Protein AF-0000000085293736 (afdb_homodimer)

Foldseek 3Di:
DPPPQQPQNVQCVVVVQDDLPDDLLSNLVVQCVFFPQSQPWDQFLQGIFRAQEFALLVFATAGNSLVVCCVPPLVVLDDFCLDPPDDSNVVLVVLLVSLQVLVCVQQAHDPQKAKAFAAAFLLRQVLQLLLLLPFDDDLVCQVVCLVPPDDPQAAEEEEEEQQDFQSQPVRCVSTNHHYDYFYADPQRATDPVSVLVVLVVCLVVNHAYEYEYEQARSAQQFGHPQQVVQLSCVVSPYAYEYEDARPVQAARHHQPPPDSSHHAKYKYRQRSFHNQNPATIMIMGRCVSRPCQQHQHSDDAPQFWDDDDDPDRVPTHGDRDNRRNNQHDRHPSSRSSSSSNSSVSCVSSDNVLQVVLQVVLQVVLCVQQVPQPQKAWWHRSPHDGGQKTWIWGWEQDPVNDTDFTAAAQLLQVCCCNLHSYHWDKAANSNQSSVCVRLVPDDVLVVLLVVLVVVQQPLQGGITIMGGDGSSHDPLSSVLSSLSSSLCSYQVQLCVVQWDADRRNSHIDGDPDPVVSCVSVVVVVVPPPDVPVDDPNVSSVVSSVSSVVVSVVGDRHDDFDDDDPVHDPVSRRHTD/DPPCPQPQVVQCVVVVQDDLPDDLLSNLVVQCVFFPQSQPWDQFLLGIFRAQEFALLVFATAGNSLVVCCVPPLVVLDDFCPDPPDDSNVVLVVLLVSLQVLVCVQQAHDPQKAKAFAAAFLLRQVLQLLLLLPFDDDLVCQVVCLVPPDDPQAAEEEEEEQQDFQSQPVRCVSTNHHYDYFYADPQRATDPVSVLVVLVVCLVVNHAYEYEYEQARSAQQFGHPQQVVQLSCVVSPYAREYEDARPVQAARHHQPPPDSSHHAKYKYRQRSFHNQNPATIMIMGRCVSRPCQQHQHSDDAPQFWDDDDDPDRVPTHGDRDNRRNNQHDRHPSSRSSSSSNSSVSSVSSDNVLQQVLQVVLQVVLCVQQVPQPQKAWWGRSPHDGGQKTWIFGWEQAPVRDTDFTAAAQLLQVCCCNLHSYHWDKAANSNQSSVCVRLVPDDVLVVLLVVLVVVQQPLQGGITIMGGDGSSDDPLSSVLSSLSSSLCSYQVQLCVVQWDADRRNSHIDGDPDPVVSCVSVVVVVVPPPDPPVDDPNVSSVVSSVSSVVVSVVGDRHDDFDDDPPVHDPVSRRHTD

Solvent-accessible surface area (backbone atoms only — not comparable to full-atom values): 58559 Å² total; per-residue (Å²): 130,84,76,76,70,49,86,66,58,61,53,52,49,70,68,76,41,70,59,87,85,49,56,67,67,60,45,36,53,52,52,48,71,28,35,47,33,62,83,34,68,40,86,34,97,79,42,79,24,56,44,39,85,20,40,44,70,74,24,28,47,42,33,46,65,61,55,47,46,43,60,71,64,47,44,40,40,54,47,52,55,94,34,67,30,17,63,36,16,35,51,34,36,49,51,44,49,52,24,51,52,50,46,37,50,66,36,41,53,53,91,63,35,39,63,42,77,20,51,33,23,33,42,34,13,52,51,47,51,34,32,36,46,54,38,41,45,25,50,91,46,41,66,50,41,56,69,63,63,44,53,75,53,72,34,36,40,34,38,30,46,46,54,33,37,33,30,69,45,44,33,46,63,54,30,62,37,48,70,46,78,30,51,62,38,97,70,69,40,73,24,62,67,57,43,50,53,52,44,59,62,45,49,76,61,66,32,53,38,34,34,48,33,44,41,22,23,77,56,41,12,40,54,47,64,58,46,62,52,15,31,56,29,42,73,55,68,20,41,25,28,36,37,25,46,56,40,50,68,51,50,84,53,64,28,44,68,90,45,61,54,17,39,39,28,41,27,28,22,37,24,33,17,64,34,5,55,70,21,37,3,30,25,41,30,35,50,85,55,49,62,40,72,92,43,62,47,76,47,43,20,28,68,14,54,77,41,54,54,79,87,44,77,84,66,47,34,63,46,79,54,66,48,50,15,63,41,40,33,61,66,61,52,66,24,44,45,37,36,29,53,19,52,46,50,44,62,67,62,30,46,68,55,34,44,53,42,19,48,55,46,35,50,55,49,48,63,54,44,60,69,35,90,32,37,48,60,52,64,62,86,83,55,72,49,51,29,32,43,22,33,41,36,28,41,83,39,96,76,77,43,87,44,55,26,49,34,12,31,51,53,13,31,47,37,20,38,58,55,19,31,30,31,38,33,37,49,80,47,19,42,40,36,46,32,64,70,69,67,55,48,71,72,55,48,50,51,39,49,52,39,38,74,74,45,29,45,40,45,57,66,50,24,27,35,40,31,44,58,57,64,58,51,70,66,58,52,50,50,54,51,50,50,51,54,47,42,35,72,43,44,66,35,52,50,83,50,44,44,75,39,46,58,72,40,44,67,41,77,58,85,48,74,67,57,52,49,61,58,48,56,57,46,65,74,56,63,60,72,85,59,87,61,56,71,67,53,49,54,54,48,36,52,50,52,48,50,56,52,50,70,73,36,54,80,78,59,79,69,61,86,71,61,89,88,54,62,71,87,60,46,61,45,48,89,130,80,89,57,80,43,87,66,60,62,51,52,51,70,68,77,40,71,59,86,86,48,57,69,66,59,45,36,54,50,51,47,72,30,35,46,34,63,83,36,66,41,85,34,97,78,41,77,23,56,44,39,85,20,41,44,69,73,25,28,47,42,32,47,67,60,56,48,45,43,58,70,65,46,46,40,41,55,45,53,55,93,34,67,30,15,60,35,16,35,50,33,35,49,51,44,50,51,24,49,52,50,46,37,50,65,37,40,53,53,93,64,37,38,63,42,79,22,48,34,22,34,42,33,13,52,52,48,50,35,33,34,47,55,38,41,46,25,51,90,46,42,66,50,41,56,72,63,64,45,54,75,56,71,34,35,37,36,36,30,47,46,54,34,39,32,31,69,45,44,33,46,64,54,28,63,38,48,69,45,78,31,52,64,39,97,69,68,42,75,23,61,65,57,45,49,52,53,42,58,61,45,48,76,62,66,32,52,37,34,33,46,32,45,40,22,24,77,56,41,12,39,55,47,64,56,45,61,51,14,32,56,31,43,74,55,66,20,41,24,29,35,37,25,46,55,39,49,69,50,49,83,52,65,28,44,68,91,44,62,53,18,38,38,28,40,25,26,22,39,23,32,18,63,35,6,56,70,20,39,3,31,26,41,31,35,50,85,54,50,62,40,74,94,44,61,45,76,48,42,21,27,68,16,54,77,42,53,54,79,87,44,79,85,67,47,36,65,46,80,54,65,50,50,16,61,40,40,32,60,65,64,53,65,25,43,45,36,36,28,52,18,51,46,50,45,61,66,62,30,47,68,55,35,43,53,40,19,47,53,46,35,49,55,49,47,65,5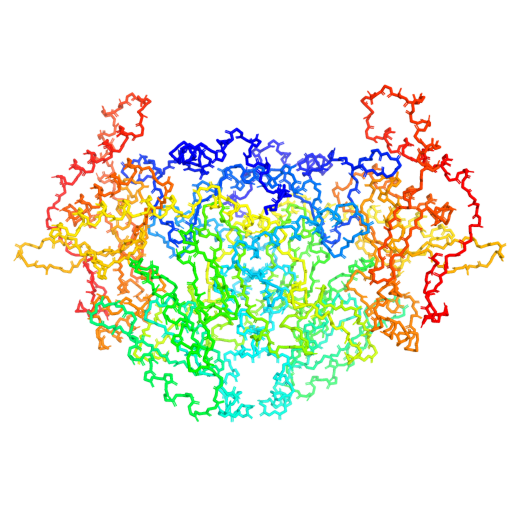4,44,61,68,35,90,31,37,46,60,51,65,63,87,86,56,71,50,49,31,31,43,22,33,42,36,28,40,83,41,96,76,76,42,87,44,55,26,48,34,14,33,52,52,13,30,47,37,20,36,58,54,19,30,30,31,39,33,37,49,80,46,21,43,40,36,47,31,64,70,70,66,54,49,70,71,56,48,49,51,38,50,52,40,37,74,74,45,28,44,39,45,58,67,49,25,26,34,40,30,44,58,56,62,58,51,70,66,58,52,51,50,53,51,49,51,52,53,47,43,36,73,45,43,66,34,51,50,82,48,43,44,72,40,47,59,73,41,44,67,43,76,57,87,47,74,66,58,53,49,61,57,48,56,56,47,66,74,56,63,62,74,85,63,87,59,57,73,67,51,49,52,53,49,36,54,50,51,48,51,57,54,49,70,74,36,53,80,79,59,79,71,59,86,71,62,88,88,54,61,71,88,62,47,62,44,48,88

InterPro domains:
  IPR000192 Aminotransferase class V domain [PF00266] (53-478)
  IPR015421 Pyridoxal phosphate-dependent transferase, major domain [G3DSA:3.40.640.10] (66-312)
  IPR015422 Pyridoxal phosphate-dependent transferase, small domain [G3DSA:3.90.1150.10] (327-491)
  IPR015424 Pyridoxal phosphate-dependent transferase [SSF53383] (44-486)

Sequence (1150 aa):
MVEHGMMLGDFILDRRAPGNDSNVETKLRWLRSQVIGESAEVETPFGTRKLTYADHTASGRCLRYIEDYIIQTVLPFYANTHTSDNYVGHRTTQILHESTEFVKKCLGGTQHDALLFCGSGTTAAIKRLQEVMGIAVPSILKERVLNSCLTTEERWVVFVGPYEHHSNLLSWRQSLAEVIEIGLDNEGMIDMDDLKMHLEFYQGSGRPLLASFSACSNVTGICSDTRSLARLAHEFGAFACFDFAASGPYVEIDMRSGCVDGYDAIMLSPHKFLGGPGSPGVLLMNKALYKLKHAPPSTCGGGTVNYVNFFNEKDTLYVNDIEEREDAGTPQIIQRVKTALAFQVKEYIKCEAINKKELNNIERALERLVKHPNIWVLGNTKIERHSILSFLVYTNSYSNTRDKPLHGAFVAKLLSDLFGIQARGGCACAGPYGHFLLGIDEPQSLAIRSAIKMGYNGAKAGWTRVSFPYYMSSEECDFILAAIEYIAVYGQRFLPLYHMNWNTGSWTFKTSTSLEETFLKDKDSSKQKIVDFNVIDKYAYYLEVAKHIGNILPEFPSQSDLPKDIDPIYVFSQIMVEHGMMLGDFILDRRAPGNDSNVETKLRWLRSQVIGESAEVETPFGTRKLTYADHTASGRCLRYIEDYIIQTVLPFYANTHTSDNYVGHRTTQILHESTEFVKKCLGGTQHDALLFCGSGTTAAIKRLQEVMGIAVPSILKERVLNSCLTTEERWVVFVGPYEHHSNLLSWRQSLAEVIEIGLDNEGMIDMDDLKMHLEFYQGSGRPLLASFSACSNVTGICSDTRSLARLAHEFGAFACFDFAASGPYVEIDMRSGCVDGYDAIMLSPHKFLGGPGSPGVLLMNKALYKLKHAPPSTCGGGTVNYVNFFNEKDTLYVNDIEEREDAGTPQIIQRVKTALAFQVKEYIKCEAINKKELNNIERALERLVKHPNIWVLGNTKIERHSILSFLVYTNSYSNTRDKPLHGAFVAKLLSDLFGIQARGGCACAGPYGHFLLGIDEPQSLAIRSAIKMGYNGAKAGWTRVSFPYYMSSEECDFILAAIEYIAVYGQRFLPLYHMNWNTGSWTFKTSTSLEETFLKDKDSSKQKIVDFNVIDKYAYYLEVAKHIGNILPEFPSQSDLPKDIDPIYVFSQI

pLDDT: mean 90.68, std 13.62, range [17.48, 98.88]

Secondary structure (DSSP, 8-state):
---S--TTHHHHHHTTPPPTTS-HHHHHHHHHHHBTTTT-EEEETTEEEE-EE--TTT----BHHHHHHIIIIIGGG---SS--SSHHHHHHHHHHHHHHHHHHHHTT--TTEEEEEESSHHHHHHHHHHHHHT----GGGHHHHHHHT--GGGS-EEEE-TT--HHHHHHHHTSSSEEEE--B-TTSSB-HHHHHHHHHHHHTTT--EEEEEESB-TTT-BBP-HHHHHHHHHHTT-EEEEE-TTTTTTS-----TTSTT--SEEEE-GGGSTT-TTPPEEEEEEGGG---SSSPPSS-STTSEEE--SS-GGG-EE---HHHHTS-SS--HHHHHHHHHHHHHHHHH-HHHHHHHHHHHHHHHHHHHTTSTTEEE-S-TTS-B-SEEEEEEEEE-TTSSEEEEBPHHHHHHHHHHHH-EE-EEE-TT-HHHHHHHHT--HHHHHHHHHHHHTT-GGG---EEEEE--TTS-HHHHHHHHHHHHHHHHHGGGGGGGEEE-TTT--EEE---HHHHHHHHHHHHHT--------HHHHHHHHHHHHHHHHHHS-SSPPPPPPPTTS-GGG--SB-/------TTHHHHHHTTPPPTTS-HHHHHHHHHHHBTTTT-EEEETTEEEE-EE--TTT----BHHHHHHIIIIIGGG---SS--SSHHHHHHHHHHHHHHHHHHHHTT--TTEEEEEESSHHHHHHHHHHHHHT----GGGHHHHHHHT--GGGS-EEEE-TT--HHHHHHHHTSSSEEEE--B-TTSSB-HHHHHHHHHHHHTTT--EEEEEESB-TTT-BBP-HHHHHHHHHHTT-EEEEE-TTTTTTS-----TTSTT--SEEEE-GGGSTT-TTPPEEEEEEGGG---TTSPPSS-STTSEEE--SS-GGG-EE---HHHHTS-SS--HHHHHHHHHHHHHHHHH-HHHHHHHHHHHHHHHHHHHTTSTTEEE-S-SSS-B-SEEEEEEEEE-TTSSEEEEBPHHHHHHHHHHHH-EE-EEE-TT-HHHHHHHHT--HHHHHHHHHHHHTT-GGG---EEEEE--TTS-HHHHHHHHHHHHHHHHHGGGGGGGEEE-TTT--EEE---HHHHHHHHHHHHHT--------HHHHHHHHHHHHHHHHHHS-SSPPPPPPPTTS-GGG--SB-

Radius of gyration: 30.89 Å; Cα contacts (8 Å, |Δi|>4): 2358; chains: 2; bounding box: 75×106×63 Å

Nearest PDB structures (foldseek):
  1js6-assembly1_B  TM=6.878E-01  e=8.070E-14  Sus scrofa
  3k40-assembly1_B  TM=6.864E-01  e=3.819E-13  Drosophila melanogaster
  7yjm-assembly1_A  TM=6.541E-01  e=1.193E-11  Arabidopsis thaliana
  7yjk-assembly1_E  TM=6.683E-01  e=7.452E-11  Arabidopsis thaliana
  3p6k-assembly1_B  TM=6.604E-01  e=8.109E-10  Streptococcus suis 89/1591

Structure (mmCIF, N/CA/C/O backbone):
data_AF-0000000085293736-model_v1
#
loop_
_entity.id
_entity.type
_entity.pdbx_description
1 polymer 'Aminotransferase class V domain-containing protein'
#
loop_
_atom_site.group_PDB
_atom_site.id
_atom_site.type_symbol
_atom_site.label_atom_id
_atom_site.label_alt_id
_atom_site.label_comp_id
_atom_site.label_asym_id
_atom_site.label_entity_id
_atom_site.label_seq_id
_atom_site.pdbx_PDB_ins_code
_atom_site.Cartn_x
_atom_site.Cartn_y
_atom_site.Cartn_z
_atom_site.occupancy
_atom_site.B_iso_or_equiv
_atom_site.auth_seq_id
_atom_site.auth_comp_id
_atom_site.auth_asym_id
_atom_site.auth_atom_id
_atom_site.pdbx_PDB_model_num
ATOM 1 N N . MET A 1 1 ? 13.867 -8.953 30.297 1 18.62 1 MET A N 1
ATOM 2 C CA . MET A 1 1 ? 14.781 -8.258 29.391 1 18.62 1 MET A CA 1
ATOM 3 C C . MET A 1 1 ? 15.117 -9.117 28.188 1 18.62 1 MET A C 1
ATOM 5 O O . MET A 1 1 ? 15.805 -10.133 28.312 1 18.62 1 MET A O 1
ATOM 9 N N . VAL A 1 2 ? 14.219 -9.469 27.188 1 26.39 2 VAL A N 1
ATOM 10 C CA . VAL A 1 2 ? 14.312 -10.422 26.094 1 26.39 2 VAL A CA 1
ATOM 11 C C . VAL A 1 2 ? 15.656 -10.25 25.375 1 26.39 2 VAL A C 1
ATOM 13 O O . VAL A 1 2 ? 15.938 -9.195 24.812 1 26.39 2 VAL A O 1
ATOM 16 N N . GLU A 1 3 ? 16.719 -10.758 25.703 1 28.22 3 GLU A N 1
ATOM 17 C CA . GLU A 1 3 ? 18.094 -10.914 25.25 1 28.22 3 GLU A CA 1
ATOM 18 C C . GLU A 1 3 ? 18.156 -11.219 23.766 1 28.22 3 GLU A C 1
ATOM 20 O O . GLU A 1 3 ? 19.219 -11.5 23.219 1 28.22 3 GLU A O 1
ATOM 25 N N . HIS A 1 4 ? 17.234 -12.102 23.203 1 32.75 4 HIS A N 1
ATOM 26 C CA . HIS A 1 4 ? 17.094 -12.312 21.766 1 32.75 4 HIS A CA 1
ATOM 27 C C . HIS A 1 4 ? 17.203 -11 21 1 32.75 4 HIS A C 1
ATOM 29 O O . HIS A 1 4 ? 16.328 -10.133 21.109 1 32.75 4 HIS A O 1
ATOM 35 N N . GLY A 1 5 ? 18.344 -10.406 20.781 1 36.84 5 GLY A N 1
ATOM 36 C CA . GLY A 1 5 ? 18.734 -9.281 19.938 1 36.84 5 GLY A CA 1
ATOM 37 C C . GLY A 1 5 ? 17.875 -9.133 18.703 1 36.84 5 GLY A C 1
ATOM 38 O O . GLY A 1 5 ? 17.734 -10.086 17.922 1 36.84 5 GLY A O 1
ATOM 39 N N . MET A 1 6 ? 16.891 -8.484 18.75 1 44.41 6 MET A N 1
ATOM 40 C CA . MET A 1 6 ? 15.992 -8.133 17.656 1 44.41 6 MET A CA 1
ATOM 41 C C . MET A 1 6 ? 16.766 -7.91 16.375 1 44.41 6 MET A C 1
ATOM 43 O O . MET A 1 6 ? 17.891 -7.395 16.391 1 44.41 6 MET A O 1
ATOM 47 N N . MET A 1 7 ? 16.516 -8.797 15.414 1 47.44 7 MET A N 1
ATOM 48 C CA . MET A 1 7 ? 17.062 -8.68 14.062 1 47.44 7 MET A CA 1
ATOM 49 C C . MET A 1 7 ? 17.547 -7.254 13.789 1 47.44 7 MET A C 1
ATOM 51 O O . MET A 1 7 ? 18.594 -7.059 13.188 1 47.44 7 MET A O 1
ATOM 55 N N . LEU A 1 8 ? 16.734 -6.23 14.312 1 55.78 8 LEU A N 1
ATOM 56 C CA . LEU A 1 8 ? 16.984 -4.863 13.867 1 55.78 8 LEU A CA 1
ATOM 57 C C . LEU A 1 8 ? 18.047 -4.195 14.75 1 55.78 8 LEU A C 1
ATOM 59 O O . LEU A 1 8 ? 18.672 -3.223 14.336 1 55.78 8 LEU A O 1
ATOM 63 N N . GLY A 1 9 ? 18.219 -4.637 16.031 1 53.06 9 GLY A N 1
ATOM 64 C CA . GLY A 1 9 ? 19.062 -3.91 16.969 1 53.06 9 GLY A CA 1
ATOM 65 C C . GLY A 1 9 ? 20.531 -3.922 16.594 1 53.06 9 GLY A C 1
ATOM 66 O O . GLY A 1 9 ? 21.188 -2.879 16.609 1 53.06 9 GLY A O 1
ATOM 67 N N . ASP A 1 10 ? 21 -5.098 16.172 1 59.09 10 ASP A N 1
ATOM 68 C CA . ASP A 1 10 ? 22.438 -5.23 15.922 1 59.09 10 ASP A CA 1
ATOM 69 C C . ASP A 1 10 ? 22.844 -4.414 14.703 1 59.09 10 ASP A C 1
ATOM 71 O O . ASP A 1 10 ? 24 -3.963 14.609 1 59.09 10 ASP A O 1
ATOM 75 N N . PHE A 1 11 ? 21.906 -4.102 14 1 59.66 11 PHE A N 1
ATOM 76 C CA . PHE A 1 11 ? 22.297 -3.477 12.742 1 59.66 11 PHE A CA 1
ATOM 77 C C . PHE A 1 11 ? 22.625 -2.002 12.945 1 59.66 11 PHE A C 1
ATOM 79 O O . PHE A 1 11 ? 23.531 -1.463 12.312 1 59.66 11 PHE A O 1
ATOM 86 N N . ILE A 1 12 ? 21.906 -1.405 13.836 1 61.31 12 ILE A N 1
ATOM 87 C CA . ILE A 1 12 ? 22.203 0.001 14.078 1 61.31 12 ILE A CA 1
ATOM 88 C C . ILE A 1 12 ? 23.641 0.146 14.555 1 61.31 12 ILE A C 1
ATOM 90 O O . ILE A 1 12 ? 24.375 1.031 14.102 1 61.31 12 ILE A O 1
ATOM 94 N N . LEU A 1 13 ? 24.016 -0.82 15.227 1 58.31 13 LEU A N 1
ATOM 95 C CA . LEU A 1 13 ? 25.312 -0.716 15.883 1 58.31 13 LEU A CA 1
ATOM 96 C C . LEU A 1 13 ? 26.438 -0.996 14.898 1 58.31 13 LEU A C 1
ATOM 98 O O . LEU A 1 13 ? 27.531 -0.44 15.031 1 58.31 13 LEU A O 1
ATOM 102 N N . ASP A 1 14 ? 26.125 -1.613 13.922 1 64.25 14 ASP A N 1
ATOM 103 C CA . ASP A 1 14 ? 27.156 -2 12.961 1 64.25 14 ASP A CA 1
ATOM 104 C C . ASP A 1 14 ? 27.516 -0.83 12.047 1 64.25 14 ASP A C 1
ATOM 106 O O . ASP A 1 14 ? 28.578 -0.84 11.414 1 64.25 14 ASP A O 1
ATOM 110 N N . ARG A 1 15 ? 26.781 0.166 12.086 1 68.69 15 ARG A N 1
ATOM 111 C CA . ARG A 1 15 ? 27.047 1.295 11.195 1 68.69 15 ARG A CA 1
ATOM 112 C C . ARG A 1 15 ? 27.688 2.453 11.969 1 68.69 15 ARG A C 1
ATOM 114 O O . ARG A 1 15 ? 27.422 3.619 11.664 1 68.69 15 ARG A O 1
ATOM 121 N N . ARG A 1 16 ? 28.453 2.148 12.953 1 76.62 16 ARG A N 1
ATOM 122 C CA . ARG A 1 16 ? 29.188 3.119 13.758 1 76.62 16 ARG A CA 1
ATOM 123 C C . ARG A 1 16 ? 28.234 4.055 14.492 1 76.62 16 ARG A C 1
ATOM 125 O O . ARG A 1 16 ? 28.531 5.246 14.648 1 76.62 16 ARG A O 1
ATOM 132 N N . ALA A 1 17 ? 26.984 3.523 14.664 1 87.44 17 ALA A N 1
ATOM 133 C CA . ALA A 1 17 ? 26.047 4.281 15.484 1 87.44 17 ALA A CA 1
ATOM 134 C C . ALA A 1 17 ? 26.516 4.32 16.938 1 87.44 17 ALA A C 1
ATOM 136 O O . ALA A 1 17 ? 27.047 3.338 17.453 1 87.44 17 ALA A O 1
ATOM 137 N N . PRO A 1 18 ? 26.266 5.523 17.562 1 90.5 18 PRO A N 1
ATOM 138 C CA . PRO A 1 18 ? 26.562 5.547 19 1 90.5 18 PRO A CA 1
ATOM 139 C C . PRO A 1 18 ? 25.797 4.484 19.781 1 90.5 18 PRO A C 1
ATOM 141 O O . PRO A 1 18 ? 24.641 4.195 19.453 1 90.5 18 PRO A O 1
ATOM 144 N N . GLY A 1 19 ? 26.469 3.926 20.797 1 86 19 GLY A N 1
ATOM 145 C CA . GLY A 1 19 ? 25.844 2.896 21.609 1 86 19 GLY A CA 1
ATOM 146 C C . GLY A 1 19 ? 24.641 3.402 22.375 1 86 19 GLY A C 1
ATOM 147 O O . GLY A 1 19 ? 24.406 4.609 22.469 1 86 19 GLY A O 1
ATOM 148 N N . ASN A 1 20 ? 23.906 2.564 22.953 1 83.56 20 ASN A N 1
ATOM 149 C CA . ASN A 1 20 ? 22.672 2.893 23.672 1 83.56 20 ASN A CA 1
ATOM 150 C C . ASN A 1 20 ? 22.953 3.773 24.891 1 83.56 20 ASN A C 1
ATOM 152 O O . ASN A 1 20 ? 22.094 4.551 25.297 1 83.56 20 ASN A O 1
ATOM 156 N N . ASP A 1 21 ? 24.156 3.74 25.406 1 85.38 21 ASP A N 1
ATOM 157 C CA . ASP A 1 21 ? 24.5 4.469 26.625 1 85.38 21 ASP A CA 1
ATOM 158 C C . ASP A 1 21 ? 25.094 5.832 26.297 1 85.38 21 ASP A C 1
ATOM 160 O O . ASP A 1 21 ? 25.375 6.625 27.203 1 85.38 21 ASP A O 1
ATOM 164 N N . SER A 1 22 ? 25.141 6.074 25 1 89.12 22 SER A N 1
ATOM 165 C CA . SER A 1 22 ? 25.688 7.359 24.594 1 89.12 22 SER A CA 1
ATOM 166 C C . SER A 1 22 ? 24.734 8.5 24.922 1 89.12 22 SER A C 1
ATOM 168 O O . SER A 1 22 ? 23.531 8.281 25.109 1 89.12 22 SER A O 1
ATOM 170 N N . ASN A 1 23 ? 25.344 9.672 25.031 1 93.88 23 ASN A N 1
ATOM 171 C CA . ASN A 1 23 ? 24.531 10.859 25.266 1 93.88 23 ASN A CA 1
ATOM 172 C C . ASN A 1 23 ? 23.562 11.102 24.109 1 93.88 23 ASN A C 1
ATOM 174 O O . ASN A 1 23 ? 23.875 10.789 22.969 1 93.88 23 ASN A O 1
ATOM 178 N N . VAL A 1 24 ? 22.391 11.703 24.438 1 94.94 24 VAL A N 1
ATOM 179 C CA . VAL A 1 24 ? 21.312 11.906 23.484 1 94.94 24 VAL A CA 1
ATOM 180 C C . VAL A 1 24 ? 21.781 12.781 22.328 1 94.94 24 VAL A C 1
ATOM 182 O O . VAL A 1 24 ? 21.469 12.508 21.172 1 94.94 24 VAL A O 1
ATOM 185 N N . GLU A 1 25 ? 22.547 13.781 22.609 1 95.25 25 GLU A N 1
ATOM 186 C CA . GLU A 1 25 ? 23 14.695 21.578 1 95.25 25 GLU A CA 1
ATOM 187 C C . GLU A 1 25 ? 23.906 13.992 20.562 1 95.25 25 GLU A C 1
ATOM 189 O O . GLU A 1 25 ? 23.859 14.289 19.375 1 95.25 25 GLU A O 1
ATOM 194 N N . THR A 1 26 ? 24.719 13.133 21.078 1 95.44 26 THR A N 1
ATOM 195 C CA . THR A 1 26 ? 25.578 12.359 20.203 1 95.44 26 THR A CA 1
ATOM 196 C C . THR A 1 26 ? 24.75 11.469 19.281 1 95.44 26 THR A C 1
ATOM 198 O O . THR A 1 26 ? 25.062 11.359 18.078 1 95.44 26 THR A O 1
ATOM 201 N N . LYS A 1 27 ? 23.75 10.852 19.828 1 94.56 27 LYS A N 1
ATOM 202 C CA . LYS A 1 27 ? 22.859 10.016 19.031 1 94.56 27 LYS A CA 1
ATOM 203 C C . LYS A 1 27 ? 22.141 10.836 17.969 1 94.56 27 LYS A C 1
ATOM 205 O O . LYS A 1 27 ? 22.047 10.406 16.812 1 94.56 27 LYS A O 1
ATOM 210 N N . LEU A 1 28 ? 21.719 12.008 18.328 1 96.56 28 LEU A N 1
ATOM 211 C CA . LEU A 1 28 ? 20.969 12.867 17.422 1 96.56 28 LEU A CA 1
ATOM 212 C C . LEU A 1 28 ? 21.875 13.398 16.312 1 96.56 28 LEU A C 1
ATOM 214 O O . LEU A 1 28 ? 21.453 13.531 15.164 1 96.56 28 LEU A O 1
ATOM 218 N N . ARG A 1 29 ? 23.094 13.758 16.609 1 94.88 29 ARG A N 1
ATOM 219 C CA . ARG A 1 29 ? 24.047 14.195 15.609 1 94.88 29 ARG A CA 1
ATOM 220 C C . ARG A 1 29 ? 24.281 13.109 14.57 1 94.88 29 ARG A C 1
ATOM 222 O O . ARG A 1 29 ? 24.359 13.391 13.367 1 94.88 29 ARG A O 1
ATOM 229 N N . TRP A 1 30 ? 24.406 11.922 15.086 1 94.56 30 TRP A N 1
ATOM 230 C CA . TRP A 1 30 ? 24.578 10.805 14.164 1 94.56 30 TRP A CA 1
ATOM 231 C C . TRP A 1 30 ? 23.344 10.625 13.289 1 94.56 30 TRP A C 1
ATOM 233 O O . TRP A 1 30 ? 23.469 10.438 12.07 1 94.56 30 TRP A O 1
ATOM 243 N N . LEU A 1 31 ? 22.188 10.672 13.859 1 94.81 31 LEU A N 1
ATOM 244 C CA . LEU A 1 31 ? 20.953 10.516 13.102 1 94.81 31 LEU A CA 1
ATOM 245 C C . LEU A 1 31 ? 20.844 11.578 12.008 1 94.81 31 LEU A C 1
ATOM 247 O O . LEU A 1 31 ? 20.453 11.273 10.875 1 94.81 31 LEU A O 1
ATOM 251 N N . ARG A 1 32 ? 21.203 12.797 12.32 1 95.62 32 ARG A N 1
ATOM 252 C CA . ARG A 1 32 ? 21.188 13.875 11.336 1 95.62 32 ARG A CA 1
ATOM 253 C C . ARG A 1 32 ? 22.125 13.57 10.172 1 95.62 32 ARG A C 1
ATOM 255 O O . ARG A 1 32 ? 21.781 13.836 9.016 1 95.62 32 ARG A O 1
ATOM 262 N N . SER A 1 33 ? 23.25 13.016 10.547 1 94.75 33 SER A N 1
ATOM 263 C CA . SER A 1 33 ? 24.219 12.695 9.508 1 94.75 33 SER A CA 1
ATOM 264 C C . SER A 1 33 ? 23.688 11.602 8.578 1 94.75 33 SER A C 1
ATOM 266 O O . SER A 1 33 ? 24.172 11.445 7.457 1 94.75 33 SER A O 1
ATOM 268 N N . GLN A 1 34 ? 22.703 10.828 9.062 1 95.06 34 GLN A N 1
ATOM 269 C CA . GLN A 1 34 ? 22.156 9.719 8.289 1 95.06 34 GLN A CA 1
ATOM 270 C C . GLN A 1 34 ? 20.984 10.164 7.434 1 95.06 34 GLN A C 1
ATOM 272 O O . GLN A 1 34 ? 20.531 9.43 6.555 1 95.06 34 GLN A O 1
ATOM 277 N N . VAL A 1 35 ? 20.469 11.406 7.629 1 97.19 35 VAL A N 1
ATOM 278 C CA . VAL A 1 35 ? 19.312 11.875 6.883 1 97.19 35 VAL A CA 1
ATOM 279 C C . VAL A 1 35 ? 19.672 12.047 5.41 1 97.19 35 VAL A C 1
ATOM 281 O O . VAL A 1 35 ? 20.625 12.758 5.078 1 97.19 35 VAL A O 1
ATOM 284 N N . ILE A 1 36 ? 18.938 11.406 4.535 1 97.62 36 ILE A N 1
ATOM 285 C CA . ILE A 1 36 ? 19.172 11.523 3.098 1 97.62 36 ILE A CA 1
ATOM 286 C C . ILE A 1 36 ? 18.672 12.891 2.611 1 97.62 36 ILE A C 1
ATOM 288 O O . ILE A 1 36 ? 17.5 13.227 2.793 1 97.62 36 ILE A O 1
ATOM 292 N N . GLY A 1 37 ? 19.531 13.68 1.98 1 94.31 37 GLY A N 1
ATOM 293 C CA . GLY A 1 37 ? 19.203 15.008 1.497 1 94.31 37 GLY A CA 1
ATOM 294 C C . GLY A 1 37 ? 19.578 16.109 2.473 1 94.31 37 GLY A C 1
ATOM 295 O O . GLY A 1 37 ? 19.141 17.266 2.314 1 94.31 37 GLY A O 1
ATOM 296 N N . GLU A 1 38 ? 20.344 15.797 3.488 1 90.94 38 GLU A N 1
ATOM 297 C CA . GLU A 1 38 ? 20.719 16.781 4.5 1 90.94 38 GLU A CA 1
ATOM 298 C C . GLU A 1 38 ? 21.516 17.922 3.889 1 90.94 38 GLU A C 1
ATOM 300 O O . GLU A 1 38 ? 21.391 19.078 4.309 1 90.94 38 GLU A O 1
ATOM 305 N N . SER A 1 39 ? 22.266 17.641 2.861 1 90.5 39 SER A N 1
ATOM 306 C CA . SER A 1 39 ? 23.109 18.656 2.236 1 90.5 39 SER A CA 1
ATOM 307 C C . SER A 1 39 ? 22.562 19.062 0.867 1 90.5 39 SER A C 1
ATOM 309 O O . SER A 1 39 ? 23.281 19.656 0.064 1 90.5 39 SER A O 1
ATOM 311 N N . ALA A 1 40 ? 21.359 18.672 0.616 1 94.56 40 ALA A N 1
ATOM 312 C CA . ALA A 1 40 ? 20.781 18.984 -0.688 1 94.56 40 ALA A CA 1
ATOM 313 C C . ALA A 1 40 ? 20.562 20.484 -0.846 1 94.56 40 ALA A C 1
ATOM 315 O O . ALA A 1 40 ? 20.344 21.203 0.14 1 94.56 40 ALA A O 1
ATOM 316 N N . GLU A 1 41 ? 20.672 20.953 -2.043 1 95.19 41 GLU A N 1
ATOM 317 C CA . GLU A 1 41 ? 20.469 22.359 -2.383 1 95.19 41 GLU A CA 1
ATOM 318 C C . GLU A 1 41 ? 19.344 22.516 -3.402 1 95.19 41 GLU A C 1
ATOM 320 O O . GLU A 1 41 ? 19.062 21.594 -4.18 1 95.19 41 GLU A O 1
ATOM 325 N N . VAL A 1 42 ? 18.688 23.641 -3.307 1 93.75 42 VAL A N 1
ATOM 326 C CA . VAL A 1 42 ? 17.609 23.938 -4.242 1 93.75 42 VAL A CA 1
ATOM 327 C C . VAL A 1 42 ? 17.906 25.234 -4.996 1 93.75 42 VAL A C 1
ATOM 329 O O . VAL A 1 42 ? 18.453 26.188 -4.422 1 93.75 42 VAL A O 1
ATOM 332 N N . GLU A 1 43 ? 17.609 25.203 -6.27 1 91.25 43 GLU A N 1
ATOM 333 C CA . GLU A 1 43 ? 17.703 26.422 -7.074 1 91.25 43 GLU A CA 1
ATOM 334 C C . GLU A 1 43 ? 16.422 27.234 -6.992 1 91.25 43 GLU A C 1
ATOM 336 O O . GLU A 1 43 ? 15.328 26.719 -7.215 1 91.25 43 GLU A O 1
ATOM 341 N N . THR A 1 44 ? 16.578 28.516 -6.586 1 93.12 44 THR A N 1
ATOM 342 C CA . THR A 1 44 ? 15.445 29.406 -6.445 1 93.12 44 THR A CA 1
ATOM 343 C C . THR A 1 44 ? 15.656 30.672 -7.281 1 93.12 44 THR A C 1
ATOM 345 O O . THR A 1 44 ? 16.75 30.906 -7.801 1 93.12 44 THR A O 1
ATOM 348 N N . PRO A 1 45 ? 14.609 31.453 -7.457 1 91 45 PRO A N 1
ATOM 349 C CA . PRO A 1 45 ? 14.766 32.719 -8.18 1 91 45 PRO A CA 1
ATOM 350 C C . PRO A 1 45 ? 15.758 33.656 -7.5 1 91 45 PRO A C 1
ATOM 352 O O . PRO A 1 45 ? 16.25 34.594 -8.133 1 91 45 PRO A O 1
ATOM 355 N N . PHE A 1 46 ? 16.141 33.406 -6.227 1 93 46 PHE A N 1
ATOM 356 C CA . PHE A 1 46 ? 17 34.312 -5.484 1 93 46 PHE A CA 1
ATOM 357 C C . PHE A 1 46 ? 18.375 33.688 -5.266 1 93 46 PHE A C 1
ATOM 359 O O . PHE A 1 46 ? 19.172 34.188 -4.461 1 93 46 PHE A O 1
ATOM 366 N N . GLY A 1 47 ? 18.609 32.5 -5.949 1 91.44 47 GLY A N 1
ATOM 367 C CA . GLY A 1 47 ? 19.891 31.828 -5.844 1 91.44 47 GLY A CA 1
ATOM 368 C C . GLY A 1 47 ? 19.781 30.438 -5.242 1 91.44 47 GLY A C 1
ATOM 369 O O . GLY A 1 47 ? 18.688 29.984 -4.906 1 91.44 47 GLY A O 1
ATOM 370 N N . THR A 1 48 ? 20.938 29.797 -5.121 1 93.75 48 THR A N 1
ATOM 371 C CA . THR A 1 48 ? 20.969 28.469 -4.555 1 93.75 48 THR A CA 1
ATOM 372 C C . THR A 1 48 ? 20.812 28.516 -3.037 1 93.75 48 THR A C 1
ATOM 374 O O . THR A 1 48 ? 21.422 29.344 -2.365 1 93.75 48 THR A O 1
ATOM 377 N N . ARG A 1 49 ? 19.969 27.719 -2.514 1 95.81 49 ARG A N 1
ATOM 378 C CA . ARG A 1 49 ? 19.734 27.625 -1.076 1 95.81 49 ARG A CA 1
ATOM 379 C C . ARG A 1 49 ? 19.906 26.188 -0.588 1 95.81 49 ARG A C 1
ATOM 381 O O . ARG A 1 49 ? 19.594 25.234 -1.314 1 95.81 49 ARG A O 1
ATOM 388 N N . LYS A 1 50 ? 20.391 26.094 0.585 1 96.31 50 LYS A N 1
ATOM 389 C CA . LYS A 1 50 ? 20.375 24.781 1.232 1 96.31 50 LYS A CA 1
ATOM 390 C C . LYS A 1 50 ? 18.953 24.344 1.57 1 96.31 50 LYS A C 1
ATOM 392 O O . LYS A 1 50 ? 18.156 25.141 2.076 1 96.31 50 LYS A O 1
ATOM 397 N N . LEU A 1 51 ? 18.656 23.078 1.236 1 96.5 51 LEU A N 1
ATOM 398 C CA . LEU A 1 51 ? 17.328 22.562 1.578 1 96.5 51 LEU A CA 1
ATOM 399 C C . LEU A 1 51 ? 17.188 22.406 3.088 1 96.5 51 LEU A C 1
ATOM 401 O O . LEU A 1 51 ? 17.953 21.672 3.717 1 96.5 51 LEU A O 1
ATOM 405 N N . THR A 1 52 ? 16.328 23.125 3.691 1 97.06 52 THR A N 1
ATOM 406 C CA . THR A 1 52 ? 15.977 23.031 5.102 1 97.06 52 THR A CA 1
ATOM 407 C C . THR A 1 52 ? 14.539 22.547 5.266 1 97.06 52 THR A C 1
ATOM 409 O O . THR A 1 52 ? 13.594 23.328 5.082 1 97.06 52 THR A O 1
ATOM 412 N N . TYR A 1 53 ? 14.43 21.297 5.625 1 96.38 53 TYR A N 1
ATOM 413 C CA . TYR A 1 53 ? 13.117 20.641 5.664 1 96.38 53 TYR A CA 1
ATOM 414 C C . TYR A 1 53 ? 12.367 21.016 6.934 1 96.38 53 TYR A C 1
ATOM 416 O O . TYR A 1 53 ? 12.875 20.844 8.039 1 96.38 53 TYR A O 1
ATOM 424 N N . ALA A 1 54 ? 11.125 21.547 6.789 1 96.69 54 ALA A N 1
ATOM 425 C CA . ALA A 1 54 ? 10.336 21.984 7.945 1 96.69 54 ALA A CA 1
ATOM 426 C C . ALA A 1 54 ? 8.906 21.469 7.852 1 96.69 54 ALA A C 1
ATOM 428 O O . ALA A 1 54 ? 7.996 22.031 8.469 1 96.69 54 ALA A O 1
ATOM 429 N N . ASP A 1 55 ? 8.648 20.469 7.051 1 95.56 55 ASP A N 1
ATOM 430 C CA . ASP A 1 55 ? 7.32 19.891 6.871 1 95.56 55 ASP A CA 1
ATOM 431 C C . ASP A 1 55 ? 7.277 18.438 7.363 1 95.56 55 ASP A C 1
ATOM 433 O O . ASP A 1 55 ? 6.73 17.562 6.688 1 95.56 55 ASP A O 1
ATOM 437 N N . HIS A 1 56 ? 7.793 18.188 8.531 1 95.88 56 HIS A N 1
ATOM 438 C CA . HIS A 1 56 ? 7.918 16.844 9.102 1 95.88 56 HIS A CA 1
ATOM 439 C C . HIS A 1 56 ? 6.559 16.297 9.531 1 95.88 56 HIS A C 1
ATOM 441 O O . HIS A 1 56 ? 6.395 15.086 9.703 1 95.88 56 HIS A O 1
ATOM 447 N N . THR A 1 57 ? 5.555 17.172 9.711 1 95.31 57 THR A N 1
ATOM 448 C CA . THR A 1 57 ? 4.203 16.734 10.062 1 95.31 57 THR A CA 1
ATOM 449 C C . THR A 1 57 ? 3.547 16.016 8.891 1 95.31 57 THR A C 1
ATOM 451 O O . THR A 1 57 ? 2.717 15.125 9.094 1 95.31 57 THR A O 1
ATOM 454 N N . ALA A 1 58 ? 3.93 16.422 7.68 1 94.44 58 ALA A N 1
ATOM 455 C CA . ALA A 1 58 ? 3.377 15.789 6.484 1 94.44 58 ALA A CA 1
ATOM 456 C C . ALA A 1 58 ? 4.066 14.461 6.199 1 94.44 58 ALA A C 1
ATOM 458 O O . ALA A 1 58 ? 3.418 13.484 5.812 1 94.44 58 ALA A O 1
ATOM 459 N N . SER A 1 59 ? 5.367 14.438 6.348 1 95.62 59 SER A N 1
ATOM 460 C CA . SER A 1 59 ? 6.129 13.211 6.148 1 95.62 59 SER A CA 1
ATOM 461 C C . SER A 1 59 ? 7.523 13.32 6.75 1 95.62 59 SER A C 1
ATOM 463 O O . SER A 1 59 ? 8.086 14.414 6.828 1 95.62 59 SER A O 1
ATOM 465 N N . GLY A 1 60 ? 8.078 12.188 7.145 1 96.31 60 GLY A N 1
ATOM 466 C CA . GLY A 1 60 ? 9.453 12.148 7.609 1 96.31 60 GLY A CA 1
ATOM 467 C C . GLY A 1 60 ? 10.461 12.102 6.48 1 96.31 60 GLY A C 1
ATOM 468 O O . GLY A 1 60 ? 10.109 12.32 5.32 1 96.31 60 GLY A O 1
ATOM 469 N N . ARG A 1 61 ? 11.727 11.969 6.895 1 97.19 61 ARG A N 1
ATOM 470 C CA . ARG A 1 61 ? 12.836 11.82 5.961 1 97.19 61 ARG A CA 1
ATOM 471 C C . ARG A 1 61 ? 13.438 10.422 6.039 1 97.19 61 ARG A C 1
ATOM 473 O O . ARG A 1 61 ? 13.266 9.719 7.043 1 97.19 61 ARG A O 1
ATOM 480 N N . CYS A 1 62 ? 14.062 10.031 4.973 1 97.81 62 CYS A N 1
ATOM 481 C CA . CYS A 1 62 ? 14.68 8.703 4.957 1 97.81 62 CYS A CA 1
ATOM 482 C C . CYS A 1 62 ? 16.078 8.742 5.566 1 97.81 62 CYS A C 1
ATOM 484 O O . CYS A 1 62 ? 16.734 9.789 5.551 1 97.81 62 CYS A O 1
ATOM 486 N N . LEU A 1 63 ? 16.516 7.609 6.094 1 97.12 63 LEU A N 1
ATOM 487 C CA . LEU A 1 63 ? 17.844 7.465 6.676 1 97.12 63 LEU A CA 1
ATOM 488 C C . LEU A 1 63 ? 18.703 6.523 5.84 1 97.12 63 LEU A C 1
ATOM 490 O O . LEU A 1 63 ? 18.234 5.461 5.418 1 97.12 63 LEU A O 1
ATOM 494 N N . ARG A 1 64 ? 19.938 6.883 5.648 1 95.44 64 ARG A N 1
ATOM 495 C CA . ARG A 1 64 ? 20.859 6.109 4.824 1 95.44 64 ARG A CA 1
ATOM 496 C C . ARG A 1 64 ? 21.062 4.711 5.395 1 95.44 64 ARG A C 1
ATOM 498 O O . ARG A 1 64 ? 21.047 3.727 4.652 1 95.44 64 ARG A O 1
ATOM 505 N N . TYR A 1 65 ? 21.266 4.574 6.656 1 93.25 65 TYR A N 1
ATOM 506 C CA . TYR A 1 65 ? 21.578 3.27 7.227 1 93.25 65 TYR A CA 1
ATOM 507 C C . TYR A 1 65 ? 20.406 2.312 7.07 1 93.25 65 TYR A C 1
ATOM 509 O O . TYR A 1 65 ? 20.594 1.106 6.906 1 93.25 65 TYR A O 1
ATOM 517 N N . ILE A 1 66 ? 19.156 2.83 7.152 1 95.44 66 ILE A N 1
ATOM 518 C CA . ILE A 1 66 ? 17.984 1.99 6.973 1 95.44 66 ILE A CA 1
ATOM 519 C C . ILE A 1 66 ? 17.938 1.476 5.535 1 95.44 66 ILE A C 1
ATOM 521 O O . ILE A 1 66 ? 17.734 0.281 5.301 1 95.44 66 ILE A O 1
ATOM 525 N N . GLU A 1 67 ? 18.125 2.414 4.543 1 96.31 67 GLU A N 1
ATOM 526 C CA . GLU A 1 67 ? 18.141 2.002 3.145 1 96.31 67 GLU A CA 1
ATOM 527 C C . GLU A 1 67 ? 19.25 0.982 2.881 1 96.31 67 GLU A C 1
ATOM 529 O O . GLU A 1 67 ? 19.047 0.003 2.162 1 96.31 67 GLU A O 1
ATOM 534 N N . ASP A 1 68 ? 20.375 1.188 3.477 1 93.94 68 ASP A N 1
ATOM 535 C CA . ASP A 1 68 ? 21.5 0.272 3.314 1 93.94 68 ASP A CA 1
ATOM 536 C C . ASP A 1 68 ? 21.172 -1.104 3.889 1 93.94 68 ASP A C 1
ATOM 538 O O . ASP A 1 68 ? 21.516 -2.129 3.291 1 93.94 68 ASP A O 1
ATOM 542 N N . TYR A 1 69 ? 20.609 -1.16 5.039 1 93.44 69 TYR A N 1
ATOM 543 C CA . TYR A 1 69 ? 20.234 -2.426 5.66 1 93.44 69 TYR A CA 1
ATOM 544 C C . TYR A 1 69 ? 19.297 -3.221 4.754 1 93.44 69 TYR A C 1
ATOM 546 O O . TYR A 1 69 ? 19.484 -4.422 4.555 1 93.44 69 TYR A O 1
ATOM 554 N N . ILE A 1 70 ? 18.312 -2.557 4.258 1 95.69 70 ILE A N 1
ATOM 555 C CA . ILE A 1 70 ? 17.328 -3.221 3.406 1 95.69 70 ILE A CA 1
ATOM 556 C C . ILE A 1 70 ? 18.016 -3.768 2.156 1 95.69 70 ILE A C 1
ATOM 558 O O . ILE A 1 70 ? 17.828 -4.934 1.801 1 95.69 70 ILE A O 1
ATOM 562 N N . ILE A 1 71 ? 18.891 -2.984 1.535 1 95.31 71 ILE A N 1
ATOM 563 C CA . ILE A 1 71 ? 19.516 -3.348 0.27 1 95.31 71 ILE A CA 1
ATOM 564 C C . ILE A 1 71 ? 20.531 -4.469 0.501 1 95.31 71 ILE A C 1
ATOM 566 O O . ILE A 1 71 ? 20.641 -5.395 -0.306 1 95.31 71 ILE A O 1
ATOM 570 N N . GLN A 1 72 ? 21.203 -4.457 1.64 1 92.88 72 GLN A N 1
ATOM 571 C CA . GLN A 1 72 ? 22.344 -5.359 1.841 1 92.88 72 GLN A CA 1
ATOM 572 C C . GLN A 1 72 ? 21.906 -6.633 2.559 1 92.88 72 GLN A C 1
ATOM 574 O O . GLN A 1 72 ? 22.516 -7.691 2.383 1 92.88 72 GLN A O 1
ATOM 579 N N . THR A 1 73 ? 20.797 -6.547 3.338 1 91.81 73 THR A N 1
ATOM 580 C CA . THR A 1 73 ? 20.484 -7.664 4.219 1 91.81 73 THR A CA 1
ATOM 581 C C . THR A 1 73 ? 19.156 -8.305 3.822 1 91.81 73 THR A C 1
ATOM 583 O O . THR A 1 73 ? 19 -9.523 3.914 1 91.81 73 THR A O 1
ATOM 586 N N . VAL A 1 74 ? 18.234 -7.543 3.359 1 94.62 74 VAL A N 1
ATOM 587 C CA . VAL A 1 74 ? 16.891 -8.055 3.113 1 94.62 74 VAL A CA 1
ATOM 588 C C . VAL A 1 74 ? 16.766 -8.484 1.651 1 94.62 74 VAL A C 1
ATOM 590 O O . VAL A 1 74 ? 16.391 -9.625 1.36 1 94.62 74 VAL A O 1
ATOM 593 N N . LEU A 1 75 ? 17.172 -7.617 0.721 1 97.06 75 LEU A N 1
ATOM 594 C CA . LEU A 1 75 ? 16.844 -7.762 -0.693 1 97.06 75 LEU A CA 1
ATOM 595 C C . LEU A 1 75 ? 17.594 -8.93 -1.311 1 97.06 75 LEU A C 1
ATOM 597 O O . LEU A 1 75 ? 17.078 -9.617 -2.195 1 97.06 75 LEU A O 1
ATOM 601 N N . PRO A 1 76 ? 18.812 -9.281 -0.895 1 96.25 76 PRO A N 1
ATOM 602 C CA . PRO A 1 76 ? 19.531 -10.398 -1.517 1 96.25 76 PRO A CA 1
ATOM 603 C C . PRO A 1 76 ? 18.797 -11.734 -1.335 1 96.25 76 PRO A C 1
ATOM 605 O O . PRO A 1 76 ? 18.938 -12.625 -2.172 1 96.25 76 PRO A O 1
ATOM 608 N N . PHE A 1 77 ? 18 -11.836 -0.314 1 94.81 77 PHE A N 1
ATOM 609 C CA . PHE A 1 77 ? 17.328 -13.086 -0.002 1 94.81 77 PHE A CA 1
ATOM 610 C C . PHE A 1 77 ? 15.812 -12.922 -0.086 1 94.81 77 PHE A C 1
ATOM 612 O O . PHE A 1 77 ? 15.062 -13.711 0.489 1 94.81 77 PHE A O 1
ATOM 619 N N . TYR A 1 78 ? 15.422 -11.945 -0.764 1 94.12 78 TYR A N 1
ATOM 620 C CA . TYR A 1 78 ? 14.008 -11.594 -0.85 1 94.12 78 TYR A CA 1
ATOM 621 C C . TYR A 1 78 ? 13.242 -12.633 -1.666 1 94.12 78 TYR A C 1
ATOM 623 O O . TYR A 1 78 ? 13.703 -13.055 -2.73 1 94.12 78 TYR A O 1
ATOM 631 N N . ALA A 1 79 ? 12.148 -13.07 -1.164 1 90.94 79 ALA A N 1
ATOM 632 C CA . ALA A 1 79 ? 11.164 -13.898 -1.854 1 90.94 79 ALA A CA 1
ATOM 633 C C . ALA A 1 79 ? 9.766 -13.703 -1.264 1 90.94 79 ALA A C 1
ATOM 635 O O . ALA A 1 79 ? 9.617 -13.102 -0.197 1 90.94 79 ALA A O 1
ATOM 636 N N . ASN A 1 80 ? 8.789 -14.156 -1.995 1 85.06 80 ASN A N 1
ATOM 637 C CA . ASN A 1 80 ? 7.422 -14.125 -1.479 1 85.06 80 ASN A CA 1
ATOM 638 C C . ASN A 1 80 ? 7.25 -15.062 -0.291 1 85.06 80 ASN A C 1
ATOM 640 O O . ASN A 1 80 ? 7.84 -16.141 -0.261 1 85.06 80 ASN A O 1
ATOM 644 N N . THR A 1 81 ? 6.477 -14.703 0.717 1 78.19 81 THR A N 1
ATOM 645 C CA . THR A 1 81 ? 6.395 -15.391 2.004 1 78.19 81 THR A CA 1
ATOM 646 C C . THR A 1 81 ? 5.398 -16.547 1.938 1 78.19 81 THR A C 1
ATOM 648 O O . THR A 1 81 ? 5.273 -17.312 2.893 1 78.19 81 THR A O 1
ATOM 651 N N . HIS A 1 82 ? 4.684 -16.75 1.01 1 69.94 82 HIS A N 1
ATOM 652 C CA . HIS A 1 82 ? 3.664 -17.781 0.983 1 69.94 82 HIS A CA 1
ATOM 653 C C . HIS A 1 82 ? 4.285 -19.156 0.728 1 69.94 82 HIS A C 1
ATOM 655 O O . HIS A 1 82 ? 3.643 -20.031 0.146 1 69.94 82 HIS A O 1
ATOM 661 N N . THR A 1 83 ? 5.641 -19.266 1.04 1 71.38 83 THR A N 1
ATOM 662 C CA . THR A 1 83 ? 6.312 -20.547 0.966 1 71.38 83 THR A CA 1
ATOM 663 C C . THR A 1 83 ? 7.438 -20.641 1.995 1 71.38 83 THR A C 1
ATOM 665 O O . THR A 1 83 ? 8.086 -19.625 2.303 1 71.38 83 THR A O 1
ATOM 668 N N . SER A 1 84 ? 7.477 -21.75 2.662 1 71.75 84 SER A N 1
ATOM 669 C CA . SER A 1 84 ? 8.609 -22.016 3.541 1 71.75 84 SER A CA 1
ATOM 670 C C . SER A 1 84 ? 9.438 -23.203 3.047 1 71.75 84 SER A C 1
ATOM 672 O O . SER A 1 84 ? 10.242 -23.766 3.793 1 71.75 84 SER A O 1
ATOM 674 N N . ASP A 1 85 ? 9.25 -23.438 1.769 1 78.5 85 ASP A N 1
ATOM 675 C CA . ASP A 1 85 ? 9.82 -24.672 1.224 1 78.5 85 ASP A CA 1
ATOM 676 C C . ASP A 1 85 ? 11.258 -24.453 0.744 1 78.5 85 ASP A C 1
ATOM 678 O O . ASP A 1 85 ? 11.977 -25.406 0.451 1 78.5 85 ASP A O 1
ATOM 682 N N . ASN A 1 86 ? 11.648 -23.172 0.629 1 82.75 86 ASN A N 1
ATOM 683 C CA . ASN A 1 86 ? 13.008 -22.828 0.246 1 82.75 86 ASN A CA 1
ATOM 684 C C . ASN A 1 86 ? 13.617 -21.812 1.222 1 82.75 86 ASN A C 1
ATOM 686 O O . ASN A 1 86 ? 12.953 -21.359 2.15 1 82.75 86 ASN A O 1
ATOM 690 N N . TYR A 1 87 ? 14.883 -21.609 1.039 1 85.62 87 TYR A N 1
ATOM 691 C CA . TYR A 1 87 ? 15.609 -20.797 2 1 85.62 87 TYR A CA 1
ATOM 692 C C . TYR A 1 87 ? 15.109 -19.359 1.98 1 85.62 87 TYR A C 1
ATOM 694 O O . TYR A 1 87 ? 14.82 -18.781 3.033 1 85.62 87 TYR A O 1
ATOM 702 N N . VAL A 1 88 ? 15.008 -18.781 0.821 1 86.81 88 VAL A N 1
ATOM 703 C CA . VAL A 1 88 ? 14.688 -17.359 0.74 1 86.81 88 VAL A CA 1
ATOM 704 C C . VAL A 1 88 ? 13.242 -17.125 1.197 1 86.81 88 VAL A C 1
ATOM 706 O O . VAL A 1 88 ? 12.945 -16.109 1.83 1 86.81 88 VAL A O 1
ATOM 709 N N . GLY A 1 89 ? 12.352 -18.062 0.817 1 86.44 89 GLY A N 1
ATOM 710 C CA . GLY A 1 89 ? 11 -17.969 1.346 1 86.44 89 GLY A CA 1
ATOM 711 C C . GLY A 1 89 ? 10.945 -18.016 2.861 1 86.44 89 GLY A C 1
ATOM 712 O O . GLY A 1 89 ? 10.242 -17.219 3.49 1 86.44 89 GLY A O 1
ATOM 713 N N . HIS A 1 90 ? 11.695 -18.891 3.381 1 87.75 90 HIS A N 1
ATOM 714 C CA . HIS A 1 90 ? 11.766 -19.031 4.832 1 87.75 90 HIS A CA 1
ATOM 715 C C . HIS A 1 90 ? 12.375 -17.797 5.48 1 87.75 90 HIS A C 1
ATOM 717 O O . HIS A 1 90 ? 11.812 -17.25 6.438 1 87.75 90 HIS A O 1
ATOM 723 N N . ARG A 1 91 ? 13.477 -17.375 4.977 1 88.75 91 ARG A N 1
ATOM 724 C CA . ARG A 1 91 ? 14.18 -16.234 5.523 1 88.75 91 ARG A CA 1
ATOM 725 C C . ARG A 1 91 ? 13.312 -14.977 5.461 1 88.75 91 ARG A C 1
ATOM 727 O O . ARG A 1 91 ? 13.234 -14.219 6.434 1 88.75 91 ARG A O 1
ATOM 734 N N . THR A 1 92 ? 12.742 -14.719 4.336 1 91.38 92 THR A N 1
ATOM 735 C CA . THR A 1 92 ? 11.875 -13.562 4.16 1 91.38 92 THR A CA 1
ATOM 736 C C . THR A 1 92 ? 10.68 -13.633 5.113 1 91.38 92 THR A C 1
ATOM 738 O O . THR A 1 92 ? 10.289 -12.625 5.695 1 91.38 92 THR A O 1
ATOM 741 N N . THR A 1 93 ? 10.117 -14.812 5.273 1 90.31 93 THR A N 1
ATOM 742 C CA . THR A 1 93 ? 9 -15 6.195 1 90.31 93 THR A CA 1
ATOM 743 C C . THR A 1 93 ? 9.43 -14.695 7.629 1 90.31 93 THR A C 1
ATOM 745 O O . THR A 1 93 ? 8.695 -14.055 8.383 1 90.31 93 THR A O 1
ATOM 748 N N . GLN A 1 94 ? 10.586 -15.148 7.988 1 90.5 94 GLN A N 1
ATOM 749 C CA . GLN A 1 94 ? 11.109 -14.906 9.328 1 90.5 94 GLN A CA 1
ATOM 750 C C . GLN A 1 94 ? 11.289 -13.414 9.594 1 90.5 94 GLN A C 1
ATOM 752 O O . GLN A 1 94 ? 10.906 -12.906 10.648 1 90.5 94 GLN A O 1
ATOM 757 N N . ILE A 1 95 ? 11.867 -12.75 8.664 1 91.12 95 ILE A N 1
ATOM 758 C CA . ILE A 1 95 ? 12.102 -11.312 8.812 1 91.12 95 ILE A CA 1
ATOM 759 C C . ILE A 1 95 ? 10.773 -10.578 8.922 1 91.12 95 ILE A C 1
ATOM 761 O O . ILE A 1 95 ? 10.648 -9.625 9.695 1 91.12 95 ILE A O 1
ATOM 765 N N . LEU A 1 96 ? 9.836 -10.992 8.133 1 92.5 96 LEU A N 1
ATOM 766 C CA . LEU A 1 96 ? 8.508 -10.391 8.18 1 92.5 96 LEU A CA 1
ATOM 767 C C . LEU A 1 96 ? 7.871 -10.578 9.555 1 92.5 96 LEU A C 1
ATOM 769 O O . LEU A 1 96 ? 7.301 -9.641 10.109 1 92.5 96 LEU A O 1
ATOM 773 N N . HIS A 1 97 ? 7.957 -11.758 10.07 1 92.69 97 HIS A N 1
ATOM 774 C CA . HIS A 1 97 ? 7.387 -12.062 11.375 1 92.69 97 HIS A CA 1
ATOM 775 C C . HIS A 1 97 ? 8.078 -11.266 12.477 1 92.69 97 HIS A C 1
ATOM 777 O O . HIS A 1 97 ? 7.418 -10.703 13.352 1 92.69 97 HIS A O 1
ATOM 783 N N . GLU A 1 98 ? 9.375 -11.227 12.43 1 92.94 98 GLU A N 1
ATOM 784 C CA . GLU A 1 98 ? 10.141 -10.484 13.43 1 92.94 98 GLU A CA 1
ATOM 785 C C . GLU A 1 98 ? 9.797 -8.992 13.391 1 92.94 98 GLU A C 1
ATOM 787 O O . GLU A 1 98 ? 9.633 -8.367 14.438 1 92.94 98 GLU A O 1
ATOM 792 N N . SER A 1 99 ? 9.734 -8.461 12.203 1 94.81 99 SER A N 1
ATOM 793 C CA . SER A 1 99 ? 9.383 -7.059 12.039 1 94.81 99 SER A CA 1
ATOM 794 C C . SER A 1 99 ? 7.984 -6.77 12.586 1 94.81 99 SER A C 1
ATOM 796 O O . SER A 1 99 ? 7.773 -5.773 13.273 1 94.81 99 SER A O 1
ATOM 798 N N . THR A 1 100 ? 7.047 -7.637 12.273 1 95.75 100 THR A N 1
ATOM 799 C CA . THR A 1 100 ? 5.664 -7.484 12.711 1 95.75 100 THR A CA 1
ATOM 800 C C . THR A 1 100 ? 5.57 -7.543 14.234 1 95.75 100 THR A C 1
ATOM 802 O O . THR A 1 100 ? 4.926 -6.695 14.852 1 95.75 100 THR A O 1
ATOM 805 N N . GLU A 1 101 ? 6.219 -8.5 14.82 1 96 101 GLU A N 1
ATOM 806 C CA . GLU A 1 101 ? 6.188 -8.672 16.266 1 96 101 GLU A CA 1
ATOM 807 C C . GLU A 1 101 ? 6.832 -7.484 16.984 1 96 101 GLU A C 1
ATOM 809 O O . GLU A 1 101 ? 6.359 -7.051 18.031 1 96 101 GLU A O 1
ATOM 814 N N . PHE A 1 102 ? 7.883 -7.004 16.438 1 95.94 102 PHE A N 1
ATOM 815 C CA . PHE A 1 102 ? 8.562 -5.859 17.016 1 95.94 102 PHE A CA 1
ATOM 816 C C . PHE A 1 102 ? 7.656 -4.641 17.047 1 95.94 102 PHE A C 1
ATOM 818 O O . PHE A 1 102 ? 7.531 -3.973 18.078 1 95.94 102 PHE A O 1
ATOM 825 N N . VAL A 1 103 ? 7.027 -4.344 15.93 1 97.5 103 VAL A N 1
ATOM 826 C CA . VAL A 1 103 ? 6.125 -3.201 15.852 1 97.5 103 VAL A CA 1
ATOM 827 C C . VAL A 1 103 ? 4.977 -3.381 16.844 1 97.5 103 VAL A C 1
ATOM 829 O O . VAL A 1 103 ? 4.609 -2.443 17.547 1 97.5 103 VAL A O 1
ATOM 832 N N . LYS A 1 104 ? 4.406 -4.562 16.859 1 97.88 104 LYS A N 1
ATOM 833 C CA . LYS A 1 104 ? 3.311 -4.863 17.766 1 97.88 104 LYS A CA 1
ATOM 834 C C . LYS A 1 104 ? 3.717 -4.613 19.219 1 97.88 104 LYS A C 1
ATOM 836 O O . LYS A 1 104 ? 2.969 -4.004 19.984 1 97.88 104 LYS A O 1
ATOM 841 N N . LYS A 1 105 ? 4.895 -5.02 19.562 1 96.69 105 LYS A N 1
ATOM 842 C CA . LYS A 1 105 ? 5.414 -4.84 20.906 1 96.69 105 LYS A CA 1
ATOM 843 C C . LYS A 1 105 ? 5.621 -3.359 21.219 1 96.69 105 LYS A C 1
ATOM 845 O O . LYS A 1 105 ? 5.285 -2.9 22.312 1 96.69 105 LYS A O 1
ATOM 850 N N . CYS A 1 106 ? 6.172 -2.637 20.297 1 96.88 106 CYS A N 1
ATOM 851 C CA . CYS A 1 106 ? 6.426 -1.212 20.484 1 96.88 106 CYS A CA 1
ATOM 852 C C . CYS A 1 106 ? 5.129 -0.462 20.766 1 96.8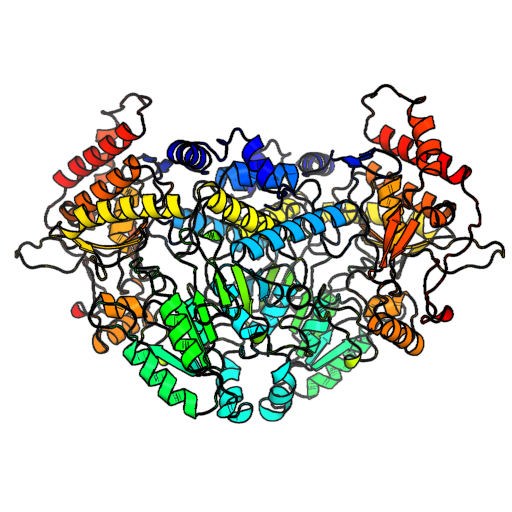8 106 CYS A C 1
ATOM 854 O O . CYS A 1 106 ? 5.145 0.582 21.422 1 96.88 106 CYS A O 1
ATOM 856 N N . LEU A 1 107 ? 3.98 -1.021 20.359 1 98.31 107 LEU A N 1
ATOM 857 C CA . LEU A 1 107 ? 2.697 -0.341 20.5 1 98.31 107 LEU A CA 1
ATOM 858 C C . LEU A 1 107 ? 1.924 -0.875 21.688 1 98.31 107 LEU A C 1
ATOM 860 O O . LEU A 1 107 ? 0.795 -0.449 21.953 1 98.31 107 LEU A O 1
ATOM 864 N N . GLY A 1 108 ? 2.484 -1.841 22.391 1 98 108 GLY A N 1
ATOM 865 C CA . GLY A 1 108 ? 1.845 -2.418 23.562 1 98 108 GLY A CA 1
ATOM 866 C C . GLY A 1 108 ? 0.823 -3.486 23.219 1 98 108 GLY A C 1
ATOM 867 O O . GLY A 1 108 ? -0.044 -3.809 24.031 1 98 108 GLY A O 1
ATOM 868 N N . GLY A 1 109 ? 0.906 -4.035 21.984 1 98 109 GLY A N 1
ATOM 869 C CA . GLY A 1 109 ? -0.036 -5.055 21.547 1 98 109 GLY A CA 1
ATOM 870 C C . GLY A 1 109 ? 0.168 -6.387 22.25 1 98 109 GLY A C 1
ATOM 871 O O . GLY A 1 109 ? 1.301 -6.773 22.547 1 98 109 GLY A O 1
ATOM 872 N N . THR A 1 110 ? -0.882 -7.082 22.5 1 96.75 110 THR A N 1
ATOM 873 C CA . THR A 1 110 ? -0.882 -8.398 23.125 1 96.75 110 THR A CA 1
ATOM 874 C C . THR A 1 110 ? -1.548 -9.43 22.219 1 96.75 110 THR A C 1
ATOM 876 O O . THR A 1 110 ? -1.823 -9.148 21.047 1 96.75 110 THR A O 1
ATOM 879 N N . GLN A 1 111 ? -1.781 -10.625 22.766 1 95 111 GLN A N 1
ATOM 880 C CA . GLN A 1 111 ? -2.436 -11.688 22.016 1 95 111 GLN A CA 1
ATOM 881 C C . GLN A 1 111 ? -3.898 -11.352 21.734 1 95 111 GLN A C 1
ATOM 883 O O . GLN A 1 111 ? -4.52 -11.938 20.859 1 95 111 GLN A O 1
ATOM 888 N N . HIS A 1 112 ? -4.414 -10.375 22.453 1 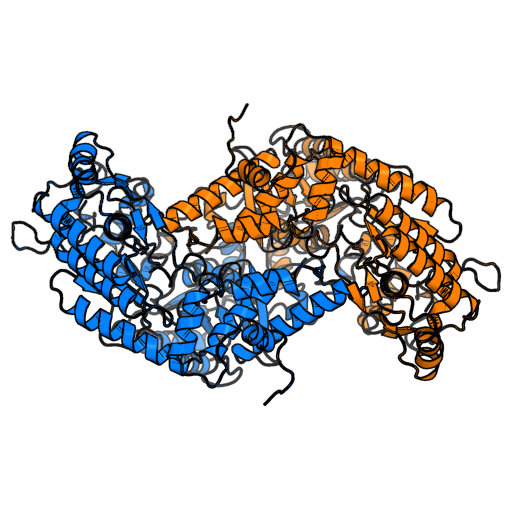96.56 112 HIS A N 1
ATOM 889 C CA . HIS A 1 112 ? -5.809 -9.984 22.281 1 96.56 112 HIS A CA 1
ATOM 890 C C . HIS A 1 112 ? -5.969 -8.945 21.188 1 96.56 112 HIS A C 1
ATOM 892 O O . HIS A 1 112 ? -7.09 -8.562 20.844 1 96.56 112 HIS A O 1
ATOM 898 N N . ASP A 1 113 ? -4.84 -8.57 20.656 1 98.5 113 ASP A N 1
ATOM 899 C CA . ASP A 1 113 ? -4.844 -7.539 19.625 1 98.5 113 ASP A CA 1
ATOM 900 C C . ASP A 1 113 ? -4.363 -8.102 18.281 1 98.5 113 ASP A C 1
ATOM 902 O O . ASP A 1 113 ? -3.596 -9.062 18.25 1 98.5 113 ASP A O 1
ATOM 906 N N . ALA A 1 114 ? -4.852 -7.559 17.203 1 98.5 114 ALA A N 1
ATOM 907 C CA . ALA A 1 114 ? -4.402 -7.895 15.859 1 98.5 114 ALA A CA 1
ATOM 908 C C . ALA A 1 114 ? -3.734 -6.699 15.188 1 98.5 114 ALA A C 1
ATOM 910 O O . ALA A 1 114 ? -4.266 -5.586 15.219 1 98.5 114 ALA A O 1
ATOM 911 N N . LEU A 1 115 ? -2.568 -6.926 14.688 1 98.56 115 LEU A N 1
ATOM 912 C CA . LEU A 1 115 ? -1.831 -5.902 13.953 1 98.56 115 LEU A CA 1
ATOM 913 C C . LEU A 1 115 ? -2.002 -6.086 12.445 1 98.56 115 LEU A C 1
ATOM 915 O O . LEU A 1 115 ? -1.697 -7.152 11.906 1 98.56 115 LEU A O 1
ATOM 919 N N . LEU A 1 116 ? -2.533 -5.074 11.773 1 98.12 116 LEU A N 1
ATOM 920 C CA . LEU A 1 116 ? -2.727 -5.109 10.328 1 98.12 116 LEU A CA 1
ATOM 921 C C . LEU A 1 116 ? -1.916 -4.016 9.641 1 98.12 116 LEU A C 1
ATOM 923 O O . LEU A 1 116 ? -1.911 -2.867 10.094 1 98.12 116 LEU A O 1
ATOM 927 N N . PHE A 1 117 ? -1.171 -4.363 8.672 1 96.75 117 PHE A N 1
ATOM 928 C CA . PHE A 1 117 ? -0.519 -3.398 7.797 1 96.75 117 PHE A CA 1
ATOM 929 C C . PHE A 1 117 ? -1.408 -3.061 6.605 1 96.75 117 PHE A C 1
ATOM 931 O O . PHE A 1 117 ? -1.968 -3.957 5.969 1 96.75 117 PHE A O 1
ATOM 938 N N . CYS A 1 118 ? -1.58 -1.678 6.383 1 93.12 118 CYS A N 1
ATOM 939 C CA . CYS A 1 118 ? -2.654 -1.213 5.516 1 93.12 118 CYS A CA 1
ATOM 940 C C . CYS A 1 118 ? -2.119 -0.275 4.441 1 93.12 118 CYS A C 1
ATOM 942 O O . CYS A 1 118 ? -1.806 0.884 4.723 1 93.12 118 CYS A O 1
ATOM 944 N N . GLY A 1 119 ? -2.035 -0.6 3.283 1 88.69 119 GLY A N 1
ATOM 945 C CA . GLY A 1 119 ? -1.74 0.288 2.17 1 88.69 119 GLY A CA 1
ATOM 946 C C . GLY A 1 119 ? -0.862 1.462 2.561 1 88.69 119 GLY A C 1
ATOM 947 O O . GLY A 1 119 ? 0.212 1.276 3.137 1 88.69 119 GLY A O 1
ATOM 948 N N . SER A 1 120 ? -1.562 2.693 2.391 1 87.44 120 SER A N 1
ATOM 949 C CA . SER A 1 120 ? -0.733 3.877 2.594 1 87.44 120 SER A CA 1
ATOM 950 C C . SER A 1 120 ? -1.271 4.742 3.73 1 87.44 120 SER A C 1
ATOM 952 O O . SER A 1 120 ? -2.34 5.344 3.605 1 87.44 120 SER A O 1
ATOM 954 N N . GLY A 1 121 ? -0.589 4.789 4.84 1 92.69 121 GLY A N 1
ATOM 955 C CA . GLY A 1 121 ? -0.786 5.746 5.922 1 92.69 121 GLY A CA 1
ATOM 956 C C . GLY A 1 121 ? -2.004 5.441 6.773 1 92.69 121 GLY A C 1
ATOM 957 O O . GLY A 1 121 ? -2.576 4.352 6.68 1 92.69 121 GLY A O 1
ATOM 958 N N . THR A 1 122 ? -2.361 6.387 7.582 1 96.38 122 THR A N 1
ATOM 959 C CA . THR A 1 122 ? -3.471 6.266 8.523 1 96.38 122 THR A CA 1
ATOM 960 C C . THR A 1 122 ? -4.805 6.215 7.777 1 96.38 122 THR A C 1
ATOM 962 O O . THR A 1 122 ? -5.742 5.547 8.219 1 96.38 122 THR A O 1
ATOM 965 N N . THR A 1 123 ? -4.898 6.875 6.633 1 96.75 123 THR A N 1
ATOM 966 C CA . THR A 1 123 ? -6.117 6.832 5.832 1 96.75 123 THR A CA 1
ATOM 967 C C . THR A 1 123 ? -6.5 5.391 5.508 1 96.75 123 THR A C 1
ATOM 969 O O . THR A 1 123 ? -7.652 4.988 5.703 1 96.75 123 THR A O 1
ATOM 972 N N . ALA A 1 124 ? -5.531 4.648 5.047 1 96.62 124 ALA A N 1
ATOM 973 C CA . ALA A 1 124 ? -5.777 3.244 4.727 1 96.62 124 ALA A CA 1
ATOM 974 C C . ALA A 1 124 ? -6.109 2.445 5.984 1 96.62 124 ALA A C 1
ATOM 976 O O . ALA A 1 124 ? -6.922 1.518 5.938 1 96.62 124 ALA A O 1
ATOM 977 N N . ALA A 1 125 ? -5.488 2.762 7.078 1 97.94 125 ALA A N 1
ATOM 978 C CA . ALA A 1 125 ? -5.707 2.049 8.336 1 97.94 125 ALA A CA 1
ATOM 979 C C . ALA A 1 125 ? -7.133 2.25 8.836 1 97.94 125 ALA A C 1
ATOM 981 O O . ALA A 1 125 ? -7.777 1.304 9.297 1 97.94 125 ALA A O 1
ATOM 982 N N . ILE A 1 126 ? -7.641 3.49 8.773 1 98.25 126 ILE A N 1
ATOM 983 C CA . ILE A 1 126 ? -8.992 3.785 9.227 1 98.25 126 ILE A CA 1
ATOM 984 C C . ILE A 1 126 ? -10 3.068 8.336 1 98.25 126 ILE A C 1
ATOM 986 O O . ILE A 1 126 ? -10.977 2.492 8.828 1 98.25 126 ILE A O 1
ATOM 990 N N . LYS A 1 127 ? -9.766 3.109 7.027 1 97.44 127 LYS A N 1
ATOM 991 C CA . LYS A 1 127 ? -10.617 2.375 6.102 1 97.44 127 LYS A CA 1
ATOM 992 C C . LYS A 1 127 ? -10.641 0.886 6.438 1 97.44 127 LYS A C 1
ATOM 994 O O . LYS A 1 127 ? -11.703 0.258 6.43 1 97.44 127 LYS A O 1
ATOM 999 N N . ARG A 1 128 ? -9.477 0.339 6.695 1 97.75 128 ARG A N 1
ATOM 1000 C CA . ARG A 1 128 ? -9.383 -1.077 7.035 1 97.75 128 ARG A CA 1
ATOM 1001 C C . ARG A 1 128 ? -10.156 -1.384 8.312 1 97.75 128 ARG A C 1
ATOM 1003 O O . ARG A 1 128 ? -10.812 -2.424 8.414 1 97.75 128 ARG A O 1
ATOM 1010 N N . LEU A 1 129 ? -10.047 -0.526 9.289 1 98.69 129 LEU A N 1
ATOM 1011 C CA . LEU A 1 129 ? -10.812 -0.699 10.508 1 98.69 129 LEU A CA 1
ATOM 1012 C C . LEU A 1 129 ? -12.305 -0.802 10.203 1 98.69 129 LEU A C 1
ATOM 1014 O O . LEU A 1 129 ? -12.992 -1.689 10.719 1 98.69 129 LEU A O 1
ATOM 1018 N N . GLN A 1 130 ? -12.789 0.077 9.383 1 98.62 130 GLN A N 1
ATOM 1019 C CA . GLN A 1 130 ? -14.195 0.07 9.008 1 98.62 130 GLN A CA 1
ATOM 1020 C C . GLN A 1 130 ? -14.562 -1.211 8.266 1 98.62 130 GLN A C 1
ATOM 1022 O O . GLN A 1 130 ? -15.641 -1.773 8.477 1 98.62 130 GLN A O 1
ATOM 1027 N N . GLU A 1 131 ? -13.688 -1.675 7.422 1 98.19 131 GLU A N 1
ATOM 1028 C CA . GLU A 1 131 ? -13.922 -2.902 6.668 1 98.19 131 GLU A CA 1
ATOM 1029 C C . GLU A 1 131 ? -14.039 -4.109 7.598 1 98.19 131 GLU A C 1
ATOM 1031 O O . GLU A 1 131 ? -14.938 -4.934 7.434 1 98.19 131 GLU A O 1
ATOM 1036 N N . VAL A 1 132 ? -13.148 -4.191 8.555 1 98.44 132 VAL A N 1
ATOM 1037 C CA . VAL A 1 132 ? -13.125 -5.375 9.406 1 98.44 132 VAL A CA 1
ATOM 1038 C C . VAL A 1 132 ? -14.234 -5.289 10.453 1 98.44 132 VAL A C 1
ATOM 1040 O O . VAL A 1 132 ? -14.664 -6.309 11 1 98.44 132 VAL A O 1
ATOM 1043 N N . MET A 1 133 ? -14.711 -4.062 10.742 1 98.5 133 MET A N 1
ATOM 1044 C CA . MET A 1 133 ? -15.883 -3.881 11.602 1 98.5 133 MET A CA 1
ATOM 1045 C C . MET A 1 133 ? -17.156 -4.23 10.844 1 98.5 133 MET A C 1
ATOM 1047 O O . MET A 1 133 ? -18.219 -4.387 11.453 1 98.5 133 MET A O 1
ATOM 1051 N N . GLY A 1 134 ? -17.094 -4.273 9.555 1 97.94 134 GLY A N 1
ATOM 1052 C CA . GLY A 1 134 ? -18.219 -4.648 8.727 1 97.94 134 GLY A CA 1
ATOM 1053 C C . GLY A 1 134 ? -19.141 -3.482 8.406 1 97.94 134 GLY A C 1
ATOM 1054 O O . GLY A 1 134 ? -20.328 -3.666 8.188 1 97.94 134 GLY A O 1
ATOM 1055 N N . ILE A 1 135 ? -18.578 -2.232 8.32 1 98.31 135 ILE A N 1
ATOM 1056 C CA . ILE A 1 135 ? -19.469 -1.095 8.148 1 98.31 135 ILE A CA 1
ATOM 1057 C C . ILE A 1 135 ? -19.016 -0.258 6.953 1 98.31 135 ILE A C 1
ATOM 1059 O O . ILE A 1 135 ? -19.469 0.874 6.77 1 98.31 135 ILE A O 1
ATOM 1063 N N . ALA A 1 136 ? -18.031 -0.746 6.141 1 97.75 136 ALA A N 1
ATOM 1064 C CA . ALA A 1 136 ? -17.594 -0.086 4.91 1 97.75 136 ALA A CA 1
ATOM 1065 C C . ALA A 1 136 ? -18.438 -0.529 3.723 1 97.75 136 ALA A C 1
ATOM 1067 O O . ALA A 1 136 ? -18.484 -1.716 3.391 1 97.75 136 ALA A O 1
ATOM 1068 N N . VAL A 1 137 ? -19.172 0.357 3.055 1 97.25 137 VAL A N 1
ATOM 1069 C CA . VAL A 1 137 ? -20 0.065 1.895 1 97.25 137 VAL A CA 1
ATOM 1070 C C . VAL A 1 137 ? -19.766 1.113 0.81 1 97.25 137 VAL A C 1
ATOM 1072 O O . VAL A 1 137 ? -19.344 2.236 1.104 1 97.25 137 VAL A O 1
ATOM 1075 N N . PRO A 1 138 ? -19.922 0.724 -0.451 1 96.69 138 PRO A N 1
ATOM 1076 C CA . PRO A 1 138 ? -19.828 1.745 -1.496 1 96.69 138 PRO A CA 1
ATOM 1077 C C . PRO A 1 138 ? -20.781 2.912 -1.272 1 96.69 138 PRO A C 1
ATOM 1079 O O . PRO A 1 138 ? -21.922 2.709 -0.839 1 96.69 138 PRO A O 1
ATOM 1082 N N . SER A 1 139 ? -20.266 4.047 -1.652 1 97.31 139 SER A N 1
ATOM 1083 C CA . SER A 1 139 ? -21.016 5.266 -1.404 1 97.31 139 SER A CA 1
ATOM 1084 C C . SER A 1 139 ? -22.375 5.219 -2.088 1 97.31 139 SER A C 1
ATOM 1086 O O . SER A 1 139 ? -23.375 5.727 -1.553 1 97.31 139 SER A O 1
ATOM 1088 N N . ILE A 1 140 ? -22.547 4.531 -3.207 1 96.56 140 ILE A N 1
ATOM 1089 C CA . ILE A 1 140 ? -23.766 4.531 -3.996 1 96.56 140 ILE A CA 1
ATOM 1090 C C . ILE A 1 140 ? -24.781 3.566 -3.379 1 96.56 140 ILE A C 1
ATOM 1092 O O . ILE A 1 140 ? -25.953 3.57 -3.75 1 96.56 140 ILE A O 1
ATOM 1096 N N . LEU A 1 141 ? -24.344 2.766 -2.439 1 96.62 141 LEU A N 1
ATOM 1097 C CA . LEU A 1 141 ? -25.234 1.796 -1.806 1 96.62 141 LEU A CA 1
ATOM 1098 C C . LEU A 1 141 ? -25.531 2.199 -0.367 1 96.62 141 LEU A C 1
ATOM 1100 O O . LEU A 1 141 ? -26.406 1.606 0.276 1 96.62 141 LEU A O 1
ATOM 1104 N N . LYS A 1 142 ? -24.859 3.197 0.183 1 97 142 LYS A N 1
ATOM 1105 C CA . LYS A 1 142 ? -24.875 3.537 1.602 1 97 142 LYS A CA 1
ATOM 1106 C C . LYS A 1 142 ? -26.297 3.777 2.09 1 97 142 LYS A C 1
ATOM 1108 O O . LYS A 1 142 ? -26.75 3.131 3.037 1 97 142 LYS A O 1
ATOM 1113 N N . GLU A 1 143 ? -27.047 4.633 1.419 1 96.19 143 GLU A N 1
ATOM 1114 C CA . GLU A 1 143 ? -28.391 4.996 1.859 1 96.19 143 GLU A CA 1
ATOM 1115 C C . GLU A 1 143 ? -29.328 3.797 1.813 1 96.19 143 GLU A C 1
ATOM 1117 O O . GLU A 1 143 ? -30.156 3.609 2.715 1 96.19 143 GLU A O 1
ATOM 1122 N N . ARG A 1 144 ? -29.203 3.006 0.755 1 96 144 ARG A N 1
ATOM 1123 C CA . ARG A 1 144 ? -30.047 1.828 0.625 1 96 144 ARG A CA 1
ATOM 1124 C C . ARG A 1 144 ? -29.766 0.826 1.741 1 96 144 ARG A C 1
ATOM 1126 O O . ARG A 1 144 ? -30.703 0.229 2.291 1 96 144 ARG A O 1
ATOM 1133 N N . VAL A 1 145 ? -28.516 0.653 2.055 1 97.06 145 VAL A N 1
ATOM 1134 C CA . VAL A 1 145 ? -28.141 -0.293 3.104 1 97.06 145 VAL A CA 1
ATOM 1135 C C . VAL A 1 145 ? -28.641 0.212 4.453 1 97.06 145 VAL A C 1
ATOM 1137 O O . VAL A 1 145 ? -29.188 -0.558 5.246 1 97.06 145 VAL A O 1
ATOM 1140 N N . LEU A 1 146 ? -28.516 1.5 4.73 1 96.56 146 LEU A N 1
ATOM 1141 C CA . LEU A 1 146 ? -28.953 2.094 5.992 1 96.56 146 LEU A CA 1
ATOM 1142 C C . LEU A 1 146 ? -30.453 1.962 6.168 1 96.56 146 LEU A C 1
ATOM 1144 O O . LEU A 1 146 ? -30.938 1.725 7.281 1 96.56 146 LEU A O 1
ATOM 1148 N N . ASN A 1 147 ? -31.156 1.999 5.09 1 95.12 147 ASN A N 1
ATOM 1149 C CA . ASN A 1 147 ? -32.625 2.066 5.164 1 95.12 147 ASN A CA 1
ATOM 1150 C C . ASN A 1 147 ? -33.25 0.677 5.094 1 95.12 147 ASN A C 1
ATOM 1152 O O . ASN A 1 147 ? -34.344 0.459 5.621 1 95.12 147 ASN A O 1
ATOM 1156 N N . SER A 1 148 ? -32.531 -0.263 4.492 1 93.44 148 SER A N 1
ATOM 1157 C CA . SER A 1 148 ? -33.219 -1.521 4.191 1 93.44 148 SER A CA 1
ATOM 1158 C C . SER A 1 148 ? -32.5 -2.701 4.844 1 93.44 148 SER A C 1
ATOM 1160 O O . SER A 1 148 ? -33.094 -3.766 5.031 1 93.44 148 SER A O 1
ATOM 1162 N N . CYS A 1 149 ? -31.25 -2.518 5.184 1 93.19 149 CYS A N 1
ATOM 1163 C CA . CYS A 1 149 ? -30.484 -3.688 5.609 1 93.19 149 CYS A CA 1
ATOM 1164 C C . CYS A 1 149 ? -30.109 -3.588 7.086 1 93.19 149 CYS A C 1
ATOM 1166 O O . CYS A 1 149 ? -29.781 -4.594 7.715 1 93.19 149 CYS A O 1
ATOM 1168 N N . LEU A 1 150 ? -30.156 -2.41 7.617 1 94 150 LEU A N 1
ATOM 1169 C CA . LEU A 1 150 ? -29.703 -2.229 8.992 1 94 150 LEU A CA 1
ATOM 1170 C C . LEU A 1 150 ? -30.828 -1.7 9.867 1 94 150 LEU A C 1
ATOM 1172 O O . LEU A 1 150 ? -31.547 -0.779 9.477 1 94 150 LEU A O 1
ATOM 1176 N N . THR A 1 151 ? -30.984 -2.318 11.031 1 93.81 151 THR A N 1
ATOM 1177 C CA . THR A 1 151 ? -31.844 -1.729 12.047 1 93.81 151 THR A CA 1
ATOM 1178 C C . THR A 1 151 ? -31.125 -0.611 12.789 1 93.81 151 THR A C 1
ATOM 1180 O O . THR A 1 151 ? -29.891 -0.532 12.758 1 93.81 151 THR A O 1
ATOM 1183 N N . THR A 1 152 ? -31.797 0.2 13.406 1 92.69 152 THR A N 1
ATOM 1184 C CA . THR A 1 152 ? -31.219 1.298 14.172 1 92.69 152 THR A CA 1
ATOM 1185 C C . THR A 1 152 ? -30.281 0.767 15.258 1 92.69 152 THR A C 1
ATOM 1187 O O . THR A 1 152 ? -29.234 1.358 15.531 1 92.69 152 THR A O 1
ATOM 1190 N N . GLU A 1 153 ? -30.672 -0.343 15.812 1 94.19 153 GLU A N 1
ATOM 1191 C CA . GLU A 1 153 ? -29.922 -0.914 16.938 1 94.19 153 GLU A CA 1
ATOM 1192 C C . GLU A 1 153 ? -28.578 -1.483 16.469 1 94.19 153 GLU A C 1
ATOM 1194 O O . GLU A 1 153 ? -27.641 -1.593 17.25 1 94.19 153 GLU A O 1
ATOM 1199 N N . GLU A 1 154 ? -28.484 -1.779 15.195 1 95.44 154 GLU A N 1
ATOM 1200 C CA . GLU A 1 154 ? -27.281 -2.369 14.641 1 95.44 154 GLU A CA 1
ATOM 1201 C C . GLU A 1 154 ? -26.297 -1.292 14.188 1 95.44 154 GLU A C 1
ATOM 1203 O O . GLU A 1 154 ? -25.109 -1.566 13.992 1 95.44 154 GLU A O 1
ATOM 1208 N N . ARG A 1 155 ? -26.828 -0.084 14.031 1 97.69 155 ARG A N 1
ATOM 1209 C CA . ARG A 1 155 ? -26.016 0.99 13.469 1 97.69 155 ARG A CA 1
ATOM 1210 C C . ARG A 1 155 ? -25.062 1.56 14.508 1 97.69 155 ARG A C 1
ATOM 1212 O O . ARG A 1 155 ? -25.484 1.95 15.594 1 97.69 155 ARG A O 1
ATOM 1219 N N . TRP A 1 156 ? -23.812 1.588 14.211 1 98.56 156 TRP A N 1
ATOM 1220 C CA . TRP A 1 156 ? -22.797 2.154 15.086 1 98.56 156 TRP A CA 1
ATOM 1221 C C . TRP A 1 156 ? -22.984 3.66 15.242 1 98.56 156 TRP A C 1
ATOM 1223 O O . TRP A 1 156 ? -23.469 4.324 14.328 1 98.56 156 TRP A O 1
ATOM 1233 N N . VAL A 1 157 ? -22.703 4.164 16.406 1 98.75 157 VAL A N 1
ATOM 1234 C CA . VAL A 1 157 ? -22.516 5.594 16.641 1 98.75 157 VAL A CA 1
ATOM 1235 C C . VAL A 1 157 ? -21.031 5.895 16.844 1 98.75 157 VAL A C 1
ATOM 1237 O O . VAL A 1 157 ? -20.391 5.309 17.719 1 98.75 157 VAL A O 1
ATOM 1240 N N . VAL A 1 158 ? -20.484 6.734 16 1 98.81 158 VAL A N 1
ATOM 1241 C CA . VAL A 1 158 ? -19.062 7.062 16.078 1 98.81 158 VAL A CA 1
ATOM 1242 C C . VAL A 1 158 ? -18.891 8.531 16.469 1 98.81 158 VAL A C 1
ATOM 1244 O O . VAL A 1 158 ? -19.438 9.422 15.812 1 98.81 158 VAL A O 1
ATOM 1247 N N . PHE A 1 159 ? -18.156 8.773 17.562 1 98.88 159 PHE A N 1
ATOM 1248 C CA . PHE A 1 159 ? -17.828 10.125 18.016 1 98.88 159 PHE A CA 1
ATOM 1249 C C . PHE A 1 159 ? -16.469 10.562 17.484 1 98.88 159 PHE A C 1
ATOM 1251 O O . PHE A 1 159 ? -15.484 9.836 17.609 1 98.88 159 PHE A O 1
ATOM 1258 N N . VAL A 1 160 ? -16.422 11.688 16.828 1 98.31 160 VAL A N 1
ATOM 1259 C CA . VAL A 1 160 ? -15.164 12.258 16.344 1 98.31 160 VAL A CA 1
ATOM 1260 C C . VAL A 1 160 ? -14.953 13.641 16.953 1 98.31 160 VAL A C 1
ATOM 1262 O O . VAL A 1 160 ? -15.906 14.273 17.422 1 98.31 160 VAL A O 1
ATOM 1265 N N . GLY A 1 161 ? -13.727 14.07 17.016 1 96.62 161 GLY A N 1
ATOM 1266 C CA . GLY A 1 161 ? -13.406 15.344 17.641 1 96.62 161 GLY A CA 1
ATOM 1267 C C . GLY A 1 161 ? -13.203 16.469 16.656 1 96.62 161 GLY A C 1
ATOM 1268 O O . GLY A 1 161 ? -13.414 16.281 15.445 1 96.62 161 GLY A O 1
ATOM 1269 N N . PRO A 1 162 ? -12.859 17.609 17.172 1 95 162 PRO A N 1
ATOM 1270 C CA . PRO A 1 162 ? -12.719 18.797 16.328 1 95 162 PRO A CA 1
ATOM 1271 C C . PRO A 1 162 ? -11.367 18.875 15.625 1 95 162 PRO A C 1
ATOM 1273 O O . PRO A 1 162 ? -11.203 19.641 14.672 1 95 162 PRO A O 1
ATOM 1276 N N . TYR A 1 163 ? -10.398 18.047 15.992 1 94.81 163 TYR A N 1
ATOM 1277 C CA . TYR A 1 163 ? -9.031 18.141 15.477 1 94.81 163 TYR A CA 1
ATOM 1278 C C . TYR A 1 163 ? -8.859 17.234 14.258 1 94.81 163 TYR A C 1
ATOM 1280 O O . TYR A 1 163 ? -7.77 17.156 13.688 1 94.81 163 TYR A O 1
ATOM 1288 N N . GLU A 1 164 ? -9.859 16.547 13.844 1 96.25 164 GLU A N 1
ATOM 1289 C CA . GLU A 1 164 ? -9.688 15.438 12.898 1 96.25 164 GLU A CA 1
ATOM 1290 C C . GLU A 1 164 ? -9.219 15.945 11.539 1 96.25 164 GLU A C 1
ATOM 1292 O O . GLU A 1 164 ? -9.75 16.922 11.016 1 96.25 164 GLU A O 1
ATOM 1297 N N . HIS A 1 165 ? -8.148 15.367 11.094 1 93.44 165 HIS A N 1
ATOM 1298 C CA . HIS A 1 165 ? -7.898 15.539 9.664 1 93.44 165 HIS A CA 1
ATOM 1299 C C . HIS A 1 165 ? -8.953 14.812 8.836 1 93.44 165 HIS A C 1
ATOM 1301 O O . HIS A 1 165 ? -9.758 14.047 9.367 1 93.44 165 HIS A O 1
ATOM 1307 N N . HIS A 1 166 ? -8.977 15.031 7.59 1 95.06 166 HIS A N 1
ATOM 1308 C CA . HIS A 1 166 ? -10.055 14.625 6.691 1 95.06 166 HIS A CA 1
ATOM 1309 C C . HIS A 1 166 ? -10.242 13.109 6.707 1 95.06 166 HIS A C 1
ATOM 1311 O O . HIS A 1 166 ? -11.375 12.625 6.625 1 95.06 166 HIS A O 1
ATOM 1317 N N . SER A 1 167 ? -9.211 12.352 6.82 1 95.69 167 SER A N 1
ATOM 1318 C CA . SER A 1 167 ? -9.305 10.898 6.75 1 95.69 167 SER A CA 1
ATOM 1319 C C . SER A 1 167 ? -10.109 10.336 7.918 1 95.69 167 SER A C 1
ATOM 1321 O O . SER A 1 167 ? -10.852 9.367 7.758 1 95.69 167 SER A O 1
ATOM 1323 N N . ASN A 1 168 ? -9.938 10.891 9.117 1 97.25 168 ASN A N 1
ATOM 1324 C CA . ASN A 1 168 ? -10.641 10.398 10.297 1 97.25 168 ASN A CA 1
ATOM 1325 C C . ASN A 1 168 ? -12.062 10.945 10.367 1 97.25 168 ASN A C 1
ATOM 1327 O O . ASN A 1 168 ? -12.891 10.445 11.133 1 97.25 168 ASN A O 1
ATOM 1331 N N . LEU A 1 169 ? -12.43 11.93 9.594 1 97.44 169 LEU A N 1
ATOM 1332 C CA . LEU A 1 169 ? -13.766 12.508 9.586 1 97.44 169 LEU A CA 1
ATOM 1333 C C . LEU A 1 169 ? -14.578 11.977 8.406 1 97.44 169 LEU A C 1
ATOM 1335 O O . LEU A 1 169 ? -15.625 11.352 8.602 1 97.44 169 LEU A O 1
ATOM 1339 N N . LEU A 1 170 ? -14.07 12.141 7.227 1 97.56 170 LEU A N 1
ATOM 1340 C CA . LEU A 1 170 ? -14.836 11.883 6.008 1 97.56 170 LEU A CA 1
ATOM 1341 C C . LEU A 1 170 ? -15.07 10.391 5.82 1 97.56 170 LEU A C 1
ATOM 1343 O O . LEU A 1 170 ? -16.109 9.977 5.316 1 97.56 170 LEU A O 1
ATOM 1347 N N . SER A 1 171 ? -14.07 9.57 6.129 1 96.94 171 SER A N 1
ATOM 1348 C CA . SER A 1 171 ? -14.242 8.133 5.98 1 96.94 171 SER A CA 1
ATOM 1349 C C . SER A 1 171 ? -15.359 7.613 6.879 1 96.94 171 SER A C 1
ATOM 1351 O O . SER A 1 171 ? -16.125 6.738 6.48 1 96.94 171 SER A O 1
ATOM 1353 N N . TRP A 1 172 ? -15.484 8.117 8.094 1 98.06 172 TRP A N 1
ATOM 1354 C CA . TRP A 1 172 ? -16.562 7.715 8.992 1 98.06 172 TRP A CA 1
ATOM 1355 C C . TRP A 1 172 ? -17.906 8.219 8.477 1 98.06 172 TRP A C 1
ATOM 1357 O O . TRP A 1 172 ? -18.906 7.492 8.516 1 98.06 172 TRP A O 1
ATOM 1367 N N . ARG A 1 173 ? -17.875 9.492 7.98 1 97.38 173 ARG A N 1
ATOM 1368 C CA . ARG A 1 173 ? -19.109 10.062 7.449 1 97.38 173 ARG A CA 1
ATOM 1369 C C . ARG A 1 173 ? -19.672 9.211 6.312 1 97.38 173 ARG A C 1
ATOM 1371 O O . ARG A 1 173 ? -20.875 9.172 6.102 1 97.38 173 ARG A O 1
ATOM 1378 N N . GLN A 1 174 ? -18.781 8.523 5.617 1 97.12 174 GLN A N 1
ATOM 1379 C CA . GLN A 1 174 ? -19.203 7.758 4.453 1 97.12 174 GLN A CA 1
ATOM 1380 C C . GLN A 1 174 ? -19.312 6.27 4.777 1 97.12 174 GLN A C 1
ATOM 1382 O O . GLN A 1 174 ? -19.531 5.445 3.885 1 97.12 174 GLN A O 1
ATOM 1387 N N . SER A 1 175 ? -19.141 5.891 5.996 1 97.88 175 SER A N 1
ATOM 1388 C CA . SER A 1 175 ? -19.422 4.539 6.477 1 97.88 175 SER A CA 1
ATOM 1389 C C . SER A 1 175 ? -20.891 4.383 6.863 1 97.88 175 SER A C 1
ATOM 1391 O O . SER A 1 175 ? -21.688 5.305 6.676 1 97.88 175 SER A O 1
ATOM 1393 N N . LEU A 1 176 ? -21.281 3.234 7.434 1 98.25 176 LEU A N 1
ATOM 1394 C CA . LEU A 1 176 ? -22.656 2.975 7.844 1 98.25 176 LEU A CA 1
ATOM 1395 C C . LEU A 1 176 ? -22.906 3.518 9.25 1 98.25 176 LEU A C 1
ATOM 1397 O O . LEU A 1 176 ? -24.016 3.389 9.773 1 98.25 176 LEU A O 1
ATOM 1401 N N . ALA A 1 177 ? -21.922 4.137 9.867 1 98.44 177 ALA A N 1
ATOM 1402 C CA . ALA A 1 177 ? -22.078 4.672 11.219 1 98.44 177 ALA A CA 1
ATOM 1403 C C . ALA A 1 177 ? -22.734 6.043 11.195 1 98.44 177 ALA A C 1
ATOM 1405 O O . ALA A 1 177 ? -22.688 6.754 10.188 1 98.44 177 ALA A O 1
ATOM 1406 N N . GLU A 1 178 ? -23.469 6.309 12.227 1 97.94 178 GLU A N 1
ATOM 1407 C CA . GLU A 1 178 ? -23.859 7.684 12.508 1 97.94 178 GLU A CA 1
ATOM 1408 C C . GLU A 1 178 ? -22.734 8.453 13.195 1 97.94 178 GLU A C 1
ATOM 1410 O O . GLU A 1 178 ? -22.203 8 14.211 1 97.94 178 GLU A O 1
ATOM 1415 N N . VAL A 1 179 ? -22.391 9.57 12.656 1 98.12 179 VAL A N 1
ATOM 1416 C CA . VAL A 1 179 ? -21.219 10.297 13.141 1 98.12 179 VAL A CA 1
ATOM 1417 C C . VAL A 1 179 ? -21.656 11.492 13.977 1 98.12 179 VAL A C 1
ATOM 1419 O O . VAL A 1 179 ? -22.469 12.305 13.531 1 98.12 179 VAL A O 1
ATOM 1422 N N . ILE A 1 180 ? -21.156 11.578 15.188 1 98.06 180 ILE A N 1
ATOM 1423 C CA . ILE A 1 180 ? -21.406 12.688 16.094 1 98.06 180 ILE A CA 1
ATOM 1424 C C . ILE A 1 180 ? -20.109 13.477 16.297 1 98.06 180 ILE A C 1
ATOM 1426 O O . ILE A 1 180 ? -19.109 12.93 16.781 1 98.06 180 ILE A O 1
ATOM 1430 N N . GLU A 1 181 ? -20.094 14.719 15.945 1 97.06 181 GLU A N 1
ATOM 1431 C CA . GLU A 1 181 ? -18.922 15.562 16.078 1 97.06 181 GLU A CA 1
ATOM 1432 C C . GLU A 1 181 ? -18.922 16.297 17.422 1 97.06 181 GLU A C 1
ATOM 1434 O O . GLU A 1 181 ? -19.891 16.953 17.781 1 97.06 181 GLU A O 1
ATOM 1439 N N . ILE A 1 182 ? -17.859 16.109 18.109 1 98.06 182 ILE A N 1
ATOM 1440 C CA . ILE A 1 182 ? -17.672 16.75 19.422 1 98.06 182 ILE A CA 1
ATOM 1441 C C . ILE A 1 182 ? -16.953 18.078 19.234 1 98.06 182 ILE A C 1
ATOM 1443 O O . ILE A 1 182 ? -15.961 18.172 18.516 1 98.06 182 ILE A O 1
ATOM 1447 N N . GLY A 1 183 ? -17.375 19.094 19.875 1 95.38 183 GLY A N 1
ATOM 1448 C CA . GLY A 1 183 ? -16.859 20.438 19.688 1 95.38 183 GLY A CA 1
ATOM 1449 C C . GLY A 1 183 ? -15.656 20.734 20.562 1 95.38 183 GLY A C 1
ATOM 1450 O O . GLY A 1 183 ? -15.039 19.828 21.109 1 95.38 183 GLY A O 1
ATOM 1451 N N . LEU A 1 184 ? -15.328 22 20.578 1 96.25 184 LEU A N 1
ATOM 1452 C CA . LEU A 1 184 ? -14.227 22.531 21.375 1 96.25 184 LEU A CA 1
ATOM 1453 C C . LEU A 1 184 ? -14.742 23.172 22.656 1 96.25 184 LEU A C 1
ATOM 1455 O O . LEU A 1 184 ? -15.867 23.672 22.703 1 96.25 184 LEU A O 1
ATOM 1459 N N . ASP A 1 185 ? -13.945 23.062 23.703 1 95.56 185 ASP A N 1
ATOM 1460 C CA . ASP A 1 185 ? -14.25 23.859 24.891 1 95.56 185 ASP A CA 1
ATOM 1461 C C . ASP A 1 185 ? -13.672 25.266 24.766 1 95.56 185 ASP A C 1
ATOM 1463 O O . ASP A 1 185 ? -13.188 25.656 23.703 1 95.56 185 ASP A O 1
ATOM 1467 N N . ASN A 1 186 ? -13.727 26.047 25.828 1 92.88 186 ASN A N 1
ATOM 1468 C CA . ASN A 1 186 ? -13.328 27.453 25.797 1 92.88 186 ASN A CA 1
ATOM 1469 C C . ASN A 1 186 ? -11.812 27.594 25.656 1 92.88 186 ASN A C 1
ATOM 1471 O O . ASN A 1 186 ? -11.32 28.656 25.281 1 92.88 186 ASN A O 1
ATOM 1475 N N . GLU A 1 187 ? -11.133 26.516 25.906 1 91.94 187 GLU A N 1
ATOM 1476 C CA . GLU A 1 187 ? -9.672 26.562 25.828 1 91.94 187 GLU A CA 1
ATOM 1477 C C . GLU A 1 187 ? -9.172 25.969 24.5 1 91.94 187 GLU A C 1
ATOM 1479 O O . GLU A 1 187 ? -7.969 25.859 24.281 1 91.94 187 GLU A O 1
ATOM 1484 N N . GLY A 1 188 ? -10.055 25.609 23.688 1 92 188 GLY A N 1
ATOM 1485 C CA . GLY A 1 188 ? -9.672 25.062 22.391 1 92 188 GLY A CA 1
ATOM 1486 C C . GLY A 1 188 ? -9.336 23.594 22.453 1 92 188 GLY A C 1
ATOM 1487 O O . GLY A 1 188 ? -8.742 23.047 21.516 1 92 188 GLY A O 1
ATOM 1488 N N . MET A 1 189 ? -9.711 22.969 23.516 1 95.19 189 MET A N 1
ATOM 1489 C CA . MET A 1 189 ? -9.531 21.531 23.656 1 95.19 189 MET A CA 1
ATOM 1490 C C . MET A 1 189 ? -10.828 20.781 23.359 1 95.19 189 MET A C 1
ATOM 1492 O O . MET A 1 189 ? -11.891 21.406 23.266 1 95.19 189 MET A O 1
ATOM 1496 N N . ILE A 1 190 ? -10.75 19.516 23.203 1 97.06 190 ILE A N 1
ATOM 1497 C CA . ILE A 1 190 ? -11.953 18.703 23.016 1 97.06 190 ILE A CA 1
ATOM 1498 C C . ILE A 1 190 ? -12.906 18.906 24.188 1 97.06 190 ILE A C 1
ATOM 1500 O O . ILE A 1 190 ? -12.484 18.859 25.359 1 97.06 190 ILE A O 1
ATOM 1504 N N . ASP A 1 191 ? -14.148 19.141 23.953 1 98 191 ASP A N 1
ATOM 1505 C CA . ASP A 1 191 ? -15.156 19.359 24.984 1 98 191 ASP A CA 1
ATOM 1506 C C . ASP A 1 191 ? -15.586 18.047 25.641 1 98 191 ASP A C 1
ATOM 1508 O O . ASP A 1 191 ? -16.516 17.391 25.156 1 98 191 ASP A O 1
ATOM 1512 N N . MET A 1 192 ? -15.031 17.797 26.766 1 98.19 192 MET A N 1
ATOM 1513 C CA . MET A 1 192 ? -15.289 16.547 27.469 1 98.19 192 MET A CA 1
ATOM 1514 C C . MET A 1 192 ? -16.734 16.469 27.953 1 98.19 192 MET A C 1
ATOM 1516 O O . MET A 1 192 ? -17.328 15.391 28 1 98.19 192 MET A O 1
ATOM 1520 N N . ASP A 1 193 ? -17.281 17.609 28.312 1 98.06 193 ASP A N 1
ATOM 1521 C CA . ASP A 1 193 ? -18.672 17.641 28.75 1 98.06 193 ASP A CA 1
ATOM 1522 C C . ASP A 1 193 ? -19.625 17.328 27.594 1 98.06 193 ASP A C 1
ATOM 1524 O O . ASP A 1 193 ? -20.609 16.625 27.766 1 98.06 193 ASP A O 1
ATOM 1528 N N . ASP A 1 194 ? -19.266 17.922 26.5 1 98.25 194 ASP A N 1
ATOM 1529 C CA . ASP A 1 194 ? -20.047 17.641 25.312 1 98.25 194 ASP A CA 1
ATOM 1530 C C . ASP A 1 194 ? -20.016 16.141 24.969 1 98.25 194 ASP A C 1
ATOM 1532 O O . ASP A 1 194 ? -21.047 15.539 24.672 1 98.25 194 ASP A O 1
ATOM 1536 N N . LEU A 1 195 ? -18.828 15.555 25.016 1 98.69 195 LEU A N 1
ATOM 1537 C CA . LEU A 1 195 ? -18.656 14.133 24.75 1 98.69 195 LEU A CA 1
ATOM 1538 C C . LEU A 1 195 ? -19.469 13.305 25.75 1 98.69 195 LEU A C 1
ATOM 1540 O O . LEU A 1 195 ? -20.172 12.367 25.359 1 98.69 195 LEU A O 1
ATOM 1544 N N . LYS A 1 196 ? -19.344 13.633 26.984 1 98.56 196 LYS A N 1
ATOM 1545 C CA . LYS A 1 196 ? -20.062 12.906 28.031 1 98.56 196 LYS A CA 1
ATOM 1546 C C . LYS A 1 196 ? -21.578 12.938 27.781 1 98.56 196 LYS A C 1
ATOM 1548 O O . LYS A 1 196 ? -22.25 11.914 27.922 1 98.56 196 LYS A O 1
ATOM 1553 N N . MET A 1 197 ? -22.078 14.078 27.484 1 98.19 197 MET A N 1
ATOM 1554 C CA . MET A 1 197 ? -23.5 14.242 27.219 1 98.19 197 MET A CA 1
ATOM 1555 C C . MET A 1 197 ? -23.969 13.336 26.078 1 98.19 197 MET A C 1
ATOM 1557 O O . MET A 1 197 ? -25 12.672 26.188 1 98.19 197 MET A O 1
ATOM 1561 N N . HIS A 1 198 ? -23.234 13.344 24.984 1 98.31 198 HIS A N 1
ATOM 1562 C CA . HIS A 1 198 ? -23.594 12.508 23.844 1 98.31 198 HIS A CA 1
ATOM 1563 C C . HIS A 1 198 ? -23.469 11.031 24.188 1 98.31 198 HIS A C 1
ATOM 1565 O O . HIS A 1 198 ? -24.312 10.227 23.766 1 98.31 198 HIS A O 1
ATOM 1571 N N . LEU A 1 199 ? -22.406 10.672 24.906 1 98.56 199 LEU A N 1
ATOM 1572 C CA . LEU A 1 199 ? -22.219 9.281 25.297 1 98.56 199 LEU A CA 1
ATOM 1573 C C . LEU A 1 199 ? -23.391 8.812 26.156 1 98.56 199 LEU A C 1
ATOM 1575 O O . LEU A 1 199 ? -23.906 7.703 25.953 1 98.56 199 LEU A O 1
ATOM 1579 N N . GLU A 1 200 ? -23.781 9.641 27.094 1 97.31 200 GLU A N 1
ATOM 1580 C CA . GLU A 1 200 ? -24.922 9.32 27.953 1 97.31 200 GLU A CA 1
ATOM 1581 C C . GLU A 1 200 ? -26.188 9.125 27.141 1 97.31 200 GLU A C 1
ATOM 1583 O O . GLU A 1 200 ? -26.953 8.188 27.375 1 97.31 200 GLU A O 1
ATOM 1588 N N . PHE A 1 201 ? -26.375 10 26.25 1 97.12 201 PHE A N 1
ATOM 1589 C CA . PHE A 1 201 ? -27.578 9.953 25.406 1 97.12 201 PHE A CA 1
ATOM 1590 C C . PHE A 1 201 ? -27.625 8.656 24.609 1 97.12 201 PHE A C 1
ATOM 1592 O O . PHE A 1 201 ? -28.656 7.977 24.594 1 97.12 201 PHE A O 1
ATOM 1599 N N . TYR A 1 202 ? -26.562 8.203 24.031 1 97.5 202 TYR A N 1
ATOM 1600 C CA . TYR A 1 202 ? -26.562 7.074 23.109 1 97.5 202 TYR A CA 1
ATOM 1601 C C . TYR A 1 202 ? -26.391 5.758 23.844 1 97.5 202 TYR A C 1
ATOM 1603 O O . TYR A 1 202 ? -26.688 4.688 23.312 1 97.5 202 TYR A O 1
ATOM 1611 N N . GLN A 1 203 ? -25.812 5.801 25.031 1 94.94 203 GLN A N 1
ATOM 1612 C CA . GLN A 1 203 ? -25.703 4.574 25.812 1 94.94 203 GLN A CA 1
ATOM 1613 C C . GLN A 1 203 ? -27.062 3.896 25.969 1 94.94 203 GLN A C 1
ATOM 1615 O O . GLN A 1 203 ? -27.141 2.666 25.953 1 94.94 203 GLN A O 1
ATOM 1620 N N . GLY A 1 204 ? -28.094 4.648 26.141 1 91.88 204 GLY A N 1
ATOM 1621 C CA . GLY A 1 204 ? -29.438 4.145 26.344 1 91.88 204 GLY A CA 1
ATOM 1622 C C . GLY A 1 204 ? -30.047 3.535 25.094 1 91.88 204 GLY A C 1
ATOM 1623 O O . GLY A 1 204 ? -31.031 2.791 25.156 1 91.88 204 GLY A O 1
ATOM 1624 N N . SER A 1 205 ? -29.484 3.768 24 1 93.56 205 SER A N 1
ATOM 1625 C CA . SER A 1 205 ? -30.047 3.311 22.734 1 93.56 205 SER A CA 1
ATOM 1626 C C . SER A 1 205 ? -29.703 1.847 22.484 1 93.56 205 SER A C 1
ATOM 1628 O O . SER A 1 205 ? -30.312 1.202 21.625 1 93.56 205 SER A O 1
ATOM 1630 N N . GLY A 1 206 ? -28.703 1.302 23.188 1 93.38 206 GLY A N 1
ATOM 1631 C CA . GLY A 1 206 ? -28.281 -0.071 22.969 1 93.38 206 GLY A CA 1
ATOM 1632 C C . GLY A 1 206 ? -27.422 -0.239 21.719 1 93.38 206 GLY A C 1
ATOM 1633 O O . GLY A 1 206 ? -27.031 -1.357 21.375 1 93.38 206 GLY A O 1
ATOM 1634 N N . ARG A 1 207 ? -27.078 0.835 21.047 1 97.31 207 ARG A N 1
ATOM 1635 C CA . ARG A 1 207 ? -26.266 0.814 19.844 1 97.31 207 ARG A CA 1
ATOM 1636 C C . ARG A 1 207 ? -24.781 0.675 20.172 1 97.31 207 ARG A C 1
ATOM 1638 O O . ARG A 1 207 ? -24.359 1.056 21.266 1 97.31 207 ARG A O 1
ATOM 1645 N N . PRO A 1 208 ? -24.031 -0.024 19.312 1 98.06 208 PRO A N 1
ATOM 1646 C CA . PRO A 1 208 ? -22.578 -0.019 19.562 1 98.06 208 PRO A CA 1
ATOM 1647 C C . PRO A 1 208 ? -21.969 1.371 19.406 1 98.06 208 PRO A C 1
ATOM 1649 O O . PRO A 1 208 ? -22.344 2.125 18.5 1 98.06 208 PRO A O 1
ATOM 1652 N N . LEU A 1 209 ? -21.109 1.746 20.359 1 98.75 209 LEU A N 1
ATOM 1653 C CA . LEU A 1 209 ? -20.516 3.076 20.422 1 98.75 209 LEU A CA 1
ATOM 1654 C C . LEU A 1 209 ? -19 3.006 20.219 1 98.75 209 LEU A C 1
ATOM 1656 O O . LEU A 1 209 ? -18.359 2.084 20.719 1 98.75 209 LEU A O 1
ATOM 1660 N N . LEU A 1 210 ? -18.453 3.904 19.469 1 98.81 210 LEU A N 1
ATOM 1661 C CA . LEU A 1 210 ? -17.016 4.004 19.219 1 98.81 210 LEU A CA 1
ATOM 1662 C C . LEU A 1 210 ? -16.578 5.461 19.141 1 98.81 210 LEU A C 1
ATOM 1664 O O . LEU A 1 210 ? -17.266 6.289 18.547 1 98.81 210 LEU A O 1
ATOM 1668 N N . ALA A 1 211 ? -15.547 5.82 19.844 1 98.75 211 ALA A N 1
ATOM 1669 C CA . ALA A 1 211 ? -14.914 7.133 19.734 1 98.75 211 ALA A CA 1
ATOM 1670 C C . ALA A 1 211 ? -13.633 7.059 18.906 1 98.75 211 ALA A C 1
ATOM 1672 O O . ALA A 1 211 ? -12.773 6.215 19.172 1 98.75 211 ALA A O 1
ATOM 1673 N N . SER A 1 212 ? -13.508 7.832 17.906 1 98.75 212 SER A N 1
ATOM 1674 C CA . SER A 1 212 ? -12.312 7.922 17.078 1 98.75 212 SER A CA 1
ATOM 1675 C C . SER A 1 212 ? -11.75 9.344 17.062 1 98.75 212 SER A C 1
ATOM 1677 O O . SER A 1 212 ? -12.242 10.203 16.344 1 98.75 212 SER A O 1
ATOM 1679 N N . PHE A 1 213 ? -10.664 9.594 17.797 1 98.5 213 PHE A N 1
ATOM 1680 C CA . PHE A 1 213 ? -10.109 10.93 17.984 1 98.5 213 PHE A CA 1
ATOM 1681 C C . PHE A 1 213 ? -8.656 10.984 17.516 1 98.5 213 PHE A C 1
ATOM 1683 O O . PHE A 1 213 ? -7.945 9.984 17.562 1 98.5 213 PHE A O 1
ATOM 1690 N N . SER A 1 214 ? -8.258 12.141 16.984 1 97.75 214 SER A N 1
ATOM 1691 C CA . SER A 1 214 ? -6.836 12.383 16.766 1 97.75 214 SER A CA 1
ATOM 1692 C C . SER A 1 214 ? -6.094 12.555 18.094 1 97.75 214 SER A C 1
ATOM 1694 O O . SER A 1 214 ? -6.566 13.258 18.984 1 97.75 214 SER A O 1
ATOM 1696 N N . ALA A 1 215 ? -4.945 11.906 18.203 1 97.94 215 ALA A N 1
ATOM 1697 C CA . ALA A 1 215 ? -4.145 12.039 19.406 1 97.94 215 ALA A CA 1
ATOM 1698 C C . ALA A 1 215 ? -3.521 13.43 19.516 1 97.94 215 ALA A C 1
ATOM 1700 O O . ALA A 1 215 ? -3.182 13.883 20.609 1 97.94 215 ALA A O 1
ATOM 1701 N N . CYS A 1 216 ? -3.379 14.016 18.406 1 96.38 216 CYS A N 1
ATOM 1702 C CA . CYS A 1 216 ? -2.846 15.375 18.328 1 96.38 216 CYS A CA 1
ATOM 1703 C C . CYS A 1 216 ? -3.299 16.047 17.031 1 96.38 216 CYS A C 1
ATOM 1705 O O . CYS A 1 216 ? -3.525 15.391 16.031 1 96.38 216 CYS A O 1
ATOM 1707 N N . SER A 1 217 ? -3.523 17.375 17.172 1 96.88 217 SER A N 1
ATOM 1708 C CA . SER A 1 217 ? -3.854 18.125 15.961 1 96.88 217 SER A CA 1
ATOM 1709 C C . SER A 1 217 ? -2.65 18.25 15.031 1 96.88 217 SER A C 1
ATOM 1711 O O . SER A 1 217 ? -1.554 18.594 15.477 1 96.88 217 SER A O 1
ATOM 1713 N N . ASN A 1 218 ? -2.863 17.938 13.742 1 96.19 218 ASN A N 1
ATOM 1714 C CA . ASN A 1 218 ? -1.795 18.109 12.766 1 96.19 218 ASN A CA 1
ATOM 1715 C C . ASN A 1 218 ? -1.617 19.578 12.391 1 96.19 218 ASN A C 1
ATOM 1717 O O . ASN A 1 218 ? -0.676 19.938 11.68 1 96.19 218 ASN A O 1
ATOM 1721 N N . VAL A 1 219 ? -2.475 20.469 12.883 1 97.06 219 VAL A N 1
ATOM 1722 C CA . VAL A 1 219 ? -2.445 21.891 12.555 1 97.06 219 VAL A CA 1
ATOM 1723 C C . VAL A 1 219 ? -1.734 22.656 13.664 1 97.06 219 VAL A C 1
ATOM 1725 O O . VAL A 1 219 ? -0.839 23.469 13.398 1 97.06 219 VAL A O 1
ATOM 1728 N N . THR A 1 220 ? -2.127 22.344 14.914 1 97 220 THR A N 1
ATOM 1729 C CA . THR A 1 220 ? -1.665 23.172 16.031 1 97 220 THR A CA 1
ATOM 1730 C C . THR A 1 220 ? -0.68 22.391 16.906 1 97 220 THR A C 1
ATOM 1732 O O . THR A 1 220 ? 0.017 22.984 17.734 1 97 220 THR A O 1
ATOM 1735 N N . GLY A 1 221 ? -0.683 21.094 16.734 1 96.69 221 GLY A N 1
ATOM 1736 C CA . GLY A 1 221 ? 0.158 20.281 17.594 1 96.69 221 GLY A CA 1
ATOM 1737 C C . GLY A 1 221 ? -0.446 20.047 18.953 1 96.69 221 GLY A C 1
ATOM 1738 O O . GLY A 1 221 ? 0.116 19.312 19.766 1 96.69 221 GLY A O 1
ATOM 1739 N N . ILE A 1 222 ? -1.623 20.594 19.219 1 96.44 222 ILE A N 1
ATOM 1740 C CA . ILE A 1 222 ? -2.273 20.453 20.516 1 96.44 222 ILE A CA 1
ATOM 1741 C C . ILE A 1 222 ? -2.588 18.969 20.766 1 96.44 222 ILE A C 1
ATOM 1743 O O . ILE A 1 222 ? -3.137 18.297 19.891 1 96.44 222 ILE A O 1
ATOM 1747 N N . CYS A 1 223 ? -2.195 18.5 21.891 1 95.94 223 CYS A N 1
ATOM 1748 C CA . CYS A 1 223 ? -2.359 17.078 22.234 1 95.94 223 CYS A CA 1
ATOM 1749 C C . CYS A 1 223 ? -3.715 16.844 22.891 1 95.94 223 CYS A C 1
ATOM 1751 O O . CYS A 1 223 ? -4.172 17.641 23.719 1 95.94 223 CYS A O 1
ATOM 1753 N N . SER A 1 224 ? -4.355 15.781 22.453 1 96.62 224 SER A N 1
ATOM 1754 C CA . SER A 1 224 ? -5.539 15.297 23.156 1 96.62 224 SER A CA 1
ATOM 1755 C C . SER A 1 224 ? -5.152 14.469 24.375 1 96.62 224 SER A C 1
ATOM 1757 O O . SER A 1 224 ? -4.109 13.812 24.391 1 96.62 224 SER A O 1
ATOM 1759 N N . ASP A 1 225 ? -5.93 14.617 25.469 1 96.75 225 ASP A N 1
ATOM 1760 C CA . ASP A 1 225 ? -5.758 13.695 26.594 1 96.75 225 ASP A CA 1
ATOM 1761 C C . ASP A 1 225 ? -6.371 12.336 26.281 1 96.75 225 ASP A C 1
ATOM 1763 O O . ASP A 1 225 ? -7.465 12.016 26.766 1 96.75 225 ASP A O 1
ATOM 1767 N N . THR A 1 226 ? -5.602 11.492 25.594 1 98 226 THR A N 1
ATOM 1768 C CA . THR A 1 226 ? -6.125 10.25 25.047 1 98 226 THR A CA 1
ATOM 1769 C C . THR A 1 226 ? -6.574 9.305 26.156 1 98 226 THR A C 1
ATOM 1771 O O . THR A 1 226 ? -7.566 8.594 26.016 1 98 226 THR A O 1
ATOM 1774 N N . ARG A 1 227 ? -5.891 9.32 27.297 1 98.31 227 ARG A N 1
ATOM 1775 C CA . ARG A 1 227 ? -6.238 8.422 28.406 1 98.31 227 ARG A CA 1
ATOM 1776 C C . ARG A 1 227 ? -7.559 8.828 29.047 1 98.31 227 ARG A C 1
ATOM 1778 O O . ARG A 1 227 ? -8.398 7.98 29.344 1 98.31 227 ARG A O 1
ATOM 1785 N N . SER A 1 228 ? -7.727 10.141 29.25 1 98.25 228 SER A N 1
ATOM 1786 C CA . SER A 1 228 ? -8.992 10.617 29.781 1 98.25 228 SER A CA 1
ATOM 1787 C C . SER A 1 228 ? -10.141 10.359 28.828 1 98.25 228 SER A C 1
ATOM 1789 O O . SER A 1 228 ? -11.242 9.992 29.234 1 98.25 228 SER A O 1
ATOM 1791 N N . LEU A 1 229 ? -9.883 10.578 27.562 1 98.56 229 LEU A N 1
ATOM 1792 C CA . LEU A 1 229 ? -10.891 10.297 26.531 1 98.56 229 LEU A CA 1
ATOM 1793 C C . LEU A 1 229 ? -11.266 8.82 26.547 1 98.56 229 LEU A C 1
ATOM 1795 O O . LEU A 1 229 ? -12.453 8.477 26.453 1 98.56 229 LEU A O 1
ATOM 1799 N N . ALA A 1 230 ? -10.242 7.961 26.594 1 98.75 230 ALA A N 1
ATOM 1800 C CA . ALA A 1 230 ? -10.484 6.52 26.625 1 98.75 230 ALA A CA 1
ATOM 1801 C C . ALA A 1 230 ? -11.305 6.117 27.844 1 98.75 230 ALA A C 1
ATOM 1803 O O . ALA A 1 230 ? -12.25 5.336 27.734 1 98.75 230 ALA A O 1
ATOM 1804 N N . ARG A 1 231 ? -10.945 6.641 29.047 1 98.62 231 ARG A N 1
ATOM 1805 C CA . ARG A 1 231 ? -11.672 6.348 30.281 1 98.62 231 ARG A CA 1
ATOM 1806 C C . ARG A 1 231 ? -13.141 6.738 30.156 1 98.62 231 ARG A C 1
ATOM 1808 O O . ARG A 1 231 ? -14.023 5.961 30.516 1 98.62 231 ARG A O 1
ATOM 1815 N N . LEU A 1 232 ? -13.305 7.953 29.656 1 98.62 232 LEU A N 1
ATOM 1816 C CA . LEU A 1 232 ? -14.672 8.445 29.5 1 98.62 232 LEU A CA 1
ATOM 1817 C C . LEU A 1 232 ? -15.461 7.578 28.531 1 98.62 232 LEU A C 1
ATOM 1819 O O . LEU A 1 232 ? -16.609 7.23 28.797 1 98.62 232 LEU A O 1
ATOM 1823 N N . ALA A 1 233 ? -14.914 7.23 27.359 1 98.62 233 ALA A N 1
ATOM 1824 C CA . ALA A 1 233 ? -15.578 6.363 26.391 1 98.62 233 ALA A CA 1
ATOM 1825 C C . ALA A 1 233 ? -15.945 5.02 27.016 1 98.62 233 ALA A C 1
ATOM 1827 O O . ALA A 1 233 ? -17.078 4.562 26.891 1 98.62 233 ALA A O 1
ATOM 1828 N N . HIS A 1 234 ? -14.977 4.398 27.703 1 98.5 234 HIS A N 1
ATOM 1829 C CA . HIS A 1 234 ? -15.172 3.074 28.281 1 98.5 234 HIS A CA 1
ATOM 1830 C C . HIS A 1 234 ? -16.219 3.107 29.391 1 98.5 234 HIS A C 1
ATOM 1832 O O . HIS A 1 234 ? -16.969 2.141 29.578 1 98.5 234 HIS A O 1
ATOM 1838 N N . GLU A 1 235 ? -16.25 4.207 30.109 1 98.06 235 GLU A N 1
ATOM 1839 C CA . GLU A 1 235 ? -17.25 4.367 31.156 1 98.06 235 GLU A CA 1
ATOM 1840 C C . GLU A 1 235 ? -18.656 4.184 30.609 1 98.06 235 GLU A C 1
ATOM 1842 O O . GLU A 1 235 ? -19.547 3.693 31.312 1 98.06 235 GLU A O 1
ATOM 1847 N N . PHE A 1 236 ? -18.875 4.492 29.438 1 98 236 PHE A N 1
ATOM 1848 C CA . PHE A 1 236 ? -20.203 4.422 28.828 1 98 236 PHE A CA 1
ATOM 1849 C C . PHE A 1 236 ? -20.297 3.275 27.828 1 98 236 PHE A C 1
ATOM 1851 O O . PHE A 1 236 ? -21.203 3.229 27.016 1 98 236 PHE A O 1
ATOM 1858 N N . GLY A 1 237 ? -19.312 2.387 27.812 1 97.31 237 GLY A N 1
ATOM 1859 C CA . GLY A 1 237 ? -19.344 1.184 27 1 97.31 237 GLY A CA 1
ATOM 1860 C C . GLY A 1 237 ? -18.922 1.421 25.562 1 97.31 237 GLY A C 1
ATOM 1861 O O . GLY A 1 237 ? -19.141 0.58 24.688 1 97.31 237 GLY A O 1
ATOM 1862 N N . ALA A 1 238 ? -18.328 2.568 25.25 1 98.56 238 ALA A N 1
ATOM 1863 C CA . ALA A 1 238 ? -17.859 2.875 23.906 1 98.56 238 ALA A CA 1
ATOM 1864 C C . ALA A 1 238 ? -16.422 2.402 23.719 1 98.56 238 ALA A C 1
ATOM 1866 O O . ALA A 1 238 ? -15.625 2.402 24.656 1 98.56 238 ALA A O 1
ATOM 1867 N N . PHE A 1 239 ? -16.078 1.906 22.5 1 98.69 239 PHE A N 1
ATOM 1868 C CA . PHE A 1 239 ? -14.688 1.661 22.156 1 98.69 239 PHE A CA 1
ATOM 1869 C C . PHE A 1 239 ? -13.93 2.975 21.984 1 98.69 239 PHE A C 1
ATOM 1871 O O . PHE A 1 239 ? -14.516 3.99 21.609 1 98.69 239 PHE A O 1
ATOM 1878 N N . ALA A 1 240 ? -12.641 2.963 22.297 1 98.81 240 ALA A N 1
ATOM 1879 C CA . ALA A 1 240 ? -11.797 4.145 22.172 1 98.81 240 ALA A CA 1
ATOM 1880 C C . ALA A 1 240 ? -10.68 3.91 21.156 1 98.81 240 ALA A C 1
ATOM 1882 O O . ALA A 1 240 ? -9.773 3.105 21.391 1 98.81 240 ALA A O 1
ATOM 1883 N N . CYS A 1 241 ? -10.734 4.598 20.031 1 98.69 241 CYS A N 1
ATOM 1884 C CA . CYS A 1 241 ? -9.75 4.512 18.953 1 98.69 241 CYS A CA 1
ATOM 1885 C C . CYS A 1 241 ? -9.031 5.84 18.766 1 98.69 241 CYS A C 1
ATOM 1887 O O . CYS A 1 241 ? -9.641 6.902 18.891 1 98.69 241 CYS A O 1
ATOM 1889 N N . PHE A 1 242 ? -7.742 5.773 18.438 1 98.69 242 PHE A N 1
ATOM 1890 C CA . PHE A 1 242 ? -6.988 7.016 18.328 1 98.69 242 PHE A CA 1
ATOM 1891 C C . PHE A 1 242 ? -6.129 7.008 17.062 1 98.69 242 PHE A C 1
ATOM 1893 O O . PHE A 1 242 ? -5.496 6 16.75 1 98.69 242 PHE A O 1
ATOM 1900 N N . ASP A 1 243 ? -6.18 8.094 16.375 1 98.06 243 ASP A N 1
ATOM 1901 C CA . ASP A 1 243 ? -5.316 8.383 15.242 1 98.06 243 ASP A CA 1
ATOM 1902 C C . ASP A 1 243 ? -4.02 9.055 15.695 1 98.06 243 ASP A C 1
ATOM 1904 O O . ASP A 1 243 ? -4.023 10.219 16.094 1 98.06 243 ASP A O 1
ATOM 1908 N N . PHE A 1 244 ? -2.953 8.336 15.539 1 98.19 244 PHE A N 1
ATOM 1909 C CA . PHE A 1 244 ? -1.651 8.836 15.969 1 98.19 244 PHE A CA 1
ATOM 1910 C C . PHE A 1 244 ? -0.835 9.32 14.773 1 98.19 244 PHE A C 1
ATOM 1912 O O . PHE A 1 244 ? 0.392 9.406 14.852 1 98.19 244 PHE A O 1
ATOM 1919 N N . ALA A 1 245 ? -1.454 9.672 13.695 1 96.88 245 ALA A N 1
ATOM 1920 C CA . ALA A 1 245 ? -0.742 10.086 12.484 1 96.88 245 ALA A CA 1
ATOM 1921 C C . ALA A 1 245 ? 0.232 11.219 12.789 1 96.88 245 ALA A C 1
ATOM 1923 O O . ALA A 1 245 ? 1.398 11.164 12.391 1 96.88 245 ALA A O 1
ATOM 1924 N N . ALA A 1 246 ? -0.18 12.25 13.484 1 96.56 246 ALA A N 1
ATOM 1925 C CA . ALA A 1 246 ? 0.653 13.43 13.711 1 96.56 246 ALA A CA 1
ATOM 1926 C C . ALA A 1 246 ? 1.629 13.211 14.859 1 96.56 246 ALA A C 1
ATOM 1928 O O . ALA A 1 246 ? 2.773 13.664 14.812 1 96.56 246 ALA A O 1
ATOM 1929 N N . SER A 1 247 ? 1.263 12.477 15.898 1 96.81 247 SER A N 1
ATOM 1930 C CA . SER A 1 247 ? 2.061 12.422 17.125 1 96.81 247 SER A CA 1
ATOM 1931 C C . SER A 1 247 ? 2.852 11.117 17.203 1 96.81 247 SER A C 1
ATOM 1933 O O . SER A 1 247 ? 3.781 11.008 18.016 1 96.81 247 SER A O 1
ATOM 1935 N N . GLY A 1 248 ? 2.562 10.141 16.406 1 97.31 248 GLY A N 1
ATOM 1936 C CA . GLY A 1 248 ? 3.156 8.82 16.484 1 97.31 248 GLY A CA 1
ATOM 1937 C C . GLY A 1 248 ? 4.668 8.852 16.609 1 97.31 248 GLY A C 1
ATOM 1938 O O . GLY A 1 248 ? 5.234 8.148 17.453 1 97.31 248 GLY A O 1
ATOM 1939 N N . PRO A 1 249 ? 5.359 9.633 15.852 1 97.5 249 PRO A N 1
ATOM 1940 C CA . PRO A 1 249 ? 6.82 9.672 15.898 1 97.5 249 PRO A CA 1
ATOM 1941 C C . PRO A 1 249 ? 7.352 10.172 17.25 1 97.5 249 PRO A C 1
ATOM 1943 O O . PRO A 1 249 ? 8.523 9.953 17.562 1 97.5 249 PRO A O 1
ATOM 1946 N N . TYR A 1 250 ? 6.48 10.789 18.125 1 97.25 250 TYR A N 1
ATOM 1947 C CA . TYR A 1 250 ? 7.055 11.625 19.172 1 97.25 250 TYR A CA 1
ATOM 1948 C C . TYR A 1 250 ? 6.609 11.148 20.562 1 97.25 250 TYR A C 1
ATOM 1950 O O . TYR A 1 250 ? 7.211 11.516 21.562 1 97.25 250 TYR A O 1
ATOM 1958 N N . VAL A 1 251 ? 5.578 10.359 20.547 1 96.56 251 VAL A N 1
ATOM 1959 C CA . VAL A 1 251 ? 5.004 10.047 21.859 1 96.56 251 VAL A CA 1
ATOM 1960 C C . VAL A 1 251 ? 5.043 8.539 22.094 1 96.56 251 VAL A C 1
ATOM 1962 O O . VAL A 1 251 ? 5.125 7.758 21.141 1 96.56 251 VAL A O 1
ATOM 1965 N N . GLU A 1 252 ? 5.082 8.242 23.328 1 95.5 252 GLU A N 1
ATOM 1966 C CA . GLU A 1 252 ? 4.902 6.836 23.672 1 95.5 252 GLU A CA 1
ATOM 1967 C C . GLU A 1 252 ? 3.479 6.375 23.391 1 95.5 252 GLU A C 1
ATOM 1969 O O . GLU A 1 252 ? 2.516 7.07 23.719 1 95.5 252 GLU A O 1
ATOM 1974 N N . ILE A 1 253 ? 3.322 5.336 22.719 1 97.62 253 ILE A N 1
ATOM 1975 C CA . ILE A 1 253 ? 2.027 4.734 22.406 1 97.62 253 ILE A CA 1
ATOM 1976 C C . ILE A 1 253 ? 1.925 3.367 23.094 1 97.62 253 ILE A C 1
ATOM 1978 O O . ILE A 1 253 ? 2.762 2.49 22.859 1 97.62 253 ILE A O 1
ATOM 1982 N N . ASP A 1 254 ? 1.018 3.205 23.906 1 98.06 254 ASP A N 1
ATOM 1983 C CA . ASP A 1 254 ? 0.768 1.969 24.641 1 98.06 254 ASP A CA 1
ATOM 1984 C C . ASP A 1 254 ? -0.713 1.599 24.609 1 98.06 254 ASP A C 1
ATOM 1986 O O . ASP A 1 254 ? -1.541 2.268 25.219 1 98.06 254 ASP A O 1
ATOM 1990 N N . MET A 1 255 ? -0.982 0.53 23.938 1 98.31 255 MET A N 1
ATOM 1991 C CA . MET A 1 255 ? -2.367 0.136 23.703 1 98.31 255 MET A CA 1
ATOM 1992 C C . MET A 1 255 ? -3.09 -0.138 25.016 1 98.31 255 MET A C 1
ATOM 1994 O O . MET A 1 255 ? -4.246 0.253 25.188 1 98.31 255 MET A O 1
ATOM 1998 N N . ARG A 1 256 ? -2.459 -0.912 26 1 97.5 256 ARG A N 1
ATOM 1999 C CA . ARG A 1 256 ? -3.027 -1.288 27.281 1 97.5 256 ARG A CA 1
ATOM 2000 C C . ARG A 1 256 ? -4.41 -1.908 27.109 1 97.5 256 ARG A C 1
ATOM 2002 O O . ARG A 1 256 ? -5.371 -1.479 27.75 1 97.5 256 ARG A O 1
ATOM 2009 N N . SER A 1 257 ? -4.449 -2.873 26.25 1 94.12 257 SER A N 1
ATOM 2010 C CA . SER A 1 257 ? -5.723 -3.504 25.922 1 94.12 257 SER A CA 1
ATOM 2011 C C . SER A 1 257 ? -6.418 -4.031 27.172 1 94.12 257 SER A C 1
ATOM 2013 O O . SER A 1 257 ? -5.793 -4.695 28 1 94.12 257 SER A O 1
ATOM 2015 N N . GLY A 1 258 ? -7.711 -3.75 27.344 1 93.31 258 GLY A N 1
ATOM 2016 C CA . GLY A 1 258 ? -8.484 -4.262 28.469 1 93.31 258 GLY A CA 1
ATOM 2017 C C . GLY A 1 258 ? -8.516 -3.324 29.656 1 93.31 258 GLY A C 1
ATOM 2018 O O . GLY A 1 258 ? -9.352 -3.469 30.547 1 93.31 258 GLY A O 1
ATOM 2019 N N . CYS A 1 259 ? -7.625 -2.352 29.672 1 96.38 259 CYS A N 1
ATOM 2020 C CA . CYS A 1 259 ? -7.594 -1.38 30.766 1 96.38 259 CYS A CA 1
ATOM 2021 C C . CYS A 1 259 ? -8.594 -0.255 30.516 1 96.38 259 CYS A C 1
ATOM 2023 O O . CYS A 1 259 ? -8.938 0.04 29.375 1 96.38 259 CYS A O 1
ATOM 2025 N N . VAL A 1 260 ? -8.977 0.404 31.578 1 97.5 260 VAL A N 1
ATOM 2026 C CA . VAL A 1 260 ? -9.977 1.466 31.516 1 97.5 260 VAL A CA 1
ATOM 2027 C C . VAL A 1 260 ? -9.438 2.637 30.703 1 97.5 260 VAL A C 1
ATOM 2029 O O . VAL A 1 260 ? -10.188 3.307 29.984 1 97.5 260 VAL A O 1
ATOM 2032 N N . ASP A 1 261 ? -8.18 2.834 30.797 1 97.94 261 ASP A N 1
ATOM 2033 C CA . ASP A 1 261 ? -7.57 3.936 30.062 1 97.94 261 ASP A CA 1
ATOM 2034 C C . ASP A 1 261 ? -6.859 3.43 28.812 1 97.94 261 ASP A C 1
ATOM 2036 O O . ASP A 1 261 ? -6.012 4.125 28.25 1 97.94 261 ASP A O 1
ATOM 2040 N N . GLY A 1 262 ? -7.078 2.156 28.453 1 98.12 262 GLY A N 1
ATOM 2041 C CA . GLY A 1 262 ? -6.465 1.577 27.266 1 98.12 262 GLY A CA 1
ATOM 2042 C C . GLY A 1 262 ? -7.16 1.979 25.984 1 98.12 262 GLY A C 1
ATOM 2043 O O . GLY A 1 262 ? -8.195 2.648 26.016 1 98.12 262 GLY A O 1
ATOM 2044 N N . TYR A 1 263 ? -6.535 1.724 24.922 1 98.75 263 TYR A N 1
ATOM 2045 C CA . TYR A 1 263 ? -7.102 1.966 23.594 1 98.75 263 TYR A CA 1
ATOM 2046 C C . TYR A 1 263 ? -7.707 0.691 23.016 1 98.75 263 TYR A C 1
ATOM 2048 O O . TYR A 1 263 ? -7.352 -0.415 23.438 1 98.75 263 TYR A O 1
ATOM 2056 N N . ASP A 1 264 ? -8.648 0.812 22.125 1 98.81 264 ASP A N 1
ATOM 2057 C CA . ASP A 1 264 ? -9.234 -0.336 21.438 1 98.81 264 ASP A CA 1
ATOM 2058 C C . ASP A 1 264 ? -8.719 -0.436 20 1 98.81 264 ASP A C 1
ATOM 2060 O O . ASP A 1 264 ? -8.797 -1.5 19.375 1 98.81 264 ASP A O 1
ATOM 2064 N N . ALA A 1 265 ? -8.227 0.621 19.453 1 98.75 265 ALA A N 1
ATOM 2065 C CA . ALA A 1 265 ? -7.535 0.615 18.172 1 98.75 265 ALA A CA 1
ATOM 2066 C C . ALA A 1 265 ? -6.57 1.793 18.062 1 98.75 265 ALA A C 1
ATOM 2068 O O . ALA A 1 265 ? -6.84 2.873 18.594 1 98.75 265 ALA A O 1
ATOM 2069 N N . ILE A 1 266 ? -5.477 1.562 17.453 1 98.69 266 ILE A N 1
ATOM 2070 C CA . ILE A 1 266 ? -4.453 2.557 17.156 1 98.69 266 ILE A CA 1
ATOM 2071 C C . ILE A 1 266 ? -4.199 2.602 15.648 1 98.69 266 ILE A C 1
ATOM 2073 O O . ILE A 1 266 ? -3.951 1.568 15.023 1 98.69 266 ILE A O 1
ATOM 2077 N N . MET A 1 267 ? -4.324 3.717 15.055 1 98.44 267 MET A N 1
ATOM 2078 C CA . MET A 1 267 ? -3.973 3.918 13.648 1 98.44 267 MET A CA 1
ATOM 2079 C C . MET A 1 267 ? -2.738 4.809 13.523 1 98.44 267 MET A C 1
ATOM 2081 O O . MET A 1 267 ? -2.637 5.836 14.195 1 98.44 267 MET A O 1
ATOM 2085 N N . LEU A 1 268 ? -1.783 4.387 12.633 1 97.06 268 LEU A N 1
ATOM 2086 C CA . LEU A 1 268 ? -0.5 5.07 12.508 1 97.06 268 LEU A CA 1
ATOM 2087 C C . LEU A 1 268 ? -0.141 5.281 11.039 1 97.06 268 LEU A C 1
ATOM 2089 O O . LEU A 1 268 ? -0.596 4.535 10.172 1 97.06 268 LEU A O 1
ATOM 2093 N N . SER A 1 269 ? 0.666 6.32 10.836 1 97.06 269 SER A N 1
ATOM 2094 C CA . SER A 1 269 ? 1.336 6.586 9.562 1 97.06 269 SER A CA 1
ATOM 2095 C C . SER A 1 269 ? 2.852 6.57 9.727 1 97.06 269 SER A C 1
ATOM 2097 O O . SER A 1 269 ? 3.484 7.625 9.812 1 97.06 269 SER A O 1
ATOM 2099 N N . PRO A 1 270 ? 3.469 5.438 9.602 1 97.81 270 PRO A N 1
ATOM 2100 C CA . PRO A 1 270 ? 4.914 5.352 9.836 1 97.81 270 PRO A CA 1
ATOM 2101 C C . PRO A 1 270 ? 5.719 6.188 8.844 1 97.81 270 PRO A C 1
ATOM 2103 O O . PRO A 1 270 ? 6.875 6.531 9.117 1 97.81 270 PRO A O 1
ATOM 2106 N N . HIS A 1 271 ? 5.148 6.547 7.699 1 97.56 271 HIS A N 1
ATOM 2107 C CA . HIS A 1 271 ? 5.898 7.383 6.766 1 97.56 271 HIS A CA 1
ATOM 2108 C C . HIS A 1 271 ? 6.207 8.742 7.379 1 97.56 271 HIS A C 1
ATOM 2110 O O . HIS A 1 271 ? 7.055 9.484 6.863 1 97.56 271 HIS A O 1
ATOM 2116 N N . LYS A 1 272 ? 5.547 9.125 8.492 1 97.69 272 LYS A N 1
ATOM 2117 C CA . LYS A 1 272 ? 5.801 10.383 9.18 1 97.69 272 LYS A CA 1
ATOM 2118 C C . LYS A 1 272 ? 6.918 10.234 10.203 1 97.69 272 LYS A C 1
ATOM 2120 O O . LYS A 1 272 ? 7.375 11.227 10.781 1 97.69 272 LYS A O 1
ATOM 2125 N N . PHE A 1 273 ? 7.387 9.016 10.484 1 98.12 273 PHE A N 1
ATOM 2126 C CA . PHE A 1 273 ? 8.531 8.75 11.352 1 98.12 273 PHE A CA 1
ATOM 2127 C C . PHE A 1 273 ? 9.836 9.047 10.625 1 98.12 273 PHE A C 1
ATOM 2129 O O . PHE A 1 273 ? 9.906 8.977 9.391 1 98.12 273 PHE A O 1
ATOM 2136 N N . LEU A 1 274 ? 10.891 9.398 11.43 1 97.56 274 LEU A N 1
ATOM 2137 C CA . LEU A 1 274 ? 12.227 9.477 10.836 1 97.56 274 LEU A CA 1
ATOM 2138 C C . LEU A 1 274 ? 12.672 8.109 10.328 1 97.56 274 LEU A C 1
ATOM 2140 O O . LEU A 1 274 ? 12.695 7.141 11.086 1 97.56 274 LEU A O 1
ATOM 2144 N N . GLY A 1 275 ? 12.914 8.031 9.039 1 97.06 275 GLY A N 1
ATOM 2145 C CA . GLY A 1 275 ? 13.273 6.77 8.414 1 97.06 275 GLY A CA 1
ATOM 2146 C C . GLY A 1 275 ? 12.086 6.02 7.855 1 97.06 275 GLY A C 1
ATOM 2147 O O . GLY A 1 275 ? 12.234 4.922 7.312 1 97.06 275 GLY A O 1
ATOM 2148 N N . GLY A 1 276 ? 10.938 6.625 7.832 1 97.5 276 GLY A N 1
ATOM 2149 C CA . GLY A 1 276 ? 9.727 5.844 7.641 1 97.5 276 GLY A CA 1
ATOM 2150 C C . GLY A 1 276 ? 9.133 5.992 6.25 1 97.5 276 GLY A C 1
ATOM 2151 O O . GLY A 1 276 ? 8.242 5.23 5.863 1 97.5 276 GLY A O 1
ATOM 2152 N N . PRO A 1 277 ? 9.477 7.059 5.414 1 97.5 277 PRO A N 1
ATOM 2153 C CA . PRO A 1 277 ? 8.875 7.168 4.086 1 97.5 277 PRO A CA 1
ATOM 2154 C C . PRO A 1 277 ? 8.953 5.867 3.291 1 97.5 277 PRO A C 1
ATOM 2156 O O . PRO A 1 277 ? 9.984 5.195 3.299 1 97.5 277 PRO A O 1
ATOM 2159 N N . GLY A 1 278 ? 7.809 5.52 2.664 1 95.25 278 GLY A N 1
ATOM 2160 C CA . GLY A 1 278 ? 7.719 4.258 1.941 1 95.25 278 GLY A CA 1
ATOM 2161 C C . GLY A 1 278 ? 7.082 3.148 2.754 1 95.25 278 GLY A C 1
ATOM 2162 O O . GLY A 1 278 ? 6.848 2.053 2.24 1 95.25 278 GLY A O 1
ATOM 2163 N N . SER A 1 279 ? 6.773 3.352 3.979 1 96.81 279 SER A N 1
ATOM 2164 C CA . SER A 1 279 ? 6.156 2.365 4.863 1 96.81 279 SER A CA 1
ATOM 2165 C C . SER A 1 279 ? 4.641 2.344 4.695 1 96.81 279 SER A C 1
ATOM 2167 O O . SER A 1 279 ? 4.059 3.287 4.156 1 96.81 279 SER A O 1
ATOM 2169 N N . PRO A 1 280 ? 4.016 1.286 5.105 1 96.56 280 PRO A N 1
ATOM 2170 C CA . PRO A 1 280 ? 2.553 1.213 5.051 1 96.56 280 PRO A CA 1
ATOM 2171 C C . PRO A 1 280 ? 1.884 1.834 6.273 1 96.56 280 PRO A C 1
ATOM 2173 O O . PRO A 1 280 ? 2.564 2.201 7.234 1 96.56 280 PRO A O 1
ATOM 2176 N N . GLY A 1 281 ? 0.503 2.016 6.129 1 97.12 281 GLY A N 1
ATOM 2177 C CA . GLY A 1 281 ? -0.264 2.322 7.324 1 97.12 281 GLY A CA 1
ATOM 2178 C C . GLY A 1 281 ? -0.329 1.166 8.305 1 97.12 281 GLY A C 1
ATOM 2179 O O . GLY A 1 281 ? -0.086 0.016 7.934 1 97.12 281 GLY A O 1
ATOM 2180 N N . VAL A 1 282 ? -0.579 1.463 9.562 1 98.44 282 VAL A N 1
ATOM 2181 C CA . VAL A 1 282 ? -0.611 0.441 10.602 1 98.44 282 VAL A CA 1
ATOM 2182 C C . VAL A 1 282 ? -1.901 0.565 11.414 1 98.44 282 VAL A C 1
ATOM 2184 O O . VAL A 1 282 ? -2.273 1.663 11.828 1 98.44 282 VAL A O 1
ATOM 2187 N N . LEU A 1 283 ? -2.621 -0.521 11.562 1 98.75 283 LEU A N 1
ATOM 2188 C CA . LEU A 1 283 ? -3.785 -0.647 12.43 1 98.75 283 LEU A CA 1
ATOM 2189 C C . LEU A 1 283 ? -3.551 -1.709 13.5 1 98.75 283 LEU A C 1
ATOM 2191 O O . LEU A 1 283 ? -3.352 -2.885 13.18 1 98.75 283 LEU A O 1
ATOM 2195 N N . LEU A 1 284 ? -3.369 -1.315 14.695 1 98.81 284 LEU A N 1
ATOM 2196 C CA . LEU A 1 284 ? -3.447 -2.232 15.828 1 98.81 284 LEU A CA 1
ATOM 2197 C C . LEU A 1 284 ? -4.82 -2.166 16.484 1 98.81 284 LEU A C 1
ATOM 2199 O O . LEU A 1 284 ? -5.23 -1.107 16.969 1 98.81 284 LEU A O 1
ATOM 2203 N N . MET A 1 285 ? -5.562 -3.25 16.531 1 98.75 285 MET A N 1
ATOM 2204 C CA . MET A 1 285 ? -6.938 -3.195 17.031 1 98.75 285 MET A CA 1
ATOM 2205 C C . MET A 1 285 ? -7.207 -4.336 18 1 98.75 285 MET A C 1
ATOM 2207 O O . MET A 1 285 ? -6.668 -5.434 17.859 1 98.75 285 MET A O 1
ATOM 2211 N N . ASN A 1 286 ? -8.008 -4.031 19.016 1 98.56 286 ASN A N 1
ATOM 2212 C CA . ASN A 1 286 ? -8.594 -5.086 19.844 1 98.56 286 ASN A CA 1
ATOM 2213 C C . ASN A 1 286 ? -9.43 -6.047 19 1 98.56 286 ASN A C 1
ATOM 2215 O O . ASN A 1 286 ? -10.25 -5.617 18.188 1 98.56 286 ASN A O 1
ATOM 2219 N N . LYS A 1 287 ? -9.203 -7.344 19.234 1 98 287 LYS A N 1
ATOM 2220 C CA . LYS A 1 287 ? -9.875 -8.359 18.438 1 98 287 LYS A CA 1
ATOM 2221 C C . LYS A 1 287 ? -11.391 -8.266 18.594 1 98 287 LYS A C 1
ATOM 2223 O O . LYS A 1 287 ? -12.141 -8.773 17.766 1 98 287 LYS A O 1
ATOM 2228 N N . ALA A 1 288 ? -11.891 -7.602 19.594 1 97.75 288 ALA A N 1
ATOM 2229 C CA . ALA A 1 288 ? -13.32 -7.395 19.812 1 97.75 288 ALA A CA 1
ATOM 2230 C C . ALA A 1 288 ? -13.922 -6.539 18.703 1 97.75 288 ALA A C 1
ATOM 2232 O O . ALA A 1 288 ? -15.125 -6.602 18.438 1 97.75 288 ALA A O 1
ATOM 2233 N N . LEU A 1 289 ? -13.102 -5.758 18.062 1 98.31 289 LEU A N 1
ATOM 2234 C CA . LEU A 1 289 ? -13.562 -4.887 16.984 1 98.31 289 LEU A CA 1
ATOM 2235 C C . LEU A 1 289 ? -13.672 -5.656 15.672 1 98.31 289 LEU A C 1
ATOM 2237 O O . LEU A 1 289 ? -14.266 -5.164 14.711 1 98.31 289 LEU A O 1
ATOM 2241 N N . TYR A 1 290 ? -13.047 -6.816 15.562 1 98.38 290 TYR A N 1
ATOM 2242 C CA . TYR A 1 290 ? -13.125 -7.648 14.367 1 98.38 290 TYR A CA 1
ATOM 2243 C C . TYR A 1 290 ? -14.469 -8.367 14.297 1 98.38 290 TYR A C 1
ATOM 2245 O O . TYR A 1 290 ? -14.664 -9.406 14.93 1 98.38 290 TYR A O 1
ATOM 2253 N N . LYS A 1 291 ? -15.305 -7.945 13.391 1 98 291 LYS A N 1
ATOM 2254 C CA . LYS A 1 291 ? -16.672 -8.453 13.383 1 98 291 LYS A CA 1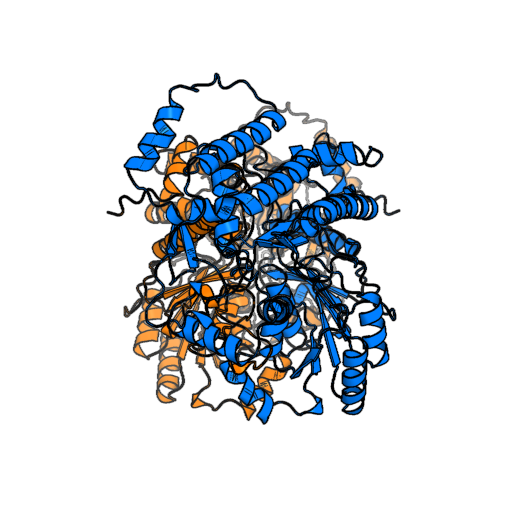
ATOM 2255 C C . LYS A 1 291 ? -16.859 -9.492 12.281 1 98 291 LYS A C 1
ATOM 2257 O O . LYS A 1 291 ? -17.922 -10.102 12.172 1 98 291 LYS A O 1
ATOM 2262 N N . LEU A 1 292 ? -15.734 -9.719 11.477 1 97.44 292 LEU A N 1
ATOM 2263 C CA . LEU A 1 292 ? -15.844 -10.68 10.391 1 97.44 292 LEU A CA 1
ATOM 2264 C C . LEU A 1 292 ? -15.523 -12.086 10.875 1 97.44 292 LEU A C 1
ATOM 2266 O O . LEU A 1 292 ? -15.133 -12.945 10.078 1 97.44 292 LEU A O 1
ATOM 2270 N N . LYS A 1 293 ? -15.445 -12.461 11.969 1 90.56 293 LYS A N 1
ATOM 2271 C CA . LYS A 1 293 ? -15.141 -13.695 12.703 1 90.56 293 LYS A CA 1
ATOM 2272 C C . LYS A 1 293 ? -15.109 -14.891 11.758 1 90.56 293 LYS A C 1
ATOM 2274 O O . LYS A 1 293 ? -14.164 -15.055 10.984 1 90.56 293 LYS A O 1
ATOM 2279 N N . HIS A 1 294 ? -16.25 -15.523 11.555 1 89.88 294 HIS A N 1
ATOM 2280 C CA . HIS A 1 294 ? -16.312 -16.766 10.781 1 89.88 294 HIS A CA 1
ATOM 2281 C C . HIS A 1 294 ? -16.688 -16.484 9.328 1 89.88 294 HIS A C 1
ATOM 2283 O O . HIS A 1 294 ? -16.688 -17.391 8.5 1 89.88 294 HIS A O 1
ATOM 2289 N N . ALA A 1 295 ? -16.922 -15.266 9.062 1 97 295 ALA A N 1
ATOM 2290 C CA . ALA A 1 295 ? -17.219 -14.859 7.688 1 97 295 ALA A CA 1
ATOM 2291 C C . ALA A 1 295 ? -15.922 -14.648 6.898 1 97 295 ALA A C 1
ATOM 2293 O O . ALA A 1 295 ? -14.836 -14.57 7.48 1 97 295 ALA A O 1
ATOM 2294 N N . PRO A 1 296 ? -16.016 -14.719 5.586 1 97.94 296 PRO A N 1
ATOM 2295 C CA . PRO A 1 296 ? -14.828 -14.398 4.785 1 97.94 296 PRO A CA 1
ATOM 2296 C C . PRO A 1 296 ? -14.188 -13.07 5.176 1 97.94 296 PRO A C 1
ATOM 2298 O O . PRO A 1 296 ? -14.883 -12.164 5.637 1 97.94 296 PRO A O 1
ATOM 2301 N N . PRO A 1 297 ? -12.883 -12.953 5.059 1 98 297 PRO A N 1
ATOM 2302 C CA . PRO A 1 297 ? -12.188 -11.727 5.445 1 98 297 PRO A CA 1
ATOM 2303 C C . PRO A 1 297 ? -12.531 -10.547 4.539 1 98 297 PRO A C 1
ATOM 2305 O O . PRO A 1 297 ? -13.305 -10.695 3.59 1 98 297 PRO A O 1
ATOM 2308 N N . SER A 1 298 ? -12.031 -9.289 4.895 1 97.38 298 SER A N 1
ATOM 2309 C CA . SER A 1 298 ? -12.375 -8.047 4.199 1 97.38 298 SER A CA 1
ATOM 2310 C C . SER A 1 298 ? -11.93 -8.094 2.738 1 97.38 298 SER A C 1
ATOM 2312 O O . SER A 1 298 ? -12.539 -7.453 1.88 1 97.38 298 SER A O 1
ATOM 2314 N N . THR A 1 299 ? -10.852 -8.75 2.477 1 96 299 THR A N 1
ATOM 2315 C CA . THR A 1 299 ? -10.367 -9.023 1.128 1 96 299 THR A CA 1
ATOM 2316 C C . THR A 1 299 ? -10.016 -10.508 0.967 1 96 299 THR A C 1
ATOM 2318 O O . THR A 1 299 ? -9.172 -11.031 1.694 1 96 299 THR A O 1
ATOM 2321 N N . CYS A 1 300 ? -10.648 -11.109 0.035 1 96.19 300 CYS A N 1
ATOM 2322 C CA . CYS A 1 300 ? -10.438 -12.531 -0.193 1 96.19 300 CYS A CA 1
ATOM 2323 C C . CYS A 1 300 ? -9.453 -12.758 -1.338 1 96.19 300 CYS A C 1
ATOM 2325 O O . CYS A 1 300 ? -9.555 -12.117 -2.385 1 96.19 300 CYS A O 1
ATOM 2327 N N . GLY A 1 301 ? -8.492 -13.555 -1.162 1 93.81 301 GLY A N 1
ATOM 2328 C CA . GLY A 1 301 ? -7.504 -13.867 -2.18 1 93.81 301 GLY A CA 1
ATOM 2329 C C . GLY A 1 301 ? -6.43 -14.82 -1.693 1 93.81 301 GLY A C 1
ATOM 2330 O O . GLY A 1 301 ? -6.652 -15.586 -0.754 1 93.81 301 GLY A O 1
ATOM 2331 N N . GLY A 1 302 ? -5.328 -14.828 -2.387 1 90.44 302 GLY A N 1
ATOM 2332 C CA . GLY A 1 302 ? -4.195 -15.633 -1.968 1 90.44 302 GLY A CA 1
ATOM 2333 C C . GLY A 1 302 ? -3.715 -15.312 -0.565 1 90.44 302 GLY A C 1
ATOM 2334 O O . GLY A 1 302 ? -3.678 -14.148 -0.169 1 90.44 302 GLY A O 1
ATOM 2335 N N . GLY A 1 303 ? -3.361 -16.328 0.195 1 89.38 303 GLY A N 1
ATOM 2336 C CA . GLY A 1 303 ? -2.818 -16.156 1.532 1 89.38 303 GLY A CA 1
ATOM 2337 C C . GLY A 1 303 ? -3.885 -16.125 2.611 1 89.38 303 GLY A C 1
ATOM 2338 O O . GLY A 1 303 ? -3.572 -16.219 3.801 1 89.38 303 GLY A O 1
ATOM 2339 N N . THR A 1 304 ? -5.172 -16.078 2.154 1 94.44 304 THR A N 1
ATOM 2340 C CA . THR A 1 304 ? -6.227 -15.93 3.15 1 94.44 304 THR A CA 1
ATOM 2341 C C . THR A 1 304 ? -7 -17.234 3.328 1 94.44 304 THR A C 1
ATOM 2343 O O . THR A 1 304 ? -7.906 -17.312 4.16 1 94.44 304 THR A O 1
ATOM 2346 N N . VAL A 1 305 ? -6.652 -18.297 2.555 1 95.12 305 VAL A N 1
ATOM 2347 C CA . VAL A 1 305 ? -7.457 -19.516 2.518 1 95.12 305 VAL A CA 1
ATOM 2348 C C . VAL A 1 305 ? -6.578 -20.719 2.824 1 95.12 305 VAL A C 1
ATOM 2350 O O . VAL A 1 305 ? -5.391 -20.734 2.498 1 95.12 305 VAL A O 1
ATOM 2353 N N . ASN A 1 306 ? -7.238 -21.672 3.385 1 93.38 306 ASN A N 1
ATOM 2354 C CA . ASN A 1 306 ? -6.598 -22.969 3.588 1 93.38 306 ASN A CA 1
ATOM 2355 C C . ASN A 1 306 ? -6.996 -23.969 2.502 1 93.38 306 ASN A C 1
ATOM 2357 O O . ASN A 1 306 ? -6.266 -24.922 2.232 1 93.38 306 ASN A O 1
ATOM 2361 N N . TYR A 1 307 ? -8.164 -23.703 1.94 1 94.88 307 TYR A N 1
ATOM 2362 C CA . TYR A 1 307 ? -8.672 -24.672 0.975 1 94.88 307 TYR A CA 1
ATOM 2363 C C . TYR A 1 307 ? -9.688 -24.016 0.04 1 94.88 307 TYR A C 1
ATOM 2365 O O . TYR A 1 307 ? -10.547 -23.25 0.481 1 94.88 307 TYR A O 1
ATOM 2373 N N . VAL A 1 308 ? -9.586 -24.25 -1.227 1 95.75 308 VAL A N 1
ATOM 2374 C CA . VAL A 1 308 ? -10.516 -23.797 -2.252 1 95.75 308 VAL A CA 1
ATOM 2375 C C . VAL A 1 308 ? -10.703 -24.875 -3.309 1 95.75 308 VAL A C 1
ATOM 2377 O O . VAL A 1 308 ? -9.734 -25.547 -3.697 1 95.75 308 VAL A O 1
ATOM 2380 N N . ASN A 1 309 ? -11.883 -25.203 -3.73 1 93.94 309 ASN A N 1
ATOM 2381 C CA . ASN A 1 309 ? -12.164 -26.047 -4.891 1 93.94 309 ASN A CA 1
ATOM 2382 C C . ASN A 1 309 ? -13.188 -25.406 -5.816 1 93.94 309 ASN A C 1
ATOM 2384 O O . ASN A 1 309 ? -13.625 -24.281 -5.578 1 93.94 309 ASN A O 1
ATOM 2388 N N . PHE A 1 310 ? -13.469 -26.016 -6.98 1 92.12 310 PHE A N 1
ATOM 2389 C CA . PHE A 1 310 ? -14.398 -25.406 -7.93 1 92.12 310 PHE A CA 1
ATOM 2390 C C . PHE A 1 310 ? -15.758 -26.094 -7.852 1 92.12 310 PHE A C 1
ATOM 2392 O O . PHE A 1 310 ? -16.703 -25.703 -8.555 1 92.12 310 PHE A O 1
ATOM 2399 N N . PHE A 1 311 ? -15.961 -27.109 -6.961 1 93.75 311 PHE A N 1
ATOM 2400 C CA . PHE A 1 311 ? -17.203 -27.859 -6.902 1 93.75 311 PHE A CA 1
ATOM 2401 C C . PHE A 1 311 ? -18.281 -27.062 -6.184 1 93.75 311 PHE A C 1
ATOM 2403 O O . PHE A 1 311 ? -19.438 -27.062 -6.613 1 93.75 311 PHE A O 1
ATOM 2410 N N . ASN A 1 312 ? -17.875 -26.484 -5.055 1 95 312 ASN A N 1
ATOM 2411 C CA . ASN A 1 312 ? -18.797 -25.703 -4.227 1 95 312 ASN A CA 1
ATOM 2412 C C . ASN A 1 312 ? -18.078 -24.578 -3.5 1 95 312 ASN A C 1
ATOM 2414 O O . ASN A 1 312 ? -17.156 -24.812 -2.73 1 95 312 ASN A O 1
ATOM 2418 N N . GLU A 1 313 ? -18.578 -23.406 -3.713 1 92.88 313 GLU A N 1
ATOM 2419 C CA . GLU A 1 313 ? -17.953 -22.234 -3.088 1 92.88 313 GLU A CA 1
ATOM 2420 C C . GLU A 1 313 ? -18.016 -22.328 -1.566 1 92.88 313 GLU A C 1
ATOM 2422 O O . GLU A 1 313 ? -17.125 -21.828 -0.873 1 92.88 313 GLU A O 1
ATOM 2427 N N . LYS A 1 314 ? -18.953 -23.016 -1.024 1 93.44 314 LYS A N 1
ATOM 2428 C CA . LYS A 1 314 ? -19.141 -23.125 0.418 1 93.44 314 LYS A CA 1
ATOM 2429 C C . LYS A 1 314 ? -18.078 -24.016 1.051 1 93.44 314 LYS A C 1
ATOM 2431 O O . LYS A 1 314 ? -17.922 -24.031 2.273 1 93.44 314 LYS A O 1
ATOM 2436 N N . ASP A 1 315 ? -17.344 -24.703 0.206 1 95.94 315 ASP A N 1
ATOM 2437 C CA . ASP A 1 315 ? -16.297 -25.578 0.708 1 95.94 315 ASP A CA 1
ATOM 2438 C C . ASP A 1 315 ? -15.031 -24.797 1.066 1 95.94 315 ASP A C 1
ATOM 2440 O O . ASP A 1 315 ? -14.117 -25.344 1.688 1 95.94 315 ASP A O 1
ATOM 2444 N N . THR A 1 316 ? -15.008 -23.516 0.716 1 96.56 316 THR A N 1
ATOM 2445 C CA . THR A 1 316 ? -13.82 -22.703 0.963 1 96.56 316 THR A CA 1
ATOM 2446 C C . THR A 1 316 ? -13.539 -22.594 2.459 1 96.56 316 THR A C 1
ATOM 2448 O O . THR A 1 316 ? -14.453 -22.344 3.25 1 96.56 316 THR A O 1
ATOM 2451 N N . LEU A 1 317 ? -12.336 -22.906 2.834 1 96.56 317 LEU A N 1
ATOM 2452 C CA . LEU A 1 317 ? -11.883 -22.719 4.207 1 96.56 317 LEU A CA 1
ATOM 2453 C C . LEU A 1 317 ? -10.922 -21.531 4.305 1 96.56 317 LEU A C 1
ATOM 2455 O O . LEU A 1 317 ? -9.836 -21.562 3.717 1 96.56 317 LEU A O 1
ATOM 2459 N N . TYR A 1 318 ? -11.344 -20.5 5.023 1 96.12 318 TYR A N 1
ATOM 2460 C CA . TYR A 1 318 ? -10.477 -19.359 5.258 1 96.12 318 TYR A CA 1
ATOM 2461 C C . TYR A 1 318 ? -9.625 -19.562 6.508 1 96.12 318 TYR A C 1
ATOM 2463 O O . TYR A 1 318 ? -10.008 -20.297 7.414 1 96.12 318 TYR A O 1
ATOM 2471 N N . VAL A 1 319 ? -8.477 -18.891 6.504 1 94.81 319 VAL A N 1
ATOM 2472 C CA . VAL A 1 319 ? -7.59 -18.906 7.66 1 94.81 319 VAL A CA 1
ATOM 2473 C C . VAL A 1 319 ? -8.305 -18.297 8.867 1 94.81 319 VAL A C 1
ATOM 2475 O O . VAL A 1 319 ? -9.039 -17.312 8.734 1 94.81 319 VAL A O 1
ATOM 2478 N N . ASN A 1 320 ? -8.031 -18.828 10.07 1 94 320 ASN A N 1
ATOM 2479 C CA . ASN A 1 320 ? -8.695 -18.359 11.273 1 94 320 ASN A CA 1
ATOM 2480 C C . ASN A 1 320 ? -7.965 -17.172 11.891 1 94 320 ASN A C 1
ATOM 2482 O O . ASN A 1 320 ? -8.594 -16.25 12.422 1 94 320 ASN A O 1
ATOM 2486 N N . ASP A 1 321 ? -6.664 -17.234 11.82 1 95.19 321 ASP A N 1
ATOM 2487 C CA . ASP A 1 321 ? -5.879 -16.156 12.43 1 95.19 321 ASP A CA 1
ATOM 2488 C C . ASP A 1 321 ? -6.191 -14.82 11.773 1 95.19 321 ASP A C 1
ATOM 2490 O O . ASP A 1 321 ? -6.043 -14.656 10.562 1 95.19 321 ASP A O 1
ATOM 2494 N N . ILE A 1 322 ? -6.57 -13.812 12.562 1 97.69 322 ILE A N 1
ATOM 2495 C CA . ILE A 1 322 ? -7.082 -12.539 12.07 1 97.69 322 ILE A CA 1
ATOM 2496 C C . ILE A 1 322 ? -5.996 -11.828 11.266 1 97.69 322 ILE A C 1
ATOM 2498 O O . ILE A 1 322 ? -6.262 -11.281 10.195 1 97.69 322 ILE A O 1
ATOM 2502 N N . GLU A 1 323 ? -4.77 -11.797 11.789 1 97 323 GLU A N 1
ATOM 2503 C CA . GLU A 1 323 ? -3.686 -11.102 11.102 1 97 323 GLU A CA 1
ATOM 2504 C C . GLU A 1 323 ? -3.371 -11.742 9.758 1 97 323 GLU A C 1
ATOM 2506 O O . GLU A 1 323 ? -3.174 -11.047 8.758 1 97 323 GLU A O 1
ATOM 2511 N N . GLU A 1 324 ? -3.387 -13.031 9.656 1 94.56 324 GLU A N 1
ATOM 2512 C CA . GLU A 1 324 ? -3.064 -13.75 8.43 1 94.56 324 GLU A CA 1
ATOM 2513 C C . GLU A 1 324 ? -4.191 -13.633 7.406 1 94.56 324 GLU A C 1
ATOM 2515 O O . GLU A 1 324 ? -3.938 -13.359 6.23 1 94.56 324 GLU A O 1
ATOM 2520 N N . ARG A 1 325 ? -5.469 -13.852 7.816 1 96.62 325 ARG A N 1
ATOM 2521 C CA . ARG A 1 325 ? -6.59 -13.859 6.879 1 96.62 325 ARG A CA 1
ATOM 2522 C C . ARG A 1 325 ? -6.836 -12.469 6.305 1 96.62 325 ARG A C 1
ATOM 2524 O O . ARG A 1 325 ? -7.48 -12.328 5.266 1 96.62 325 ARG A O 1
ATOM 2531 N N . GLU A 1 326 ? -6.316 -11.367 7.031 1 97 326 GLU A N 1
ATOM 2532 C CA . GLU A 1 326 ? -6.504 -10 6.559 1 97 326 GLU A CA 1
ATOM 2533 C C . GLU A 1 326 ? -5.27 -9.5 5.809 1 97 326 GLU A C 1
ATOM 2535 O O . GLU A 1 326 ? -5.18 -8.32 5.473 1 97 326 GLU A O 1
ATOM 2540 N N . ASP A 1 327 ? -4.32 -10.359 5.566 1 94.5 327 ASP A N 1
ATOM 2541 C CA . ASP A 1 327 ? -3.115 -10.031 4.805 1 94.5 327 ASP A CA 1
ATOM 2542 C C . ASP A 1 327 ? -3.152 -10.672 3.42 1 94.5 327 ASP A C 1
ATOM 2544 O O . ASP A 1 327 ? -2.236 -11.406 3.041 1 94.5 327 ASP A O 1
ATOM 2548 N N . ALA A 1 328 ? -4.113 -10.289 2.639 1 93.94 328 ALA A N 1
ATOM 2549 C CA . ALA A 1 328 ? -4.379 -10.906 1.342 1 93.94 328 ALA A CA 1
ATOM 2550 C C . ALA A 1 328 ? -3.287 -10.555 0.335 1 93.94 328 ALA A C 1
ATOM 2552 O O . ALA A 1 328 ? -2.814 -9.414 0.293 1 93.94 328 ALA A O 1
ATOM 2553 N N . GLY A 1 329 ? -2.863 -11.57 -0.544 1 91.38 329 GLY A N 1
ATOM 2554 C CA . GLY A 1 329 ? -1.857 -11.352 -1.572 1 91.38 329 GLY A CA 1
ATOM 2555 C C . GLY A 1 329 ? -0.443 -11.32 -1.026 1 91.38 329 GLY A C 1
ATOM 2556 O O . GLY A 1 329 ? -0.171 -11.875 0.043 1 91.38 329 GLY A O 1
ATOM 2557 N N . THR A 1 330 ? 0.448 -10.805 -1.838 1 90.5 330 THR A N 1
ATOM 2558 C CA . THR A 1 330 ? 1.818 -10.617 -1.371 1 90.5 330 THR A CA 1
ATOM 2559 C C . THR A 1 330 ? 1.896 -9.469 -0.368 1 90.5 330 THR A C 1
ATOM 2561 O O . THR A 1 330 ? 1.553 -8.328 -0.69 1 90.5 330 THR A O 1
ATOM 2564 N N . PRO A 1 331 ? 2.299 -9.812 0.812 1 91.06 331 PRO A N 1
ATOM 2565 C CA . PRO A 1 331 ? 2.381 -8.75 1.823 1 91.06 331 PRO A CA 1
ATOM 2566 C C . PRO A 1 331 ? 3.387 -7.664 1.458 1 91.06 331 PRO A C 1
ATOM 2568 O O . PRO A 1 331 ? 4.211 -7.855 0.559 1 91.06 331 PRO A O 1
ATOM 2571 N N . GLN A 1 332 ? 3.24 -6.559 2.145 1 93.44 332 GLN A N 1
ATOM 2572 C CA . GLN A 1 332 ? 4.188 -5.461 1.993 1 93.44 332 GLN A CA 1
ATOM 2573 C C . GLN A 1 332 ? 5.465 -5.723 2.783 1 93.44 332 GLN A C 1
ATOM 2575 O O . GLN A 1 332 ? 5.785 -4.988 3.719 1 93.44 332 GLN A O 1
ATOM 2580 N N . ILE A 1 333 ? 6.273 -6.609 2.33 1 94.75 333 ILE A N 1
ATOM 2581 C CA . ILE A 1 333 ? 7.379 -7.191 3.086 1 94.75 333 ILE A CA 1
ATOM 2582 C C . ILE A 1 333 ? 8.445 -6.129 3.346 1 94.75 333 ILE A C 1
ATOM 2584 O O . ILE A 1 333 ? 8.758 -5.828 4.5 1 94.75 333 ILE A O 1
ATOM 2588 N N . ILE A 1 334 ? 8.953 -5.527 2.252 1 96.25 334 ILE A N 1
ATOM 2589 C CA . ILE A 1 334 ? 10.016 -4.531 2.371 1 96.25 334 ILE A CA 1
ATOM 2590 C C . ILE A 1 334 ? 9.523 -3.346 3.195 1 96.25 334 ILE A C 1
ATOM 2592 O O . ILE A 1 334 ? 10.242 -2.83 4.051 1 96.25 334 ILE A O 1
ATOM 2596 N N . GLN A 1 335 ? 8.305 -2.971 3 1 96.69 335 GLN A N 1
ATOM 2597 C CA . GLN A 1 335 ? 7.691 -1.834 3.68 1 96.69 335 GLN A CA 1
ATOM 2598 C C . GLN A 1 335 ? 7.512 -2.115 5.168 1 96.69 335 GLN A C 1
ATOM 2600 O O . GLN A 1 335 ? 7.652 -1.214 5.996 1 96.69 335 GLN A O 1
ATOM 2605 N N . ARG A 1 336 ? 7.152 -3.348 5.5 1 95.94 336 ARG A N 1
ATOM 2606 C CA . ARG A 1 336 ? 7.004 -3.736 6.898 1 95.94 336 ARG A CA 1
ATOM 2607 C C . ARG A 1 336 ? 8.344 -3.695 7.625 1 95.94 336 ARG A C 1
ATOM 2609 O O . ARG A 1 336 ? 8.422 -3.281 8.781 1 95.94 336 ARG A O 1
ATOM 2616 N N . VAL A 1 337 ? 9.375 -4.164 6.941 1 96.06 337 VAL A N 1
ATOM 2617 C CA . VAL A 1 337 ? 10.719 -4.094 7.512 1 96.06 337 VAL A CA 1
ATOM 2618 C C . VAL A 1 337 ? 11.102 -2.639 7.766 1 96.06 337 VAL A C 1
ATOM 2620 O O . VAL A 1 337 ? 11.633 -2.305 8.828 1 96.06 337 VAL A O 1
ATOM 2623 N N . LYS A 1 338 ? 10.789 -1.802 6.816 1 96.5 338 LYS A N 1
ATOM 2624 C CA . LYS A 1 338 ? 11.062 -0.376 6.961 1 96.5 338 LYS A CA 1
ATOM 2625 C C . LYS A 1 338 ? 10.32 0.209 8.156 1 96.5 338 LYS A C 1
ATOM 2627 O O . LYS A 1 338 ? 10.859 1.044 8.891 1 96.5 338 LYS A O 1
ATOM 2632 N N . THR A 1 339 ? 9.078 -0.17 8.336 1 97.62 339 THR A N 1
ATOM 2633 C CA . THR A 1 339 ? 8.297 0.275 9.484 1 97.62 339 THR A CA 1
ATOM 2634 C C . THR A 1 339 ? 8.992 -0.092 10.789 1 97.62 339 THR A C 1
ATOM 2636 O O . THR A 1 339 ? 9.141 0.75 11.672 1 97.62 339 THR A O 1
ATOM 2639 N N . ALA A 1 340 ? 9.406 -1.335 10.859 1 96.88 340 ALA A N 1
ATOM 2640 C CA . ALA A 1 340 ? 10.078 -1.808 12.07 1 96.88 340 ALA A CA 1
ATOM 2641 C C . ALA A 1 340 ? 11.352 -1.013 12.336 1 96.88 340 ALA A C 1
ATOM 2643 O O . ALA A 1 340 ? 11.641 -0.65 13.484 1 96.88 340 ALA A O 1
ATOM 2644 N N . LEU A 1 341 ? 12.102 -0.724 11.305 1 95.75 341 LEU A N 1
ATOM 2645 C CA . LEU A 1 341 ? 13.352 0.013 11.453 1 95.75 341 LEU A CA 1
ATOM 2646 C C . LEU A 1 341 ? 13.086 1.451 11.883 1 95.75 341 LEU A C 1
ATOM 2648 O O . LEU A 1 341 ? 13.859 2.021 12.664 1 95.75 341 LEU A O 1
ATOM 2652 N N . ALA A 1 342 ? 12.031 2.064 11.383 1 96.69 342 ALA A N 1
ATOM 2653 C CA . ALA A 1 342 ? 11.656 3.406 11.82 1 96.69 342 ALA A CA 1
ATOM 2654 C C . ALA A 1 342 ? 11.305 3.424 13.305 1 96.69 342 ALA A C 1
ATOM 2656 O O . ALA A 1 342 ? 11.68 4.348 14.023 1 96.69 342 ALA A O 1
ATOM 2657 N N . PHE A 1 343 ? 10.539 2.42 13.75 1 96.81 343 PHE A N 1
ATOM 2658 C CA . PHE A 1 343 ? 10.219 2.293 15.172 1 96.81 343 PHE A CA 1
ATOM 2659 C C . PHE A 1 343 ? 11.484 2.109 16 1 96.81 343 PHE A C 1
ATOM 2661 O O . PHE A 1 343 ? 11.578 2.605 17.125 1 96.81 343 PHE A O 1
ATOM 2668 N N . GLN A 1 344 ? 12.406 1.402 15.461 1 94.44 344 GLN A N 1
ATOM 2669 C CA . GLN A 1 344 ? 13.664 1.169 16.172 1 94.44 344 GLN A CA 1
ATOM 2670 C C . GLN A 1 344 ? 14.406 2.48 16.422 1 94.44 344 GLN A C 1
ATOM 2672 O O . GLN A 1 344 ? 15.062 2.639 17.453 1 94.44 344 GLN A O 1
ATOM 2677 N N . VAL A 1 345 ? 14.367 3.404 15.477 1 95 345 VAL A N 1
ATOM 2678 C CA . VAL A 1 345 ? 14.977 4.719 15.656 1 95 345 VAL A CA 1
ATOM 2679 C C . VAL A 1 345 ? 14.375 5.402 16.875 1 95 345 VAL A C 1
ATOM 2681 O O . VAL A 1 345 ? 15.102 5.957 17.703 1 95 345 VAL A O 1
ATOM 2684 N N . LYS A 1 346 ? 13.102 5.355 16.938 1 95.06 346 LYS A N 1
ATOM 2685 C CA . LYS A 1 346 ? 12.398 5.965 18.062 1 95.06 346 LYS A CA 1
ATOM 2686 C C . LYS A 1 346 ? 12.805 5.312 19.375 1 95.06 346 LYS A C 1
ATOM 2688 O O . LYS A 1 346 ? 13.055 6.004 20.359 1 95.06 346 LYS A O 1
ATOM 2693 N N . GLU A 1 347 ? 12.898 3.99 19.375 1 92.88 347 GLU A N 1
ATOM 2694 C CA . GLU A 1 347 ? 13.305 3.262 20.578 1 92.88 347 GLU A CA 1
ATOM 2695 C C . GLU A 1 347 ? 14.75 3.582 20.953 1 92.88 347 GLU A C 1
ATOM 2697 O O . GLU A 1 347 ? 15.102 3.602 22.125 1 92.88 347 GLU A O 1
ATOM 2702 N N . TYR A 1 348 ? 15.562 3.777 19.969 1 91.88 348 TYR A N 1
ATOM 2703 C CA . TYR A 1 348 ? 16.984 4.086 20.141 1 91.88 348 TYR A CA 1
ATOM 2704 C C . TYR A 1 348 ? 17.156 5.422 20.859 1 91.88 348 TYR A C 1
ATOM 2706 O O . TYR A 1 348 ? 17.984 5.543 21.766 1 91.88 348 TYR A O 1
ATOM 2714 N N . ILE A 1 349 ? 16.344 6.414 20.562 1 94.5 349 ILE A N 1
ATOM 2715 C CA . ILE A 1 349 ? 16.469 7.742 21.141 1 94.5 349 ILE A CA 1
ATOM 2716 C C . ILE A 1 349 ? 15.672 7.797 22.453 1 94.5 349 ILE A C 1
ATOM 2718 O O . ILE A 1 349 ? 16.016 8.555 23.359 1 94.5 349 ILE A O 1
ATOM 2722 N N . LYS A 1 350 ? 14.602 7.023 22.547 1 94.31 350 LYS A N 1
ATOM 2723 C CA . LYS A 1 350 ? 13.719 6.934 23.703 1 94.31 350 LYS A CA 1
ATOM 2724 C C . LYS A 1 350 ? 12.758 8.109 23.75 1 94.31 350 LYS A C 1
ATOM 2726 O O . LYS A 1 350 ? 13.141 9.25 23.484 1 94.31 350 LYS A O 1
ATOM 2731 N N . CYS A 1 351 ? 11.562 7.902 24.172 1 95.5 351 CYS A N 1
ATOM 2732 C CA . CYS A 1 351 ? 10.469 8.867 24.141 1 95.5 351 CYS A CA 1
ATOM 2733 C C . CYS A 1 351 ? 10.734 10.031 25.078 1 95.5 351 CYS A C 1
ATOM 2735 O O . CYS A 1 351 ? 10.359 11.164 24.797 1 95.5 351 CYS A O 1
ATOM 2737 N N . GLU A 1 352 ? 11.375 9.734 26.156 1 95.62 352 GLU A N 1
ATOM 2738 C CA . GLU A 1 352 ? 11.656 10.797 27.125 1 95.62 352 GLU A CA 1
ATOM 2739 C C . GLU A 1 352 ? 12.555 11.867 26.516 1 95.62 352 GLU A C 1
ATOM 2741 O O . GLU A 1 352 ? 12.297 13.062 26.672 1 95.62 352 GLU A O 1
ATOM 2746 N N . ALA A 1 353 ? 13.602 11.383 25.906 1 96.38 353 ALA A N 1
ATOM 2747 C CA . ALA A 1 353 ? 14.523 12.305 25.234 1 96.38 353 ALA A CA 1
ATOM 2748 C C . ALA A 1 353 ? 13.828 13.055 24.109 1 96.38 353 ALA A C 1
ATOM 2750 O O . ALA A 1 353 ? 14.062 14.25 23.906 1 96.38 353 ALA A O 1
ATOM 2751 N N . ILE A 1 354 ? 13.008 12.391 23.375 1 97.75 354 ILE A N 1
ATOM 2752 C CA . ILE A 1 354 ? 12.258 12.992 22.281 1 97.75 354 ILE A CA 1
ATOM 2753 C C . ILE A 1 354 ? 11.352 14.094 22.828 1 97.75 354 ILE A C 1
ATOM 2755 O O . ILE A 1 354 ? 11.344 15.211 22.297 1 97.75 354 ILE A O 1
ATOM 2759 N N . ASN A 1 355 ? 10.648 13.805 23.859 1 95.75 355 ASN A N 1
ATOM 2760 C CA . ASN A 1 355 ? 9.742 14.766 24.469 1 95.75 355 ASN A CA 1
ATOM 2761 C C . ASN A 1 355 ? 10.484 16.016 24.938 1 95.75 355 ASN A C 1
ATOM 2763 O O . ASN A 1 355 ? 10.008 17.141 24.719 1 95.75 355 ASN A O 1
ATOM 2767 N N . LYS A 1 356 ? 11.594 15.805 25.562 1 96 356 LYS A N 1
ATOM 2768 C CA . LYS A 1 356 ? 12.383 16.922 26.062 1 96 356 LYS A CA 1
ATOM 2769 C C . LYS A 1 356 ? 12.836 17.828 24.922 1 96 356 LYS A C 1
ATOM 2771 O O . LYS A 1 356 ? 12.734 19.062 25.016 1 96 356 LYS A O 1
ATOM 2776 N N . LYS A 1 357 ? 13.328 17.25 23.891 1 96.44 357 LYS A N 1
ATOM 2777 C CA . LYS A 1 357 ? 13.797 18.016 22.734 1 96.44 357 LYS A CA 1
ATOM 2778 C C . LYS A 1 357 ? 12.641 18.75 22.062 1 96.44 357 LYS A C 1
ATOM 2780 O O . LYS A 1 357 ? 12.781 19.922 21.672 1 96.44 357 LYS A O 1
ATOM 2785 N N . GLU A 1 358 ? 11.547 18.078 21.922 1 95.62 358 GLU A N 1
ATOM 2786 C CA . GLU A 1 358 ? 10.367 18.672 21.297 1 95.62 358 GLU A CA 1
ATOM 2787 C C . GLU A 1 358 ? 9.859 19.859 22.109 1 95.62 358 GLU A C 1
ATOM 2789 O O . GLU A 1 358 ? 9.516 20.906 21.547 1 95.62 358 GLU A O 1
ATOM 2794 N N . LEU A 1 359 ? 9.836 19.688 23.375 1 94.81 359 LEU A N 1
ATOM 2795 C CA . LEU A 1 359 ? 9.375 20.75 24.266 1 94.81 359 LEU A CA 1
ATOM 2796 C C . LEU A 1 359 ? 10.289 21.969 24.156 1 94.81 359 LEU A C 1
ATOM 2798 O O . LEU A 1 359 ? 9.812 23.109 24.109 1 94.81 359 LEU A O 1
ATOM 2802 N N . ASN A 1 360 ? 11.539 21.734 24.141 1 96.12 360 ASN A N 1
ATOM 2803 C CA . ASN A 1 360 ? 12.492 22.828 24 1 96.12 360 ASN A CA 1
ATOM 2804 C C . ASN A 1 360 ? 12.289 23.594 22.688 1 96.12 360 ASN A C 1
ATOM 2806 O O . ASN A 1 360 ? 12.297 24.828 22.672 1 96.12 360 ASN A O 1
ATOM 2810 N N . ASN A 1 361 ? 12.133 22.859 21.625 1 97.19 361 ASN A N 1
ATOM 2811 C CA . ASN A 1 361 ? 11.969 23.469 20.312 1 97.19 361 ASN A CA 1
ATOM 2812 C C . ASN A 1 361 ? 10.68 24.281 20.234 1 97.19 361 ASN A C 1
ATOM 2814 O O . ASN A 1 361 ? 10.68 25.406 19.734 1 97.19 361 ASN A O 1
ATOM 2818 N N . ILE A 1 362 ? 9.594 23.734 20.766 1 96.94 362 ILE A N 1
ATOM 2819 C CA . ILE A 1 362 ? 8.305 24.406 20.625 1 96.94 362 ILE A CA 1
ATOM 2820 C C . ILE A 1 362 ? 8.25 25.625 21.547 1 96.94 362 ILE A C 1
ATOM 2822 O O . ILE A 1 362 ? 7.672 26.656 21.203 1 96.94 362 ILE A O 1
ATOM 2826 N N . GLU A 1 363 ? 8.828 25.531 22.688 1 96.19 363 GLU A N 1
ATOM 2827 C CA . GLU A 1 363 ? 8.875 26.672 23.609 1 96.19 363 GLU A CA 1
ATOM 2828 C C . GLU A 1 363 ? 9.664 27.828 23.016 1 96.19 363 GLU A C 1
ATOM 2830 O O . GLU A 1 363 ? 9.25 28.984 23.109 1 96.19 363 GLU A O 1
ATOM 2835 N N . ARG A 1 364 ? 10.734 27.5 22.438 1 95.69 364 ARG A N 1
ATOM 2836 C CA . ARG A 1 364 ? 11.547 28.516 21.766 1 95.69 364 ARG A CA 1
ATOM 2837 C C . ARG A 1 364 ? 10.766 29.188 20.656 1 95.69 364 ARG A C 1
ATOM 2839 O O . ARG A 1 364 ? 10.805 30.422 20.516 1 95.69 364 ARG A O 1
ATOM 2846 N N . ALA A 1 365 ? 10.094 28.422 19.906 1 97.75 365 ALA A N 1
ATOM 2847 C CA . ALA A 1 365 ? 9.312 28.953 18.797 1 97.75 365 ALA A CA 1
ATOM 2848 C C . ALA A 1 365 ? 8.18 29.844 19.281 1 97.75 365 ALA A C 1
ATOM 2850 O O . ALA A 1 365 ? 7.977 30.938 18.766 1 97.75 365 ALA A O 1
ATOM 2851 N N . LEU A 1 366 ? 7.434 29.375 20.297 1 97.56 366 LEU A N 1
ATOM 2852 C CA . LEU A 1 366 ? 6.289 30.125 20.812 1 97.56 366 LEU A CA 1
ATOM 2853 C C . LEU A 1 366 ? 6.738 31.422 21.469 1 97.56 366 LEU A C 1
ATOM 2855 O O . LEU A 1 366 ? 6.082 32.438 21.344 1 97.56 366 LEU A O 1
ATOM 2859 N N . GLU A 1 367 ? 7.828 31.344 22.141 1 96.56 367 GLU A N 1
ATOM 2860 C CA . GLU A 1 367 ? 8.359 32.531 22.812 1 96.56 367 GLU A CA 1
ATOM 2861 C C . GLU A 1 367 ? 8.641 33.656 21.812 1 96.56 367 GLU A C 1
ATOM 2863 O O . GLU A 1 367 ? 8.406 34.812 22.094 1 96.56 367 GLU A O 1
ATOM 2868 N N . ARG A 1 368 ? 9.094 33.281 20.719 1 96.88 368 ARG A N 1
ATOM 2869 C CA . ARG A 1 368 ? 9.484 34.281 19.719 1 96.88 368 ARG A CA 1
ATOM 2870 C C . ARG A 1 368 ? 8.289 34.688 18.859 1 96.88 368 ARG A C 1
ATOM 2872 O O . ARG A 1 368 ? 8.031 35.875 18.672 1 96.88 368 ARG A O 1
ATOM 2879 N N . LEU A 1 369 ? 7.516 33.75 18.391 1 97.81 369 LEU A N 1
ATOM 2880 C CA . LEU A 1 369 ? 6.5 34 17.391 1 97.81 369 LEU A CA 1
ATOM 2881 C C . LEU A 1 369 ? 5.25 34.625 18.016 1 97.81 369 LEU A C 1
ATOM 2883 O O . LEU A 1 369 ? 4.586 35.469 17.406 1 97.81 369 LEU A O 1
ATOM 2887 N N . VAL A 1 370 ? 4.891 34.219 19.219 1 97.25 370 VAL A N 1
ATOM 2888 C CA . VAL A 1 370 ? 3.672 34.719 19.859 1 97.25 370 VAL A CA 1
ATOM 2889 C C . VAL A 1 370 ? 3.826 36.188 20.219 1 97.25 370 VAL A C 1
ATOM 2891 O O . VAL A 1 370 ? 2.857 36.938 20.172 1 97.25 370 VAL A O 1
ATOM 2894 N N . LYS A 1 371 ? 5.023 36.656 20.438 1 95.62 371 LYS A N 1
ATOM 2895 C CA . LYS A 1 371 ? 5.293 38.031 20.844 1 95.62 371 LYS A CA 1
ATOM 2896 C C . LYS A 1 371 ? 5.367 38.938 19.641 1 95.62 371 LYS A C 1
ATOM 2898 O O . LYS A 1 371 ? 5.297 40.156 19.781 1 95.62 371 LYS A O 1
ATOM 2903 N N . HIS A 1 372 ? 5.535 38.406 18.594 1 95.31 372 HIS A N 1
ATOM 2904 C CA . HIS A 1 372 ? 5.668 39.25 17.391 1 95.31 372 HIS A CA 1
ATOM 2905 C C . HIS A 1 372 ? 4.324 39.844 16.984 1 95.31 372 HIS A C 1
ATOM 2907 O O . HIS A 1 372 ? 3.346 39.094 16.797 1 95.31 372 HIS A O 1
ATOM 2913 N N . PRO A 1 373 ? 4.184 41.062 16.75 1 93.25 373 PRO A N 1
ATOM 2914 C CA . PRO A 1 373 ? 2.893 41.719 16.531 1 93.25 373 PRO A CA 1
ATOM 2915 C C . PRO A 1 373 ? 2.242 41.312 15.203 1 93.25 373 PRO A C 1
ATOM 2917 O O . PRO A 1 373 ? 1.02 41.375 15.07 1 93.25 373 PRO A O 1
ATOM 2920 N N . ASN A 1 374 ? 3.014 40.844 14.25 1 94.81 374 ASN A N 1
ATOM 2921 C CA . ASN A 1 374 ? 2.484 40.531 12.922 1 94.81 374 ASN A CA 1
ATOM 2922 C C . ASN A 1 374 ? 2.203 39.031 12.758 1 94.81 374 ASN A C 1
ATOM 2924 O O . ASN A 1 374 ? 1.815 38.594 11.672 1 94.81 374 ASN A O 1
ATOM 2928 N N . ILE A 1 375 ? 2.473 38.281 13.75 1 97 375 ILE A N 1
ATOM 2929 C CA . ILE A 1 375 ? 2.297 36.844 13.625 1 97 375 ILE A CA 1
ATOM 2930 C C . ILE A 1 375 ? 1.186 36.375 14.562 1 97 375 ILE A C 1
ATOM 2932 O O . ILE A 1 375 ? 1.166 36.719 15.742 1 97 375 ILE A O 1
ATOM 2936 N N . TRP A 1 376 ? 0.253 35.656 13.992 1 96.94 376 TRP A N 1
ATOM 2937 C CA . TRP A 1 376 ? -0.777 35 14.789 1 96.94 376 TRP A CA 1
ATOM 2938 C C . TRP A 1 376 ? -0.6 33.469 14.773 1 96.94 376 TRP A C 1
ATOM 2940 O O . TRP A 1 376 ? -0.903 32.812 13.773 1 96.94 376 TRP A O 1
ATOM 2950 N N . VAL A 1 377 ? -0.083 32.906 15.859 1 97.94 377 VAL A N 1
ATOM 2951 C CA . VAL A 1 377 ? 0.027 31.469 15.984 1 97.94 377 VAL A CA 1
ATOM 2952 C C . VAL A 1 377 ? -1.346 30.875 16.281 1 97.94 377 VAL A C 1
ATOM 2954 O O . VAL A 1 377 ? -2.021 31.281 17.219 1 97.94 377 VAL A O 1
ATOM 2957 N N . LEU A 1 378 ? -1.782 29.938 15.484 1 97.19 378 LEU A N 1
ATOM 2958 C CA . LEU A 1 378 ? -3.129 29.375 15.57 1 97.19 378 LEU A CA 1
ATOM 2959 C C . LEU A 1 378 ? -3.252 28.438 16.75 1 97.19 378 LEU A C 1
ATOM 2961 O O . LEU A 1 378 ? -2.32 27.688 17.047 1 97.19 378 LEU A O 1
ATOM 2965 N N . GLY A 1 379 ? -4.465 28.453 17.422 1 95.94 379 GLY A N 1
ATOM 2966 C CA . GLY A 1 379 ? -4.758 27.578 18.547 1 95.94 379 GLY A CA 1
ATOM 2967 C C . GLY A 1 379 ? -4.277 28.156 19.875 1 95.94 379 GLY A C 1
ATOM 2968 O O . GLY A 1 379 ? -3.627 29.203 19.906 1 95.94 379 GLY A O 1
ATOM 2969 N N . ASN A 1 380 ? -4.594 27.453 20.969 1 95.44 380 ASN A N 1
ATOM 2970 C CA . ASN A 1 380 ? -4.152 27.828 22.312 1 95.44 380 ASN A CA 1
ATOM 2971 C C . ASN A 1 380 ? -2.645 27.672 22.469 1 95.44 380 ASN A C 1
ATOM 2973 O O . ASN A 1 380 ? -2.119 26.562 22.344 1 95.44 380 ASN A O 1
ATOM 2977 N N . THR A 1 381 ? -1.925 28.734 22.75 1 95.81 381 THR A N 1
ATOM 2978 C CA . THR A 1 381 ? -0.467 28.703 22.797 1 95.81 381 THR A CA 1
ATOM 2979 C C . THR A 1 381 ? 0.02 28.453 24.219 1 95.81 381 THR A C 1
ATOM 2981 O O . THR A 1 381 ? 1.223 28.5 24.484 1 95.81 381 THR A O 1
ATOM 2984 N N . LYS A 1 382 ? -0.923 28.156 25.141 1 93.94 382 LYS A N 1
ATOM 2985 C CA . LYS A 1 382 ? -0.556 28 26.531 1 93.94 382 LYS A CA 1
ATOM 2986 C C . LYS A 1 382 ? -0.651 26.547 26.969 1 93.94 382 LYS A C 1
ATOM 2988 O O . LYS A 1 382 ? -0.274 26.203 28.094 1 93.94 382 LYS A O 1
ATOM 2993 N N . ILE A 1 383 ? -1.117 25.766 26.078 1 92.06 383 ILE A N 1
ATOM 2994 C CA . ILE A 1 383 ? -1.306 24.359 26.453 1 92.06 383 ILE A CA 1
ATOM 2995 C C . ILE A 1 383 ? -0.243 23.5 25.781 1 92.06 383 ILE A C 1
ATOM 2997 O O . ILE A 1 383 ? 0.438 23.953 24.859 1 92.06 383 ILE A O 1
ATOM 3001 N N . GLU A 1 384 ? -0.16 22.297 26.297 1 88.44 384 GLU A N 1
ATOM 3002 C CA . GLU A 1 384 ? 0.827 21.344 25.797 1 88.44 384 GLU A CA 1
ATOM 3003 C C . GLU A 1 384 ? 0.573 21.016 24.312 1 88.44 384 GLU A C 1
ATOM 3005 O O . GLU A 1 384 ? -0.574 20.844 23.906 1 88.44 384 GLU A O 1
ATOM 3010 N N . ARG A 1 385 ? 1.641 21.031 23.547 1 94.5 385 ARG A N 1
ATOM 3011 C CA . ARG A 1 385 ? 1.548 20.719 22.125 1 94.5 385 ARG A CA 1
ATOM 3012 C C . ARG A 1 385 ? 2.85 20.125 21.609 1 94.5 385 ARG A C 1
ATOM 3014 O O . ARG A 1 385 ? 3.908 20.297 22.219 1 94.5 385 ARG A O 1
ATOM 3021 N N . HIS A 1 386 ? 2.732 19.312 20.594 1 95.5 386 HIS A N 1
ATOM 3022 C CA . HIS A 1 386 ? 3.924 18.891 19.859 1 95.5 386 HIS A CA 1
ATOM 3023 C C . HIS A 1 386 ? 4.523 20.047 19.078 1 95.5 386 HIS A C 1
ATOM 3025 O O . HIS A 1 386 ? 3.928 21.125 18.984 1 95.5 386 HIS A O 1
ATOM 3031 N N . SER A 1 387 ? 5.75 19.844 18.578 1 96.44 387 SER A N 1
ATOM 3032 C CA . SER A 1 387 ? 6.473 20.922 17.891 1 96.44 387 SER A CA 1
ATOM 3033 C C . SER A 1 387 ? 5.941 21.125 16.484 1 96.44 387 SER A C 1
ATOM 3035 O O . SER A 1 387 ? 6.707 21.125 15.516 1 96.44 387 SER A O 1
ATOM 3037 N N . ILE A 1 388 ? 4.664 21.344 16.375 1 96.94 388 ILE A N 1
ATOM 3038 C CA . ILE A 1 388 ? 3.924 21.703 15.164 1 96.94 388 ILE A CA 1
ATOM 3039 C C . ILE A 1 388 ? 3.301 23.094 15.328 1 96.94 388 ILE A C 1
ATOM 3041 O O . ILE A 1 388 ? 2.635 23.359 16.328 1 96.94 388 ILE A O 1
ATOM 3045 N N . LEU A 1 389 ? 3.604 23.938 14.359 1 95.94 389 LEU A N 1
ATOM 3046 C CA . LEU A 1 389 ? 3.119 25.312 14.477 1 95.94 389 LEU A CA 1
ATOM 3047 C C . LEU A 1 389 ? 2.496 25.781 13.164 1 95.94 389 LEU A C 1
ATOM 3049 O O . LEU A 1 389 ? 3.098 25.641 12.102 1 95.94 389 LEU A O 1
ATOM 3053 N N . SER A 1 390 ? 1.278 26.25 13.297 1 97.75 390 SER A N 1
ATOM 3054 C CA . SER A 1 390 ? 0.611 26.953 12.203 1 97.75 390 SER A CA 1
ATOM 3055 C C . SER A 1 390 ? 0.393 28.422 12.531 1 97.75 390 SER A C 1
ATOM 3057 O O . SER A 1 390 ? 0.102 28.766 13.68 1 97.75 390 SER A O 1
ATOM 3059 N N . PHE A 1 391 ? 0.6 29.266 11.508 1 98.06 391 PHE A N 1
ATOM 3060 C CA . PHE A 1 391 ? 0.521 30.688 11.82 1 98.06 391 PHE A CA 1
ATOM 3061 C C . PHE A 1 391 ? 0.07 31.484 10.609 1 98.06 391 PHE A C 1
ATOM 3063 O O . PHE A 1 391 ? 0.125 30.984 9.477 1 98.06 391 PHE A O 1
ATOM 3070 N N . LEU A 1 392 ? -0.474 32.625 10.867 1 97.06 392 LEU A N 1
ATOM 3071 C CA . LEU A 1 392 ? -0.789 33.625 9.867 1 97.06 392 LEU A CA 1
ATOM 3072 C C . LEU A 1 392 ? 0.141 34.844 10.008 1 97.06 392 LEU A C 1
ATOM 3074 O O . LEU A 1 392 ? 0.582 35.156 11.117 1 97.06 392 LEU A O 1
ATOM 3078 N N . VAL A 1 393 ? 0.5 35.406 8.906 1 96.12 393 VAL A N 1
ATOM 3079 C CA . VAL A 1 393 ? 1.33 36.594 8.891 1 96.12 393 VAL A CA 1
ATOM 3080 C C . VAL A 1 393 ? 0.493 37.812 8.445 1 96.12 393 VAL A C 1
ATOM 3082 O O . VAL A 1 393 ? 0.014 37.844 7.312 1 96.12 393 VAL A O 1
ATOM 3085 N N . TYR A 1 394 ? 0.389 38.688 9.352 1 92.81 394 TYR A N 1
ATOM 3086 C CA . TYR A 1 394 ? -0.334 39.938 9.047 1 92.81 394 TYR A CA 1
ATOM 3087 C C . TYR A 1 394 ? 0.628 41.031 8.648 1 92.81 394 TYR A C 1
ATOM 3089 O O . TYR A 1 394 ? 1.777 41.062 9.094 1 92.81 394 TYR A O 1
ATOM 3097 N N . THR A 1 395 ? 0.207 41.75 7.711 1 79.06 395 THR A N 1
ATOM 3098 C CA . THR A 1 395 ? 1.063 42.844 7.262 1 79.06 395 THR A CA 1
ATOM 3099 C C . THR A 1 395 ? 0.449 44.188 7.613 1 79.06 395 THR A C 1
ATOM 3101 O O . THR A 1 395 ? -0.749 44.281 7.891 1 79.06 395 THR A O 1
ATOM 3104 N N . ASN A 1 396 ? 1.364 45.094 7.812 1 68.12 396 ASN A N 1
ATOM 3105 C CA . ASN A 1 396 ? 0.922 46.469 8.133 1 68.12 396 ASN A CA 1
ATOM 3106 C C . ASN A 1 396 ? 0.468 47.219 6.887 1 68.12 396 ASN A C 1
ATOM 3108 O O . ASN A 1 396 ? 1.013 47 5.801 1 68.12 396 ASN A O 1
ATOM 3112 N N . SER A 1 397 ? -0.793 47.562 6.926 1 60.47 397 SER A N 1
ATOM 3113 C CA . SER A 1 397 ? -1.251 48.438 5.855 1 60.47 397 SER A CA 1
ATOM 3114 C C . SER A 1 397 ? -0.894 49.906 6.152 1 60.47 397 SER A C 1
ATOM 3116 O O . SER A 1 397 ? -0.455 50.219 7.258 1 60.47 397 SER A O 1
ATOM 3118 N N . TYR A 1 398 ? -0.956 50.688 5.121 1 52.22 398 TYR A N 1
ATOM 3119 C CA . TYR A 1 398 ? -0.776 52.125 5.27 1 52.22 398 TYR A CA 1
ATOM 3120 C C . TYR A 1 398 ? -1.592 52.656 6.441 1 52.22 398 TYR A C 1
ATOM 3122 O O . TYR A 1 398 ? -1.166 53.594 7.129 1 52.22 398 TYR A O 1
ATOM 3130 N N . SER A 1 399 ? -2.783 52.125 6.609 1 50.88 399 SER A N 1
ATOM 3131 C CA . SER A 1 399 ? -3.725 52.719 7.543 1 50.88 399 SER A CA 1
ATOM 3132 C C . SER A 1 399 ? -3.576 52.125 8.938 1 50.88 399 SER A C 1
ATOM 3134 O O . SER A 1 399 ? -4.406 52.375 9.82 1 50.88 399 SER A O 1
ATOM 3136 N N . ASN A 1 400 ? -2.506 51.719 9.328 1 53.06 400 ASN A N 1
ATOM 3137 C CA . ASN A 1 400 ? -2.256 51.188 10.672 1 53.06 400 ASN A CA 1
ATOM 3138 C C . ASN A 1 400 ? -3.326 50.188 11.102 1 53.06 400 ASN A C 1
ATOM 3140 O O . ASN A 1 400 ? -3.629 50.094 12.289 1 53.06 400 ASN A O 1
ATOM 3144 N N . THR A 1 401 ? -4.234 49.812 10.25 1 57.28 401 THR A N 1
ATOM 3145 C CA . THR A 1 401 ? -5.23 48.781 10.57 1 57.28 401 THR A CA 1
ATOM 3146 C C . THR A 1 401 ? -4.766 47.406 10.102 1 57.28 401 THR A C 1
ATOM 3148 O O . THR A 1 401 ? -4.035 47.312 9.117 1 57.28 401 THR A O 1
ATOM 3151 N N . ARG A 1 402 ? -5.07 46.469 10.969 1 65.56 402 ARG A N 1
ATOM 3152 C CA . ARG A 1 402 ? -4.715 45.094 10.625 1 65.56 402 ARG A CA 1
ATOM 3153 C C . ARG A 1 402 ? -5.449 44.625 9.375 1 65.56 402 ARG A C 1
ATOM 3155 O O . ARG A 1 402 ? -6.684 44.656 9.328 1 65.56 402 ARG A O 1
ATOM 3162 N N . ASP A 1 403 ? -4.629 44.469 8.391 1 78.88 403 ASP A N 1
ATOM 3163 C CA . ASP A 1 403 ? -5.168 44 7.113 1 78.88 403 ASP A CA 1
ATOM 3164 C C . ASP A 1 403 ? -5.234 42.469 7.07 1 78.88 403 ASP A C 1
ATOM 3166 O O . ASP A 1 403 ? -4.918 41.812 8.055 1 78.88 403 ASP A O 1
ATOM 3170 N N . LYS A 1 404 ? -5.844 42 6.094 1 87.44 404 LYS A N 1
ATOM 3171 C CA . LYS A 1 404 ? -5.906 40.562 5.836 1 87.44 404 LYS A CA 1
ATOM 3172 C C . LYS A 1 404 ? -4.512 39.938 5.84 1 87.44 404 LYS A C 1
ATOM 3174 O O . LYS A 1 404 ? -3.529 40.594 5.492 1 87.44 404 LYS A O 1
ATOM 3179 N N . PRO A 1 405 ? -4.379 38.812 6.34 1 93.5 405 PRO A N 1
ATOM 3180 C CA . PRO A 1 405 ? -3.07 38.156 6.359 1 93.5 405 PRO A CA 1
ATOM 3181 C C . PRO A 1 405 ? -2.568 37.781 4.965 1 93.5 405 PRO A C 1
ATOM 3183 O O . PRO A 1 405 ? -3.361 37.688 4.023 1 93.5 405 PRO A O 1
ATOM 3186 N N . LEU A 1 406 ? -1.243 37.656 4.859 1 93.62 406 LEU A N 1
ATOM 3187 C CA . LEU A 1 406 ? -0.676 37.094 3.646 1 93.62 406 LEU A CA 1
ATOM 3188 C C . LEU A 1 406 ? -1.198 35.656 3.424 1 93.62 406 LEU A C 1
ATOM 3190 O O . LEU A 1 406 ? -1.479 34.938 4.383 1 93.62 406 LEU A O 1
ATOM 3194 N N . HIS A 1 407 ? -1.397 35.312 2.16 1 93.5 407 HIS A N 1
ATOM 3195 C CA . HIS A 1 407 ? -1.79 33.938 1.813 1 93.5 407 HIS A CA 1
ATOM 3196 C C . HIS A 1 407 ? -0.782 32.938 2.34 1 93.5 407 HIS A C 1
ATOM 3198 O O . HIS A 1 407 ? 0.427 33.094 2.184 1 93.5 407 HIS A O 1
ATOM 3204 N N . GLY A 1 408 ? -1.292 31.891 3.043 1 94.44 408 GLY A N 1
ATOM 3205 C CA . GLY A 1 408 ? -0.419 30.875 3.627 1 94.44 408 GLY A CA 1
ATOM 3206 C C . GLY A 1 408 ? 0.524 30.25 2.619 1 94.44 408 GLY A C 1
ATOM 3207 O O . GLY A 1 408 ? 1.698 30.016 2.918 1 94.44 408 GLY A O 1
ATOM 3208 N N . ALA A 1 409 ? 0.024 29.922 1.457 1 94.19 409 ALA A N 1
ATOM 3209 C CA . ALA A 1 409 ? 0.835 29.328 0.399 1 94.19 409 ALA A CA 1
ATOM 3210 C C . ALA A 1 409 ? 1.912 30.297 -0.077 1 94.19 409 ALA A C 1
ATOM 3212 O O . ALA A 1 409 ? 3.012 29.891 -0.45 1 94.19 409 ALA A O 1
ATOM 3213 N N . PHE A 1 410 ? 1.613 31.594 -0.116 1 95 410 PHE A N 1
ATOM 3214 C CA . PHE A 1 410 ? 2.592 32.594 -0.5 1 95 410 PHE A CA 1
ATOM 3215 C C . PHE A 1 410 ? 3.736 32.656 0.505 1 95 410 PHE A C 1
ATOM 3217 O O . PHE A 1 410 ? 4.906 32.719 0.12 1 95 410 PHE A O 1
ATOM 3224 N N . VAL A 1 411 ? 3.363 32.625 1.762 1 96.56 411 VAL A N 1
ATOM 3225 C CA . VAL A 1 411 ? 4.371 32.625 2.816 1 96.56 411 VAL A CA 1
ATOM 3226 C C . VAL A 1 411 ? 5.281 31.422 2.686 1 96.56 411 VAL A C 1
ATOM 3228 O O . VAL A 1 411 ? 6.504 31.531 2.779 1 96.56 411 VAL A O 1
ATOM 3231 N N . ALA A 1 412 ? 4.688 30.25 2.498 1 96.5 412 ALA A N 1
ATOM 3232 C CA . ALA A 1 412 ? 5.469 29.031 2.314 1 96.5 412 ALA A CA 1
ATOM 3233 C C . ALA A 1 412 ? 6.391 29.141 1.103 1 96.5 412 ALA A C 1
ATOM 3235 O O . ALA A 1 412 ? 7.539 28.703 1.143 1 96.5 412 ALA A O 1
ATOM 3236 N N . LYS A 1 413 ? 5.891 29.703 0.05 1 96 413 LYS A N 1
ATOM 3237 C CA . LYS A 1 413 ? 6.676 29.922 -1.163 1 96 413 LYS A CA 1
ATOM 3238 C C . LYS A 1 413 ? 7.863 30.828 -0.896 1 96 413 LYS A C 1
ATOM 3240 O O . LYS A 1 413 ? 8.977 30.578 -1.356 1 96 413 LYS A O 1
ATOM 3245 N N . LEU A 1 414 ? 7.672 31.891 -0.173 1 96.44 414 LEU A N 1
ATOM 3246 C CA . LEU A 1 414 ? 8.75 32.812 0.154 1 96.44 414 LEU A CA 1
ATOM 3247 C C . LEU A 1 414 ? 9.805 32.156 1.022 1 96.44 414 LEU A C 1
ATOM 3249 O O . LEU A 1 414 ? 11 32.375 0.836 1 96.44 414 LEU A O 1
ATOM 3253 N N . LEU A 1 415 ? 9.312 31.375 1.976 1 98 415 LEU A N 1
ATOM 3254 C CA . LEU A 1 415 ? 10.242 30.641 2.812 1 98 415 LEU A CA 1
ATOM 3255 C C . LEU A 1 415 ? 11.133 29.734 1.962 1 98 415 LEU A C 1
ATOM 3257 O O . LEU A 1 415 ? 12.344 29.641 2.211 1 98 415 LEU A O 1
ATOM 3261 N N . SER A 1 416 ? 10.547 29.141 1.023 1 96.88 416 SER A N 1
ATOM 3262 C CA . SER A 1 416 ? 11.281 28.234 0.142 1 96.88 416 SER A CA 1
ATOM 3263 C C . SER A 1 416 ? 12.242 29.016 -0.754 1 96.88 416 SER A C 1
ATOM 3265 O O . SER A 1 416 ? 13.43 28.672 -0.843 1 96.88 416 SER A O 1
ATOM 3267 N N . ASP A 1 417 ? 11.773 30.031 -1.413 1 95.69 417 ASP A N 1
ATOM 3268 C CA . ASP A 1 417 ? 12.539 30.734 -2.445 1 95.69 417 ASP A CA 1
ATOM 3269 C C . ASP A 1 417 ? 13.648 31.578 -1.829 1 95.69 417 ASP A C 1
ATOM 3271 O O . ASP A 1 417 ? 14.758 31.641 -2.361 1 95.69 417 ASP A O 1
ATOM 3275 N N . LEU A 1 418 ? 13.375 32.25 -0.726 1 96.62 418 LEU A N 1
ATOM 3276 C CA . LEU A 1 418 ? 14.352 33.188 -0.138 1 96.62 418 LEU A CA 1
ATOM 3277 C C . LEU A 1 418 ? 15.359 32.406 0.719 1 96.62 418 LEU A C 1
ATOM 3279 O O . LEU A 1 418 ? 16.531 32.781 0.795 1 96.62 418 LEU A O 1
ATOM 3283 N N . PHE A 1 419 ? 14.875 31.312 1.341 1 97.69 419 PHE A N 1
ATOM 3284 C CA . PHE A 1 419 ? 15.688 30.781 2.428 1 97.69 419 PHE A CA 1
ATOM 3285 C C . PHE A 1 419 ? 15.93 29.297 2.242 1 97.69 419 PHE A C 1
ATOM 3287 O O . PHE A 1 419 ? 16.75 28.688 2.947 1 97.69 419 PHE A O 1
ATOM 3294 N N . GLY A 1 420 ? 15.234 28.609 1.316 1 96.94 420 GLY A N 1
ATOM 3295 C CA . GLY A 1 420 ? 15.352 27.172 1.133 1 96.94 420 GLY A CA 1
ATOM 3296 C C . GLY A 1 420 ? 14.57 26.359 2.158 1 96.94 420 GLY A C 1
ATOM 3297 O O . GLY A 1 420 ? 14.734 25.141 2.258 1 96.94 420 GLY A O 1
ATOM 3298 N N . ILE A 1 421 ? 13.719 27.031 2.963 1 97.94 421 ILE A N 1
ATOM 3299 C CA . ILE A 1 421 ? 12.93 26.375 4.004 1 97.94 421 ILE A CA 1
ATOM 3300 C C . ILE A 1 421 ? 11.672 25.781 3.395 1 97.94 421 ILE A C 1
ATOM 3302 O O . ILE A 1 421 ? 10.875 26.484 2.762 1 97.94 421 ILE A O 1
ATOM 3306 N N . GLN A 1 422 ? 11.523 24.484 3.568 1 96.94 422 GLN A N 1
ATOM 3307 C CA . GLN A 1 422 ? 10.398 23.766 2.984 1 96.94 422 GLN A CA 1
ATOM 3308 C C . GLN A 1 422 ? 9.25 23.625 3.984 1 96.94 422 GLN A C 1
ATOM 3310 O O . GLN A 1 422 ? 9.188 22.641 4.73 1 96.94 422 GLN A O 1
ATOM 3315 N N . ALA A 1 423 ? 8.359 24.562 4.004 1 96.56 423 ALA A N 1
ATOM 3316 C CA . ALA A 1 423 ? 7.168 24.578 4.852 1 96.56 423 ALA A CA 1
ATOM 3317 C C . ALA A 1 423 ? 5.918 24.234 4.055 1 96.56 423 ALA A C 1
ATOM 3319 O O . ALA A 1 423 ? 5.996 23.938 2.859 1 96.56 423 ALA A O 1
ATOM 3320 N N . ARG A 1 424 ? 4.82 24.188 4.746 1 94.56 424 ARG A N 1
ATOM 3321 C CA . ARG A 1 424 ? 3.57 23.828 4.086 1 94.56 424 ARG A CA 1
ATOM 3322 C C . ARG A 1 424 ? 2.545 24.953 4.211 1 94.56 424 ARG A C 1
ATOM 3324 O O . ARG A 1 424 ? 2.373 25.531 5.293 1 94.56 424 ARG A O 1
ATOM 3331 N N . GLY A 1 425 ? 1.959 25.281 3.088 1 92.62 425 GLY A N 1
ATOM 3332 C CA . GLY A 1 425 ? 0.849 26.219 3.074 1 92.62 425 GLY A CA 1
ATOM 3333 C C . GLY A 1 425 ? -0.489 25.562 2.801 1 92.62 425 GLY A C 1
ATOM 3334 O O . GLY A 1 425 ? -0.542 24.469 2.232 1 92.62 425 GLY A O 1
ATOM 3335 N N . GLY A 1 426 ? -1.592 26.141 3.205 1 88.62 426 GLY A N 1
ATOM 3336 C CA . GLY A 1 426 ? -2.924 25.641 2.924 1 88.62 426 GLY A CA 1
ATOM 3337 C C . GLY A 1 426 ? -3.648 25.141 4.16 1 88.62 426 GLY A C 1
ATOM 3338 O O . GLY A 1 426 ? -3.295 25.516 5.281 1 88.62 426 GLY A O 1
ATOM 3339 N N . CYS A 1 427 ? -4.688 24.344 3.908 1 82.88 427 CYS A N 1
ATOM 3340 C CA . CYS A 1 427 ? -5.555 23.969 5.023 1 82.88 427 CYS A CA 1
ATOM 3341 C C . CYS A 1 427 ? -5.062 22.688 5.699 1 82.88 427 CYS A C 1
ATOM 3343 O O . CYS A 1 427 ? -5.633 22.25 6.699 1 82.88 427 CYS A O 1
ATOM 3345 N N . ALA A 1 428 ? -4.039 22.016 5.223 1 79.56 428 ALA A N 1
ATOM 3346 C CA . ALA A 1 428 ? -3.404 20.859 5.848 1 79.56 428 ALA A CA 1
ATOM 3347 C C . ALA A 1 428 ? -4.422 19.75 6.117 1 79.56 428 ALA A C 1
ATOM 3349 O O . ALA A 1 428 ? -4.465 19.203 7.219 1 79.56 428 ALA A O 1
ATOM 3350 N N . CYS A 1 429 ? -5.352 19.516 5.285 1 86.56 429 CYS A N 1
ATOM 3351 C CA . CYS A 1 429 ? -6.34 18.453 5.348 1 86.56 429 CYS A CA 1
ATOM 3352 C C . CYS A 1 429 ? -7.191 18.562 6.609 1 86.56 429 CYS A C 1
ATOM 3354 O O . CYS A 1 429 ? -7.578 17.562 7.195 1 86.56 429 CYS A O 1
ATOM 3356 N N . ALA A 1 430 ? -7.359 19.688 7.129 1 92.19 430 ALA A N 1
ATOM 3357 C CA . ALA A 1 430 ? -8.156 19.906 8.336 1 92.19 430 ALA A CA 1
ATOM 3358 C C . ALA A 1 430 ? -9.109 21.078 8.156 1 92.19 430 ALA A C 1
ATOM 3360 O O . ALA A 1 430 ? -9.18 21.969 9.016 1 92.19 430 ALA A O 1
ATOM 3361 N N . GLY A 1 431 ? -9.898 21.047 7.18 1 92.12 431 GLY A N 1
ATOM 3362 C CA . GLY A 1 431 ? -10.805 22.125 6.844 1 92.12 431 GLY A CA 1
ATOM 3363 C C . GLY A 1 431 ? -11.734 22.5 7.984 1 92.12 431 GLY A C 1
ATOM 3364 O O . GLY A 1 431 ? -11.805 23.672 8.375 1 92.12 431 GLY A O 1
ATOM 3365 N N . PRO A 1 432 ? -12.43 21.562 8.562 1 94.56 432 PRO A N 1
ATOM 3366 C CA . PRO A 1 432 ? -13.367 21.875 9.648 1 94.56 432 PRO A CA 1
ATOM 3367 C C . PRO A 1 432 ? -12.68 22.531 10.844 1 94.56 432 PRO A C 1
ATOM 3369 O O . PRO A 1 432 ? -13.172 23.531 11.359 1 94.56 432 PRO A O 1
ATOM 3372 N N . TYR A 1 433 ? -11.555 22.016 11.297 1 96 433 TYR A N 1
ATOM 3373 C CA . TYR A 1 433 ? -10.82 22.641 12.391 1 96 433 TYR A CA 1
ATOM 3374 C C . TYR A 1 433 ? -10.359 24.047 12.008 1 96 433 TYR A C 1
ATOM 3376 O O . TYR A 1 433 ? -10.359 24.953 12.844 1 96 433 TYR A O 1
ATOM 3384 N N . GLY A 1 434 ? -9.922 24.172 10.742 1 95.06 434 GLY A N 1
ATOM 3385 C CA . GLY A 1 434 ? -9.539 25.484 10.234 1 95.06 434 GLY A CA 1
ATOM 3386 C C . GLY A 1 434 ? -10.641 26.516 10.367 1 95.06 434 GLY A C 1
ATOM 3387 O O . GLY A 1 434 ? -10.367 27.688 10.656 1 95.06 434 GLY A O 1
ATOM 3388 N N . HIS A 1 435 ? -11.906 26.109 10.109 1 94.5 435 HIS A N 1
ATOM 3389 C CA . HIS A 1 435 ? -13.047 27 10.273 1 94.5 435 HIS A CA 1
ATOM 3390 C C . HIS A 1 435 ? -13.109 27.547 11.703 1 94.5 435 HIS A C 1
ATOM 3392 O O . HIS A 1 435 ? -13.336 28.734 11.906 1 94.5 435 HIS A O 1
ATOM 3398 N N . PHE A 1 436 ? -12.852 26.688 12.672 1 94.12 436 PHE A N 1
ATOM 3399 C CA . PHE A 1 436 ? -12.844 27.094 14.07 1 94.12 436 PHE A CA 1
ATOM 3400 C C . PHE A 1 436 ? -11.695 28.047 14.352 1 94.12 436 PHE A C 1
ATOM 3402 O O . PHE A 1 436 ? -11.898 29.109 14.961 1 94.12 436 PHE A O 1
ATOM 3409 N N . LEU A 1 437 ? -10.547 27.688 13.891 1 94.88 437 LEU A N 1
ATOM 3410 C CA . LEU A 1 437 ? -9.336 28.438 14.203 1 94.88 437 LEU A CA 1
ATOM 3411 C C . LEU A 1 437 ? -9.391 29.828 13.594 1 94.88 437 LEU A C 1
ATOM 3413 O O . LEU A 1 437 ? -8.922 30.797 14.211 1 94.88 437 LEU A O 1
ATOM 3417 N N . LEU A 1 438 ? -9.984 29.938 12.398 1 94.06 438 LEU A N 1
ATOM 3418 C CA . LEU A 1 438 ? -9.969 31.188 11.656 1 94.06 438 LEU A CA 1
ATOM 3419 C C . LEU A 1 438 ? -11.25 31.984 11.891 1 94.06 438 LEU A C 1
ATOM 3421 O O . LEU A 1 438 ? -11.391 33.094 11.383 1 94.06 438 LEU A O 1
ATOM 3425 N N . GLY A 1 439 ? -12.195 31.422 12.625 1 92.44 439 GLY A N 1
ATOM 3426 C CA . GLY A 1 439 ? -13.445 32.094 12.914 1 92.44 439 GLY A CA 1
ATOM 3427 C C . GLY A 1 439 ? -14.336 32.25 11.695 1 92.44 439 GLY A C 1
ATOM 3428 O O . GLY A 1 439 ? -14.992 33.281 11.516 1 92.44 439 GLY A O 1
ATOM 3429 N N . ILE A 1 440 ? -14.297 31.281 10.852 1 93.38 440 ILE A N 1
ATOM 3430 C CA . ILE A 1 440 ? -15.125 31.297 9.648 1 93.38 440 ILE A CA 1
ATOM 3431 C C . ILE A 1 440 ? -16.547 30.859 9.992 1 93.38 440 ILE A C 1
ATOM 3433 O O . ILE A 1 440 ? -16.75 29.734 10.453 1 93.38 440 ILE A O 1
ATOM 3437 N N . ASP A 1 441 ? -17.531 31.734 9.758 1 94.31 441 ASP A N 1
ATOM 3438 C CA . ASP A 1 441 ? -18.922 31.391 10.031 1 94.31 441 ASP A CA 1
ATOM 3439 C C . ASP A 1 441 ? -19.578 30.75 8.805 1 94.31 441 ASP A C 1
ATOM 3441 O O . ASP A 1 441 ? -18.922 30.547 7.781 1 94.31 441 ASP A O 1
ATOM 3445 N N . GLU A 1 442 ? -20.812 30.344 8.961 1 95.69 442 GLU A N 1
ATOM 3446 C CA . GLU A 1 442 ? -21.484 29.531 7.941 1 95.69 442 GLU A CA 1
ATOM 3447 C C . GLU A 1 442 ? -21.625 30.312 6.633 1 95.69 442 GLU A C 1
ATOM 3449 O O . GLU A 1 442 ? -21.312 29.797 5.559 1 95.69 442 GLU A O 1
ATOM 3454 N N . PRO A 1 443 ? -22.031 31.625 6.645 1 94.06 443 PRO A N 1
ATOM 3455 C CA . PRO A 1 443 ? -22.141 32.375 5.391 1 94.06 443 PRO A CA 1
ATOM 3456 C C . PRO A 1 443 ? -20.797 32.5 4.672 1 94.06 443 PRO A C 1
ATOM 3458 O O . PRO A 1 443 ? -20.719 32.344 3.451 1 94.06 443 PRO A O 1
ATOM 3461 N N . GLN A 1 444 ? -19.828 32.75 5.453 1 92.88 444 GLN A N 1
ATOM 3462 C CA . GLN A 1 444 ? -18.484 32.844 4.867 1 92.88 444 GLN A CA 1
ATOM 3463 C C . GLN A 1 444 ? -18.047 31.5 4.297 1 92.88 444 GLN A C 1
ATOM 3465 O O . GLN A 1 444 ? -17.438 31.438 3.232 1 92.88 444 GLN A O 1
ATOM 3470 N N . SER A 1 445 ? -18.297 30.453 5.09 1 94.75 445 SER A N 1
ATOM 3471 C CA . SER A 1 445 ? -17.969 29.094 4.66 1 94.75 445 SER A CA 1
ATOM 3472 C C . SER A 1 445 ? -18.625 28.766 3.32 1 94.75 445 SER A C 1
ATOM 3474 O O . SER A 1 445 ? -17.969 28.219 2.428 1 94.75 445 SER A O 1
ATOM 3476 N N . LEU A 1 446 ? -19.859 29.109 3.129 1 95.44 446 LEU A N 1
ATOM 3477 C CA . LEU A 1 446 ? -20.609 28.812 1.911 1 95.44 446 LEU A CA 1
ATOM 3478 C C . LEU A 1 446 ? -20.094 29.656 0.744 1 95.44 446 LEU A C 1
ATOM 3480 O O . LEU A 1 446 ? -20.109 29.188 -0.402 1 95.44 446 LEU A O 1
ATOM 3484 N N . ALA A 1 447 ? -19.688 30.844 1.063 1 93.75 447 ALA A N 1
ATOM 3485 C CA . ALA A 1 447 ? -19.109 31.672 0.02 1 93.75 447 ALA A CA 1
ATOM 3486 C C . ALA A 1 447 ? -17.812 31.062 -0.526 1 93.75 447 ALA A C 1
ATOM 3488 O O . ALA A 1 447 ? -17.594 31.047 -1.738 1 93.75 447 ALA A O 1
ATOM 3489 N N . ILE A 1 448 ? -17 30.594 0.385 1 93.25 448 ILE A N 1
ATOM 3490 C CA . ILE A 1 448 ? -15.773 29.922 -0.016 1 93.25 448 ILE A CA 1
ATOM 3491 C C . ILE A 1 448 ? -16.109 28.688 -0.861 1 93.25 448 ILE A C 1
ATOM 3493 O O . ILE A 1 448 ? -15.508 28.469 -1.911 1 93.25 448 ILE A O 1
ATOM 3497 N N . ARG A 1 449 ? -17.078 27.891 -0.398 1 95.38 449 ARG A N 1
ATOM 3498 C CA . ARG A 1 449 ? -17.516 26.703 -1.119 1 95.38 449 ARG A CA 1
ATOM 3499 C C . ARG A 1 449 ? -17.938 27.062 -2.543 1 95.38 449 ARG A C 1
ATOM 3501 O O . ARG A 1 449 ? -17.594 26.344 -3.488 1 95.38 449 ARG A O 1
ATOM 3508 N N . SER A 1 450 ? -18.734 28.125 -2.67 1 95.06 450 SER A N 1
ATOM 3509 C CA . SER A 1 450 ? -19.219 28.547 -3.973 1 95.06 450 SER A CA 1
ATOM 3510 C C . SER A 1 450 ? -18.078 28.922 -4.906 1 95.06 450 SER A C 1
ATOM 3512 O O . SER A 1 450 ? -18.109 28.625 -6.098 1 95.06 450 SER A O 1
ATOM 3514 N N . ALA A 1 451 ? -17.109 29.594 -4.375 1 93.62 451 ALA A N 1
ATOM 3515 C CA . ALA A 1 451 ? -15.945 29.969 -5.168 1 93.62 451 ALA A CA 1
ATOM 3516 C C . ALA A 1 451 ? -15.203 28.719 -5.66 1 93.62 451 ALA A C 1
ATOM 3518 O O . ALA A 1 451 ? -14.805 28.656 -6.824 1 93.62 451 ALA A O 1
ATOM 3519 N N . ILE A 1 452 ? -15.047 27.797 -4.789 1 93.19 452 ILE A N 1
ATOM 3520 C CA . ILE A 1 452 ? -14.344 26.562 -5.121 1 93.19 452 ILE A CA 1
ATOM 3521 C C . ILE A 1 452 ? -15.125 25.781 -6.184 1 93.19 452 ILE A C 1
ATOM 3523 O O . ILE A 1 452 ? -14.539 25.234 -7.113 1 93.19 452 ILE A O 1
ATOM 3527 N N . LYS A 1 453 ? -16.422 25.75 -6.035 1 93.81 453 LYS A N 1
ATOM 3528 C CA . LYS A 1 453 ? -17.281 25.094 -7.012 1 93.81 453 LYS A CA 1
ATOM 3529 C C . LYS A 1 453 ? -17.109 25.703 -8.398 1 93.81 453 LYS A C 1
ATOM 3531 O O . LYS A 1 453 ? -17.203 25 -9.406 1 93.81 453 LYS A O 1
ATOM 3536 N N . MET A 1 454 ? -16.812 27 -8.406 1 93.5 454 MET A N 1
ATOM 3537 C CA . MET A 1 454 ? -16.625 27.703 -9.672 1 93.5 454 MET A CA 1
ATOM 3538 C C . MET A 1 454 ? -15.211 27.484 -10.219 1 93.5 454 MET A C 1
ATOM 3540 O O . MET A 1 454 ? -14.898 27.922 -11.32 1 93.5 454 MET A O 1
ATOM 3544 N N . GLY A 1 455 ? -14.359 26.844 -9.43 1 90.88 455 GLY A N 1
ATOM 3545 C CA . GLY A 1 455 ? -13.031 26.5 -9.914 1 90.88 455 GLY A CA 1
ATOM 3546 C C . GLY A 1 455 ? -11.93 27.328 -9.273 1 90.88 455 GLY A C 1
ATOM 3547 O O . GLY A 1 455 ? -10.766 27.219 -9.664 1 90.88 455 GLY A O 1
ATOM 3548 N N . TYR A 1 456 ? -12.305 28.156 -8.328 1 92.31 456 TYR A N 1
ATOM 3549 C CA . TYR A 1 456 ? -11.32 29.016 -7.691 1 92.31 456 TYR A CA 1
ATOM 3550 C C . TYR A 1 456 ? -10.82 28.422 -6.387 1 92.31 456 TYR A C 1
ATOM 3552 O O . TYR A 1 456 ? -11.102 28.938 -5.305 1 92.31 456 TYR A O 1
ATOM 3560 N N . ASN A 1 457 ? -9.906 27.484 -6.48 1 89.25 457 ASN A N 1
ATOM 3561 C CA . ASN A 1 457 ? -9.344 26.812 -5.309 1 89.25 457 ASN A CA 1
ATOM 3562 C C . ASN A 1 457 ? -8.453 27.766 -4.504 1 89.25 457 ASN A C 1
ATOM 3564 O O . ASN A 1 457 ? -8.188 27.516 -3.328 1 89.25 457 ASN A O 1
ATOM 3568 N N . GLY A 1 458 ? -8.023 28.828 -5.199 1 87.25 458 GLY A N 1
ATOM 3569 C CA . GLY A 1 458 ? -7.207 29.828 -4.516 1 87.25 458 GLY A CA 1
ATOM 3570 C C . GLY A 1 458 ? -7.965 30.578 -3.438 1 87.25 458 GLY A C 1
ATOM 3571 O O . GLY A 1 458 ? -7.359 31.25 -2.598 1 87.25 458 GLY A O 1
ATOM 3572 N N . ALA A 1 459 ? -9.281 30.438 -3.422 1 88.44 459 ALA A N 1
ATOM 3573 C CA . ALA A 1 459 ? -10.117 31.109 -2.439 1 88.44 459 ALA A CA 1
ATOM 3574 C C . ALA A 1 459 ? -10.086 30.406 -1.093 1 88.44 459 ALA A C 1
ATOM 3576 O O . ALA A 1 459 ? -10.5 30.953 -0.075 1 88.44 459 ALA A O 1
ATOM 3577 N N . LYS A 1 460 ? -9.547 29.234 -1.064 1 89.31 460 LYS A N 1
ATOM 3578 C CA . LYS A 1 460 ? -9.477 28.484 0.18 1 89.31 460 LYS A CA 1
ATOM 3579 C C . LYS A 1 460 ? -8.641 29.219 1.225 1 89.31 460 LYS A C 1
ATOM 3581 O O . LYS A 1 460 ? -7.582 29.766 0.907 1 89.31 460 LYS A O 1
ATOM 3586 N N . ALA A 1 461 ? -9.195 29.25 2.395 1 88.69 461 ALA A N 1
ATOM 3587 C CA . ALA A 1 461 ? -8.391 29.781 3.5 1 88.69 461 ALA A CA 1
ATOM 3588 C C . ALA A 1 461 ? -7.289 28.797 3.889 1 88.69 461 ALA A C 1
ATOM 3590 O O . ALA A 1 461 ? -7.418 27.594 3.676 1 88.69 461 ALA A O 1
ATOM 3591 N N . GLY A 1 462 ? -6.242 29.406 4.406 1 91.31 462 GLY A N 1
ATOM 3592 C CA . GLY A 1 462 ? -5.137 28.547 4.82 1 91.31 462 GLY A CA 1
ATOM 3593 C C . GLY A 1 462 ? -4.098 29.281 5.652 1 91.31 462 GLY A C 1
ATOM 3594 O O . GLY A 1 462 ? -4.266 30.469 5.957 1 91.31 462 GLY A O 1
ATOM 3595 N N . TRP A 1 463 ? -3.182 28.594 6.129 1 96.19 463 TRP A N 1
ATOM 3596 C CA . TRP A 1 463 ? -2.098 29.062 6.98 1 96.19 463 TRP A CA 1
ATOM 3597 C C . TRP A 1 463 ? -0.761 28.469 6.539 1 96.19 463 TRP A C 1
ATOM 3599 O O . TRP A 1 463 ? -0.688 27.781 5.527 1 96.19 463 TRP A O 1
ATOM 3609 N N . THR A 1 464 ? 0.281 28.875 7.117 1 97.12 464 THR A N 1
ATOM 3610 C CA . THR A 1 464 ? 1.588 28.234 6.957 1 97.12 464 THR A CA 1
ATOM 3611 C C . THR A 1 464 ? 1.926 27.375 8.172 1 97.12 464 THR A C 1
ATOM 3613 O O . THR A 1 464 ? 1.676 27.781 9.312 1 97.12 464 THR A O 1
ATOM 3616 N N . ARG A 1 465 ? 2.359 26.172 7.914 1 97.25 465 ARG A N 1
ATOM 3617 C CA . ARG A 1 465 ? 2.709 25.25 8.992 1 97.25 465 ARG A CA 1
ATOM 3618 C C . ARG A 1 465 ? 4.176 24.844 8.914 1 97.25 465 ARG A C 1
ATOM 3620 O O . ARG A 1 465 ? 4.699 24.594 7.824 1 97.25 465 ARG A O 1
ATOM 3627 N N . VAL A 1 466 ? 4.859 24.875 10.023 1 97.69 466 VAL A N 1
ATOM 3628 C CA . VAL A 1 466 ? 6.219 24.359 10.172 1 97.69 466 VAL A CA 1
ATOM 3629 C C . VAL A 1 466 ? 6.277 23.391 11.352 1 97.69 466 VAL A C 1
ATOM 3631 O O . VAL A 1 466 ? 5.414 23.406 12.234 1 97.69 466 VAL A O 1
ATOM 3634 N N . SER A 1 467 ? 7.133 22.531 11.336 1 97 467 SER A N 1
ATOM 3635 C CA . SER A 1 467 ? 7.348 21.594 12.445 1 97 467 SER A CA 1
ATOM 3636 C C . SER A 1 467 ? 8.828 21.5 12.805 1 97 467 SER A C 1
ATOM 3638 O O . SER A 1 467 ? 9.688 21.594 11.93 1 97 467 SER A O 1
ATOM 3640 N N . PHE A 1 468 ? 9.164 21.375 14.078 1 97.69 468 PHE A N 1
ATOM 3641 C CA . PHE A 1 468 ? 10.508 21.312 14.641 1 97.69 468 PHE A CA 1
ATOM 3642 C C . PHE A 1 468 ? 10.719 19.984 15.359 1 97.69 468 PHE A C 1
ATOM 3644 O O . PHE A 1 468 ? 10.711 19.938 16.594 1 97.69 468 PHE A O 1
ATOM 3651 N N . PRO A 1 469 ? 11.039 18.922 14.594 1 97.25 469 PRO A N 1
ATOM 3652 C CA . PRO A 1 469 ? 11.172 17.594 15.211 1 97.25 469 PRO A CA 1
ATOM 3653 C C . PRO A 1 469 ? 12.383 17.5 16.125 1 97.25 469 PRO A C 1
ATOM 3655 O O . PRO A 1 469 ? 13.258 18.359 16.109 1 97.25 469 PRO A O 1
ATOM 3658 N N . TYR A 1 470 ? 12.5 16.438 16.891 1 97.5 470 TYR A N 1
ATOM 3659 C CA . TYR A 1 470 ? 13.508 16.234 17.922 1 97.5 470 TYR A CA 1
ATOM 3660 C C . TYR A 1 470 ? 14.898 16.125 17.312 1 97.5 470 TYR A C 1
ATOM 3662 O O . TYR A 1 470 ? 15.898 16.391 17.984 1 97.5 470 TYR A O 1
ATOM 3670 N N . TYR A 1 471 ? 14.992 15.766 16.094 1 96.44 471 TYR A N 1
ATOM 3671 C CA . TYR A 1 471 ? 16.297 15.547 15.484 1 96.44 471 TYR A CA 1
ATOM 3672 C C . TYR A 1 471 ? 16.781 16.781 14.742 1 96.44 471 TYR A C 1
ATOM 3674 O O . TYR A 1 471 ? 17.844 16.781 14.141 1 96.44 471 TYR A O 1
ATOM 3682 N N . MET A 1 472 ? 15.992 17.875 14.727 1 96 472 MET A N 1
ATOM 3683 C CA . MET A 1 472 ? 16.406 19.141 14.125 1 96 472 MET A CA 1
ATOM 3684 C C . MET A 1 472 ? 17.438 19.844 15 1 96 472 MET A C 1
ATOM 3686 O O . MET A 1 472 ? 17.312 19.859 16.234 1 96 472 MET A O 1
ATOM 3690 N N . SER A 1 473 ? 18.438 20.406 14.391 1 94.56 473 SER A N 1
ATOM 3691 C CA . SER A 1 473 ? 19.438 21.141 15.156 1 94.56 473 SER A CA 1
ATOM 3692 C C . SER A 1 473 ? 18.891 22.469 15.641 1 94.56 473 SER A C 1
ATOM 3694 O O . SER A 1 473 ? 17.953 23.016 15.062 1 94.56 473 SER A O 1
ATOM 3696 N N . SER A 1 474 ? 19.531 22.984 16.672 1 94.38 474 SER A N 1
ATOM 3697 C CA . SER A 1 474 ? 19.141 24.281 17.203 1 94.38 474 SER A CA 1
ATOM 3698 C C . SER A 1 474 ? 19.375 25.391 16.172 1 94.38 474 SER A C 1
ATOM 3700 O O . SER A 1 474 ? 18.609 26.344 16.109 1 94.38 474 SER A O 1
ATOM 3702 N N . GLU A 1 475 ? 20.422 25.234 15.414 1 94.62 475 GLU A N 1
ATOM 3703 C CA . GLU A 1 475 ? 20.75 26.219 14.375 1 94.62 475 GLU A CA 1
ATOM 3704 C C . GLU A 1 475 ? 19.656 26.281 13.312 1 94.62 475 GLU A C 1
ATOM 3706 O O . GLU A 1 475 ? 19.25 27.359 12.891 1 94.62 475 GLU A O 1
ATOM 3711 N N . GLU A 1 476 ? 19.203 25.125 12.945 1 95.44 476 GLU A N 1
ATOM 3712 C CA . GLU A 1 476 ? 18.141 25.062 11.961 1 95.44 476 GLU A CA 1
ATOM 3713 C C . GLU A 1 476 ? 16.844 25.672 12.508 1 95.44 476 GLU A C 1
ATOM 3715 O O . GLU A 1 476 ? 16.156 26.406 11.805 1 95.44 476 GLU A O 1
ATOM 3720 N N . CYS A 1 477 ? 16.562 25.359 13.711 1 96.94 477 CYS A N 1
ATOM 3721 C CA . CYS A 1 477 ? 15.375 25.906 14.359 1 96.94 477 CYS A CA 1
ATOM 3722 C C . CYS A 1 477 ? 15.422 27.438 14.398 1 96.94 477 CYS A C 1
ATOM 3724 O O . CYS A 1 477 ? 14.469 28.094 14 1 96.94 477 CYS A O 1
ATOM 3726 N N . ASP A 1 478 ? 16.578 27.984 14.773 1 97.06 478 ASP A N 1
ATOM 3727 C CA . ASP A 1 478 ? 16.75 29.422 14.883 1 97.06 478 ASP A CA 1
ATOM 3728 C C . ASP A 1 478 ? 16.656 30.094 13.516 1 97.06 478 ASP A C 1
ATOM 3730 O O . ASP A 1 478 ? 16.094 31.188 13.383 1 97.06 478 ASP A O 1
ATOM 3734 N N . PHE A 1 479 ? 17.234 29.484 12.562 1 97.81 479 PHE A N 1
ATOM 3735 C CA . PHE A 1 479 ? 17.219 30.016 11.203 1 97.81 479 PHE A CA 1
ATOM 3736 C C . PHE A 1 479 ? 15.789 30.109 10.688 1 97.81 479 PHE A C 1
ATOM 3738 O O . PHE A 1 479 ? 15.398 31.141 10.117 1 97.81 479 PHE A O 1
ATOM 3745 N N . ILE A 1 480 ? 14.953 29 10.922 1 98.5 480 ILE A N 1
ATOM 3746 C CA . ILE A 1 480 ? 13.57 28.969 10.484 1 98.5 480 ILE A CA 1
ATOM 3747 C C . ILE A 1 480 ? 12.781 30.078 11.18 1 98.5 480 ILE A C 1
ATOM 3749 O O . ILE A 1 480 ? 12.016 30.797 10.539 1 98.5 480 ILE A O 1
ATOM 3753 N N . LEU A 1 481 ? 13.031 30.25 12.445 1 98.44 481 LEU A N 1
ATOM 3754 C CA . LEU A 1 481 ? 12.32 31.281 13.211 1 98.44 481 LEU A CA 1
ATOM 3755 C C . LEU A 1 481 ? 12.695 32.656 12.727 1 98.44 481 LEU A C 1
ATOM 3757 O O . LEU A 1 481 ? 11.828 33.531 12.578 1 98.44 481 LEU A O 1
ATOM 3761 N N . ALA A 1 482 ? 13.969 32.875 12.445 1 98.19 482 ALA A N 1
ATOM 3762 C CA . ALA A 1 482 ? 14.422 34.156 11.938 1 98.19 482 ALA A CA 1
ATOM 3763 C C . ALA A 1 482 ? 13.797 34.469 10.578 1 98.19 482 ALA A C 1
ATOM 3765 O O . ALA A 1 482 ? 13.438 35.625 10.297 1 98.19 482 ALA A O 1
ATOM 3766 N N . ALA A 1 483 ? 13.75 33.469 9.781 1 98.38 483 ALA A N 1
ATOM 3767 C CA . ALA A 1 483 ? 13.164 33.625 8.461 1 98.38 483 ALA A CA 1
ATOM 3768 C C . ALA A 1 483 ? 11.688 34 8.562 1 98.38 483 ALA A C 1
ATOM 3770 O O . ALA A 1 483 ? 11.195 34.844 7.805 1 98.38 483 ALA A O 1
ATOM 3771 N N . ILE A 1 484 ? 10.914 33.375 9.461 1 98.31 484 ILE A N 1
ATOM 3772 C CA .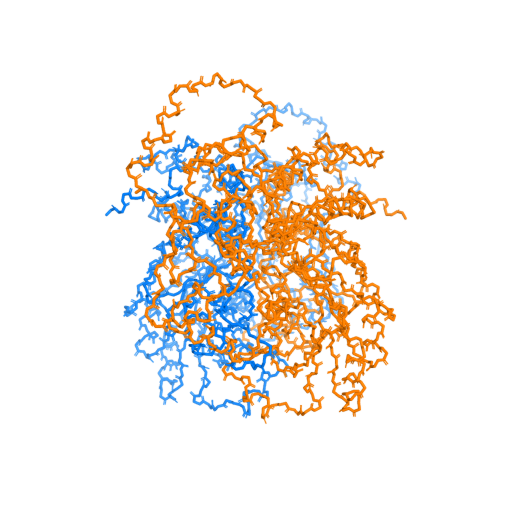 ILE A 1 484 ? 9.508 33.656 9.672 1 98.31 484 ILE A CA 1
ATOM 3773 C C . ILE A 1 484 ? 9.344 35.094 10.141 1 98.31 484 ILE A C 1
ATOM 3775 O O . ILE A 1 484 ? 8.477 35.812 9.648 1 98.31 484 ILE A O 1
ATOM 3779 N N . GLU A 1 485 ? 10.195 35.531 11.039 1 97.44 485 GLU A N 1
ATOM 3780 C CA . GLU A 1 485 ? 10.156 36.906 11.531 1 97.44 485 GLU A CA 1
ATOM 3781 C C . GLU A 1 485 ? 10.445 37.906 10.414 1 97.44 485 GLU A C 1
ATOM 3783 O O . GLU A 1 485 ? 9.828 38.969 10.344 1 97.44 485 GLU A O 1
ATOM 3788 N N . TYR A 1 486 ? 11.398 37.562 9.594 1 96.69 486 TYR A N 1
ATOM 3789 C CA . TYR A 1 486 ? 11.695 38.438 8.453 1 96.69 486 TYR A CA 1
ATOM 3790 C C . TYR A 1 486 ? 10.469 38.594 7.562 1 96.69 486 TYR A C 1
ATOM 3792 O O . TYR A 1 486 ? 10.141 39.719 7.16 1 96.69 486 TYR A O 1
ATOM 3800 N N . ILE A 1 487 ? 9.812 37.469 7.246 1 96.81 487 ILE A N 1
ATOM 3801 C CA . ILE A 1 487 ? 8.656 37.531 6.355 1 96.81 487 ILE A CA 1
ATOM 3802 C C . ILE A 1 487 ? 7.523 38.312 7.02 1 96.81 487 ILE A C 1
ATOM 3804 O O . ILE A 1 487 ? 6.77 39 6.344 1 96.81 487 ILE A O 1
ATOM 3808 N N . ALA A 1 488 ? 7.418 38.188 8.336 1 95.56 488 ALA A N 1
ATOM 3809 C CA . ALA A 1 488 ? 6.395 38.938 9.062 1 95.56 488 ALA A CA 1
ATOM 3810 C C . ALA A 1 488 ? 6.578 40.438 8.891 1 95.56 488 ALA A C 1
ATOM 3812 O O . ALA A 1 488 ? 5.605 41.219 8.914 1 95.56 488 ALA A O 1
ATOM 3813 N N . VAL A 1 489 ? 7.781 40.844 8.633 1 93.81 489 VAL A N 1
ATOM 3814 C CA . VAL A 1 489 ? 8.078 42.281 8.539 1 93.81 489 VAL A CA 1
ATOM 3815 C C . VAL A 1 489 ? 8.094 42.719 7.074 1 93.81 489 VAL A C 1
ATOM 3817 O O . VAL A 1 489 ? 7.562 43.75 6.723 1 93.81 489 VAL A O 1
ATOM 3820 N N . TYR A 1 490 ? 8.664 41.844 6.215 1 93.5 490 TYR A N 1
ATOM 3821 C CA . TYR A 1 490 ? 8.992 42.312 4.867 1 93.5 490 TYR A CA 1
ATOM 3822 C C . TYR A 1 490 ? 8.156 41.562 3.826 1 93.5 490 TYR A C 1
ATOM 3824 O O . TYR A 1 490 ? 8.156 41.938 2.65 1 93.5 490 TYR A O 1
ATOM 3832 N N . GLY A 1 491 ? 7.43 40.531 4.188 1 93.81 491 GLY A N 1
ATOM 3833 C CA . GLY A 1 491 ? 6.828 39.594 3.248 1 93.81 491 GLY A CA 1
ATOM 3834 C C . GLY A 1 491 ? 5.941 40.281 2.217 1 93.81 491 GLY A C 1
ATOM 3835 O O . GLY A 1 491 ? 5.98 39.938 1.035 1 93.81 491 GLY A O 1
ATOM 3836 N N . GLN A 1 492 ? 5.148 41.219 2.594 1 92.25 492 GLN A N 1
ATOM 3837 C CA . GLN A 1 492 ? 4.191 41.906 1.718 1 92.25 492 GLN A CA 1
ATOM 3838 C C . GLN A 1 492 ? 4.898 42.594 0.551 1 92.25 492 GLN A C 1
ATOM 3840 O O . GLN A 1 492 ? 4.34 42.688 -0.541 1 92.25 492 GLN A O 1
ATOM 3845 N N . ARG A 1 493 ? 6.133 42.969 0.774 1 92.19 493 ARG A N 1
ATOM 3846 C CA . ARG A 1 493 ? 6.891 43.719 -0.235 1 92.19 493 ARG A CA 1
ATOM 3847 C C . ARG A 1 493 ? 7.195 42.812 -1.438 1 92.19 493 ARG A C 1
ATOM 3849 O O . ARG A 1 493 ? 7.492 43.312 -2.525 1 92.19 493 ARG A O 1
ATOM 3856 N N . PHE A 1 494 ? 7.102 41.531 -1.271 1 93.19 494 PHE A N 1
ATOM 3857 C CA . PHE A 1 494 ? 7.484 40.594 -2.32 1 93.19 494 PHE A CA 1
ATOM 3858 C C . PHE A 1 494 ? 6.273 40.188 -3.158 1 93.19 494 PHE A C 1
ATOM 3860 O O . PHE A 1 494 ? 6.414 39.5 -4.176 1 93.19 494 PHE A O 1
ATOM 3867 N N . LEU A 1 495 ? 5.051 40.594 -2.846 1 92.44 495 LEU A N 1
ATOM 3868 C CA . LEU A 1 495 ? 3.809 40.188 -3.496 1 92.44 495 LEU A CA 1
ATOM 3869 C C . LEU A 1 495 ? 3.852 40.469 -4.988 1 92.44 495 LEU A C 1
ATOM 3871 O O . LEU A 1 495 ? 3.477 39.625 -5.809 1 92.44 495 LEU A O 1
ATOM 3875 N N . PRO A 1 496 ? 4.383 41.625 -5.391 1 91.06 496 PRO A N 1
ATOM 3876 C CA . PRO A 1 496 ? 4.359 41.969 -6.812 1 91.06 496 PRO A CA 1
ATOM 3877 C C . PRO A 1 496 ? 5.258 41.062 -7.652 1 91.06 496 PRO A C 1
ATOM 3879 O O . PRO A 1 496 ? 5.125 41.031 -8.875 1 91.06 496 PRO A O 1
ATOM 3882 N N . LEU A 1 497 ? 6.145 40.344 -6.98 1 92.25 497 LEU A N 1
ATOM 3883 C CA . LEU A 1 497 ? 7.082 39.5 -7.703 1 92.25 497 LEU A CA 1
ATOM 3884 C C . LEU A 1 497 ? 6.445 38.156 -8.047 1 92.25 497 LEU A C 1
ATOM 3886 O O . LEU A 1 497 ? 7.031 37.344 -8.781 1 92.25 497 LEU A O 1
ATOM 3890 N N . TYR A 1 498 ? 5.262 37.906 -7.562 1 93 498 TYR A N 1
ATOM 3891 C CA . TYR A 1 498 ? 4.645 36.594 -7.738 1 93 498 TYR A CA 1
ATOM 3892 C C . TYR A 1 498 ? 3.27 36.719 -8.383 1 93 498 TYR A C 1
ATOM 3894 O O . TYR A 1 498 ? 2.656 37.812 -8.352 1 93 498 TYR A O 1
ATOM 3902 N N . HIS A 1 499 ? 2.902 35.625 -9.055 1 91.88 499 HIS A N 1
ATOM 3903 C CA . HIS A 1 499 ? 1.566 35.469 -9.617 1 91.88 499 HIS A CA 1
ATOM 3904 C C . HIS A 1 499 ? 0.817 34.312 -8.93 1 91.88 499 HIS A C 1
ATOM 3906 O O . HIS A 1 499 ? 1.379 33.25 -8.711 1 91.88 499 HIS A O 1
ATOM 3912 N N . MET A 1 500 ? -0.406 34.594 -8.555 1 91.38 500 MET A N 1
ATOM 3913 C CA . MET A 1 500 ? -1.24 33.562 -7.961 1 91.38 500 MET A CA 1
ATOM 3914 C C . MET A 1 500 ? -2.176 32.938 -9.008 1 91.38 500 MET A C 1
ATOM 3916 O O . MET A 1 500 ? -2.908 33.688 -9.68 1 91.38 500 MET A O 1
ATOM 3920 N N . ASN A 1 501 ? -2.121 31.672 -9.164 1 91.5 501 ASN A N 1
ATOM 3921 C CA . ASN A 1 501 ? -3.094 30.938 -9.984 1 91.5 501 ASN A CA 1
ATOM 3922 C C . ASN A 1 501 ? -4.371 30.641 -9.203 1 91.5 501 ASN A C 1
ATOM 3924 O O . ASN A 1 501 ? -4.379 29.781 -8.32 1 91.5 501 ASN A O 1
ATOM 3928 N N . TRP A 1 502 ? -5.473 31.25 -9.555 1 91 502 TRP A N 1
ATOM 3929 C CA . TRP A 1 502 ? -6.715 31.156 -8.797 1 91 502 TRP A CA 1
ATOM 3930 C C . TRP A 1 502 ? -7.309 29.75 -8.914 1 91 502 TRP A C 1
ATOM 3932 O O . TRP A 1 502 ? -8.078 29.328 -8.047 1 91 502 TRP A O 1
ATOM 3942 N N . ASN A 1 503 ? -7.012 29.094 -9.977 1 89.38 503 ASN A N 1
ATOM 3943 C CA . ASN A 1 503 ? -7.535 27.734 -10.156 1 89.38 503 ASN A CA 1
ATOM 3944 C C . ASN A 1 503 ? -6.895 26.75 -9.188 1 89.38 503 ASN A C 1
ATOM 3946 O O . ASN A 1 503 ? -7.582 25.891 -8.625 1 89.38 503 ASN A O 1
ATOM 3950 N N . THR A 1 504 ? -5.625 26.922 -8.945 1 87.75 504 THR A N 1
ATOM 3951 C CA . THR A 1 504 ? -4.914 25.938 -8.133 1 87.75 504 THR A CA 1
ATOM 3952 C C . THR A 1 504 ? -4.57 26.5 -6.762 1 87.75 504 THR A C 1
ATOM 3954 O O . THR A 1 504 ? -4.32 25.75 -5.816 1 87.75 504 THR A O 1
ATOM 3957 N N . GLY A 1 505 ? -4.484 27.812 -6.684 1 88.38 505 GLY A N 1
ATOM 3958 C CA . GLY A 1 505 ? -4.039 28.453 -5.461 1 88.38 505 GLY A CA 1
ATOM 3959 C C . GLY A 1 505 ? -2.529 28.516 -5.332 1 88.38 505 GLY A C 1
ATOM 3960 O O . GLY A 1 505 ? -2.006 28.953 -4.305 1 88.38 505 GLY A O 1
ATOM 3961 N N . SER A 1 506 ? -1.779 28.141 -6.336 1 89.75 506 SER A N 1
ATOM 3962 C CA . SER A 1 506 ? -0.322 28.094 -6.289 1 89.75 506 SER A CA 1
ATOM 3963 C C . SER A 1 506 ? 0.284 29.453 -6.648 1 89.75 506 SER A C 1
ATOM 3965 O O . SER A 1 506 ? -0.312 30.219 -7.402 1 89.75 506 SER A O 1
ATOM 3967 N N . TRP A 1 507 ? 1.436 29.734 -6.105 1 92.38 507 TRP A N 1
ATOM 3968 C CA . TRP A 1 507 ? 2.18 30.969 -6.352 1 92.38 507 TRP A CA 1
ATOM 3969 C C . TRP A 1 507 ? 3.438 30.703 -7.168 1 92.38 507 TRP A C 1
ATOM 3971 O O . TRP A 1 507 ? 4.18 29.75 -6.879 1 92.38 507 TRP A O 1
ATOM 3981 N N . THR A 1 508 ? 3.637 31.469 -8.188 1 92.25 508 THR A N 1
ATOM 3982 C CA . THR A 1 508 ? 4.805 31.297 -9.047 1 92.25 508 THR A CA 1
ATOM 3983 C C . THR A 1 508 ? 5.535 32.625 -9.227 1 92.25 508 THR A C 1
ATOM 3985 O O . THR A 1 508 ? 4.898 33.688 -9.344 1 92.25 508 THR A O 1
ATOM 3988 N N . PHE A 1 509 ? 6.855 32.594 -9.188 1 93 509 PHE A N 1
ATOM 3989 C CA . PHE A 1 509 ? 7.68 33.781 -9.414 1 93 509 PHE A CA 1
ATOM 3990 C C . PHE A 1 509 ? 7.496 34.312 -10.836 1 93 509 PHE A C 1
ATOM 3992 O O . PHE A 1 509 ? 7.52 33.531 -11.797 1 93 509 PHE A O 1
ATOM 3999 N N . LYS A 1 510 ? 7.211 35.688 -10.945 1 89.38 510 LYS A N 1
ATOM 4000 C CA . LYS A 1 510 ? 7.039 36.312 -12.258 1 89.38 510 LYS A CA 1
ATOM 4001 C C . LYS A 1 510 ? 8.383 36.469 -12.969 1 89.38 510 LYS A C 1
ATOM 4003 O O . LYS A 1 510 ? 9.352 36.938 -12.367 1 89.38 510 LYS A O 1
ATOM 4008 N N . THR A 1 511 ? 8.742 35.656 -14.031 1 73 511 THR A N 1
ATOM 4009 C CA . THR A 1 511 ? 10.008 35.781 -14.75 1 73 511 THR A CA 1
ATOM 4010 C C . THR A 1 511 ? 10.125 37.125 -15.438 1 73 511 THR A C 1
ATOM 4012 O O . THR A 1 511 ? 9.273 37.5 -16.25 1 73 511 THR A O 1
ATOM 4015 N N . SER A 1 512 ? 10.062 38.25 -14.844 1 57.78 512 SER A N 1
ATOM 4016 C CA . SER A 1 512 ? 10.297 39.438 -15.648 1 57.78 512 SER A CA 1
ATOM 4017 C C . SER A 1 512 ? 11.789 39.688 -15.836 1 57.78 512 SER A C 1
ATOM 4019 O O . SER A 1 512 ? 12.586 39.438 -14.93 1 57.78 512 SER A O 1
ATOM 4021 N N . THR A 1 513 ? 12.242 39.875 -17.125 1 49.94 513 THR A N 1
ATOM 4022 C CA . THR A 1 513 ? 13.586 40.156 -17.594 1 49.94 513 THR A CA 1
ATOM 4023 C C . THR A 1 513 ? 14.258 41.188 -16.688 1 49.94 513 THR A C 1
ATOM 4025 O O . THR A 1 513 ? 15.461 41.094 -16.406 1 49.94 513 THR A O 1
ATOM 4028 N N . SER A 1 514 ? 13.555 42.219 -16.281 1 48.53 514 SER A N 1
ATOM 4029 C CA . SER A 1 514 ? 14.195 43.375 -15.648 1 48.53 514 SER A CA 1
ATOM 4030 C C . SER A 1 514 ? 14.656 43.031 -14.234 1 48.53 514 SER A C 1
ATOM 4032 O O . SER A 1 514 ? 15.719 43.469 -13.797 1 48.53 514 SER A O 1
ATOM 4034 N N . LEU A 1 515 ? 14.008 42.281 -13.484 1 51.75 515 LEU A N 1
ATOM 4035 C CA . LEU A 1 515 ? 14.383 41.938 -12.117 1 51.75 515 LEU A CA 1
ATOM 4036 C C . LEU A 1 515 ? 15.5 40.906 -12.094 1 51.75 515 LEU A C 1
ATOM 4038 O O . LEU A 1 515 ? 16.328 40.906 -11.18 1 51.75 515 LEU A O 1
ATOM 4042 N N . GLU A 1 516 ? 15.43 39.969 -13.023 1 51.09 516 GLU A N 1
ATOM 4043 C CA . GLU A 1 516 ? 16.547 39 -13.148 1 51.09 516 GLU A CA 1
ATOM 4044 C C . GLU A 1 516 ? 17.859 39.75 -13.375 1 51.09 516 GLU A C 1
ATOM 4046 O O . GLU A 1 516 ? 18.891 39.344 -12.82 1 51.09 516 GLU A O 1
ATOM 4051 N N . GLU A 1 517 ? 17.75 40.781 -14.195 1 48.97 517 GLU A N 1
ATOM 4052 C CA . GLU A 1 517 ? 18.938 41.562 -14.492 1 48.97 517 GLU A CA 1
ATOM 4053 C C . GLU A 1 517 ? 19.406 42.344 -13.258 1 48.97 517 GLU A C 1
ATOM 4055 O O . GLU A 1 517 ? 20.609 42.531 -13.07 1 48.97 517 GLU A O 1
ATOM 4060 N N . THR A 1 518 ? 18.531 42.844 -12.539 1 48.09 518 THR A N 1
ATOM 4061 C CA . THR A 1 518 ? 18.906 43.625 -11.383 1 48.09 518 THR A CA 1
ATOM 4062 C C . THR A 1 518 ? 19.516 42.75 -10.289 1 48.09 518 THR A C 1
ATOM 4064 O O . THR A 1 518 ? 20.5 43.125 -9.648 1 48.09 518 THR A O 1
ATOM 4067 N N . PHE A 1 519 ? 18.891 41.531 -10.102 1 52.34 519 PHE A N 1
ATOM 4068 C CA . PHE A 1 519 ? 19.391 40.688 -9.031 1 52.34 519 PHE A CA 1
ATOM 4069 C C . PHE A 1 519 ? 20.609 39.875 -9.5 1 52.34 519 PHE A C 1
ATOM 4071 O O . PHE A 1 519 ? 21.5 39.562 -8.711 1 52.34 519 PHE A O 1
ATOM 4078 N N . LEU A 1 520 ? 20.672 39.469 -10.812 1 46.22 520 LEU A N 1
ATOM 4079 C CA . LEU A 1 520 ? 21.812 38.75 -11.367 1 46.22 520 LEU A CA 1
ATOM 4080 C C . LEU A 1 520 ? 23.031 39.656 -11.484 1 46.22 520 LEU A C 1
ATOM 4082 O O . LEU A 1 520 ? 24.156 39.156 -11.586 1 46.22 520 LEU A O 1
ATOM 4086 N N . LYS A 1 521 ? 22.734 40.906 -11.812 1 43.41 521 LYS A N 1
ATOM 4087 C CA . LYS A 1 521 ? 23.938 41.719 -11.906 1 43.41 521 LYS A CA 1
ATOM 4088 C C . LYS A 1 521 ? 24.672 41.781 -10.57 1 43.41 521 LYS A C 1
ATOM 4090 O O . LYS A 1 521 ? 25.859 42.094 -10.523 1 43.41 521 LYS A O 1
ATOM 4095 N N . ASP A 1 522 ? 23.984 41.781 -9.609 1 38.5 522 ASP A N 1
ATOM 4096 C CA . ASP A 1 522 ? 24.719 41.719 -8.352 1 38.5 522 ASP A CA 1
ATOM 4097 C C . ASP A 1 522 ? 25.297 40.312 -8.133 1 38.5 522 ASP A C 1
ATOM 4099 O O . ASP A 1 522 ? 25.875 40.031 -7.086 1 38.5 522 ASP A O 1
ATOM 4103 N N . LYS A 1 523 ? 24.891 39.344 -8.844 1 44.5 523 LYS A N 1
ATOM 4104 C CA . LYS A 1 523 ? 25.484 38 -8.812 1 44.5 523 LYS A CA 1
ATOM 4105 C C . LYS A 1 523 ? 26.969 38.031 -9.195 1 44.5 523 LYS A C 1
ATOM 4107 O O . LYS A 1 523 ? 27.734 37.156 -8.828 1 44.5 523 LYS A O 1
ATOM 4112 N N . ASP A 1 524 ? 27.359 38.844 -10.25 1 41.22 524 ASP A N 1
ATOM 4113 C CA . ASP A 1 524 ? 28.734 38.875 -10.719 1 41.22 524 ASP A CA 1
ATOM 4114 C C . ASP A 1 524 ? 29.672 39.375 -9.617 1 41.22 524 ASP A C 1
ATOM 4116 O O . ASP A 1 524 ? 30.875 39.125 -9.656 1 41.22 524 ASP A O 1
ATOM 4120 N N . SER A 1 525 ? 29.312 40.5 -9.047 1 37.06 525 SER A N 1
ATOM 4121 C CA . SER A 1 525 ? 30.297 41.062 -8.141 1 37.06 525 SER A CA 1
ATOM 4122 C C . SER A 1 525 ? 30.547 40.156 -6.949 1 37.06 525 SER A C 1
ATOM 4124 O O . SER A 1 525 ? 31.5 40.344 -6.195 1 37.06 525 SER A O 1
ATOM 4126 N N . SER A 1 526 ? 29.562 39.625 -6.43 1 31.09 526 SER A N 1
ATOM 4127 C CA . SER A 1 526 ? 29.875 38.75 -5.301 1 31.09 526 SER A CA 1
ATOM 4128 C C . SER A 1 526 ? 30.219 37.344 -5.77 1 31.09 526 SER A C 1
ATOM 4130 O O . SER A 1 526 ? 29.422 36.438 -5.645 1 31.09 526 SER A O 1
ATOM 4132 N N . LYS A 1 527 ? 30.75 37.125 -6.902 1 38.88 527 LYS A N 1
ATOM 4133 C CA . LYS A 1 527 ? 31.5 35.875 -6.969 1 38.88 527 LYS A CA 1
ATOM 4134 C C . LYS A 1 527 ? 32.219 35.594 -5.652 1 38.88 527 LYS A C 1
ATOM 4136 O O . LYS A 1 527 ? 33.344 36.094 -5.43 1 38.88 527 LYS A O 1
ATOM 4141 N N . GLN A 1 528 ? 31.562 35.75 -4.602 1 30.34 528 GLN A N 1
ATOM 4142 C CA . GLN A 1 528 ? 32.219 35.188 -3.432 1 30.34 528 GLN A CA 1
ATOM 4143 C C . GLN A 1 528 ? 32.812 33.812 -3.75 1 30.34 528 GLN A C 1
ATOM 4145 O O . GLN A 1 528 ? 32.156 33 -4.391 1 30.34 528 GLN A O 1
ATOM 4150 N N . LYS A 1 529 ? 34 33.688 -3.723 1 36.31 529 LYS A N 1
ATOM 4151 C CA . LYS A 1 529 ? 34.75 32.469 -3.432 1 36.31 529 LYS A CA 1
ATOM 4152 C C . LYS A 1 529 ? 33.875 31.469 -2.629 1 36.31 529 LYS A C 1
ATOM 4154 O O . LYS A 1 529 ? 33.344 31.828 -1.581 1 36.31 529 LYS A O 1
ATOM 4159 N N . ILE A 1 530 ? 33.219 30.422 -3.193 1 38.12 530 ILE A N 1
ATOM 4160 C CA . ILE A 1 530 ? 32.719 29.203 -2.555 1 38.12 530 ILE A CA 1
ATOM 4161 C C . ILE A 1 530 ? 33.5 28.953 -1.257 1 38.12 530 ILE A C 1
ATOM 4163 O O . ILE A 1 530 ? 34.562 28.344 -1.271 1 38.12 530 ILE A O 1
ATOM 4167 N N . VAL A 1 531 ? 33.688 29.922 -0.51 1 36.59 531 VAL A N 1
ATOM 4168 C CA . VAL A 1 531 ? 34.25 29.578 0.794 1 36.59 531 VAL A CA 1
ATOM 4169 C C . VAL A 1 531 ? 33.375 28.531 1.471 1 36.59 531 VAL A C 1
ATOM 4171 O O . VAL A 1 531 ? 32.156 28.578 1.399 1 36.59 531 VAL A O 1
ATOM 4174 N N . ASP A 1 532 ? 33.906 27.344 1.626 1 47.31 532 ASP A N 1
ATOM 4175 C CA . ASP A 1 532 ? 33.406 26.234 2.438 1 47.31 532 ASP A CA 1
ATOM 4176 C C . ASP A 1 532 ? 32.656 26.75 3.676 1 47.31 532 ASP A C 1
ATOM 4178 O O . ASP A 1 532 ? 33.281 27.016 4.703 1 47.31 532 ASP A O 1
ATOM 4182 N N . PHE A 1 533 ? 31.672 27.594 3.547 1 54.31 533 PHE A N 1
ATOM 4183 C CA . PHE A 1 533 ? 30.953 28.078 4.723 1 54.31 533 PHE A CA 1
ATOM 4184 C C . PHE A 1 533 ? 30.328 26.922 5.492 1 54.31 533 PHE A C 1
ATOM 4186 O O . PHE A 1 533 ? 29.891 25.938 4.895 1 54.31 533 PHE A O 1
ATOM 4193 N N . ASN A 1 534 ? 30.625 27 6.762 1 70 534 ASN A N 1
ATOM 4194 C CA . ASN A 1 534 ? 29.828 26.141 7.648 1 70 534 ASN A CA 1
ATOM 4195 C C . ASN A 1 534 ? 28.344 26.469 7.574 1 70 534 ASN A C 1
ATOM 4197 O O . ASN A 1 534 ? 27.969 27.531 7.082 1 70 534 ASN A O 1
ATOM 4201 N N . VAL A 1 535 ? 27.484 25.734 7.711 1 76.94 535 VAL A N 1
ATOM 4202 C CA . VAL A 1 535 ? 26.031 25.844 7.582 1 76.94 535 VAL A CA 1
ATOM 4203 C C . VAL A 1 535 ? 25.531 27.125 8.234 1 76.94 535 VAL A C 1
ATOM 4205 O O . VAL A 1 535 ? 24.641 27.797 7.715 1 76.94 535 VAL A O 1
ATOM 4208 N N . ILE A 1 536 ? 26.141 27.672 9.258 1 79.81 536 ILE A N 1
ATOM 4209 C CA . ILE A 1 536 ? 25.719 28.859 9.984 1 79.81 536 ILE A CA 1
ATOM 4210 C C . ILE A 1 536 ? 26 30.109 9.141 1 79.81 536 ILE A C 1
ATOM 4212 O O . ILE A 1 536 ? 25.203 31.031 9.109 1 79.81 536 ILE A O 1
ATOM 4216 N N . ASP A 1 537 ? 27 29.953 8.492 1 83.69 537 ASP A N 1
ATOM 4217 C CA . ASP A 1 537 ? 27.375 31.062 7.621 1 83.69 537 ASP A CA 1
ATOM 4218 C C . ASP A 1 537 ? 26.422 31.172 6.438 1 83.69 537 ASP A C 1
ATOM 4220 O O . ASP A 1 537 ? 26.078 32.281 6.023 1 83.69 537 ASP A O 1
ATOM 4224 N N . LYS A 1 538 ? 25.969 30.062 6.012 1 89.38 538 LYS A N 1
ATOM 4225 C CA . LYS A 1 538 ? 25.016 30.078 4.906 1 89.38 538 LYS A CA 1
ATOM 4226 C C . LYS A 1 538 ? 23.688 30.703 5.328 1 89.38 538 LYS A C 1
ATOM 4228 O O . LYS A 1 538 ? 23.125 31.516 4.602 1 89.38 538 LYS A O 1
ATOM 4233 N N . TYR A 1 539 ? 23.234 30.391 6.469 1 94.56 539 TYR A N 1
ATOM 4234 C CA . TYR A 1 539 ? 21.969 30.891 6.973 1 94.56 539 TYR A CA 1
ATOM 4235 C C . TYR A 1 539 ? 22.016 32.406 7.16 1 94.56 539 TYR A C 1
ATOM 4237 O O . TYR A 1 539 ? 21.078 33.125 6.785 1 94.56 539 TYR A O 1
ATOM 4245 N N . ALA A 1 540 ? 23.125 32.844 7.715 1 94.06 540 ALA A N 1
ATOM 4246 C CA . ALA A 1 540 ? 23.297 34.281 7.891 1 94.06 540 ALA A CA 1
ATOM 4247 C C . ALA A 1 540 ? 23.312 35 6.543 1 94.06 540 ALA A C 1
ATOM 4249 O O . ALA A 1 540 ? 22.75 36.062 6.406 1 94.06 540 ALA A O 1
ATOM 4250 N N . TYR A 1 541 ? 23.984 34.344 5.641 1 94.12 541 TYR A N 1
ATOM 4251 C CA . TYR A 1 541 ? 24.062 34.906 4.293 1 94.12 541 TYR A CA 1
ATOM 4252 C C . TYR A 1 541 ? 22.672 35 3.67 1 94.12 541 TYR A C 1
ATOM 4254 O O . TYR A 1 541 ? 22.328 36.031 3.062 1 94.12 541 TYR A O 1
ATOM 4262 N N . TYR A 1 542 ? 21.859 34 3.771 1 95.94 542 TYR A N 1
ATOM 4263 C CA . TYR A 1 542 ? 20.516 34 3.217 1 95.94 542 TYR A CA 1
ATOM 4264 C C . TYR A 1 542 ? 19.688 35.156 3.809 1 95.94 542 TYR A C 1
ATOM 4266 O O . TYR A 1 542 ? 18.938 35.812 3.09 1 95.94 542 TYR A O 1
ATOM 4274 N N . LEU A 1 543 ? 19.812 35.406 5.094 1 96.06 543 LEU A N 1
ATOM 4275 C CA . LEU A 1 543 ? 19.062 36.438 5.77 1 96.06 543 LEU A CA 1
ATOM 4276 C C . LEU A 1 543 ? 19.516 37.844 5.297 1 96.06 543 LEU A C 1
ATOM 4278 O O . LEU A 1 543 ? 18.703 38.719 5.109 1 96.06 543 LEU A O 1
ATOM 4282 N N . GLU A 1 544 ? 20.797 37.938 5.082 1 94.38 544 GLU A N 1
ATOM 4283 C CA . GLU A 1 544 ? 21.328 39.219 4.605 1 94.38 544 GLU A CA 1
ATOM 4284 C C . GLU A 1 544 ? 20.844 39.531 3.191 1 94.38 544 GLU A C 1
ATOM 4286 O O . GLU A 1 544 ? 20.484 40.656 2.889 1 94.38 544 GLU A O 1
ATOM 4291 N N . VAL A 1 545 ? 20.891 38.5 2.389 1 93.62 545 VAL A N 1
ATOM 4292 C CA . VAL A 1 545 ? 20.406 38.656 1.018 1 93.62 545 VAL A CA 1
ATOM 4293 C C . VAL A 1 545 ? 18.938 39.062 1.022 1 93.62 545 VAL A C 1
ATOM 4295 O O . VAL A 1 545 ? 18.531 39.969 0.292 1 93.62 545 VAL A O 1
ATOM 4298 N N . ALA A 1 546 ? 18.156 38.438 1.831 1 95.5 546 ALA A N 1
ATOM 4299 C CA . ALA A 1 546 ? 16.719 38.75 1.922 1 95.5 546 ALA A CA 1
ATOM 4300 C C . ALA A 1 546 ? 16.484 40.188 2.369 1 95.5 546 ALA A C 1
ATOM 4302 O O . ALA A 1 546 ? 15.617 40.875 1.835 1 95.5 546 ALA A O 1
ATOM 4303 N N . LYS A 1 547 ? 17.25 40.594 3.32 1 94.38 547 LYS A N 1
ATOM 4304 C CA . LYS A 1 547 ? 17.125 41.969 3.82 1 94.38 547 LYS A CA 1
ATOM 4305 C C . LYS A 1 547 ? 17.469 43 2.732 1 94.38 547 LYS A C 1
ATOM 4307 O O . LYS A 1 547 ? 16.781 44 2.592 1 94.38 547 LYS A O 1
ATOM 4312 N N . HIS A 1 548 ? 18.5 42.688 2.041 1 93.12 548 HIS A N 1
ATOM 4313 C CA . HIS A 1 548 ? 18.906 43.562 0.953 1 93.12 548 HIS A CA 1
ATOM 4314 C C . HIS A 1 548 ? 17.797 43.688 -0.093 1 93.12 548 HIS A C 1
ATOM 4316 O O . HIS A 1 548 ? 17.469 44.812 -0.521 1 93.12 548 HIS A O 1
ATOM 4322 N N . ILE A 1 549 ? 17.219 42.625 -0.453 1 92.56 549 ILE A N 1
ATOM 4323 C CA . ILE A 1 549 ? 16.156 42.594 -1.461 1 92.56 549 ILE A CA 1
ATOM 4324 C C . ILE A 1 549 ? 14.922 43.312 -0.923 1 92.56 549 ILE A C 1
ATOM 4326 O O . ILE A 1 549 ? 14.32 44.156 -1.615 1 92.56 549 ILE A O 1
ATOM 4330 N N . GLY A 1 550 ? 14.539 43.031 0.303 1 92.44 550 GLY A N 1
ATOM 4331 C CA . GLY A 1 550 ? 13.375 43.656 0.921 1 92.44 550 GLY A CA 1
ATOM 4332 C C . GLY A 1 550 ? 13.477 45.156 0.999 1 92.44 550 GLY A C 1
ATOM 4333 O O . GLY A 1 550 ? 12.477 45.844 0.838 1 92.44 550 GLY A O 1
ATOM 4334 N N . ASN A 1 551 ? 14.664 45.625 1.144 1 91.56 551 ASN A N 1
ATOM 4335 C CA . ASN A 1 551 ? 14.875 47.062 1.308 1 91.56 551 ASN A CA 1
ATOM 4336 C C . ASN A 1 551 ? 14.711 47.812 -0.014 1 91.56 551 ASN A C 1
ATOM 4338 O O . ASN A 1 551 ? 14.406 49 -0.025 1 91.56 551 ASN A O 1
ATOM 4342 N N . ILE A 1 552 ? 14.836 47.094 -1.096 1 90.94 552 ILE A N 1
ATOM 4343 C CA . ILE A 1 552 ? 14.75 47.75 -2.391 1 90.94 552 ILE A CA 1
ATOM 4344 C C . ILE A 1 552 ? 13.312 47.688 -2.904 1 90.94 552 ILE A C 1
ATOM 4346 O O . ILE A 1 552 ? 12.938 48.438 -3.811 1 90.94 552 ILE A O 1
ATOM 4350 N N . LEU A 1 553 ? 12.508 46.812 -2.367 1 90.69 553 LEU A N 1
ATOM 4351 C CA . LEU A 1 553 ? 11.125 46.625 -2.811 1 90.69 553 LEU A CA 1
ATOM 4352 C C . LEU A 1 553 ? 10.211 47.656 -2.143 1 90.69 553 LEU A C 1
ATOM 4354 O O . LEU A 1 553 ? 10.5 48.125 -1.037 1 90.69 553 LEU A O 1
ATOM 4358 N N . PRO A 1 554 ? 9.125 48 -2.871 1 87.88 554 PRO A N 1
ATOM 4359 C CA . PRO A 1 554 ? 8.188 48.938 -2.266 1 87.88 554 PRO A CA 1
ATOM 4360 C C . PRO A 1 554 ? 7.559 48.406 -0.98 1 87.88 554 PRO A C 1
ATOM 4362 O O . PRO A 1 554 ? 7.18 47.25 -0.91 1 87.88 554 PRO A O 1
ATOM 4365 N N . GLU A 1 555 ? 7.352 49.25 -0.059 1 85.88 555 GLU A N 1
ATOM 4366 C CA . GLU A 1 555 ? 6.816 48.875 1.247 1 85.88 555 GLU A CA 1
ATOM 4367 C C . GLU A 1 555 ? 5.332 48.531 1.158 1 85.88 555 GLU A C 1
ATOM 4369 O O . GLU A 1 555 ? 4.844 47.656 1.891 1 85.88 555 GLU A O 1
ATOM 4374 N N . PHE A 1 556 ? 4.59 49.25 0.378 1 84.81 556 PHE A N 1
ATOM 4375 C CA . PHE A 1 556 ? 3.156 49.031 0.23 1 84.81 556 PHE A CA 1
ATOM 4376 C C . PHE A 1 556 ? 2.791 48.812 -1.233 1 84.81 556 PHE A C 1
ATOM 4378 O O . PHE A 1 556 ? 2.305 49.75 -1.901 1 84.81 556 PHE A O 1
ATOM 4385 N N . PRO A 1 557 ? 2.941 47.562 -1.558 1 82.5 557 PRO A N 1
ATOM 4386 C CA . PRO A 1 557 ? 2.648 47.312 -2.967 1 82.5 557 PRO A CA 1
ATOM 4387 C C . PRO A 1 557 ? 1.151 47.281 -3.266 1 82.5 557 PRO A C 1
ATOM 4389 O O . PRO A 1 557 ? 0.338 47.125 -2.348 1 82.5 557 PRO A O 1
ATOM 4392 N N . SER A 1 558 ? 0.859 47.5 -4.547 1 76.94 558 SER A N 1
ATOM 4393 C CA . SER A 1 558 ? -0.529 47.406 -4.984 1 76.94 558 SER A CA 1
ATOM 4394 C C . SER A 1 558 ? -1.043 45.969 -4.922 1 76.94 558 SER A C 1
ATOM 4396 O O . SER A 1 558 ? -0.274 45.031 -5.09 1 76.94 558 SER A O 1
ATOM 4398 N N . GLN A 1 559 ? -2.32 45.906 -4.668 1 74.5 559 GLN A N 1
ATOM 4399 C CA . GLN A 1 559 ? -2.949 44.594 -4.602 1 74.5 559 GLN A CA 1
ATOM 4400 C C . GLN A 1 559 ? -3.293 44.062 -5.992 1 74.5 559 GLN A C 1
ATOM 4402 O O . GLN A 1 559 ? -3.502 44.844 -6.922 1 74.5 559 GLN A O 1
ATOM 4407 N N . SER A 1 560 ? -3.154 42.75 -6.09 1 77.31 560 SER A N 1
ATOM 4408 C CA . SER A 1 560 ? -3.516 42.125 -7.352 1 77.31 560 SER A CA 1
ATOM 4409 C C . SER A 1 560 ? -5.027 42.125 -7.562 1 77.31 560 SER A C 1
ATOM 4411 O O . SER A 1 560 ? -5.793 42.219 -6.602 1 77.31 560 SER A O 1
ATOM 4413 N N . ASP A 1 561 ? -5.395 41.969 -8.812 1 79.44 561 ASP A N 1
ATOM 4414 C CA . ASP A 1 561 ? -6.809 41.969 -9.172 1 79.44 561 ASP A CA 1
ATOM 4415 C C . ASP A 1 561 ? -7.461 40.625 -8.797 1 79.44 561 ASP A C 1
ATOM 4417 O O . ASP A 1 561 ? -6.844 39.562 -8.93 1 79.44 561 ASP A O 1
ATOM 4421 N N . LEU A 1 562 ? -8.633 40.75 -8.266 1 84.81 562 LEU A N 1
ATOM 4422 C CA . LEU A 1 562 ? -9.461 39.594 -7.969 1 84.81 562 LEU A CA 1
ATOM 4423 C C . LEU A 1 562 ? -10.328 39.219 -9.172 1 84.81 562 LEU A C 1
ATOM 4425 O O . LEU A 1 562 ? -10.734 40.094 -9.938 1 84.81 562 LEU A O 1
ATOM 4429 N N . PRO A 1 563 ? -10.547 37.906 -9.312 1 86.19 563 PRO A N 1
ATOM 4430 C CA . PRO A 1 563 ? -11.539 37.562 -10.328 1 86.19 563 PRO A CA 1
ATOM 4431 C C . PRO A 1 563 ? -12.906 38.188 -10.086 1 86.19 563 PRO A C 1
ATOM 4433 O O . PRO A 1 563 ? -13.336 38.312 -8.93 1 86.19 563 PRO A O 1
ATOM 4436 N N . LYS A 1 564 ? -13.602 38.531 -11.18 1 83.94 564 LYS A N 1
ATOM 4437 C CA . LYS A 1 564 ? -14.867 39.25 -11.109 1 83.94 564 LYS A CA 1
ATOM 4438 C C . LYS A 1 564 ? -15.922 38.438 -10.367 1 83.94 564 LYS A C 1
ATOM 4440 O O . LYS A 1 564 ? -16.812 39 -9.727 1 83.94 564 LYS A O 1
ATOM 4445 N N . ASP A 1 565 ? -15.805 37.188 -10.375 1 86.62 565 ASP A N 1
ATOM 4446 C CA . ASP A 1 565 ? -16.828 36.312 -9.828 1 86.62 565 ASP A CA 1
ATOM 4447 C C . ASP A 1 565 ? -16.672 36.156 -8.32 1 86.62 565 ASP A C 1
ATOM 4449 O O . ASP A 1 565 ? -17.547 35.562 -7.66 1 86.62 565 ASP A O 1
ATOM 4453 N N . ILE A 1 566 ? -15.586 36.656 -7.777 1 85.25 566 ILE A N 1
ATOM 4454 C CA . ILE A 1 566 ? -15.344 36.438 -6.355 1 85.25 566 ILE A CA 1
ATOM 4455 C C . ILE A 1 566 ? -15.57 37.75 -5.59 1 85.25 566 ILE A C 1
ATOM 4457 O O . ILE A 1 566 ? -15.008 38.781 -5.934 1 85.25 566 ILE A O 1
ATOM 4461 N N . ASP A 1 567 ? -16.438 37.656 -4.602 1 82.38 567 ASP A N 1
ATOM 4462 C CA . ASP A 1 567 ? -16.625 38.781 -3.701 1 82.38 567 ASP A CA 1
ATOM 4463 C C . ASP A 1 567 ? -15.391 39 -2.82 1 82.38 567 ASP A C 1
ATOM 4465 O O . ASP A 1 567 ? -15.008 38.094 -2.062 1 82.38 567 ASP A O 1
ATOM 4469 N N . PRO A 1 568 ? -14.82 40.188 -2.902 1 80.75 568 PRO A N 1
ATOM 4470 C CA . PRO A 1 568 ? -13.602 40.469 -2.139 1 80.75 568 PRO A CA 1
ATOM 4471 C C . PRO A 1 568 ? -13.781 40.219 -0.64 1 80.75 568 PRO A C 1
ATOM 4473 O O . PRO A 1 568 ? -12.812 39.938 0.06 1 80.75 568 PRO A O 1
ATOM 4476 N N . ILE A 1 569 ? -14.977 40.312 -0.213 1 77.81 569 ILE A N 1
ATOM 4477 C CA . ILE A 1 569 ? -15.227 40.188 1.219 1 77.81 569 ILE A CA 1
ATOM 4478 C C . ILE A 1 569 ? -14.961 38.75 1.671 1 77.81 569 ILE A C 1
ATOM 4480 O O . ILE A 1 569 ? -14.648 38.5 2.84 1 77.81 569 ILE A O 1
ATOM 4484 N N . TYR A 1 570 ? -14.945 37.875 0.667 1 78.5 570 TYR A N 1
ATOM 4485 C CA . TYR A 1 570 ? -14.828 36.5 1.058 1 78.5 570 TYR A CA 1
ATOM 4486 C C . TYR A 1 570 ? -13.422 35.969 0.795 1 78.5 570 TYR A C 1
ATOM 4488 O O . TYR A 1 570 ? -13.141 34.781 1.014 1 78.5 570 TYR A O 1
ATOM 4496 N N . VAL A 1 571 ? -12.617 36.875 0.345 1 81.75 571 VAL A N 1
ATOM 4497 C CA . VAL A 1 571 ? -11.219 36.5 0.195 1 81.75 571 VAL A CA 1
ATOM 4498 C C . VAL A 1 571 ? -10.484 36.688 1.517 1 81.75 571 VAL A C 1
ATOM 4500 O O . VAL A 1 571 ? -10.422 37.812 2.037 1 81.75 571 VAL A O 1
ATOM 4503 N N . PHE A 1 572 ? -9.898 35.688 1.995 1 82.81 572 PHE A N 1
ATOM 4504 C CA . PHE A 1 572 ? -9.352 35.656 3.348 1 82.81 572 PHE A CA 1
ATOM 4505 C C . PHE A 1 572 ? -7.996 36.312 3.402 1 82.81 572 PHE A C 1
ATOM 4507 O O . PHE A 1 572 ? -7.625 36.906 4.426 1 82.81 572 PHE A O 1
ATOM 4514 N N . SER A 1 573 ? -7.301 36.281 2.297 1 85.5 573 SER A N 1
ATOM 4515 C CA . SER A 1 573 ? -5.898 36.688 2.355 1 85.5 573 SER A CA 1
ATOM 4516 C C . SER A 1 573 ? -5.609 37.812 1.371 1 85.5 573 SER A C 1
ATOM 4518 O O . SER A 1 573 ? -6.367 38.031 0.426 1 85.5 573 SER A O 1
ATOM 4520 N N . GLN A 1 574 ? -4.555 38.469 1.702 1 82.12 574 GLN A N 1
ATOM 4521 C CA . GLN A 1 574 ? -4.016 39.438 0.747 1 82.12 574 GLN A CA 1
ATOM 4522 C C . GLN A 1 574 ? -3.375 38.719 -0.445 1 82.12 574 GLN A C 1
ATOM 4524 O O . GLN A 1 574 ? -2.719 37.688 -0.282 1 82.12 574 GLN A O 1
ATOM 4529 N N . ILE A 1 575 ? -3.74 39.344 -1.588 1 80.5 575 ILE A N 1
ATOM 4530 C CA . ILE A 1 575 ? -3.197 38.75 -2.805 1 80.5 575 ILE A CA 1
ATOM 4531 C C . ILE A 1 575 ? -2.418 39.781 -3.59 1 80.5 575 ILE A C 1
ATOM 4533 O O . ILE A 1 575 ? -2.803 40.969 -3.621 1 80.5 575 ILE A O 1
ATOM 4537 N N . MET B 1 1 ? 6.938 10.688 -32.25 1 17.48 1 MET B N 1
ATOM 4538 C CA . MET B 1 1 ? 8.25 10.328 -31.719 1 17.48 1 MET B CA 1
ATOM 4539 C C . MET B 1 1 ? 8.555 11.117 -30.453 1 17.48 1 MET B C 1
ATOM 4541 O O . MET B 1 1 ? 8.711 12.344 -30.5 1 17.48 1 MET B O 1
ATOM 4545 N N . VAL B 1 2 ? 7.938 10.852 -29.266 1 26.92 2 VAL B N 1
ATOM 4546 C CA . VAL B 1 2 ? 8.016 11.523 -27.969 1 26.92 2 VAL B CA 1
ATOM 4547 C C . VAL B 1 2 ? 9.477 11.852 -27.641 1 26.92 2 VAL B C 1
ATOM 4549 O O . VAL B 1 2 ? 10.312 10.953 -27.547 1 26.92 2 VAL B O 1
ATOM 4552 N N . GLU B 1 3 ? 10.109 12.812 -28.141 1 28.7 3 GLU B N 1
ATOM 4553 C CA . GLU B 1 3 ? 11.312 13.477 -27.656 1 28.7 3 GLU B CA 1
ATOM 4554 C C . GLU B 1 3 ? 11.383 13.438 -26.125 1 28.7 3 GLU B C 1
ATOM 4556 O O . GLU B 1 3 ? 10.797 14.289 -25.453 1 28.7 3 GLU B O 1
ATOM 4561 N N . HIS B 1 4 ? 10.914 12.578 -25.516 1 32.84 4 HIS B N 1
ATOM 4562 C CA . HIS B 1 4 ? 10.57 11.797 -24.328 1 32.84 4 HIS B CA 1
ATOM 4563 C C . HIS B 1 4 ? 11.742 11.711 -23.359 1 32.84 4 HIS B C 1
ATOM 4565 O O . HIS B 1 4 ? 12.508 10.742 -23.391 1 32.84 4 HIS B O 1
ATOM 4571 N N . GLY B 1 5 ? 12.586 12.625 -23.266 1 37.59 5 GLY B N 1
ATOM 4572 C CA . GLY B 1 5 ? 13.5 12.477 -22.156 1 37.59 5 GLY B CA 1
ATOM 4573 C C . GLY B 1 5 ? 12.805 12.086 -20.859 1 37.59 5 GLY B C 1
ATOM 4574 O O . GLY B 1 5 ? 12.367 12.953 -20.094 1 37.59 5 GLY B O 1
ATOM 4575 N N . MET B 1 6 ? 12.102 11.133 -20.844 1 44.41 6 MET B N 1
ATOM 4576 C CA . MET B 1 6 ? 11.445 10.57 -19.672 1 44.41 6 MET B CA 1
ATOM 4577 C C . MET B 1 6 ? 12.406 10.523 -18.484 1 44.41 6 MET B C 1
ATOM 4579 O O . MET B 1 6 ? 13.609 10.32 -18.672 1 44.41 6 MET B O 1
ATOM 4583 N N . MET B 1 7 ? 12.008 11.242 -17.469 1 48.25 7 MET B N 1
ATOM 4584 C CA . MET B 1 7 ? 12.727 11.266 -16.203 1 48.25 7 MET B CA 1
ATOM 4585 C C . MET B 1 7 ? 13.602 10.016 -16.047 1 48.25 7 MET B C 1
ATOM 4587 O O . MET B 1 7 ? 14.75 10.109 -15.617 1 48.25 7 MET B O 1
ATOM 4591 N N . LEU B 1 8 ? 13.047 8.797 -16.531 1 55.53 8 LEU B N 1
ATOM 4592 C CA . LEU B 1 8 ? 13.656 7.535 -16.141 1 55.53 8 LEU B CA 1
ATOM 4593 C C . LEU B 1 8 ? 14.695 7.082 -17.156 1 55.53 8 LEU B C 1
ATOM 4595 O O . LEU B 1 8 ? 15.578 6.289 -16.828 1 55.53 8 LEU B O 1
ATOM 4599 N N . GLY B 1 9 ? 14.555 7.484 -18.453 1 53.47 9 GLY B N 1
ATOM 4600 C CA . GLY B 1 9 ? 15.422 6.941 -19.5 1 53.47 9 GLY B CA 1
ATOM 4601 C C . GLY B 1 9 ? 16.891 7.297 -19.297 1 53.47 9 GLY B C 1
ATOM 4602 O O . GLY B 1 9 ? 17.75 6.426 -19.359 1 53.47 9 GLY B O 1
ATOM 4603 N N . ASP B 1 10 ? 17.109 8.531 -18.953 1 60.25 10 ASP B N 1
ATOM 4604 C CA . ASP B 1 10 ? 18.484 9.008 -18.844 1 60.25 10 ASP B CA 1
ATOM 4605 C C . ASP B 1 10 ? 19.203 8.344 -17.688 1 60.25 10 ASP B C 1
ATOM 4607 O O . ASP B 1 10 ? 20.422 8.172 -17.719 1 60.25 10 ASP B O 1
ATOM 4611 N N . PHE B 1 11 ? 18.438 7.828 -16.891 1 61.56 11 PHE B N 1
ATOM 4612 C CA . PHE B 1 11 ? 19.094 7.34 -15.688 1 61.56 11 PHE B CA 1
ATOM 4613 C C . PHE B 1 11 ? 19.734 5.977 -15.938 1 61.56 11 PHE B C 1
ATOM 4615 O O . PHE B 1 11 ? 20.812 5.691 -15.43 1 61.56 11 PHE B O 1
ATOM 4622 N N . ILE B 1 12 ? 19.078 5.215 -16.719 1 62.38 12 ILE B N 1
ATOM 4623 C CA . ILE B 1 12 ? 19.656 3.908 -17 1 62.38 12 ILE B CA 1
ATOM 4624 C C . ILE B 1 12 ? 21.016 4.086 -17.688 1 62.38 12 ILE B C 1
ATOM 4626 O O . ILE B 1 12 ? 21.984 3.42 -17.328 1 62.38 12 ILE B O 1
ATOM 4630 N N . LEU B 1 13 ? 21.031 5.082 -18.438 1 61.5 13 LEU B N 1
ATOM 4631 C CA . LEU B 1 13 ? 22.219 5.262 -19.266 1 61.5 13 LEU B CA 1
ATOM 4632 C C . LEU B 1 13 ? 23.375 5.836 -18.453 1 61.5 13 LEU B C 1
ATOM 4634 O O . LEU B 1 13 ? 24.547 5.562 -18.734 1 61.5 13 LEU B O 1
ATOM 4638 N N . ASP B 1 14 ? 23.062 6.387 -17.438 1 66.25 14 ASP B N 1
ATOM 4639 C CA . ASP B 1 14 ? 24.078 7.031 -16.609 1 66.25 14 ASP B CA 1
ATOM 4640 C C . ASP B 1 14 ? 24.828 6.008 -15.766 1 66.25 14 ASP B C 1
ATOM 4642 O O . ASP B 1 14 ? 25.922 6.285 -15.281 1 66.25 14 ASP B O 1
ATOM 4646 N N . ARG B 1 15 ? 24.359 4.855 -15.711 1 69.12 15 ARG B N 1
ATOM 4647 C CA . ARG B 1 15 ? 24.984 3.848 -14.875 1 69.12 15 ARG B CA 1
ATOM 4648 C C . ARG B 1 15 ? 25.781 2.848 -15.719 1 69.12 15 ARG B C 1
ATOM 4650 O O . ARG B 1 15 ? 25.828 1.659 -15.391 1 69.12 15 ARG B O 1
ATOM 4657 N N . ARG B 1 16 ? 26.359 3.305 -16.781 1 77.38 16 ARG B N 1
ATOM 4658 C CA . ARG B 1 16 ? 27.188 2.506 -17.672 1 77.38 16 ARG B CA 1
ATOM 4659 C C . ARG B 1 16 ? 26.391 1.358 -18.297 1 77.38 16 ARG B C 1
ATOM 4661 O O . ARG B 1 16 ? 26.922 0.262 -18.484 1 77.38 16 ARG B O 1
ATOM 4668 N N . ALA B 1 17 ? 25.047 1.563 -18.297 1 87.94 17 ALA B N 1
ATOM 4669 C CA . ALA B 1 17 ? 24.203 0.597 -19 1 87.94 17 ALA B CA 1
ATOM 4670 C C . ALA B 1 17 ? 24.469 0.637 -20.5 1 87.94 17 ALA B C 1
ATOM 4672 O O . ALA B 1 17 ? 24.688 1.706 -21.078 1 87.94 17 ALA B O 1
ATOM 4673 N N . PRO B 1 18 ? 24.406 -0.586 -21.094 1 90.88 18 PRO B N 1
ATOM 4674 C CA . PRO B 1 18 ? 24.5 -0.571 -22.562 1 90.88 18 PRO B CA 1
ATOM 4675 C C . PRO B 1 18 ? 23.422 0.284 -23.219 1 90.88 18 PRO B C 1
ATOM 4677 O O . PRO B 1 18 ? 22.281 0.319 -22.734 1 90.88 18 PRO B O 1
ATOM 4680 N N . GLY B 1 19 ? 23.797 0.955 -24.312 1 86.56 19 GLY B N 1
ATOM 4681 C CA . GLY B 1 19 ? 22.859 1.806 -25.016 1 86.56 19 GLY B CA 1
ATOM 4682 C C . GLY B 1 19 ? 21.703 1.036 -25.625 1 86.56 19 GLY B C 1
ATOM 4683 O O . GLY B 1 19 ? 21.734 -0.194 -25.688 1 86.56 19 GLY B O 1
ATOM 4684 N N . ASN B 1 20 ? 20.734 1.686 -26.078 1 84.25 20 ASN B N 1
ATOM 4685 C CA . ASN B 1 20 ? 19.516 1.085 -26.625 1 84.25 20 ASN B CA 1
ATOM 4686 C C . ASN B 1 20 ? 19.812 0.263 -27.875 1 84.25 20 ASN B C 1
ATOM 4688 O O . ASN B 1 20 ? 19.094 -0.692 -28.188 1 84.25 20 ASN B O 1
ATOM 4692 N N . ASP B 1 21 ? 20.891 0.538 -28.562 1 86.06 21 ASP B N 1
ATOM 4693 C CA . ASP B 1 21 ? 21.219 -0.12 -29.828 1 86.06 21 ASP B CA 1
ATOM 4694 C C . ASP B 1 21 ? 22.141 -1.311 -29.594 1 86.06 21 ASP B C 1
ATOM 4696 O O . ASP B 1 21 ? 22.469 -2.037 -30.531 1 86.06 21 ASP B O 1
ATOM 4700 N N . SER B 1 22 ? 22.406 -1.507 -28.312 1 89.44 22 SER B N 1
ATOM 4701 C CA . SER B 1 22 ? 23.281 -2.633 -28 1 89.44 22 SER B CA 1
ATOM 4702 C C . SER B 1 22 ? 22.562 -3.963 -28.203 1 89.44 22 SER B C 1
ATOM 4704 O O . SER B 1 22 ? 21.328 -4.012 -28.234 1 89.44 22 SER B O 1
ATOM 4706 N N . ASN B 1 23 ? 23.406 -4.973 -28.422 1 94 23 ASN B N 1
ATOM 4707 C CA . ASN B 1 23 ? 22.844 -6.316 -28.547 1 94 23 ASN B CA 1
ATOM 4708 C C . ASN B 1 23 ? 22.109 -6.746 -27.281 1 94 23 ASN B C 1
ATOM 4710 O O . ASN B 1 23 ? 22.5 -6.352 -26.172 1 94 23 ASN B O 1
ATOM 4714 N N . VAL B 1 24 ? 21.078 -7.594 -27.453 1 95.06 24 VAL B N 1
ATOM 4715 C CA . VAL B 1 24 ? 20.203 -8.008 -26.375 1 95.06 24 VAL B CA 1
ATOM 4716 C C . VAL B 1 24 ? 21.016 -8.734 -25.297 1 95.06 24 VAL B C 1
ATOM 4718 O O . VAL B 1 24 ? 20.797 -8.516 -24.094 1 95.06 24 VAL B O 1
ATOM 4721 N N . GLU B 1 25 ? 21.922 -9.547 -25.703 1 95.25 25 GLU B N 1
ATOM 4722 C CA . GLU B 1 25 ? 22.703 -10.32 -24.734 1 95.25 25 GLU B CA 1
ATOM 4723 C C . GLU B 1 25 ? 23.547 -9.414 -23.844 1 95.25 25 GLU B C 1
ATOM 4725 O O . GLU B 1 25 ? 23.734 -9.703 -22.672 1 95.25 25 GLU B O 1
ATOM 4730 N N . THR B 1 26 ? 24.094 -8.422 -24.453 1 95.5 26 THR B N 1
ATOM 4731 C CA . THR B 1 26 ? 24.875 -7.457 -23.688 1 95.5 26 THR B CA 1
ATOM 4732 C C . THR B 1 26 ? 24 -6.754 -22.656 1 95.5 26 THR B C 1
ATOM 4734 O O . THR B 1 26 ? 24.422 -6.559 -21.516 1 95.5 26 THR B O 1
ATOM 4737 N N . LYS B 1 27 ? 22.812 -6.383 -23.062 1 94.69 27 LYS B N 1
ATOM 4738 C CA . LYS B 1 27 ? 21.875 -5.742 -22.141 1 94.69 27 LYS B CA 1
ATOM 4739 C C . LYS B 1 27 ? 21.5 -6.68 -21 1 94.69 27 LYS B C 1
ATOM 4741 O O . LYS B 1 27 ? 21.469 -6.266 -19.844 1 94.69 27 LYS B O 1
ATOM 4746 N N . LEU B 1 28 ? 21.297 -7.918 -21.328 1 96.62 28 LEU B N 1
ATOM 4747 C CA . LEU B 1 28 ? 20.891 -8.898 -20.328 1 96.62 28 LEU B CA 1
ATOM 4748 C C . LEU B 1 28 ? 22.031 -9.203 -19.359 1 96.62 28 LEU B C 1
ATOM 4750 O O . LEU B 1 28 ? 21.797 -9.406 -18.156 1 96.62 28 LEU B O 1
ATOM 4754 N N . ARG B 1 29 ? 23.234 -9.297 -19.828 1 94.94 29 ARG B N 1
ATOM 4755 C CA . ARG B 1 29 ? 24.391 -9.5 -18.969 1 94.94 29 ARG B CA 1
ATOM 4756 C C . ARG B 1 29 ? 24.516 -8.367 -17.953 1 94.94 29 ARG B C 1
ATOM 4758 O O . ARG B 1 29 ? 24.812 -8.609 -16.781 1 94.94 29 ARG B O 1
ATOM 4765 N N . TRP B 1 30 ? 24.312 -7.195 -18.453 1 94.69 30 TRP B N 1
ATOM 4766 C CA . TRP B 1 30 ? 24.359 -6.051 -17.562 1 94.69 30 TRP B CA 1
ATOM 4767 C C . TRP B 1 30 ? 23.234 -6.137 -16.516 1 94.69 30 TRP B C 1
ATOM 4769 O O . TRP B 1 30 ? 23.469 -5.91 -15.328 1 94.69 30 TRP B O 1
ATOM 4779 N N . LEU B 1 31 ? 22.047 -6.434 -16.938 1 94.94 31 LEU B N 1
ATOM 4780 C CA . LEU B 1 31 ? 20.922 -6.543 -16.016 1 94.94 31 LEU B CA 1
ATOM 4781 C C . LEU B 1 31 ? 21.203 -7.578 -14.93 1 94.94 31 LEU B C 1
ATOM 4783 O O . LEU B 1 31 ? 20.906 -7.348 -13.758 1 94.94 31 LEU B O 1
ATOM 4787 N N . ARG B 1 32 ? 21.75 -8.711 -15.312 1 95.69 32 ARG B N 1
ATOM 4788 C CA . ARG B 1 32 ? 22.109 -9.75 -14.352 1 95.69 32 ARG B CA 1
ATOM 4789 C C . ARG B 1 32 ? 23.094 -9.227 -13.312 1 95.69 32 ARG B C 1
ATOM 4791 O O . ARG B 1 32 ? 22.984 -9.539 -12.125 1 95.69 32 ARG B O 1
ATOM 4798 N N . SER B 1 33 ? 24.031 -8.453 -13.82 1 94.94 33 SER B N 1
ATOM 4799 C CA . SER B 1 33 ? 25.031 -7.906 -12.914 1 94.94 33 SER B CA 1
ATOM 4800 C C . SER B 1 33 ? 24.406 -6.945 -11.914 1 94.94 33 SER B C 1
ATOM 4802 O O . SER B 1 33 ? 24.984 -6.668 -10.859 1 94.94 33 SER B O 1
ATOM 4804 N N . GLN B 1 34 ? 23.219 -6.41 -12.242 1 95.19 34 GLN B N 1
ATOM 4805 C CA . GLN B 1 34 ? 22.547 -5.434 -11.391 1 95.19 34 GLN B CA 1
ATOM 4806 C C . GLN B 1 34 ? 21.625 -6.117 -10.391 1 95.19 34 GLN B C 1
ATOM 4808 O O . GLN B 1 34 ? 21.141 -5.484 -9.453 1 95.19 34 GLN B O 1
ATOM 4813 N N . VAL B 1 35 ? 21.375 -7.438 -10.547 1 97.19 35 VAL B N 1
ATOM 4814 C CA . VAL B 1 35 ? 20.438 -8.141 -9.664 1 97.19 35 VAL B CA 1
ATOM 4815 C C . VAL B 1 35 ? 21.031 -8.211 -8.258 1 97.19 35 VAL B C 1
ATOM 4817 O O . VAL B 1 35 ? 22.141 -8.695 -8.055 1 97.19 35 VAL B O 1
ATOM 4820 N N . ILE B 1 36 ? 20.281 -7.734 -7.277 1 97.62 36 ILE B N 1
ATOM 4821 C CA . ILE B 1 36 ? 20.719 -7.785 -5.883 1 97.62 36 ILE B CA 1
ATOM 4822 C C . ILE B 1 36 ? 20.594 -9.211 -5.359 1 97.62 36 ILE B C 1
ATOM 4824 O O . ILE B 1 36 ? 19.516 -9.805 -5.395 1 97.62 36 ILE B O 1
ATOM 4828 N N . GLY B 1 37 ? 21.688 -9.789 -4.852 1 94.25 37 GLY B N 1
ATOM 4829 C CA . GLY B 1 37 ? 21.703 -11.156 -4.352 1 94.25 37 GLY B CA 1
ATOM 4830 C C . GLY B 1 37 ? 22.188 -12.164 -5.383 1 94.25 37 GLY B C 1
ATOM 4831 O O . GLY B 1 37 ? 22.047 -13.375 -5.188 1 94.25 37 GLY B O 1
ATOM 4832 N N . GLU B 1 38 ? 22.719 -11.703 -6.48 1 91.06 38 GLU B N 1
ATOM 4833 C CA . GLU B 1 38 ? 23.172 -12.594 -7.547 1 91.06 38 GLU B CA 1
ATOM 4834 C C . GLU B 1 38 ? 24.281 -13.523 -7.059 1 91.06 38 GLU B C 1
ATOM 4836 O O . GLU B 1 38 ? 24.359 -14.68 -7.477 1 91.06 38 GLU B O 1
ATOM 4841 N N . SER B 1 39 ? 25.078 -13.07 -6.133 1 90.44 39 SER B N 1
ATOM 4842 C CA . SER B 1 39 ? 26.188 -13.867 -5.637 1 90.44 39 SER B CA 1
ATOM 4843 C C . SER B 1 39 ? 25.938 -14.352 -4.215 1 90.44 39 SER B C 1
ATOM 4845 O O . SER B 1 39 ? 26.875 -14.766 -3.518 1 90.44 39 SER B O 1
ATOM 4847 N N . ALA B 1 40 ? 24.719 -14.242 -3.803 1 94.56 40 ALA B N 1
ATOM 4848 C CA . ALA B 1 40 ? 24.406 -14.648 -2.438 1 94.56 40 ALA B CA 1
ATOM 4849 C C . ALA B 1 40 ? 24.531 -16.156 -2.27 1 94.56 40 ALA B C 1
ATOM 4851 O O . ALA B 1 40 ? 24.359 -16.922 -3.229 1 94.56 40 ALA B O 1
ATOM 4852 N N . GLU B 1 41 ? 24.906 -16.562 -1.11 1 95.19 41 GLU B N 1
ATOM 4853 C CA . GLU B 1 41 ? 25.047 -17.969 -0.764 1 95.19 41 GLU B CA 1
ATOM 4854 C C . GLU B 1 41 ? 24.141 -18.359 0.395 1 95.19 41 GLU B C 1
ATOM 4856 O O . GLU B 1 41 ? 23.781 -17.516 1.214 1 95.19 41 GLU B O 1
ATOM 4861 N N . VAL B 1 42 ? 23.734 -19.609 0.371 1 93.75 42 VAL B N 1
ATOM 4862 C CA . VAL B 1 42 ? 22.875 -20.125 1.435 1 93.75 42 VAL B CA 1
ATOM 4863 C C . VAL B 1 42 ? 23.547 -21.297 2.125 1 93.75 42 VAL B C 1
ATOM 4865 O O . VAL B 1 42 ? 24.188 -22.125 1.473 1 93.75 42 VAL B O 1
ATOM 4868 N N . GLU B 1 43 ? 23.406 -21.312 3.428 1 91.19 43 GLU B N 1
ATOM 4869 C CA . GLU B 1 43 ? 23.875 -22.469 4.199 1 91.19 43 GLU B CA 1
ATOM 4870 C C . GLU B 1 43 ? 22.812 -23.547 4.27 1 91.19 43 GLU B C 1
ATOM 4872 O O . GLU B 1 43 ? 21.656 -23.281 4.633 1 91.19 43 GLU B O 1
ATOM 4877 N N . THR B 1 44 ? 23.188 -24.766 3.84 1 93.19 44 THR B N 1
ATOM 4878 C CA . THR B 1 44 ? 22.266 -25.891 3.836 1 93.19 44 THR B CA 1
ATOM 4879 C C . THR B 1 44 ? 22.844 -27.062 4.621 1 93.19 44 THR B C 1
ATOM 4881 O O . THR B 1 44 ? 24.016 -27.047 4.992 1 93.19 44 THR B O 1
ATOM 4884 N N . PRO B 1 45 ? 22.016 -28.047 4.906 1 91 45 PRO B N 1
ATOM 4885 C CA . PRO B 1 45 ? 22.547 -29.234 5.586 1 91 45 PRO B CA 1
ATOM 4886 C C . PRO B 1 45 ? 23.625 -29.953 4.777 1 91 45 PRO B C 1
ATOM 4888 O O . PRO B 1 45 ? 24.375 -30.75 5.328 1 91 45 PRO B O 1
ATOM 4891 N N . PHE B 1 46 ? 23.766 -29.656 3.469 1 93 46 PHE B N 1
ATOM 4892 C CA . PHE B 1 46 ? 24.703 -30.359 2.607 1 93 46 PHE B CA 1
ATOM 4893 C C . PHE B 1 46 ? 25.875 -29.453 2.223 1 93 46 PHE B C 1
ATOM 4895 O O . PHE B 1 46 ? 26.641 -29.781 1.317 1 93 46 PHE B O 1
ATOM 4902 N N . GLY B 1 47 ? 25.922 -28.234 2.887 1 91.38 47 GLY B N 1
ATOM 4903 C CA . GLY B 1 47 ? 27 -27.297 2.627 1 91.38 47 GLY B CA 1
ATOM 4904 C C . GLY B 1 47 ? 26.516 -25.984 2.062 1 91.38 47 GLY B C 1
ATOM 4905 O O . GLY B 1 47 ? 25.312 -25.781 1.882 1 91.38 47 GLY B O 1
ATOM 4906 N N . THR B 1 48 ? 27.469 -25.109 1.793 1 93.69 48 THR B N 1
ATOM 4907 C CA . THR B 1 48 ? 27.156 -23.797 1.241 1 93.69 48 THR B CA 1
ATOM 4908 C C . THR B 1 48 ? 26.812 -23.906 -0.241 1 93.69 48 THR B C 1
ATOM 4910 O O . THR B 1 48 ? 27.5 -24.578 -0.998 1 93.69 48 THR B O 1
ATOM 4913 N N . ARG B 1 49 ? 25.75 -23.328 -0.642 1 95.81 49 ARG B N 1
ATOM 4914 C CA . ARG B 1 49 ? 25.312 -23.312 -2.033 1 95.81 49 ARG B CA 1
ATOM 4915 C C . ARG B 1 49 ? 25.109 -21.875 -2.521 1 95.81 49 ARG B C 1
ATOM 4917 O O . ARG B 1 49 ? 24.703 -21 -1.749 1 95.81 49 ARG B O 1
ATOM 4924 N N . LYS B 1 50 ? 25.391 -21.688 -3.744 1 96.31 50 LYS B N 1
ATOM 4925 C CA . LYS B 1 50 ? 25.016 -20.422 -4.367 1 96.31 50 LYS B CA 1
ATOM 4926 C C . LYS B 1 50 ? 23.5 -20.312 -4.516 1 96.31 50 LYS B C 1
ATOM 4928 O O . LYS B 1 50 ? 22.844 -21.266 -4.93 1 96.31 50 LYS B O 1
ATOM 4933 N N . LEU B 1 51 ? 22.984 -19.141 -4.121 1 96.5 51 LEU B N 1
ATOM 4934 C CA . LEU B 1 51 ? 21.547 -18.922 -4.281 1 96.5 51 LEU B CA 1
ATOM 4935 C C . LEU B 1 51 ? 21.188 -18.828 -5.758 1 96.5 51 LEU B C 1
ATOM 4937 O O . LEU B 1 51 ? 21.688 -17.953 -6.473 1 96.5 51 LEU B O 1
ATOM 4941 N N . THR B 1 52 ? 20.422 -19.734 -6.254 1 97.12 52 THR B N 1
ATOM 4942 C CA . THR B 1 52 ? 19.875 -19.734 -7.609 1 97.12 52 THR B CA 1
ATOM 4943 C C . THR B 1 52 ? 18.359 -19.594 -7.582 1 97.12 52 THR B C 1
ATOM 4945 O O . THR B 1 52 ? 17.656 -20.547 -7.277 1 97.12 52 THR B O 1
ATOM 4948 N N . TYR B 1 53 ? 17.938 -18.391 -7.914 1 96.44 53 TYR B N 1
ATOM 4949 C CA . TYR B 1 53 ? 16.531 -18.047 -7.773 1 96.44 53 TYR B CA 1
ATOM 4950 C C . TYR B 1 53 ? 15.711 -18.594 -8.938 1 96.44 53 TYR B C 1
ATOM 4952 O O . TYR B 1 53 ? 16.016 -18.328 -10.102 1 96.44 53 TYR B O 1
ATOM 4960 N N . ALA B 1 54 ? 14.648 -19.375 -8.641 1 96.69 54 ALA B N 1
ATOM 4961 C CA . ALA B 1 54 ? 13.828 -19.984 -9.688 1 96.69 54 ALA B CA 1
ATOM 4962 C C . ALA B 1 54 ? 12.344 -19.797 -9.406 1 96.69 54 ALA B C 1
ATOM 4964 O O . ALA B 1 54 ? 11.508 -20.562 -9.898 1 96.69 54 ALA B O 1
ATOM 4965 N N . ASP B 1 55 ? 11.977 -18.859 -8.562 1 95.56 55 ASP B N 1
ATOM 4966 C CA . ASP B 1 55 ? 10.586 -18.578 -8.203 1 95.56 55 ASP B CA 1
ATOM 4967 C C . ASP B 1 55 ? 10.172 -17.188 -8.664 1 95.56 55 ASP B C 1
ATOM 4969 O O . ASP B 1 55 ? 9.531 -16.438 -7.91 1 95.56 55 ASP B O 1
ATOM 4973 N N . HIS B 1 56 ? 10.461 -16.828 -9.883 1 95.88 56 HIS B N 1
ATOM 4974 C CA . HIS B 1 56 ? 10.219 -15.508 -10.445 1 95.88 56 HIS B CA 1
ATOM 4975 C C . HIS B 1 56 ? 8.727 -15.273 -10.688 1 95.88 56 HIS B C 1
ATOM 4977 O O . HIS B 1 56 ? 8.281 -14.133 -10.812 1 95.88 56 HIS B O 1
ATOM 4983 N N . THR B 1 57 ? 7.914 -16.344 -10.758 1 95.25 57 THR B N 1
ATOM 4984 C CA . THR B 1 57 ? 6.473 -16.219 -10.922 1 95.25 57 THR B CA 1
ATOM 4985 C C . THR B 1 57 ? 5.828 -15.641 -9.664 1 95.25 57 THR B C 1
ATOM 4987 O O . THR B 1 57 ? 4.809 -14.953 -9.742 1 95.25 57 THR B O 1
ATOM 4990 N N . ALA B 1 58 ? 6.453 -15.945 -8.516 1 94.44 58 ALA B N 1
ATOM 4991 C CA . ALA B 1 58 ? 5.934 -15.43 -7.254 1 94.44 58 ALA B CA 1
ATOM 4992 C C . ALA B 1 58 ? 6.352 -13.977 -7.039 1 94.44 58 ALA B C 1
ATOM 4994 O O . ALA B 1 58 ? 5.566 -13.164 -6.547 1 94.44 58 ALA B O 1
ATOM 4995 N N . SER B 1 59 ? 7.582 -13.664 -7.355 1 95.62 59 SER B N 1
ATOM 4996 C CA . SER B 1 59 ? 8.078 -12.297 -7.238 1 95.62 59 SER B CA 1
ATOM 4997 C C . SER B 1 59 ? 9.375 -12.117 -8.016 1 95.62 59 SER B C 1
ATOM 4999 O O . SER B 1 59 ? 10.148 -13.062 -8.188 1 95.62 59 SER B O 1
ATOM 5001 N N . GLY B 1 60 ? 9.609 -10.898 -8.461 1 96.25 60 GLY B N 1
ATOM 5002 C CA . GLY B 1 60 ? 10.875 -10.562 -9.102 1 96.25 60 GLY B CA 1
ATOM 5003 C C . GLY B 1 60 ? 11.992 -10.281 -8.117 1 96.25 60 GLY B C 1
ATOM 5004 O O . GLY B 1 60 ? 11.844 -10.547 -6.918 1 96.25 60 GLY B O 1
ATOM 5005 N N . ARG B 1 61 ? 13.133 -9.883 -8.688 1 97.12 61 ARG B N 1
ATOM 5006 C CA . ARG B 1 61 ? 14.297 -9.484 -7.902 1 97.12 61 ARG B CA 1
ATOM 5007 C C . ARG B 1 61 ? 14.562 -7.988 -8.039 1 97.12 61 ARG B C 1
ATOM 5009 O O . ARG B 1 61 ? 14.125 -7.363 -9.008 1 97.12 61 ARG B O 1
ATOM 5016 N N . CYS B 1 62 ? 15.219 -7.457 -7.059 1 97.81 62 CYS B N 1
ATOM 5017 C CA . CYS B 1 62 ? 15.523 -6.031 -7.109 1 97.81 62 CYS B CA 1
ATOM 5018 C C . CYS B 1 62 ? 16.797 -5.777 -7.895 1 97.81 62 CYS B C 1
ATOM 5020 O O . CYS B 1 62 ? 17.672 -6.648 -7.98 1 97.81 62 CYS B O 1
ATOM 5022 N N . LEU B 1 63 ? 16.922 -4.578 -8.453 1 97.19 63 LEU B N 1
ATOM 5023 C CA . LEU B 1 63 ? 18.094 -4.152 -9.203 1 97.19 63 LEU B CA 1
ATOM 5024 C C . LEU B 1 63 ? 18.828 -3.037 -8.469 1 97.19 63 LEU B C 1
ATOM 5026 O O . LEU B 1 63 ? 18.203 -2.096 -7.973 1 97.19 63 LEU B O 1
ATOM 5030 N N . ARG B 1 64 ? 20.125 -3.107 -8.445 1 95.56 64 ARG B N 1
ATOM 5031 C CA . ARG B 1 64 ? 20.953 -2.139 -7.738 1 95.56 64 ARG B CA 1
ATOM 5032 C C . ARG B 1 64 ? 20.766 -0.736 -8.312 1 95.56 64 ARG B C 1
ATOM 5034 O O . ARG B 1 64 ? 20.641 0.233 -7.562 1 95.56 64 ARG B O 1
ATOM 5041 N N . TYR B 1 65 ? 20.781 -0.577 -9.586 1 93.31 65 TYR B N 1
ATOM 5042 C CA . TYR B 1 65 ? 20.719 0.757 -10.18 1 93.31 65 TYR B CA 1
ATOM 5043 C C . TYR B 1 65 ? 19.391 1.433 -9.859 1 93.31 65 TYR B C 1
ATOM 5045 O O . TYR B 1 65 ? 19.328 2.654 -9.695 1 93.31 65 TYR B O 1
ATOM 5053 N N . ILE B 1 66 ? 18.297 0.648 -9.781 1 95.44 66 ILE B N 1
ATOM 5054 C CA . ILE B 1 66 ? 16.984 1.213 -9.438 1 95.44 66 ILE B CA 1
ATOM 5055 C C . ILE B 1 66 ? 17.016 1.727 -8 1 95.44 66 ILE B C 1
ATOM 5057 O O . ILE B 1 66 ? 16.594 2.852 -7.73 1 95.44 66 ILE B O 1
ATOM 5061 N N . GLU B 1 67 ? 17.547 0.873 -7.059 1 96.31 67 GLU B N 1
ATOM 5062 C CA . GLU B 1 67 ? 17.641 1.3 -5.668 1 96.31 67 GLU B CA 1
ATOM 5063 C C . GLU B 1 67 ? 18.516 2.539 -5.531 1 96.31 67 GLU B C 1
ATOM 5065 O O . GLU B 1 67 ? 18.203 3.461 -4.781 1 96.31 67 GLU B O 1
ATOM 5070 N N . ASP B 1 68 ? 19.578 2.582 -6.273 1 94 68 ASP B N 1
ATOM 5071 C CA . ASP B 1 68 ? 20.484 3.723 -6.246 1 94 68 ASP B CA 1
ATOM 5072 C C . ASP B 1 68 ? 19.797 4.988 -6.754 1 94 68 ASP B C 1
ATOM 5074 O O . ASP B 1 68 ? 19.984 6.07 -6.191 1 94 68 ASP B O 1
ATOM 5078 N N . TYR B 1 69 ? 19.078 4.891 -7.812 1 93.44 69 TYR B N 1
ATOM 5079 C CA . TYR B 1 69 ? 18.359 6.035 -8.359 1 93.44 69 TYR B CA 1
ATOM 5080 C C . TYR B 1 69 ? 17.406 6.617 -7.328 1 93.44 69 TYR B C 1
ATOM 5082 O O . TYR B 1 69 ? 17.344 7.836 -7.141 1 93.44 69 TYR B O 1
ATOM 5090 N N . ILE B 1 70 ? 16.656 5.754 -6.723 1 95.69 70 ILE B N 1
ATOM 5091 C CA . ILE B 1 70 ? 15.672 6.199 -5.742 1 95.69 70 ILE B CA 1
ATOM 5092 C C . ILE B 1 70 ? 16.375 6.902 -4.586 1 95.69 70 ILE B C 1
ATOM 5094 O O . ILE B 1 70 ? 15.992 8.008 -4.195 1 95.69 70 ILE B O 1
ATOM 5098 N N . ILE B 1 71 ? 17.484 6.348 -4.09 1 95.38 71 ILE B N 1
ATOM 5099 C CA . ILE B 1 71 ? 18.172 6.859 -2.914 1 95.38 71 ILE B CA 1
ATOM 5100 C C . ILE B 1 71 ? 18.875 8.172 -3.258 1 95.38 71 ILE B C 1
ATOM 5102 O O . ILE B 1 71 ? 18.891 9.109 -2.457 1 95.38 71 ILE B O 1
ATOM 5106 N N . GLN B 1 72 ? 19.375 8.297 -4.48 1 92.94 72 GLN B N 1
ATOM 5107 C CA . GLN B 1 72 ? 20.234 9.422 -4.816 1 92.94 72 GLN B CA 1
ATOM 5108 C C . GLN B 1 72 ? 19.438 10.562 -5.449 1 92.94 72 GLN B C 1
ATOM 5110 O O . GLN B 1 72 ? 19.828 11.727 -5.34 1 92.94 72 GLN B O 1
ATOM 5115 N N . THR B 1 73 ? 18.297 10.227 -6.07 1 91.88 73 THR B N 1
ATOM 5116 C CA . THR B 1 73 ? 17.625 11.227 -6.883 1 91.88 73 THR B CA 1
ATOM 5117 C C . THR B 1 73 ? 16.266 11.57 -6.305 1 91.88 73 THR B C 1
ATOM 5119 O O . THR B 1 73 ? 15.828 12.719 -6.352 1 91.88 73 THR B O 1
ATOM 5122 N N . VAL B 1 74 ? 15.594 10.633 -5.742 1 94.62 74 VAL B N 1
ATOM 5123 C CA . VAL B 1 74 ? 14.219 10.836 -5.309 1 94.62 74 VAL B CA 1
ATOM 5124 C C . VAL B 1 74 ? 14.195 11.242 -3.838 1 94.62 74 VAL B C 1
ATOM 5126 O O . VAL B 1 74 ? 13.633 12.281 -3.482 1 94.62 74 VAL B O 1
ATOM 5129 N N . LEU B 1 75 ? 14.906 10.5 -2.984 1 97.12 75 LEU B N 1
ATOM 5130 C CA . LEU B 1 75 ? 14.75 10.586 -1.538 1 97.12 75 LEU B CA 1
ATOM 5131 C C . LEU B 1 75 ? 15.305 11.906 -1.006 1 97.12 75 LEU B C 1
ATOM 5133 O O . LEU B 1 75 ? 14.766 12.469 -0.051 1 97.12 75 LEU B O 1
ATOM 5137 N N . PRO B 1 76 ? 16.359 12.508 -1.568 1 96.31 76 PRO B N 1
ATOM 5138 C CA . PRO B 1 76 ? 16.875 13.766 -1.024 1 96.31 76 PRO B CA 1
ATOM 5139 C C . PRO B 1 76 ? 15.859 14.906 -1.088 1 96.31 76 PRO B C 1
ATOM 5141 O O . PRO B 1 76 ? 15.898 15.82 -0.261 1 96.31 76 PRO B O 1
ATOM 5144 N N . PHE B 1 77 ? 14.922 14.82 -1.995 1 94.88 77 PHE B N 1
ATOM 5145 C CA . PHE B 1 77 ? 13.953 15.891 -2.195 1 94.88 77 PHE B CA 1
ATOM 5146 C C . PHE B 1 77 ? 12.539 15.398 -1.914 1 94.88 77 PHE B C 1
ATOM 5148 O O . PHE B 1 77 ? 11.562 16 -2.365 1 94.88 77 PHE B O 1
ATOM 5155 N N . TYR B 1 78 ? 12.469 14.367 -1.209 1 94.12 78 TYR B N 1
ATOM 5156 C CA . TYR B 1 78 ? 11.188 13.719 -0.944 1 94.12 78 TYR B CA 1
ATOM 5157 C C . TYR B 1 78 ? 10.328 14.57 -0.022 1 94.12 78 TYR B C 1
ATOM 5159 O O . TYR B 1 78 ? 10.812 15.102 0.981 1 94.12 78 TYR B O 1
ATOM 5167 N N . ALA B 1 79 ? 9.109 14.766 -0.371 1 91 79 ALA B N 1
ATOM 5168 C CA . ALA B 1 79 ? 8.062 15.367 0.449 1 91 79 ALA B CA 1
ATOM 5169 C C . ALA B 1 79 ? 6.684 14.859 0.041 1 91 79 ALA B C 1
ATOM 5171 O O . ALA B 1 79 ? 6.539 14.211 -1 1 91 79 ALA B O 1
ATOM 5172 N N . ASN B 1 80 ? 5.73 15.094 0.895 1 85 80 ASN B N 1
ATOM 5173 C CA . ASN B 1 80 ? 4.352 14.758 0.554 1 85 80 ASN B CA 1
ATOM 5174 C C . ASN B 1 80 ? 3.828 15.625 -0.585 1 85 80 ASN B C 1
ATOM 5176 O O . ASN B 1 80 ? 4.164 16.812 -0.676 1 85 80 ASN B O 1
ATOM 5180 N N . THR B 1 81 ? 3.033 15.094 -1.497 1 77.88 81 THR B N 1
ATOM 5181 C CA . THR B 1 81 ? 2.637 15.727 -2.75 1 77.88 81 THR B CA 1
ATOM 5182 C C . THR B 1 81 ? 1.429 16.641 -2.539 1 77.88 81 THR B C 1
ATOM 5184 O O . THR B 1 81 ? 1.007 17.344 -3.459 1 77.88 81 THR B O 1
ATOM 5187 N N . HIS B 1 82 ? 0.819 16.703 -1.534 1 69.88 82 HIS B N 1
ATOM 5188 C CA . HIS B 1 82 ? -0.394 17.5 -1.362 1 69.88 82 HIS B CA 1
ATOM 5189 C C . HIS B 1 82 ? -0.065 18.969 -1.177 1 69.88 82 HIS B C 1
ATOM 5191 O O . HIS B 1 82 ? -0.791 19.688 -0.489 1 69.88 82 HIS B O 1
ATOM 5197 N N . THR B 1 83 ? 1.182 19.375 -1.683 1 71.38 83 THR B N 1
ATOM 5198 C CA . THR B 1 83 ? 1.556 20.781 -1.677 1 71.38 83 THR B CA 1
ATOM 5199 C C . THR B 1 83 ? 2.488 21.094 -2.842 1 71.38 83 THR B C 1
ATOM 5201 O O . THR B 1 83 ? 3.285 20.25 -3.256 1 71.38 83 THR B O 1
ATOM 5204 N N . SER B 1 84 ? 2.207 22.188 -3.477 1 71.5 84 SER B N 1
ATOM 5205 C CA . SER B 1 84 ? 3.137 22.688 -4.488 1 71.5 84 SER B CA 1
ATOM 5206 C C . SER B 1 84 ? 3.738 24.031 -4.07 1 71.5 84 SER B C 1
ATOM 5208 O O . SER B 1 84 ? 4.293 24.75 -4.898 1 71.5 84 SER B O 1
ATOM 5210 N N . ASP B 1 85 ? 3.666 24.234 -2.771 1 78.62 85 ASP B N 1
ATOM 5211 C CA . ASP B 1 85 ? 4.02 25.547 -2.266 1 78.62 85 ASP B CA 1
ATOM 5212 C C . ASP B 1 85 ? 5.516 25.656 -1.987 1 78.62 85 ASP B C 1
ATOM 5214 O O . ASP B 1 85 ? 6.039 26.75 -1.762 1 78.62 85 ASP B O 1
ATOM 5218 N N . ASN B 1 86 ? 6.191 24.5 -1.963 1 83.12 86 ASN B N 1
ATOM 5219 C CA . ASN B 1 86 ? 7.637 24.453 -1.765 1 83.12 86 ASN B CA 1
ATOM 5220 C C . ASN B 1 86 ? 8.32 23.594 -2.826 1 83.12 86 ASN B C 1
ATOM 5222 O O . ASN B 1 86 ? 7.652 23 -3.672 1 83.12 86 ASN B O 1
ATOM 5226 N N . TYR B 1 87 ? 9.609 23.672 -2.812 1 85.88 87 TYR B N 1
ATOM 5227 C CA . TYR B 1 87 ? 10.367 23.016 -3.871 1 85.88 87 TYR B CA 1
ATOM 5228 C C . TYR B 1 87 ? 10.195 21.5 -3.807 1 85.88 87 TYR B C 1
ATOM 5230 O O . TYR B 1 87 ? 9.914 20.859 -4.82 1 85.88 87 TYR B O 1
ATOM 5238 N N . VAL B 1 88 ? 10.375 20.938 -2.648 1 86.94 88 VAL B N 1
ATOM 5239 C CA . VAL B 1 88 ? 10.383 19.469 -2.545 1 86.94 88 VAL B CA 1
ATOM 5240 C C . VAL B 1 88 ? 8.984 18.938 -2.82 1 86.94 88 VAL B C 1
ATOM 5242 O O . VAL B 1 88 ? 8.836 17.859 -3.422 1 86.94 88 VAL B O 1
ATOM 5245 N N . GLY B 1 89 ? 7.961 19.656 -2.312 1 86.44 89 GLY B N 1
ATOM 5246 C CA . GLY B 1 89 ? 6.609 19.266 -2.666 1 86.44 89 GLY B CA 1
ATOM 5247 C C . GLY B 1 89 ? 6.355 19.281 -4.16 1 86.44 89 GLY B C 1
ATOM 5248 O O . GLY B 1 89 ? 5.77 18.328 -4.707 1 86.44 89 GLY B O 1
ATOM 5249 N N . HIS B 1 90 ? 6.82 20.281 -4.762 1 87.69 90 HIS B N 1
ATOM 5250 C CA . HIS B 1 90 ? 6.672 20.406 -6.207 1 87.69 90 HIS B CA 1
ATOM 5251 C C . HIS B 1 90 ? 7.449 19.328 -6.941 1 87.69 90 HIS B C 1
ATOM 5253 O O . HIS B 1 90 ? 6.906 18.656 -7.828 1 87.69 90 HIS B O 1
ATOM 5259 N N . ARG B 1 91 ? 8.664 19.172 -6.582 1 88.81 91 ARG B N 1
ATOM 5260 C CA . ARG B 1 91 ? 9.531 18.188 -7.227 1 88.81 91 ARG B CA 1
ATOM 5261 C C . ARG B 1 91 ? 8.977 16.781 -7.066 1 88.81 91 ARG B C 1
ATOM 5263 O O . ARG B 1 91 ? 8.938 16 -8.031 1 88.81 91 ARG B O 1
ATOM 5270 N N . THR B 1 92 ? 8.625 16.422 -5.887 1 91.5 92 THR B N 1
ATOM 5271 C CA . THR B 1 92 ? 8.055 15.102 -5.613 1 91.5 92 THR B CA 1
ATOM 5272 C C . THR B 1 92 ? 6.77 14.898 -6.402 1 91.5 92 THR B C 1
ATOM 5274 O O . THR B 1 92 ? 6.531 13.812 -6.945 1 91.5 92 THR B O 1
ATOM 5277 N N . THR B 1 93 ? 5.941 15.93 -6.473 1 90.31 93 THR B N 1
ATOM 5278 C CA . THR B 1 93 ? 4.703 15.852 -7.242 1 90.31 93 THR B CA 1
ATOM 5279 C C . THR B 1 93 ? 4.996 15.625 -8.719 1 90.31 93 THR B C 1
ATOM 5281 O O . THR B 1 93 ? 4.324 14.828 -9.383 1 90.31 93 THR B O 1
ATOM 5284 N N . GLN B 1 94 ? 5.973 16.312 -9.227 1 90.56 94 GLN B N 1
ATOM 5285 C CA . GLN B 1 94 ? 6.359 16.172 -10.625 1 90.56 94 GLN B CA 1
ATOM 5286 C C . GLN B 1 94 ? 6.824 14.742 -10.93 1 90.56 94 GLN B C 1
ATOM 5288 O O . GLN B 1 94 ? 6.422 14.156 -11.93 1 90.56 94 GLN B O 1
ATOM 5293 N N . ILE B 1 95 ? 7.645 14.234 -10.094 1 91.06 95 ILE B N 1
ATOM 5294 C CA . ILE B 1 95 ? 8.172 12.891 -10.289 1 91.06 95 ILE B CA 1
ATOM 5295 C C . ILE B 1 95 ? 7.023 11.875 -10.234 1 91.06 95 ILE B C 1
ATOM 5297 O O . ILE B 1 95 ? 7.012 10.906 -10.992 1 91.06 95 ILE B O 1
ATOM 5301 N N . LEU B 1 96 ? 6.133 12.086 -9.328 1 92.5 96 LEU B N 1
ATOM 5302 C CA . LEU B 1 96 ? 4.969 11.211 -9.211 1 92.5 96 LEU B CA 1
ATOM 5303 C C . LEU B 1 96 ? 4.141 11.234 -10.492 1 92.5 96 LEU B C 1
ATOM 5305 O O . LEU B 1 96 ? 3.723 10.18 -10.984 1 92.5 96 LEU B O 1
ATOM 5309 N N . HIS B 1 97 ? 3.893 12.398 -10.992 1 92.5 97 HIS B N 1
ATOM 5310 C CA . HIS B 1 97 ? 3.104 12.547 -12.211 1 92.5 97 HIS B CA 1
ATOM 5311 C C . HIS B 1 97 ? 3.805 11.906 -13.406 1 92.5 97 HIS B C 1
ATOM 5313 O O . HIS B 1 97 ? 3.174 11.203 -14.195 1 92.5 97 HIS B O 1
ATOM 5319 N N . GLU B 1 98 ? 5.078 12.148 -13.531 1 92.75 98 GLU B N 1
ATOM 5320 C CA . GLU B 1 98 ? 5.855 11.578 -14.625 1 92.75 98 GLU B CA 1
ATOM 5321 C C . GLU B 1 98 ? 5.848 10.055 -14.57 1 92.75 98 GLU B C 1
ATOM 5323 O O . GLU B 1 98 ? 5.691 9.383 -15.594 1 92.75 98 GLU B O 1
ATOM 5328 N N . SER B 1 99 ? 6.051 9.531 -13.383 1 94.69 99 SER B N 1
ATOM 5329 C CA . SER B 1 99 ? 6.035 8.086 -13.195 1 94.69 99 SER B CA 1
ATOM 5330 C C . SER B 1 99 ? 4.676 7.492 -13.555 1 94.69 99 SER B C 1
ATOM 5332 O O . SER B 1 99 ? 4.602 6.465 -14.227 1 94.69 99 SER B O 1
ATOM 5334 N N . THR B 1 100 ? 3.627 8.141 -13.117 1 95.62 100 THR B N 1
ATOM 5335 C CA . THR B 1 100 ? 2.266 7.684 -13.375 1 95.62 100 THR B CA 1
ATOM 5336 C C . THR B 1 100 ? 1.965 7.695 -14.867 1 95.62 100 THR B C 1
ATOM 5338 O O . THR B 1 100 ? 1.447 6.719 -15.414 1 95.62 100 THR B O 1
ATOM 5341 N N . GLU B 1 101 ? 2.303 8.773 -15.523 1 95.88 101 GLU B N 1
ATOM 5342 C CA . GLU B 1 101 ? 2.047 8.914 -16.953 1 95.88 101 GLU B CA 1
ATOM 5343 C C . GLU B 1 101 ? 2.838 7.879 -17.766 1 95.88 101 GLU B C 1
ATOM 5345 O O . GLU B 1 101 ? 2.336 7.34 -18.75 1 95.88 101 GLU B O 1
ATOM 5350 N N . PHE B 1 102 ? 4.027 7.648 -17.359 1 95.75 102 PHE B N 1
ATOM 5351 C CA . PHE B 1 102 ? 4.863 6.672 -18.047 1 95.75 102 PHE B CA 1
ATOM 5352 C C . PHE B 1 102 ? 4.246 5.281 -17.969 1 95.75 102 PHE B C 1
ATOM 5354 O O . PHE B 1 102 ? 4.141 4.59 -18.984 1 95.75 102 PHE B O 1
ATOM 5361 N N . VAL B 1 103 ? 3.848 4.871 -16.797 1 97.44 103 VAL B N 1
ATOM 5362 C CA . VAL B 1 103 ? 3.236 3.559 -16.609 1 97.44 103 VAL B CA 1
ATOM 5363 C C . VAL B 1 103 ? 1.956 3.469 -17.438 1 97.44 103 VAL B C 1
ATOM 5365 O O . VAL B 1 103 ? 1.714 2.465 -18.125 1 97.44 103 VAL B O 1
ATOM 5368 N N . LYS B 1 104 ? 1.145 4.496 -17.375 1 97.81 104 LYS B N 1
ATOM 5369 C CA . LYS B 1 104 ? -0.103 4.539 -18.125 1 97.81 104 LYS B CA 1
ATOM 5370 C C . LYS B 1 104 ? 0.155 4.363 -19.625 1 97.81 104 LYS B C 1
ATOM 5372 O O . LYS B 1 104 ? -0.533 3.588 -20.281 1 97.81 104 LYS B O 1
ATOM 5377 N N . LYS B 1 105 ? 1.16 5.02 -20.109 1 96.56 105 LYS B N 1
ATOM 5378 C CA . LYS B 1 105 ? 1.522 4.934 -21.516 1 96.56 105 LYS B CA 1
ATOM 5379 C C . LYS B 1 105 ? 2.006 3.531 -21.875 1 96.56 105 LYS B C 1
ATOM 5381 O O . LYS B 1 105 ? 1.636 2.992 -22.922 1 96.56 105 LYS B O 1
ATOM 5386 N N . CYS B 1 106 ? 2.818 2.957 -21.047 1 96.75 106 CYS B N 1
ATOM 5387 C CA . CYS B 1 106 ? 3.35 1.62 -21.281 1 96.75 106 CYS B CA 1
ATOM 5388 C C . CYS B 1 106 ? 2.225 0.6 -21.406 1 96.75 106 CYS B C 1
ATOM 5390 O O . CYS B 1 106 ? 2.381 -0.426 -22.078 1 96.75 106 CYS B O 1
ATOM 5392 N N . LEU B 1 107 ? 1.047 0.904 -20.828 1 98.25 107 LEU B N 1
ATOM 5393 C CA . LEU B 1 107 ? -0.063 -0.042 -20.797 1 98.25 107 LEU B CA 1
ATOM 5394 C C . LEU B 1 107 ? -1.085 0.292 -21.891 1 98.25 107 LEU B C 1
ATOM 5396 O O . LEU B 1 107 ? -2.117 -0.373 -22 1 98.25 107 LEU B O 1
ATOM 5400 N N . GLY B 1 108 ? -0.849 1.352 -22.641 1 97.94 108 GLY B N 1
ATOM 5401 C CA . GLY B 1 108 ? -1.746 1.755 -23.703 1 97.94 108 GLY B CA 1
ATOM 5402 C C . GLY B 1 108 ? -2.924 2.576 -23.219 1 97.94 108 GLY B C 1
ATOM 5403 O O . GLY B 1 108 ? -3.939 2.688 -23.906 1 97.94 108 GLY B O 1
ATOM 5404 N N . GLY B 1 109 ? -2.801 3.15 -22 1 97.94 109 GLY B N 1
ATOM 5405 C CA . GLY B 1 109 ? -3.881 3.949 -21.438 1 97.94 109 GLY B CA 1
ATOM 5406 C C . GLY B 1 109 ? -4.066 5.281 -22.141 1 97.94 109 GLY B C 1
ATOM 5407 O O . GLY B 1 109 ? -3.092 5.898 -22.578 1 97.94 109 GLY B O 1
ATOM 5408 N N . THR B 1 110 ? -5.266 5.727 -22.234 1 96.75 110 THR B N 1
ATOM 5409 C CA . THR B 1 110 ? -5.633 7 -22.828 1 96.75 110 THR B CA 1
ATOM 5410 C C . THR B 1 110 ? -6.379 7.879 -21.828 1 96.75 110 THR B C 1
ATOM 5412 O O . THR B 1 110 ? -6.434 7.562 -20.641 1 96.75 110 THR B O 1
ATOM 5415 N N . GLN B 1 111 ? -6.934 8.977 -22.328 1 94.94 111 GLN B N 1
ATOM 5416 C CA . GLN B 1 111 ? -7.699 9.891 -21.484 1 94.94 111 GLN B CA 1
ATOM 5417 C C . GLN B 1 111 ? -9 9.25 -21.031 1 94.94 111 GLN B C 1
ATOM 5419 O O . GLN B 1 111 ? -9.609 9.695 -20.062 1 94.94 111 GLN B O 1
ATOM 5424 N N . HIS B 1 112 ? -9.391 8.172 -21.672 1 96.56 112 HIS B N 1
ATOM 5425 C CA . HIS B 1 112 ? -10.633 7.492 -21.344 1 96.56 112 HIS B CA 1
ATOM 5426 C C . HIS B 1 112 ? -10.414 6.457 -20.234 1 96.56 112 HIS B C 1
ATOM 5428 O O . HIS B 1 112 ? -11.367 5.844 -19.75 1 96.56 112 HIS B O 1
ATOM 5434 N N . ASP B 1 113 ? -9.172 6.344 -19.859 1 98.5 113 ASP B N 1
ATOM 5435 C CA . ASP B 1 113 ? -8.82 5.352 -18.844 1 98.5 113 ASP B CA 1
ATOM 5436 C C . ASP B 1 113 ? -8.297 6.023 -17.578 1 98.5 113 ASP B C 1
ATOM 5438 O O . ASP B 1 113 ? -7.758 7.129 -17.641 1 98.5 113 ASP B O 1
ATOM 5442 N N . ALA B 1 114 ? -8.508 5.398 -16.453 1 98.44 114 ALA B N 1
ATOM 5443 C CA . ALA B 1 114 ? -7.969 5.848 -15.18 1 98.44 114 ALA B CA 1
ATOM 5444 C C . ALA B 1 114 ? -6.977 4.832 -14.617 1 98.44 114 ALA B C 1
ATOM 5446 O O . ALA B 1 114 ? -7.254 3.631 -14.602 1 98.44 114 ALA B O 1
ATOM 5447 N N . LEU B 1 115 ? -5.832 5.316 -14.266 1 98.5 115 LEU B N 1
ATOM 5448 C CA . LEU B 1 115 ? -4.801 4.488 -13.656 1 98.5 115 LEU B CA 1
ATOM 5449 C C . LEU B 1 115 ? -4.809 4.648 -12.133 1 98.5 115 LEU B C 1
ATOM 5451 O O . LEU B 1 115 ? -4.68 5.766 -11.625 1 98.5 115 LEU B O 1
ATOM 5455 N N . LEU B 1 116 ? -5.012 3.555 -11.414 1 98.12 116 LEU B N 1
ATOM 5456 C CA . LEU B 1 116 ? -5.016 3.568 -9.953 1 98.12 116 LEU B CA 1
ATOM 5457 C C . LEU B 1 116 ? -3.9 2.686 -9.398 1 98.12 116 LEU B C 1
ATOM 5459 O O . LEU B 1 116 ? -3.703 1.562 -9.867 1 98.12 116 LEU B O 1
ATOM 5463 N N . PHE B 1 117 ? -3.125 3.211 -8.539 1 96.69 117 PHE B N 1
ATOM 5464 C CA . PHE B 1 117 ? -2.166 2.424 -7.77 1 96.69 117 PHE B CA 1
ATOM 5465 C C . PHE B 1 117 ? -2.793 1.917 -6.477 1 96.69 117 PHE B C 1
ATOM 5467 O O . PHE B 1 117 ? -3.432 2.68 -5.75 1 96.69 117 PHE B O 1
ATOM 5474 N N . CYS B 1 118 ? -2.611 0.525 -6.273 1 92.81 118 CYS B N 1
ATOM 5475 C CA . CYS B 1 118 ? -3.42 -0.154 -5.266 1 92.81 118 CYS B CA 1
ATOM 5476 C C . CYS B 1 118 ? -2.539 -0.928 -4.293 1 92.81 118 CYS B C 1
ATOM 5478 O O . CYS B 1 118 ? -1.909 -1.917 -4.668 1 92.81 118 CYS B O 1
ATOM 5480 N N . GLY B 1 119 ? -2.428 -0.603 -3.15 1 87.81 119 GLY B N 1
ATOM 5481 C CA . GLY B 1 119 ? -1.786 -1.367 -2.092 1 87.81 119 GLY B CA 1
ATOM 5482 C C . GLY B 1 119 ? -0.764 -2.361 -2.609 1 87.81 119 GLY B C 1
ATOM 5483 O O . GLY B 1 119 ? 0.145 -1.993 -3.357 1 87.81 119 GLY B O 1
ATOM 5484 N N . SER B 1 120 ? -1.164 -3.699 -2.336 1 87.25 120 SER B N 1
ATOM 5485 C CA . SER B 1 120 ? -0.142 -4.695 -2.639 1 87.25 120 SER B CA 1
ATOM 5486 C C . SER B 1 120 ? -0.616 -5.664 -3.719 1 87.25 120 SER B C 1
ATOM 5488 O O . SER B 1 120 ? -1.466 -6.52 -3.463 1 87.25 120 SER B O 1
ATOM 5490 N N . GLY B 1 121 ? -0.109 -5.547 -4.914 1 92.56 121 GLY B N 1
ATOM 5491 C CA . GLY B 1 121 ? -0.222 -6.527 -5.98 1 92.56 121 GLY B CA 1
ATOM 5492 C C . GLY B 1 121 ? -1.575 -6.508 -6.668 1 92.56 121 GLY B C 1
ATOM 5493 O O . GLY B 1 121 ? -2.357 -5.574 -6.484 1 92.56 121 GLY B O 1
ATOM 5494 N N . THR B 1 122 ? -1.815 -7.516 -7.441 1 96.25 122 THR B N 1
ATOM 5495 C CA . THR B 1 122 ? -3.035 -7.652 -8.234 1 96.25 122 THR B CA 1
ATOM 5496 C C . THR B 1 122 ? -4.238 -7.891 -7.324 1 96.25 122 THR B C 1
ATOM 5498 O O . THR B 1 122 ? -5.348 -7.445 -7.633 1 96.25 122 THR B O 1
ATOM 5501 N N . THR B 1 123 ? -4.039 -8.547 -6.184 1 96.69 123 THR B N 1
ATOM 5502 C CA . THR B 1 123 ? -5.129 -8.766 -5.234 1 96.69 123 THR B CA 1
ATOM 5503 C C . THR B 1 123 ? -5.77 -7.438 -4.84 1 96.69 123 THR B C 1
ATOM 5505 O O . THR B 1 123 ? -6.996 -7.297 -4.883 1 96.69 123 THR B O 1
ATOM 5508 N N . ALA B 1 124 ? -4.934 -6.496 -4.492 1 96.62 124 ALA B N 1
ATOM 5509 C CA . ALA B 1 124 ? -5.438 -5.18 -4.117 1 96.62 124 ALA B CA 1
ATOM 5510 C C . ALA B 1 124 ? -6.094 -4.484 -5.309 1 96.62 124 ALA B C 1
ATOM 5512 O O . ALA B 1 124 ? -7.078 -3.76 -5.148 1 96.62 124 ALA B O 1
ATOM 5513 N N . ALA B 1 125 ? -5.562 -4.664 -6.477 1 97.88 125 ALA B N 1
ATOM 5514 C CA . ALA B 1 125 ? -6.094 -4.031 -7.68 1 97.88 125 ALA B CA 1
ATOM 5515 C C . ALA B 1 125 ? -7.496 -4.547 -8 1 97.88 125 ALA B C 1
ATOM 5517 O O . ALA B 1 125 ? -8.383 -3.77 -8.359 1 97.88 125 ALA B O 1
ATOM 5518 N N . ILE B 1 126 ? -7.703 -5.863 -7.898 1 98.25 126 ILE B N 1
ATOM 5519 C CA . ILE B 1 126 ? -9.008 -6.457 -8.172 1 98.25 126 ILE B CA 1
ATOM 5520 C C . ILE B 1 126 ? -10.023 -5.965 -7.148 1 98.25 126 ILE B C 1
ATOM 5522 O O . ILE B 1 126 ? -11.156 -5.621 -7.504 1 98.25 126 ILE B O 1
ATOM 5526 N N . LYS B 1 127 ? -9.617 -5.938 -5.891 1 97.38 127 LYS B N 1
ATOM 5527 C CA . LYS B 1 127 ? -10.484 -5.395 -4.852 1 97.38 127 LYS B CA 1
ATOM 5528 C C . LYS B 1 127 ? -10.875 -3.951 -5.156 1 97.38 127 LYS B C 1
ATOM 5530 O O . LYS B 1 127 ? -12.031 -3.568 -5 1 97.38 127 LYS B O 1
ATOM 5535 N N . ARG B 1 128 ? -9.898 -3.168 -5.547 1 97.75 128 ARG B N 1
ATOM 5536 C CA . ARG B 1 128 ? -10.156 -1.769 -5.875 1 97.75 128 ARG B CA 1
ATOM 5537 C C . ARG B 1 128 ? -11.141 -1.651 -7.039 1 97.75 128 ARG B C 1
ATOM 5539 O O . ARG B 1 128 ? -12.008 -0.777 -7.039 1 97.75 128 ARG B O 1
ATOM 5546 N N . LEU B 1 129 ? -10.969 -2.475 -8.031 1 98.69 129 LEU B N 1
ATOM 5547 C CA . LEU B 1 129 ? -11.914 -2.488 -9.141 1 98.69 129 LEU B CA 1
ATOM 5548 C C . LEU B 1 129 ? -13.336 -2.707 -8.648 1 98.69 129 LEU B C 1
ATOM 5550 O O . LEU B 1 129 ? -14.258 -1.995 -9.055 1 98.69 129 LEU B O 1
ATOM 5554 N N . GLN B 1 130 ? -13.508 -3.66 -7.785 1 98.62 130 GLN B N 1
ATOM 5555 C CA . GLN B 1 130 ? -14.828 -3.951 -7.23 1 98.62 130 GLN B CA 1
ATOM 5556 C C . GLN B 1 130 ? -15.359 -2.77 -6.426 1 98.62 130 GLN B C 1
ATOM 5558 O O . GLN B 1 130 ? -16.547 -2.455 -6.488 1 98.62 130 GLN B O 1
ATOM 5563 N N . GLU B 1 131 ? -14.5 -2.121 -5.695 1 98.19 131 GLU B N 1
ATOM 5564 C CA . GLU B 1 131 ? -14.891 -0.961 -4.898 1 98.19 131 GLU B CA 1
ATOM 5565 C C . GLU B 1 131 ? -15.391 0.174 -5.785 1 98.19 131 GLU B C 1
ATOM 5567 O O . GLU B 1 131 ? -16.422 0.788 -5.496 1 98.19 131 GLU B O 1
ATOM 5572 N N . VAL B 1 132 ? -14.68 0.441 -6.852 1 98.44 132 VAL B N 1
ATOM 5573 C CA . VAL B 1 132 ? -15.016 1.592 -7.68 1 98.44 132 VAL B CA 1
ATOM 5574 C C . VAL B 1 132 ? -16.219 1.254 -8.57 1 98.44 132 VAL B C 1
ATOM 5576 O O . VAL B 1 132 ? -16.922 2.148 -9.039 1 98.44 132 VAL B O 1
ATOM 5579 N N . MET B 1 133 ? -16.453 -0.049 -8.812 1 98.5 133 MET B N 1
ATOM 5580 C CA . MET B 1 133 ? -17.656 -0.492 -9.508 1 98.5 133 MET B CA 1
ATOM 5581 C C . MET B 1 133 ? -18.875 -0.419 -8.586 1 98.5 133 MET B C 1
ATOM 5583 O O . MET B 1 133 ? -20 -0.505 -9.055 1 98.5 133 MET B O 1
ATOM 5587 N N . GLY B 1 134 ? -18.641 -0.344 -7.324 1 98 134 GLY B N 1
ATOM 5588 C CA . GLY B 1 134 ? -19.719 -0.213 -6.352 1 98 134 GLY B CA 1
ATOM 5589 C C . GLY B 1 134 ? -20.297 -1.545 -5.93 1 98 134 GLY B C 1
ATOM 5590 O O . GLY B 1 134 ? -21.484 -1.622 -5.57 1 98 134 GLY B O 1
ATOM 5591 N N . ILE B 1 135 ? -19.469 -2.639 -5.926 1 98.31 135 ILE B N 1
ATOM 5592 C CA . ILE B 1 135 ? -20.078 -3.939 -5.652 1 98.31 135 ILE B CA 1
ATOM 5593 C C . ILE B 1 135 ? -19.297 -4.645 -4.543 1 98.31 135 ILE B C 1
ATOM 5595 O O . ILE B 1 135 ? -19.453 -5.848 -4.324 1 98.31 135 ILE B O 1
ATOM 5599 N N . ALA B 1 136 ? -18.344 -3.947 -3.859 1 97.69 136 ALA B N 1
ATOM 5600 C CA . ALA B 1 136 ? -17.625 -4.484 -2.709 1 97.69 136 ALA B CA 1
ATOM 5601 C C . ALA B 1 136 ? -18.375 -4.203 -1.409 1 97.69 136 ALA B C 1
ATOM 5603 O O . ALA B 1 136 ? -18.594 -3.045 -1.052 1 97.69 136 ALA B O 1
ATOM 5604 N N . VAL B 1 137 ? -18.797 -5.195 -0.671 1 97.25 137 VAL B N 1
ATOM 5605 C CA . VAL B 1 137 ? -19.5 -5.062 0.601 1 97.25 137 VAL B CA 1
ATOM 5606 C C . VAL B 1 137 ? -18.906 -6.023 1.624 1 97.25 137 VAL B C 1
ATOM 5608 O O . VAL B 1 137 ? -18.297 -7.031 1.256 1 97.25 137 VAL B O 1
ATOM 5611 N N . PRO B 1 138 ? -18.984 -5.68 2.9 1 96.62 138 PRO B N 1
ATOM 5612 C CA . PRO B 1 138 ? -18.531 -6.641 3.904 1 96.62 138 PRO B CA 1
ATOM 5613 C C . PRO B 1 138 ? -19.234 -7.992 3.791 1 96.62 138 PRO B C 1
ATOM 5615 O O . PRO B 1 138 ? -20.438 -8.047 3.516 1 96.62 138 PRO B O 1
ATOM 5618 N N . SER B 1 139 ? -18.438 -8.984 4.082 1 97.31 139 SER B N 1
ATOM 5619 C CA . SER B 1 139 ? -18.938 -10.344 3.92 1 97.31 139 SER B CA 1
ATOM 5620 C C . SER B 1 139 ? -20.172 -10.578 4.777 1 97.31 139 SER B C 1
ATOM 5622 O O . SER B 1 139 ? -21.094 -11.297 4.367 1 97.31 139 SER B O 1
ATOM 5624 N N . ILE B 1 140 ? -20.328 -9.922 5.922 1 96.56 140 ILE B N 1
ATOM 5625 C CA . ILE B 1 140 ? -21.422 -10.172 6.863 1 96.56 140 ILE B CA 1
ATOM 5626 C C . ILE B 1 140 ? -22.688 -9.461 6.398 1 96.56 140 ILE B C 1
ATOM 5628 O O . ILE B 1 140 ? -23.766 -9.711 6.922 1 96.56 140 ILE B O 1
ATOM 5632 N N . LEU B 1 141 ? -22.547 -8.594 5.414 1 96.62 141 LEU B N 1
ATOM 5633 C CA . LEU B 1 141 ? -23.703 -7.852 4.914 1 96.62 141 LEU B CA 1
ATOM 5634 C C . LEU B 1 141 ? -24.094 -8.328 3.523 1 96.62 141 LEU B C 1
ATOM 5636 O O . LEU B 1 141 ? -25.156 -7.945 3.008 1 96.62 141 LEU B O 1
ATOM 5640 N N . LYS B 1 142 ? -23.312 -9.164 2.875 1 97 142 LYS B N 1
ATOM 5641 C CA . LYS B 1 142 ? -23.438 -9.523 1.467 1 97 142 LYS B CA 1
ATOM 5642 C C . LYS B 1 142 ? -24.828 -10.078 1.169 1 97 142 LYS B C 1
ATOM 5644 O O . LYS B 1 142 ? -25.531 -9.562 0.299 1 97 142 LYS B O 1
ATOM 5649 N N . GLU B 1 143 ? -25.266 -11.062 1.92 1 96.12 143 GLU B N 1
ATOM 5650 C CA . GLU B 1 143 ? -26.547 -11.719 1.658 1 96.12 143 GLU B CA 1
ATOM 5651 C C . GLU B 1 143 ? -27.719 -10.75 1.844 1 96.12 143 GLU B C 1
ATOM 5653 O O . GLU B 1 143 ? -28.672 -10.758 1.062 1 96.12 143 GLU B O 1
ATOM 5658 N N . ARG B 1 144 ? -27.625 -9.922 2.891 1 95.94 144 ARG B N 1
ATOM 5659 C CA . ARG B 1 144 ? -28.688 -8.953 3.145 1 95.94 144 ARG B CA 1
ATOM 5660 C C . ARG B 1 144 ? -28.781 -7.938 2.014 1 95.94 144 ARG B C 1
ATOM 5662 O O . ARG B 1 144 ? -29.891 -7.566 1.599 1 95.94 144 ARG B O 1
ATOM 5669 N N . VAL B 1 145 ? -27.641 -7.508 1.534 1 97.06 145 VAL B N 1
ATOM 5670 C CA . VAL B 1 145 ? -27.641 -6.523 0.458 1 97.06 145 VAL B CA 1
ATOM 5671 C C . VAL B 1 145 ? -28.188 -7.148 -0.822 1 97.06 145 VAL B C 1
ATOM 5673 O O . VAL B 1 145 ? -28.984 -6.527 -1.526 1 97.06 145 VAL B O 1
ATOM 5676 N N . LEU B 1 146 ? -27.828 -8.383 -1.123 1 96.62 146 LEU B N 1
ATOM 5677 C CA . LEU B 1 146 ? -28.281 -9.078 -2.322 1 96.62 146 LEU B CA 1
ATOM 5678 C C . LEU B 1 146 ? -29.797 -9.281 -2.295 1 96.62 146 LEU B C 1
ATOM 5680 O O . LEU B 1 146 ? -30.453 -9.172 -3.33 1 96.62 146 LEU B O 1
ATOM 5684 N N . ASN B 1 147 ? -30.312 -9.445 -1.134 1 95.19 147 ASN B N 1
ATOM 5685 C CA . ASN B 1 147 ? -31.719 -9.828 -1.012 1 95.19 147 ASN B CA 1
ATOM 5686 C C . ASN B 1 147 ? -32.625 -8.609 -0.847 1 95.19 147 ASN B C 1
ATOM 5688 O O . ASN B 1 147 ? -33.812 -8.641 -1.216 1 95.19 147 ASN B O 1
ATOM 5692 N N . SER B 1 148 ? -32.062 -7.52 -0.345 1 93.44 148 SER B N 1
ATOM 5693 C CA . SER B 1 148 ? -32.938 -6.43 0.052 1 93.44 148 SER B CA 1
ATOM 5694 C C . SER B 1 148 ? -32.594 -5.137 -0.672 1 93.44 148 SER B C 1
ATOM 5696 O O . SER B 1 148 ? -33.406 -4.23 -0.777 1 93.44 148 SER B O 1
ATOM 5698 N N . CYS B 1 149 ? -31.391 -5.051 -1.18 1 93.12 149 CYS B N 1
ATOM 5699 C CA . CYS B 1 149 ? -30.969 -3.754 -1.688 1 93.12 149 CYS B CA 1
ATOM 5700 C C . CYS B 1 149 ? -30.766 -3.797 -3.199 1 93.12 149 CYS B C 1
ATOM 5702 O O . CYS B 1 149 ? -30.75 -2.754 -3.857 1 93.12 149 CYS B O 1
ATOM 5704 N N . LEU B 1 150 ? -30.625 -4.957 -3.73 1 93.94 150 LEU B N 1
ATOM 5705 C CA . LEU B 1 150 ? -30.312 -5.062 -5.152 1 93.94 150 LEU B CA 1
ATOM 5706 C C . LEU B 1 150 ? -31.391 -5.836 -5.891 1 93.94 150 LEU B C 1
ATOM 5708 O O . LEU B 1 150 ? -31.844 -6.887 -5.426 1 93.94 150 LEU B O 1
ATOM 5712 N N . THR B 1 151 ? -31.828 -5.285 -7.016 1 93.69 151 THR B N 1
ATOM 5713 C CA . THR B 1 151 ? -32.656 -6.059 -7.918 1 93.69 151 THR B CA 1
ATOM 5714 C C . THR B 1 151 ? -31.828 -7 -8.773 1 93.69 151 THR B C 1
ATOM 5716 O O . THR B 1 151 ? -30.609 -6.812 -8.898 1 93.69 151 THR B O 1
ATOM 5719 N N . THR B 1 152 ? -32.375 -7.938 -9.32 1 92.81 152 THR B N 1
ATOM 5720 C CA . THR B 1 152 ? -31.688 -8.891 -10.172 1 92.81 152 THR B CA 1
ATOM 5721 C C . THR B 1 152 ? -31.047 -8.188 -11.367 1 92.81 152 THR B C 1
ATOM 5723 O O . THR B 1 152 ? -29.953 -8.539 -11.781 1 92.81 152 THR B O 1
ATOM 5726 N N . GLU B 1 153 ? -31.734 -7.188 -11.836 1 94.31 153 GLU B N 1
ATOM 5727 C CA . GLU B 1 153 ? -31.281 -6.48 -13.031 1 94.31 153 GLU B CA 1
ATOM 5728 C C . GLU B 1 153 ? -30.047 -5.629 -12.734 1 94.31 153 GLU B C 1
ATOM 5730 O O . GLU B 1 153 ? -29.266 -5.328 -13.633 1 94.31 153 GLU B O 1
ATOM 5735 N N . GLU B 1 154 ? -29.859 -5.305 -11.484 1 95.5 154 GLU B N 1
ATOM 5736 C CA . GLU B 1 154 ? -28.734 -4.457 -11.086 1 95.5 154 GLU B CA 1
ATOM 5737 C C . GLU B 1 154 ? -27.5 -5.293 -10.781 1 95.5 154 GLU B C 1
ATOM 5739 O O . GLU B 1 154 ? -26.391 -4.77 -10.75 1 95.5 154 GLU B O 1
ATOM 5744 N N . ARG B 1 155 ? -27.734 -6.59 -10.562 1 97.75 155 ARG B N 1
ATOM 5745 C CA . ARG B 1 155 ? -26.656 -7.453 -10.125 1 97.75 155 ARG B CA 1
ATOM 5746 C C . ARG B 1 155 ? -25.734 -7.824 -11.289 1 97.75 155 ARG B C 1
ATOM 5748 O O . ARG B 1 155 ? -26.203 -8.312 -12.32 1 97.75 155 ARG B O 1
ATOM 5755 N N . TRP B 1 156 ? -24.469 -7.586 -11.156 1 98.56 156 TRP B N 1
ATOM 5756 C CA . TRP B 1 156 ? -23.484 -7.93 -12.172 1 98.56 156 TRP B CA 1
ATOM 5757 C C . TRP B 1 156 ? -23.359 -9.445 -12.32 1 98.56 156 TRP B C 1
ATOM 5759 O O . TRP B 1 156 ? -23.578 -10.188 -11.359 1 98.56 156 TRP B O 1
ATOM 5769 N N . VAL B 1 157 ? -23.125 -9.891 -13.531 1 98.75 157 VAL B N 1
ATOM 5770 C CA . VAL B 1 157 ? -22.672 -11.25 -13.797 1 98.75 157 VAL B CA 1
ATOM 5771 C C . VAL B 1 157 ? -21.188 -11.219 -14.195 1 98.75 157 VAL B C 1
ATOM 5773 O O . VAL B 1 157 ? -20.812 -10.523 -15.141 1 98.75 157 VAL B O 1
ATOM 5776 N N . VAL B 1 158 ? -20.375 -11.914 -13.453 1 98.81 158 VAL B N 1
ATOM 5777 C CA . VAL B 1 158 ? -18.938 -11.93 -13.719 1 98.81 158 VAL B CA 1
ATOM 5778 C C . VAL B 1 158 ? -18.5 -13.328 -14.148 1 98.81 158 VAL B C 1
ATOM 5780 O O . VAL B 1 158 ? -18.75 -14.305 -13.43 1 98.81 158 VAL B O 1
ATOM 5783 N N . PHE B 1 159 ? -17.875 -13.422 -15.336 1 98.88 159 PHE B N 1
ATOM 5784 C CA . PHE B 1 159 ? -17.328 -14.672 -15.844 1 98.88 159 PHE B CA 1
ATOM 5785 C C . PHE B 1 159 ? -15.852 -14.797 -15.492 1 98.88 159 PHE B C 1
ATOM 5787 O O . PHE B 1 159 ? -15.07 -13.875 -15.742 1 98.88 159 PHE B O 1
ATOM 5794 N N . VAL B 1 160 ? -15.469 -15.875 -14.859 1 98.31 160 VAL B N 1
ATOM 5795 C CA . VAL B 1 160 ? -14.07 -16.156 -14.547 1 98.31 160 VAL B CA 1
ATOM 5796 C C . VAL B 1 160 ? -13.648 -17.469 -15.195 1 98.31 160 VAL B C 1
ATOM 5798 O O . VAL B 1 160 ? -14.492 -18.297 -15.539 1 98.31 160 VAL B O 1
ATOM 5801 N N . GLY B 1 161 ? -12.367 -17.625 -15.438 1 96.69 161 GLY B N 1
ATOM 5802 C CA . GLY B 1 161 ? -11.859 -18.797 -16.125 1 96.69 161 GLY B CA 1
ATOM 5803 C C . GLY B 1 161 ? -11.297 -19.844 -15.172 1 96.69 161 GLY B C 1
ATOM 5804 O O . GLY B 1 161 ? -11.375 -19.688 -13.953 1 96.69 161 GLY B O 1
ATOM 5805 N N . PRO B 1 162 ? -10.789 -20.891 -15.75 1 95.06 162 PRO B N 1
ATOM 5806 C CA . PRO B 1 162 ? -10.281 -22.016 -14.953 1 95.06 162 PRO B CA 1
ATOM 5807 C C . PRO B 1 162 ? -8.867 -21.781 -14.43 1 95.06 162 PRO B C 1
ATOM 5809 O O . PRO B 1 162 ? -8.422 -22.484 -13.516 1 95.06 162 PRO B O 1
ATOM 5812 N N . TYR B 1 163 ? -8.156 -20.766 -14.914 1 94.81 163 TYR B N 1
ATOM 5813 C CA . TYR B 1 163 ? -6.754 -20.547 -14.578 1 94.81 163 TYR B CA 1
ATOM 5814 C C . TYR B 1 163 ? -6.621 -19.625 -13.375 1 94.81 163 TYR B C 1
ATOM 5816 O O . TYR B 1 163 ? -5.508 -19.312 -12.945 1 94.81 163 TYR B O 1
ATOM 5824 N N . GLU B 1 164 ? -7.684 -19.172 -12.82 1 96.25 164 GLU B N 1
ATOM 5825 C CA . GLU B 1 164 ? -7.633 -18.047 -11.891 1 96.25 164 GLU B CA 1
ATOM 5826 C C . GLU B 1 164 ? -6.891 -18.422 -10.617 1 96.25 164 GLU B C 1
ATOM 5828 O O . GLU B 1 164 ? -7.129 -19.484 -10.039 1 96.25 164 GLU B O 1
ATOM 5833 N N . HIS B 1 165 ? -5.934 -17.625 -10.297 1 93.44 165 HIS B N 1
ATOM 5834 C CA . HIS B 1 165 ? -5.469 -17.719 -8.914 1 93.44 165 HIS B CA 1
ATOM 5835 C C . HIS B 1 165 ? -6.539 -17.234 -7.941 1 93.44 165 HIS B C 1
ATOM 5837 O O . HIS B 1 165 ? -7.551 -16.656 -8.359 1 93.44 165 HIS B O 1
ATOM 5843 N N . HIS B 1 166 ? -6.348 -17.422 -6.715 1 95 166 HIS B N 1
ATOM 5844 C CA . HIS B 1 166 ? -7.355 -17.234 -5.676 1 95 166 HIS B CA 1
ATOM 5845 C C . HIS B 1 166 ? -7.875 -15.805 -5.652 1 95 166 HIS B C 1
ATOM 5847 O O . HIS B 1 166 ? -9.062 -15.578 -5.422 1 95 166 HIS B O 1
ATOM 5853 N N . SER B 1 167 ? -7.059 -14.836 -5.883 1 95.69 167 SER B N 1
ATOM 5854 C CA . SER B 1 167 ? -7.457 -13.438 -5.777 1 95.69 167 SER B CA 1
ATOM 5855 C C . SER B 1 167 ? -8.508 -13.078 -6.824 1 95.69 167 SER B C 1
ATOM 5857 O O . SER B 1 167 ? -9.414 -12.289 -6.555 1 95.69 167 SER B O 1
ATOM 5859 N N . ASN B 1 168 ? -8.383 -13.594 -8.047 1 97.25 168 ASN B N 1
ATOM 5860 C CA . ASN B 1 168 ? -9.32 -13.281 -9.117 1 97.25 168 ASN B CA 1
ATOM 5861 C C . ASN B 1 168 ? -10.586 -14.125 -9.016 1 97.25 168 ASN B C 1
ATOM 5863 O O . ASN B 1 168 ? -11.594 -13.836 -9.664 1 97.25 168 ASN B O 1
ATOM 5867 N N . LEU B 1 169 ? -10.625 -15.156 -8.211 1 97.44 169 LEU B N 1
ATOM 5868 C CA . LEU B 1 169 ? -11.797 -16.016 -8.039 1 97.44 169 LEU B CA 1
ATOM 5869 C C . LEU B 1 169 ? -12.547 -15.656 -6.758 1 97.44 169 LEU B C 1
ATOM 5871 O O . LEU B 1 169 ? -13.719 -15.266 -6.805 1 97.44 169 LEU B O 1
ATOM 5875 N N . LEU B 1 170 ? -11.867 -15.688 -5.656 1 97.56 170 LEU B N 1
ATOM 5876 C CA . LEU B 1 170 ? -12.5 -15.578 -4.348 1 97.56 170 LEU B CA 1
ATOM 5877 C C . LEU B 1 170 ? -13.023 -14.164 -4.109 1 97.56 170 LEU B C 1
ATOM 5879 O O . LEU B 1 170 ? -14.055 -13.984 -3.469 1 97.56 170 LEU B O 1
ATOM 5883 N N . SER B 1 171 ? -12.273 -13.156 -4.539 1 97 171 SER B N 1
ATOM 5884 C CA . SER B 1 171 ? -12.727 -11.789 -4.344 1 97 171 SER B CA 1
ATOM 5885 C C . SER B 1 171 ? -14.039 -11.531 -5.086 1 97 171 SER B C 1
ATOM 5887 O O . SER B 1 171 ? -14.922 -10.836 -4.574 1 97 171 SER B O 1
ATOM 5889 N N . TRP B 1 172 ? -14.211 -12.07 -6.273 1 98.06 172 TRP B N 1
ATOM 5890 C CA . TRP B 1 172 ? -15.461 -11.922 -7.008 1 98.06 172 TRP B CA 1
ATOM 5891 C C . TRP B 1 172 ? -16.594 -12.688 -6.332 1 98.06 172 TRP B C 1
ATOM 5893 O O . TRP B 1 172 ? -17.719 -12.195 -6.234 1 98.06 172 TRP B O 1
ATOM 5903 N N . ARG B 1 173 ? -16.219 -13.914 -5.867 1 97.31 173 ARG B N 1
ATOM 5904 C CA . ARG B 1 173 ? -17.219 -14.734 -5.191 1 97.31 173 ARG B CA 1
ATOM 5905 C C . ARG B 1 173 ? -17.797 -14 -3.982 1 97.31 173 ARG B C 1
ATOM 5907 O O . ARG B 1 173 ? -18.953 -14.219 -3.619 1 97.31 173 ARG B O 1
ATOM 5914 N N . GLN B 1 174 ? -16.984 -13.133 -3.4 1 97.06 174 GLN B N 1
ATOM 5915 C CA . GLN B 1 174 ? -17.422 -12.469 -2.176 1 97.06 174 GLN B CA 1
ATOM 5916 C C . GLN B 1 174 ? -17.891 -11.039 -2.465 1 97.06 174 GLN B C 1
ATOM 5918 O O . GLN B 1 174 ? -18.188 -10.281 -1.54 1 97.06 174 GLN B O 1
ATOM 5923 N N . SER B 1 175 ? -17.953 -10.656 -3.691 1 97.88 175 SER B N 1
ATOM 5924 C CA . SER B 1 175 ? -18.578 -9.406 -4.109 1 97.88 175 SER B CA 1
ATOM 5925 C C . SER B 1 175 ? -20.078 -9.578 -4.301 1 97.88 175 SER B C 1
ATOM 5927 O O . SER B 1 175 ? -20.625 -10.648 -4.023 1 97.88 175 SER B O 1
ATOM 5929 N N . LEU B 1 176 ? -20.781 -8.547 -4.789 1 98.25 176 LEU B N 1
ATOM 5930 C CA . LEU B 1 176 ? -22.219 -8.602 -5.016 1 98.25 176 LEU B CA 1
ATOM 5931 C C . LEU B 1 176 ? -22.547 -9.211 -6.375 1 98.25 176 LEU B C 1
ATOM 5933 O O . LEU B 1 176 ? -23.703 -9.344 -6.746 1 98.25 176 LEU B O 1
ATOM 5937 N N . ALA B 1 177 ? -21.531 -9.609 -7.137 1 98.44 177 ALA B N 1
ATOM 5938 C CA . ALA B 1 177 ? -21.734 -10.18 -8.461 1 98.44 177 ALA B CA 1
ATOM 5939 C C . ALA B 1 177 ? -22.078 -11.664 -8.375 1 98.44 177 ALA B C 1
ATOM 5941 O O . ALA B 1 177 ? -21.75 -12.328 -7.391 1 98.44 177 ALA B O 1
ATOM 5942 N N . GLU B 1 178 ? -22.859 -12.086 -9.305 1 98 178 GLU B N 1
ATOM 5943 C CA . GLU B 1 178 ? -22.984 -13.523 -9.555 1 98 178 GLU B CA 1
ATOM 5944 C C . GLU B 1 178 ? -21.812 -14.039 -10.391 1 98 178 GLU B C 1
ATOM 5946 O O . GLU B 1 178 ? -21.531 -13.5 -11.469 1 98 178 GLU B O 1
ATOM 5951 N N . VAL B 1 179 ? -21.156 -15.047 -9.922 1 98.12 179 VAL B N 1
ATOM 5952 C CA . VAL B 1 179 ? -19.938 -15.508 -10.57 1 98.12 179 VAL B CA 1
ATOM 5953 C C . VAL B 1 179 ? -20.203 -16.781 -11.352 1 98.12 179 VAL B C 1
ATOM 5955 O O . VAL B 1 179 ? -20.75 -17.75 -10.812 1 98.12 179 VAL B O 1
ATOM 5958 N N . ILE B 1 180 ? -19.859 -16.766 -12.617 1 98.06 180 ILE B N 1
ATOM 5959 C CA . ILE B 1 180 ? -19.969 -17.922 -13.508 1 98.06 180 ILE B CA 1
ATOM 5960 C C . ILE B 1 180 ? -18.578 -18.406 -13.891 1 98.06 180 ILE B C 1
ATOM 5962 O O . ILE B 1 180 ? -17.812 -17.672 -14.508 1 98.06 180 ILE B O 1
ATOM 5966 N N . GLU B 1 181 ? -18.266 -19.625 -13.539 1 97.06 181 GLU B N 1
ATOM 5967 C CA . GLU B 1 181 ? -16.953 -20.188 -13.852 1 97.06 181 GLU B CA 1
ATOM 5968 C C . GLU B 1 181 ? -16.969 -20.922 -15.188 1 97.06 181 GLU B C 1
ATOM 5970 O O . GLU B 1 181 ? -17.812 -21.781 -15.422 1 97.06 181 GLU B O 1
ATOM 5975 N N . ILE B 1 182 ? -16.062 -20.531 -16.016 1 98.06 182 ILE B N 1
ATOM 5976 C CA . ILE B 1 182 ? -15.914 -21.125 -17.344 1 98.06 182 ILE B CA 1
ATOM 5977 C C . ILE B 1 182 ? -14.914 -22.266 -17.281 1 98.06 182 ILE B C 1
ATOM 5979 O O . ILE B 1 182 ? -13.836 -22.141 -16.688 1 98.06 182 ILE B O 1
ATOM 5983 N N . GLY B 1 183 ? -15.188 -23.359 -17.859 1 95.5 183 GLY B N 1
ATOM 5984 C CA . GLY B 1 183 ? -14.375 -24.562 -17.766 1 95.5 183 GLY B CA 1
ATOM 5985 C C . GLY B 1 183 ? -13.258 -24.609 -18.797 1 95.5 183 GLY B C 1
ATOM 5986 O O . GLY B 1 183 ? -12.93 -23.594 -19.406 1 95.5 183 GLY B O 1
ATOM 5987 N N . LEU B 1 184 ? -12.656 -25.766 -18.859 1 96.31 184 LEU B N 1
ATOM 5988 C CA . LEU B 1 184 ? -11.578 -26.047 -19.797 1 96.31 184 LEU B CA 1
ATOM 5989 C C . LEU B 1 184 ? -12.102 -26.812 -21.016 1 96.31 184 LEU B C 1
ATOM 5991 O O . LEU B 1 184 ? -13.086 -27.547 -20.922 1 96.31 184 LEU B O 1
ATOM 5995 N N . ASP B 1 185 ? -11.484 -26.531 -22.156 1 95.56 185 ASP B N 1
ATOM 5996 C CA . ASP B 1 185 ? -11.75 -27.406 -23.312 1 95.56 185 ASP B CA 1
ATOM 5997 C C . ASP B 1 185 ? -10.859 -28.641 -23.281 1 95.56 185 ASP B C 1
ATOM 5999 O O . ASP B 1 185 ? -10.172 -28.891 -22.281 1 95.56 185 ASP B O 1
ATOM 6003 N N . ASN B 1 186 ? -10.891 -29.438 -24.328 1 92.69 186 ASN B N 1
ATOM 6004 C CA . ASN B 1 186 ? -10.188 -30.719 -24.359 1 92.69 186 ASN B CA 1
ATOM 6005 C C . ASN B 1 186 ? -8.672 -30.531 -24.422 1 92.69 186 ASN B C 1
ATOM 6007 O O . ASN B 1 186 ? -7.914 -31.438 -24.109 1 92.69 186 ASN B O 1
ATOM 6011 N N . GLU B 1 187 ? -8.273 -29.328 -24.734 1 91.81 187 GLU B N 1
ATOM 6012 C CA . GLU B 1 187 ? -6.848 -29.062 -24.844 1 91.81 187 GLU B CA 1
ATOM 6013 C C . GLU B 1 187 ? -6.328 -28.359 -23.594 1 91.81 187 GLU B C 1
ATOM 6015 O O . GLU B 1 187 ? -5.156 -27.984 -23.531 1 91.81 187 GLU B O 1
ATOM 6020 N N . GLY B 1 188 ? -7.156 -28.188 -22.672 1 91.88 188 GLY B N 1
ATOM 6021 C CA . GLY B 1 188 ? -6.738 -27.547 -21.422 1 91.88 188 GLY B CA 1
ATOM 6022 C C . GLY B 1 188 ? -6.75 -26.031 -21.5 1 91.88 188 GLY B C 1
ATOM 6023 O O . GLY B 1 188 ? -6.18 -25.359 -20.641 1 91.88 188 GLY B O 1
ATOM 6024 N N . MET B 1 189 ? -7.383 -25.516 -22.516 1 95.19 189 MET B N 1
ATOM 6025 C CA . MET B 1 189 ? -7.543 -24.078 -22.656 1 95.19 189 MET B CA 1
ATOM 6026 C C . MET B 1 189 ? -8.93 -23.641 -22.188 1 95.19 189 MET B C 1
ATOM 6028 O O . MET B 1 189 ? -9.805 -24.469 -21.953 1 95.19 189 MET B O 1
ATOM 6032 N N . ILE B 1 190 ? -9.109 -22.375 -22.031 1 97.06 190 ILE B N 1
ATOM 6033 C CA . ILE B 1 190 ? -10.422 -21.844 -21.672 1 97.06 190 ILE B CA 1
ATOM 6034 C C . ILE B 1 190 ? -11.453 -22.281 -22.719 1 97.06 190 ILE B C 1
ATOM 6036 O O . ILE B 1 190 ? -11.211 -22.172 -23.922 1 97.06 190 ILE B O 1
ATOM 6040 N N . ASP B 1 191 ? -12.578 -22.766 -22.312 1 98 191 ASP B N 1
ATOM 6041 C CA . ASP B 1 191 ? -13.633 -23.219 -23.219 1 98 191 ASP B CA 1
ATOM 6042 C C . ASP B 1 191 ? -14.422 -22.047 -23.781 1 98 191 ASP B C 1
ATOM 6044 O O . ASP B 1 191 ? -15.406 -21.594 -23.188 1 98 191 ASP B O 1
ATOM 6048 N N . MET B 1 192 ? -14.094 -21.703 -24.969 1 98.19 192 MET B N 1
ATOM 6049 C CA . MET B 1 192 ? -14.703 -20.547 -25.625 1 98.19 192 MET B CA 1
ATOM 6050 C C . MET B 1 192 ? -16.172 -20.797 -25.906 1 98.19 192 MET B C 1
ATOM 6052 O O . MET B 1 192 ? -16.984 -19.875 -25.859 1 98.19 192 MET B O 1
ATOM 6056 N N . ASP B 1 193 ? -16.5 -22.016 -26.219 1 98.06 193 ASP B N 1
ATOM 6057 C CA . ASP B 1 193 ? -17.906 -22.359 -26.469 1 98.06 193 ASP B CA 1
ATOM 6058 C C . ASP B 1 193 ? -18.734 -22.25 -25.188 1 98.06 193 ASP B C 1
ATOM 6060 O O . ASP B 1 193 ? -19.875 -21.766 -25.234 1 98.06 193 ASP B O 1
ATOM 6064 N N . ASP B 1 194 ? -18.141 -22.734 -24.172 1 98.25 194 ASP B N 1
ATOM 6065 C CA . ASP B 1 194 ? -18.797 -22.609 -22.875 1 98.25 194 ASP B CA 1
ATOM 6066 C C . ASP B 1 194 ? -19.047 -21.141 -22.531 1 98.25 194 ASP B C 1
ATOM 6068 O O . ASP B 1 194 ? -20.141 -20.766 -22.094 1 98.25 194 ASP B O 1
ATOM 6072 N N . LEU B 1 195 ? -18.016 -20.312 -22.719 1 98.69 195 LEU B N 1
ATOM 6073 C CA . LEU B 1 195 ? -18.141 -18.875 -22.469 1 98.69 195 LEU B CA 1
ATOM 6074 C C . LEU B 1 195 ? -19.219 -18.25 -23.328 1 98.69 195 LEU B C 1
ATOM 6076 O O . LEU B 1 195 ? -20.062 -17.484 -22.844 1 98.69 195 LEU B O 1
ATOM 6080 N N . LYS B 1 196 ? -19.188 -18.578 -24.578 1 98.5 196 LYS B N 1
ATOM 6081 C CA . LYS B 1 196 ? -20.188 -18.031 -25.516 1 98.5 196 LYS B CA 1
ATOM 6082 C C . LYS B 1 196 ? -21.594 -18.391 -25.078 1 98.5 196 LYS B C 1
ATOM 6084 O O . LYS B 1 196 ? -22.5 -17.531 -25.094 1 98.5 196 LYS B O 1
ATOM 6089 N N . MET B 1 197 ? -21.797 -19.594 -24.719 1 98.19 197 MET B N 1
ATOM 6090 C CA . MET B 1 197 ? -23.125 -20.062 -24.281 1 98.19 197 MET B CA 1
ATOM 6091 C C . MET B 1 197 ? -23.609 -19.266 -23.078 1 98.19 197 MET B C 1
ATOM 6093 O O . MET B 1 197 ? -24.766 -18.844 -23.031 1 98.19 197 MET B O 1
ATOM 6097 N N . HIS B 1 198 ? -22.766 -19.094 -22.078 1 98.31 198 HIS B N 1
ATOM 6098 C CA . HIS B 1 198 ? -23.141 -18.344 -20.891 1 98.31 198 HIS B CA 1
ATOM 6099 C C . HIS B 1 198 ? -23.391 -16.875 -21.219 1 98.31 198 HIS B C 1
ATOM 6101 O O . HIS B 1 198 ? -24.328 -16.266 -20.688 1 98.31 198 HIS B O 1
ATOM 6107 N N . LEU B 1 199 ? -22.516 -16.312 -22.062 1 98.56 199 LEU B N 1
ATOM 6108 C CA . LEU B 1 199 ? -22.703 -14.922 -22.469 1 98.56 199 LEU B CA 1
ATOM 6109 C C . LEU B 1 199 ? -24.047 -14.727 -23.156 1 98.56 199 LEU B C 1
ATOM 6111 O O . LEU B 1 199 ? -24.75 -13.758 -22.875 1 98.56 199 LEU B O 1
ATOM 6115 N N . GLU B 1 200 ? -24.359 -15.641 -24.062 1 97.31 200 GLU B N 1
ATOM 6116 C CA . GLU B 1 200 ? -25.641 -15.586 -24.766 1 97.31 200 GLU B CA 1
ATOM 6117 C C . GLU B 1 200 ? -26.812 -15.664 -23.781 1 97.31 200 GLU B C 1
ATOM 6119 O O . GLU B 1 200 ? -27.781 -14.914 -23.906 1 97.31 200 GLU B O 1
ATOM 6124 N N . PHE B 1 201 ? -26.688 -16.531 -22.891 1 97.12 201 PHE B N 1
ATOM 6125 C CA . PHE B 1 201 ? -27.75 -16.734 -21.906 1 97.12 201 PHE B CA 1
ATOM 6126 C C . PHE B 1 201 ? -27.984 -15.461 -21.094 1 97.12 201 PHE B C 1
ATOM 6128 O O . PHE B 1 201 ? -29.125 -15.031 -20.938 1 97.12 201 PHE B O 1
ATOM 6135 N N . TYR B 1 202 ? -26.969 -14.789 -20.641 1 97.56 202 TYR B N 1
ATOM 6136 C CA . TYR B 1 202 ? -27.109 -13.672 -19.719 1 97.56 202 TYR B CA 1
ATOM 6137 C C . TYR B 1 202 ? -27.312 -12.359 -20.453 1 97.56 202 TYR B C 1
ATOM 6139 O O . TYR B 1 202 ? -27.766 -11.375 -19.875 1 97.56 202 TYR B O 1
ATOM 6147 N N . GLN B 1 203 ? -26.906 -12.297 -21.703 1 94.94 203 GLN B N 1
ATOM 6148 C CA . GLN B 1 203 ? -27.156 -11.086 -22.484 1 94.94 203 GLN B CA 1
ATOM 6149 C C . GLN B 1 203 ? -28.641 -10.711 -22.453 1 94.94 203 GLN B C 1
ATOM 6151 O O . GLN B 1 203 ? -28.984 -9.523 -22.406 1 94.94 203 GLN B O 1
ATOM 6156 N N . GLY B 1 204 ? -29.516 -11.672 -22.484 1 91.94 204 GLY B N 1
ATOM 6157 C CA . GLY B 1 204 ? -30.953 -11.469 -22.5 1 91.94 204 GLY B CA 1
ATOM 6158 C C . GLY B 1 204 ? -31.5 -10.984 -21.172 1 91.94 204 GLY B C 1
ATOM 6159 O O . GLY B 1 204 ? -32.625 -10.469 -21.094 1 91.94 204 GLY B O 1
ATOM 6160 N N . SER B 1 205 ? -30.75 -11.062 -20.172 1 93.69 205 SER B N 1
ATOM 6161 C CA . SER B 1 205 ? -31.219 -10.719 -18.828 1 93.69 205 SER B CA 1
ATOM 6162 C C . SER B 1 205 ? -31.172 -9.211 -18.609 1 93.69 205 SER B C 1
ATOM 6164 O O . SER B 1 205 ? -31.797 -8.703 -17.672 1 93.69 205 SER B O 1
ATOM 6166 N N . GLY B 1 206 ? -30.422 -8.484 -19.422 1 93.38 206 GLY B N 1
ATOM 6167 C CA . GLY B 1 206 ? -30.281 -7.047 -19.25 1 93.38 206 GLY B CA 1
ATOM 6168 C C . GLY B 1 206 ? -29.328 -6.68 -18.125 1 93.38 206 GLY B C 1
ATOM 6169 O O . GLY B 1 206 ? -29.141 -5.5 -17.812 1 93.38 206 GLY B O 1
ATOM 6170 N N . ARG B 1 207 ? -28.688 -7.652 -17.5 1 97.38 207 ARG B N 1
ATOM 6171 C CA . ARG B 1 207 ? -27.75 -7.438 -16.406 1 97.38 207 ARG B CA 1
ATOM 6172 C C . ARG B 1 207 ? -26.391 -6.988 -16.938 1 97.38 207 ARG B C 1
ATOM 6174 O O . ARG B 1 207 ? -26.031 -7.285 -18.078 1 97.38 207 ARG B O 1
ATOM 6181 N N . PRO B 1 208 ? -25.688 -6.129 -16.172 1 98.12 208 PRO B N 1
ATOM 6182 C CA . PRO B 1 208 ? -24.328 -5.824 -16.594 1 98.12 208 PRO B CA 1
ATOM 6183 C C . PRO B 1 208 ? -23.406 -7.043 -16.547 1 98.12 208 PRO B C 1
ATOM 6185 O O . PRO B 1 208 ? -23.484 -7.844 -15.617 1 98.12 208 PRO B O 1
ATOM 6188 N N . LEU B 1 209 ? -22.625 -7.242 -17.609 1 98.75 209 LEU B N 1
ATOM 6189 C CA . LEU B 1 209 ? -21.766 -8.414 -17.766 1 98.75 209 LEU B CA 1
ATOM 6190 C C . LEU B 1 209 ? -20.297 -8.016 -17.766 1 98.75 209 LEU B C 1
ATOM 6192 O O . LEU B 1 209 ? -19.938 -6.98 -18.328 1 98.75 209 LEU B O 1
ATOM 6196 N N . LEU B 1 210 ? -19.469 -8.766 -17.109 1 98.81 210 LEU B N 1
ATOM 6197 C CA . LEU B 1 210 ? -18.031 -8.547 -17.047 1 98.81 210 LEU B CA 1
ATOM 6198 C C . LEU B 1 210 ? -17.266 -9.875 -17.047 1 98.81 210 LEU B C 1
ATOM 6200 O O . LEU B 1 210 ? -17.672 -10.82 -16.375 1 98.81 210 LEU B O 1
ATOM 6204 N N . ALA B 1 211 ? -16.297 -10.008 -17.891 1 98.75 211 ALA B N 1
ATOM 6205 C CA . ALA B 1 211 ? -15.383 -11.148 -17.875 1 98.75 211 ALA B CA 1
ATOM 6206 C C . ALA B 1 211 ? -14.047 -10.789 -17.219 1 98.75 211 ALA B C 1
ATOM 6208 O O . ALA B 1 211 ? -13.43 -9.781 -17.578 1 98.75 211 ALA B O 1
ATOM 6209 N N . SER B 1 212 ? -13.625 -11.508 -16.25 1 98.75 212 SER B N 1
ATOM 6210 C CA . SER B 1 212 ? -12.344 -11.32 -15.586 1 98.75 212 SER B CA 1
ATOM 6211 C C . SER B 1 212 ? -11.492 -12.586 -15.672 1 98.75 212 SER B C 1
ATOM 6213 O O . SER B 1 212 ? -11.695 -13.531 -14.906 1 98.75 212 SER B O 1
ATOM 6215 N N . PHE B 1 213 ? -10.477 -12.602 -16.547 1 98.5 213 PHE B N 1
ATOM 6216 C CA . PHE B 1 213 ? -9.672 -13.789 -16.828 1 98.5 213 PHE B CA 1
ATOM 6217 C C . PHE B 1 213 ? -8.195 -13.523 -16.547 1 98.5 213 PHE B C 1
ATOM 6219 O O . PHE B 1 213 ? -7.73 -12.391 -16.672 1 98.5 213 PHE B O 1
ATOM 6226 N N . SER B 1 214 ? -7.496 -14.555 -16.094 1 97.81 214 SER B N 1
ATOM 6227 C CA . SER B 1 214 ? -6.039 -14.484 -16.047 1 97.81 214 SER B CA 1
ATOM 6228 C C . SER B 1 214 ? -5.453 -14.516 -17.469 1 97.81 214 SER B C 1
ATOM 6230 O O . SER B 1 214 ? -5.871 -15.32 -18.297 1 97.81 214 SER B O 1
ATOM 6232 N N . ALA B 1 215 ? -4.496 -13.625 -17.719 1 97.88 215 ALA B N 1
ATOM 6233 C CA . ALA B 1 215 ? -3.85 -13.594 -19.031 1 97.88 215 ALA B CA 1
ATOM 6234 C C . ALA B 1 215 ? -2.955 -14.812 -19.219 1 97.88 215 ALA B C 1
ATOM 6236 O O . ALA B 1 215 ? -2.666 -15.203 -20.359 1 97.88 215 ALA B O 1
ATOM 6237 N N . CYS B 1 216 ? -2.545 -15.344 -18.156 1 96.31 216 CYS B N 1
ATOM 6238 C CA . CYS B 1 216 ? -1.728 -16.547 -18.156 1 96.31 216 CYS B CA 1
ATOM 6239 C C . CYS B 1 216 ? -1.854 -17.297 -16.844 1 96.31 216 CYS B C 1
ATOM 6241 O O . CYS B 1 216 ? -2.09 -16.688 -15.797 1 96.31 216 CYS B O 1
ATOM 6243 N N . SER B 1 217 ? -1.79 -18.641 -16.969 1 96.81 217 SER B N 1
A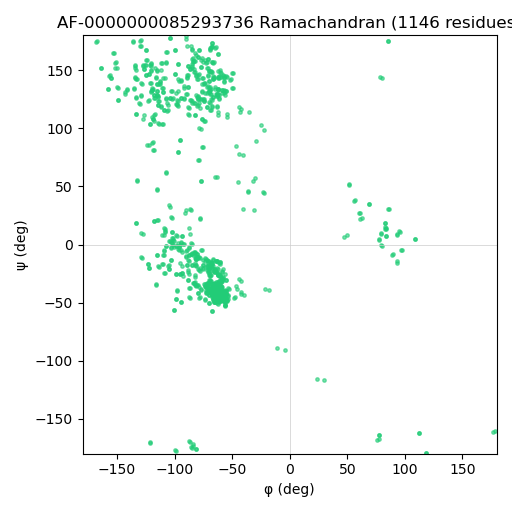TOM 6244 C CA . SER B 1 217 ? -1.794 -19.438 -15.734 1 96.81 217 SER B CA 1
ATOM 6245 C C . SER B 1 217 ? -0.485 -19.266 -14.969 1 96.81 217 SER B C 1
ATOM 6247 O O . SER B 1 217 ? 0.598 -19.375 -15.547 1 96.81 217 SER B O 1
ATOM 6249 N N . ASN B 1 218 ? -0.602 -19 -13.656 1 96.06 218 ASN B N 1
ATOM 6250 C CA . ASN B 1 218 ? 0.596 -18.922 -12.828 1 96.06 218 ASN B CA 1
ATOM 6251 C C . ASN B 1 218 ? 1.137 -20.312 -12.5 1 96.06 218 ASN B C 1
ATOM 6253 O O . ASN B 1 218 ? 2.213 -20.438 -11.914 1 96.06 218 ASN B O 1
ATOM 6257 N N . VAL B 1 219 ? 0.436 -21.375 -12.891 1 97 219 VAL B N 1
ATOM 6258 C CA . VAL B 1 219 ? 0.818 -22.75 -12.586 1 97 219 VAL B CA 1
ATOM 6259 C C . VAL B 1 219 ? 1.53 -23.359 -13.789 1 97 219 VAL B C 1
ATOM 6261 O O . VAL B 1 219 ? 2.605 -23.953 -13.648 1 97 219 VAL B O 1
ATOM 6264 N N . THR B 1 220 ? 0.918 -23.156 -14.969 1 96.94 220 THR B N 1
ATOM 6265 C CA . THR B 1 220 ? 1.401 -23.875 -16.141 1 96.94 220 THR B CA 1
ATOM 6266 C C . THR B 1 220 ? 2.076 -22.922 -17.125 1 96.94 220 THR B C 1
ATOM 6268 O O . THR B 1 220 ? 2.773 -23.359 -18.047 1 96.94 220 THR B O 1
ATOM 6271 N N . GLY B 1 221 ? 1.812 -21.656 -16.938 1 96.62 221 GLY B N 1
ATOM 6272 C CA . GLY B 1 221 ? 2.338 -20.688 -17.875 1 96.62 221 GLY B CA 1
ATOM 6273 C C . GLY B 1 221 ? 1.528 -20.594 -19.156 1 96.62 221 GLY B C 1
ATOM 6274 O O . GLY B 1 221 ? 1.81 -19.766 -20.031 1 96.62 221 GLY B O 1
ATOM 6275 N N . ILE B 1 222 ? 0.482 -21.391 -19.281 1 96.31 222 ILE B N 1
ATOM 6276 C CA . ILE B 1 222 ? -0.344 -21.406 -20.484 1 96.31 222 ILE B CA 1
ATOM 6277 C C . ILE B 1 222 ? -1.004 -20.031 -20.656 1 96.31 222 ILE B C 1
ATOM 6279 O O . ILE B 1 222 ? -1.573 -19.484 -19.719 1 96.31 222 ILE B O 1
ATOM 6283 N N . CYS B 1 223 ? -0.875 -19.5 -21.828 1 95.94 223 CYS B N 1
ATOM 6284 C CA . CYS B 1 223 ? -1.383 -18.172 -22.125 1 95.94 223 CYS B CA 1
ATOM 6285 C C . CYS B 1 223 ? -2.834 -18.234 -22.594 1 95.94 223 CYS B C 1
ATOM 6287 O O . CYS B 1 223 ? -3.207 -19.125 -23.359 1 95.94 223 CYS B O 1
ATOM 6289 N N . SER B 1 224 ? -3.629 -17.344 -22.078 1 96.56 224 SER B N 1
ATOM 6290 C CA . SER B 1 224 ? -4.973 -17.125 -22.609 1 96.56 224 SER B CA 1
ATOM 6291 C C . SER B 1 224 ? -4.938 -16.266 -23.859 1 96.56 224 SER B C 1
ATOM 6293 O O . SER B 1 224 ? -4.066 -15.398 -24 1 96.56 224 SER B O 1
ATOM 6295 N N . ASP B 1 225 ? -5.809 -16.578 -24.844 1 96.69 225 ASP B N 1
ATOM 6296 C CA . ASP B 1 225 ? -5.988 -15.664 -25.969 1 96.69 225 ASP B CA 1
ATOM 6297 C C . ASP B 1 225 ? -6.84 -14.461 -25.562 1 96.69 225 ASP B C 1
ATOM 6299 O O . ASP B 1 225 ? -8.023 -14.398 -25.875 1 96.69 225 ASP B O 1
ATOM 6303 N N . THR B 1 226 ? -6.18 -13.469 -24.969 1 98 226 THR B N 1
ATOM 6304 C CA . THR B 1 226 ? -6.887 -12.367 -24.328 1 98 226 THR B CA 1
ATOM 6305 C C . THR B 1 226 ? -7.672 -11.562 -25.359 1 98 226 THR B C 1
ATOM 6307 O O . THR B 1 226 ? -8.773 -11.078 -25.078 1 98 226 THR B O 1
ATOM 6310 N N . ARG B 1 227 ? -7.16 -11.438 -26.578 1 98.31 227 ARG B N 1
ATOM 6311 C CA . ARG B 1 227 ? -7.832 -10.656 -27.609 1 98.31 227 ARG B CA 1
ATOM 6312 C C . ARG B 1 227 ? -9.102 -11.352 -28.078 1 98.31 227 ARG B C 1
ATOM 6314 O O . ARG B 1 227 ? -10.141 -10.703 -28.25 1 98.31 227 ARG B O 1
ATOM 6321 N N . SER B 1 228 ? -9.008 -12.664 -28.281 1 98.25 228 SER B N 1
ATOM 6322 C CA . SER B 1 228 ? -10.203 -13.414 -28.656 1 98.25 228 SER B CA 1
ATOM 6323 C C . SER B 1 228 ? -11.25 -13.391 -27.547 1 98.25 228 SER B C 1
ATOM 6325 O O . SER B 1 228 ? -12.445 -13.281 -27.812 1 98.25 228 SER B O 1
ATOM 6327 N N . LEU B 1 229 ? -10.781 -13.539 -26.328 1 98.56 229 LEU B N 1
ATOM 6328 C CA . LEU B 1 229 ? -11.68 -13.461 -25.172 1 98.56 229 LEU B CA 1
ATOM 6329 C C . LEU B 1 229 ? -12.367 -12.102 -25.109 1 98.56 229 LEU B C 1
ATOM 6331 O O . LEU B 1 229 ? -13.57 -12.023 -24.875 1 98.56 229 LEU B O 1
ATOM 6335 N N . ALA B 1 230 ? -11.57 -11.047 -25.297 1 98.75 230 ALA B N 1
ATOM 6336 C CA . ALA B 1 230 ? -12.117 -9.695 -25.266 1 98.75 230 ALA B CA 1
ATOM 6337 C C . ALA B 1 230 ? -13.156 -9.5 -26.359 1 98.75 230 ALA B C 1
ATOM 6339 O O . ALA B 1 230 ? -14.227 -8.938 -26.125 1 98.75 230 ALA B O 1
ATOM 6340 N N . ARG B 1 231 ? -12.852 -9.945 -27.625 1 98.62 231 ARG B N 1
ATOM 6341 C CA . ARG B 1 231 ? -13.781 -9.836 -28.734 1 98.62 231 ARG B CA 1
ATOM 6342 C C . ARG B 1 231 ? -15.102 -10.531 -28.422 1 98.62 231 ARG B C 1
ATOM 6344 O O . ARG B 1 231 ? -16.172 -9.977 -28.656 1 98.62 231 ARG B O 1
ATOM 6351 N N . LEU B 1 232 ? -14.938 -11.75 -27.922 1 98.62 232 LEU B N 1
ATOM 6352 C CA . LEU B 1 232 ? -16.125 -12.523 -27.609 1 98.62 232 LEU B CA 1
ATOM 6353 C C . LEU B 1 232 ? -16.953 -11.836 -26.531 1 98.62 232 LEU B C 1
ATOM 6355 O O . LEU B 1 232 ? -18.172 -11.75 -26.641 1 98.62 232 LEU B O 1
ATOM 6359 N N . ALA B 1 233 ? -16.344 -11.359 -25.438 1 98.69 233 ALA B N 1
ATOM 6360 C CA . ALA B 1 233 ? -17.047 -10.641 -24.375 1 98.69 233 ALA B CA 1
ATOM 6361 C C . ALA B 1 233 ? -17.781 -9.414 -24.922 1 98.69 233 ALA B C 1
ATOM 6363 O O . ALA B 1 233 ? -18.969 -9.219 -24.656 1 98.69 233 ALA B O 1
ATOM 6364 N N . HIS B 1 234 ? -17.062 -8.617 -25.719 1 98.5 234 HIS B N 1
ATOM 6365 C CA . HIS B 1 234 ? -17.609 -7.379 -26.25 1 98.5 234 HIS B CA 1
ATOM 6366 C C . HIS B 1 234 ? -18.766 -7.656 -27.219 1 98.5 234 HIS B C 1
ATOM 6368 O O . HIS B 1 234 ? -19.719 -6.879 -27.297 1 98.5 234 HIS B O 1
ATOM 6374 N N . GLU B 1 235 ? -18.641 -8.742 -27.938 1 98.06 235 GLU B N 1
ATOM 6375 C CA . GLU B 1 235 ? -19.703 -9.133 -28.859 1 98.06 235 GLU B CA 1
ATOM 6376 C C . GLU B 1 235 ? -21.047 -9.25 -28.125 1 98.06 235 GLU B C 1
ATOM 6378 O O . GLU B 1 235 ? -22.094 -8.984 -28.703 1 98.06 235 GLU B O 1
ATOM 6383 N N . PHE B 1 236 ? -21.047 -9.586 -26.938 1 98 236 PHE B N 1
ATOM 6384 C CA . PHE B 1 236 ? -22.266 -9.797 -26.172 1 98 236 PHE B CA 1
ATOM 6385 C C . PHE B 1 236 ? -22.469 -8.68 -25.156 1 98 236 PHE B C 1
ATOM 6387 O O . PHE B 1 236 ? -23.25 -8.82 -24.219 1 98 236 PHE B O 1
ATOM 6394 N N . GLY B 1 237 ? -21.703 -7.594 -25.234 1 97.31 237 GLY B N 1
ATOM 6395 C CA . GLY B 1 237 ? -21.891 -6.414 -24.406 1 97.31 237 GLY B CA 1
ATOM 6396 C C . GLY B 1 237 ? -21.25 -6.531 -23.047 1 97.31 237 GLY B C 1
ATOM 6397 O O . GLY B 1 237 ? -21.547 -5.75 -22.141 1 97.31 237 GLY B O 1
ATOM 6398 N N . ALA B 1 238 ? -20.391 -7.523 -22.844 1 98.56 238 ALA B N 1
ATOM 6399 C CA . ALA B 1 238 ? -19.688 -7.699 -21.562 1 98.56 238 ALA B CA 1
ATOM 6400 C C . ALA B 1 238 ? -18.375 -6.922 -21.562 1 98.56 238 ALA B C 1
ATOM 6402 O O . ALA B 1 238 ? -17.734 -6.766 -22.594 1 98.56 238 ALA B O 1
ATOM 6403 N N . PHE B 1 239 ? -18 -6.348 -20.391 1 98.69 239 PHE B N 1
ATOM 6404 C CA . PHE B 1 239 ? -16.656 -5.805 -20.219 1 98.69 239 PHE B CA 1
ATOM 6405 C C . PHE B 1 239 ? -15.625 -6.918 -20.188 1 98.69 239 PHE B C 1
ATOM 6407 O O . PHE B 1 239 ? -15.914 -8.031 -19.75 1 98.69 239 PHE B O 1
ATOM 6414 N N . ALA B 1 240 ? -14.422 -6.633 -20.656 1 98.81 240 ALA B N 1
ATOM 6415 C CA . ALA B 1 240 ? -13.32 -7.598 -20.656 1 98.81 240 ALA B CA 1
ATOM 6416 C C . ALA B 1 240 ? -12.164 -7.113 -19.781 1 98.81 240 ALA B C 1
ATOM 6418 O O . ALA B 1 240 ? -11.492 -6.141 -20.125 1 98.81 240 ALA B O 1
ATOM 6419 N N . CYS B 1 241 ? -11.93 -7.781 -18.688 1 98.69 241 CYS B N 1
ATOM 6420 C CA . CYS B 1 241 ? -10.859 -7.465 -17.734 1 98.69 241 CYS B CA 1
ATOM 6421 C C . CYS B 1 241 ? -9.844 -8.602 -17.656 1 98.69 241 CYS B C 1
ATOM 6423 O O . CYS B 1 241 ? -10.219 -9.773 -17.719 1 98.69 241 CYS B O 1
ATOM 6425 N N . PHE B 1 242 ? -8.578 -8.25 -17.5 1 98.69 242 PHE B N 1
ATOM 6426 C CA . PHE B 1 242 ? -7.559 -9.297 -17.5 1 98.69 242 PHE B CA 1
ATOM 6427 C C . PHE B 1 242 ? -6.562 -9.086 -16.375 1 98.69 242 PHE B C 1
ATOM 6429 O O . PHE B 1 242 ? -6.129 -7.957 -16.109 1 98.69 242 PHE B O 1
ATOM 6436 N N . ASP B 1 243 ? -6.285 -10.141 -15.688 1 98.06 243 ASP B N 1
ATOM 6437 C CA . ASP B 1 243 ? -5.234 -10.227 -14.68 1 98.06 243 ASP B CA 1
ATOM 6438 C C . ASP B 1 243 ? -3.896 -10.602 -15.305 1 98.06 243 ASP B C 1
ATOM 6440 O O . ASP B 1 243 ? -3.697 -11.75 -15.719 1 98.06 243 ASP B O 1
ATOM 6444 N N . PHE B 1 244 ? -2.994 -9.664 -15.289 1 98.19 244 PHE B N 1
ATOM 6445 C CA . PHE B 1 244 ? -1.686 -9.875 -15.891 1 98.19 244 PHE B CA 1
ATOM 6446 C C . PHE B 1 244 ? -0.634 -10.156 -14.828 1 98.19 244 PHE B C 1
ATOM 6448 O O . PHE B 1 244 ? 0.562 -9.977 -15.062 1 98.19 244 PHE B O 1
ATOM 6455 N N . ALA B 1 245 ? -1.012 -10.617 -13.68 1 96.81 245 ALA B N 1
ATOM 6456 C CA . ALA B 1 245 ? -0.074 -10.852 -12.586 1 96.81 245 ALA B CA 1
ATOM 6457 C C . ALA B 1 245 ? 1.071 -11.758 -13.023 1 96.81 245 ALA B C 1
ATOM 6459 O O . ALA B 1 245 ? 2.242 -11.453 -12.781 1 96.81 245 ALA B O 1
ATOM 6460 N N . ALA B 1 246 ? 0.801 -12.859 -13.68 1 96.5 246 ALA B N 1
ATOM 6461 C CA . ALA B 1 246 ? 1.832 -13.836 -14.023 1 96.5 246 ALA B CA 1
ATOM 6462 C C . ALA B 1 246 ? 2.578 -13.422 -15.289 1 96.5 246 ALA B C 1
ATOM 6464 O O . ALA B 1 246 ? 3.789 -13.625 -15.398 1 96.5 246 ALA B O 1
ATOM 6465 N N . SER B 1 247 ? 1.94 -12.797 -16.266 1 96.75 247 SER B N 1
ATOM 6466 C CA . SER B 1 247 ? 2.539 -12.586 -17.578 1 96.75 247 SER B CA 1
ATOM 6467 C C . SER B 1 247 ? 3.016 -11.148 -17.75 1 96.75 247 SER B C 1
ATOM 6469 O O . SER B 1 247 ? 3.781 -10.852 -18.672 1 96.75 247 SER B O 1
ATOM 6471 N N . GLY B 1 248 ? 2.629 -10.25 -16.891 1 97.25 248 GLY B N 1
ATOM 6472 C CA . GLY B 1 248 ? 2.904 -8.828 -17.031 1 97.25 248 GLY B CA 1
ATOM 6473 C C . GLY B 1 248 ? 4.355 -8.539 -17.359 1 97.25 248 GLY B C 1
ATOM 6474 O O . GLY B 1 248 ? 4.645 -7.742 -18.25 1 97.25 248 GLY B O 1
ATOM 6475 N N . PRO B 1 249 ? 5.289 -9.133 -16.703 1 97.44 249 PRO B N 1
ATOM 6476 C CA . PRO B 1 249 ? 6.707 -8.859 -16.953 1 97.44 249 PRO B CA 1
ATOM 6477 C C . PRO B 1 249 ? 7.156 -9.25 -18.359 1 97.44 249 PRO B C 1
ATOM 6479 O O . PRO B 1 249 ? 8.203 -8.789 -18.828 1 97.44 249 PRO B O 1
ATOM 6482 N N . TYR B 1 250 ? 6.332 -10.055 -19.125 1 97.19 250 TYR B N 1
ATOM 6483 C CA . TYR B 1 250 ? 6.934 -10.758 -20.25 1 97.19 250 TYR B CA 1
ATOM 6484 C C . TYR B 1 250 ? 6.223 -10.406 -21.547 1 97.19 250 TYR B C 1
ATOM 6486 O O . TYR B 1 250 ? 6.746 -10.664 -22.641 1 97.19 250 TYR B O 1
ATOM 6494 N N . VAL B 1 251 ? 5.062 -9.852 -21.391 1 96.56 251 VAL B N 1
ATOM 6495 C CA . VAL B 1 251 ? 4.27 -9.695 -22.609 1 96.56 251 VAL B CA 1
ATOM 6496 C C . VAL B 1 251 ? 3.945 -8.219 -22.828 1 96.56 251 VAL B C 1
ATOM 6498 O O . VAL B 1 251 ? 3.977 -7.422 -21.891 1 96.56 251 VAL B O 1
ATOM 6501 N N . GLU B 1 252 ? 3.742 -7.941 -24.062 1 95.5 252 GLU B N 1
ATOM 6502 C CA . GLU B 1 252 ? 3.215 -6.613 -24.359 1 95.5 252 GLU B CA 1
ATOM 6503 C C . GLU B 1 252 ? 1.774 -6.469 -23.875 1 95.5 252 GLU B C 1
ATOM 6505 O O . GLU B 1 252 ? 0.955 -7.367 -24.078 1 95.5 252 GLU B O 1
ATOM 6510 N N . ILE B 1 253 ? 1.491 -5.48 -23.172 1 97.56 253 ILE B N 1
ATOM 6511 C CA . ILE B 1 253 ? 0.147 -5.172 -22.703 1 97.56 253 ILE B CA 1
ATOM 6512 C C . ILE B 1 253 ? -0.34 -3.871 -23.328 1 97.56 253 ILE B C 1
ATOM 6514 O O . ILE B 1 253 ? 0.307 -2.83 -23.203 1 97.56 253 ILE B O 1
ATOM 6518 N N . ASP B 1 254 ? -1.361 -3.922 -24.016 1 98 254 ASP B N 1
ATOM 6519 C CA . ASP B 1 254 ? -1.968 -2.781 -24.703 1 98 254 ASP B CA 1
ATOM 6520 C C . ASP B 1 254 ? -3.477 -2.742 -24.469 1 98 254 ASP B C 1
ATOM 6522 O O . ASP B 1 254 ? -4.211 -3.584 -24.984 1 98 254 ASP B O 1
ATOM 6526 N N . MET B 1 255 ? -3.881 -1.754 -23.75 1 98.31 255 MET B N 1
ATOM 6527 C CA . MET B 1 255 ? -5.277 -1.667 -23.328 1 98.31 255 MET B CA 1
ATOM 6528 C C . MET B 1 255 ? -6.203 -1.572 -24.531 1 98.31 255 MET B C 1
ATOM 6530 O O . MET B 1 255 ? -7.262 -2.209 -24.562 1 98.31 255 MET B O 1
ATOM 6534 N N . ARG B 1 256 ? -5.883 -0.687 -25.578 1 97.5 256 ARG B N 1
ATOM 6535 C CA . ARG B 1 256 ? -6.684 -0.458 -26.781 1 97.5 256 ARG B CA 1
ATOM 6536 C C . ARG B 1 256 ? -8.133 -0.144 -26.422 1 97.5 256 ARG B C 1
ATOM 6538 O O . ARG B 1 256 ? -9.055 -0.777 -26.938 1 97.5 256 ARG B O 1
ATOM 6545 N N . SER B 1 257 ? -8.258 0.801 -25.547 1 94.12 257 SER B N 1
ATOM 6546 C CA . SER B 1 257 ? -9.578 1.148 -25.047 1 94.12 257 SER B CA 1
ATOM 6547 C C . SER B 1 257 ? -10.531 1.493 -26.188 1 94.12 257 SER B C 1
ATOM 6549 O O . SER B 1 257 ? -10.18 2.264 -27.094 1 94.12 257 SER B O 1
ATOM 6551 N N . GLY B 1 258 ? -11.742 0.938 -26.203 1 93.19 258 GLY B N 1
ATOM 6552 C CA . GLY B 1 258 ? -12.75 1.251 -27.203 1 93.19 258 GLY B CA 1
ATOM 6553 C C . GLY B 1 258 ? -12.727 0.311 -28.391 1 93.19 258 GLY B C 1
ATOM 6554 O O . GLY B 1 258 ? -13.688 0.258 -29.172 1 93.19 258 GLY B O 1
ATOM 6555 N N . CYS B 1 259 ? -11.672 -0.448 -28.531 1 96.44 259 CYS B N 1
ATOM 6556 C CA . CYS B 1 259 ? -11.57 -1.405 -29.625 1 96.44 259 CYS B CA 1
ATOM 6557 C C . CYS B 1 259 ? -12.258 -2.717 -29.281 1 96.44 259 CYS B C 1
ATOM 6559 O O . CYS B 1 259 ? -12.375 -3.064 -28.094 1 96.44 259 CYS B O 1
ATOM 6561 N N . VAL B 1 260 ? -12.641 -3.461 -30.281 1 97.5 260 VAL B N 1
ATOM 6562 C CA . VAL B 1 260 ? -13.367 -4.711 -30.109 1 97.5 260 VAL B CA 1
ATOM 6563 C C . VAL B 1 260 ? -12.477 -5.727 -29.391 1 97.5 260 VAL B C 1
ATOM 6565 O O . VAL B 1 260 ? -12.969 -6.539 -28.594 1 97.5 260 VAL B O 1
ATOM 6568 N N . ASP B 1 261 ? -11.234 -5.648 -29.656 1 97.94 261 ASP B N 1
ATOM 6569 C CA . ASP B 1 261 ? -10.305 -6.578 -29.031 1 97.94 261 ASP B CA 1
ATOM 6570 C C . ASP B 1 261 ? -9.562 -5.914 -27.875 1 97.94 261 ASP B C 1
ATOM 6572 O O . ASP B 1 261 ? -8.516 -6.398 -27.438 1 97.94 261 ASP B O 1
ATOM 6576 N N . GLY B 1 262 ? -10 -4.719 -27.469 1 98.12 262 GLY B N 1
ATOM 6577 C CA . GLY B 1 262 ? -9.375 -4.004 -26.359 1 98.12 262 GLY B CA 1
ATOM 6578 C C . GLY B 1 262 ? -9.797 -4.527 -25 1 98.12 262 GLY B C 1
ATOM 6579 O O . GLY B 1 262 ? -10.656 -5.406 -24.906 1 98.12 262 GLY B O 1
ATOM 6580 N N . TYR B 1 263 ? -9.109 -4.129 -24.016 1 98.75 263 TYR B N 1
ATOM 6581 C CA . TYR B 1 263 ? -9.438 -4.469 -22.641 1 98.75 263 TYR B CA 1
ATOM 6582 C C . TYR B 1 263 ? -10.227 -3.35 -21.969 1 98.75 263 TYR B C 1
ATOM 6584 O O . TYR B 1 263 ? -10.18 -2.199 -22.406 1 98.75 263 TYR B O 1
ATOM 6592 N N . ASP B 1 264 ? -10.992 -3.664 -20.969 1 98.81 264 ASP B N 1
ATOM 6593 C CA . ASP B 1 264 ? -11.719 -2.66 -20.188 1 98.81 264 ASP B CA 1
ATOM 6594 C C . ASP B 1 264 ? -11.062 -2.432 -18.828 1 98.81 264 ASP B C 1
ATOM 6596 O O . ASP B 1 264 ? -11.289 -1.399 -18.203 1 98.81 264 ASP B O 1
ATOM 6600 N N . ALA B 1 265 ? -10.289 -3.354 -18.375 1 98.75 265 ALA B N 1
ATOM 6601 C CA . ALA B 1 265 ? -9.445 -3.176 -17.188 1 98.75 265 ALA B CA 1
ATOM 6602 C C . ALA B 1 265 ? -8.242 -4.113 -17.219 1 98.75 265 ALA B C 1
ATOM 6604 O O . ALA B 1 265 ? -8.336 -5.234 -17.734 1 98.75 265 ALA B O 1
ATOM 6605 N N . ILE B 1 266 ? -7.156 -3.641 -16.75 1 98.69 266 ILE B N 1
ATOM 6606 C CA . ILE B 1 266 ? -5.906 -4.383 -16.609 1 98.69 266 ILE B CA 1
ATOM 6607 C C . ILE B 1 266 ? -5.457 -4.348 -15.141 1 98.69 266 ILE B C 1
ATOM 6609 O O . ILE B 1 266 ? -5.363 -3.277 -14.539 1 98.69 266 ILE B O 1
ATOM 6613 N N . MET B 1 267 ? -5.266 -5.461 -14.555 1 98.38 267 MET B N 1
ATOM 6614 C CA . MET B 1 267 ? -4.699 -5.566 -13.211 1 98.38 267 MET B CA 1
ATOM 6615 C C . MET B 1 267 ? -3.297 -6.168 -13.258 1 98.38 267 MET B C 1
ATOM 6617 O O . MET B 1 267 ? -3.068 -7.164 -13.953 1 98.38 267 MET B O 1
ATOM 6621 N N . LEU B 1 268 ? -2.342 -5.531 -12.5 1 97.06 268 LEU B N 1
ATOM 6622 C CA . LEU B 1 268 ? -0.938 -5.922 -12.555 1 97.06 268 LEU B CA 1
ATOM 6623 C C . LEU B 1 268 ? -0.351 -6.023 -11.148 1 97.06 268 LEU B C 1
ATOM 6625 O O . LEU B 1 268 ? -0.837 -5.375 -10.219 1 97.06 268 LEU B O 1
ATOM 6629 N N . SER B 1 269 ? 0.688 -6.859 -11.062 1 97 269 SER B N 1
ATOM 6630 C CA . SER B 1 269 ? 1.561 -6.949 -9.891 1 97 269 SER B CA 1
ATOM 6631 C C . SER B 1 269 ? 3.002 -6.605 -10.258 1 97 269 SER B C 1
ATOM 6633 O O . SER B 1 269 ? 3.83 -7.5 -10.445 1 97 269 SER B O 1
ATOM 6635 N N . PRO B 1 270 ? 3.363 -5.352 -10.211 1 97.75 270 PRO B N 1
ATOM 6636 C CA . PRO B 1 270 ? 4.711 -4.957 -10.625 1 97.75 270 PRO B CA 1
ATOM 6637 C C . PRO B 1 270 ? 5.801 -5.586 -9.766 1 97.75 270 PRO B C 1
ATOM 6639 O O . PRO B 1 270 ? 6.957 -5.672 -10.195 1 97.75 270 PRO B O 1
ATOM 6642 N N . HIS B 1 271 ? 5.484 -6.035 -8.547 1 97.5 271 HIS B N 1
ATOM 6643 C CA . HIS B 1 271 ? 6.516 -6.672 -7.734 1 97.5 271 HIS B CA 1
ATOM 6644 C C . HIS B 1 271 ? 7.031 -7.945 -8.398 1 97.5 271 HIS B C 1
ATOM 6646 O O . HIS B 1 271 ? 8.078 -8.469 -8.008 1 97.5 271 HIS B O 1
ATOM 6652 N N . LYS B 1 272 ? 6.32 -8.484 -9.422 1 97.62 272 LYS B N 1
ATOM 6653 C CA . LYS B 1 272 ? 6.75 -9.672 -10.156 1 97.62 272 LYS B CA 1
ATOM 6654 C C . LYS B 1 272 ? 7.664 -9.297 -11.32 1 97.62 272 LYS B C 1
ATOM 6656 O O . LYS B 1 272 ? 8.242 -10.172 -11.961 1 97.62 272 LYS B O 1
ATOM 6661 N N . PHE B 1 273 ? 7.816 -8.008 -11.641 1 98.12 273 PHE B N 1
ATOM 6662 C CA . PHE B 1 273 ? 8.75 -7.516 -12.641 1 98.12 273 PHE B CA 1
ATOM 6663 C C . PHE B 1 273 ? 10.18 -7.508 -12.102 1 98.12 273 PHE B C 1
ATOM 6665 O O . PHE B 1 273 ? 10.383 -7.402 -10.891 1 98.12 273 PHE B O 1
ATOM 6672 N N . LEU B 1 274 ? 11.172 -7.629 -13.039 1 97.56 274 LEU B N 1
ATOM 6673 C CA . LEU B 1 274 ? 12.555 -7.406 -12.633 1 97.56 274 LEU B CA 1
ATOM 6674 C C . LEU B 1 274 ? 12.758 -5.965 -12.172 1 97.56 274 LEU B C 1
ATOM 6676 O O . LEU B 1 274 ? 12.461 -5.023 -12.906 1 97.56 274 LEU B O 1
ATOM 6680 N N . GLY B 1 275 ? 13.141 -5.809 -10.922 1 97.06 275 GLY B N 1
ATOM 6681 C CA . GLY B 1 275 ? 13.305 -4.492 -10.32 1 97.06 275 GLY B CA 1
ATOM 6682 C C . GLY B 1 275 ? 12.062 -4.008 -9.602 1 97.06 275 GLY B C 1
ATOM 6683 O O . GLY B 1 275 ? 12.039 -2.898 -9.07 1 97.06 275 GLY B O 1
ATOM 6684 N N . GLY B 1 276 ? 11.078 -4.852 -9.445 1 97.5 276 GLY B N 1
ATOM 6685 C CA . GLY B 1 276 ? 9.766 -4.348 -9.078 1 97.5 276 GLY B CA 1
ATOM 6686 C C . GLY B 1 276 ? 9.406 -4.602 -7.629 1 97.5 276 GLY B C 1
ATOM 6687 O O . GLY B 1 276 ? 8.43 -4.051 -7.121 1 97.5 276 GLY B O 1
ATOM 6688 N N . PRO B 1 277 ? 10.086 -5.555 -6.855 1 97.5 277 PRO B N 1
ATOM 6689 C CA . PRO B 1 277 ? 9.695 -5.777 -5.461 1 97.5 277 PRO B CA 1
ATOM 6690 C C . PRO B 1 277 ? 9.594 -4.477 -4.664 1 97.5 277 PRO B C 1
ATOM 6692 O O . PRO B 1 277 ? 10.445 -3.594 -4.801 1 97.5 277 PRO B O 1
ATOM 6695 N N . GLY B 1 278 ? 8.492 -4.375 -3.889 1 95.31 278 GLY B N 1
ATOM 6696 C CA . GLY B 1 278 ? 8.227 -3.156 -3.143 1 95.31 278 GLY B CA 1
ATOM 6697 C C . GLY B 1 278 ? 7.258 -2.225 -3.848 1 95.31 278 GLY B C 1
ATOM 6698 O O . GLY B 1 278 ? 6.852 -1.202 -3.291 1 95.31 278 GLY B O 1
ATOM 6699 N N . SER B 1 279 ? 6.84 -2.51 -5.031 1 96.81 279 SER B N 1
ATOM 6700 C CA . SER B 1 279 ? 5.918 -1.694 -5.812 1 96.81 279 SER B CA 1
ATOM 6701 C C . SER B 1 279 ? 4.469 -2.004 -5.457 1 96.81 279 SER B C 1
ATOM 6703 O O . SER B 1 279 ? 4.176 -3.047 -4.867 1 96.81 279 SER B O 1
ATOM 6705 N N . PRO B 1 280 ? 3.584 -1.107 -5.762 1 96.56 280 PRO B N 1
ATOM 6706 C CA . PRO B 1 280 ? 2.162 -1.354 -5.516 1 96.56 280 PRO B CA 1
ATOM 6707 C C . PRO B 1 280 ? 1.493 -2.121 -6.656 1 96.56 280 PRO B C 1
ATOM 6709 O O . PRO B 1 280 ? 2.102 -2.32 -7.711 1 96.56 280 PRO B O 1
ATOM 6712 N N . GLY B 1 281 ? 0.219 -2.615 -6.332 1 97.19 281 GLY B N 1
ATOM 6713 C CA . GLY B 1 281 ? -0.614 -3.1 -7.422 1 97.19 281 GLY B CA 1
ATOM 6714 C C . GLY B 1 281 ? -1.061 -2 -8.367 1 97.19 281 GLY B C 1
ATOM 6715 O O . GLY B 1 281 ? -1.026 -0.82 -8.008 1 97.19 281 GLY B O 1
ATOM 6716 N N . VAL B 1 282 ? -1.406 -2.363 -9.578 1 98.44 282 VAL B N 1
ATOM 6717 C CA . VAL B 1 282 ? -1.8 -1.389 -10.594 1 98.44 282 VAL B CA 1
ATOM 6718 C C . VAL B 1 282 ? -3.129 -1.804 -11.219 1 98.44 282 VAL B C 1
ATOM 6720 O O . VAL B 1 282 ? -3.307 -2.965 -11.602 1 98.44 282 VAL B O 1
ATOM 6723 N N . LEU B 1 283 ? -4.082 -0.904 -11.258 1 98.75 283 LEU B N 1
ATOM 6724 C CA . LEU B 1 283 ? -5.352 -1.046 -11.961 1 98.75 283 LEU B CA 1
ATOM 6725 C C . LEU B 1 283 ? -5.496 0.026 -13.039 1 98.75 283 LEU B C 1
ATOM 6727 O O . LEU B 1 283 ? -5.52 1.221 -12.734 1 98.75 283 LEU B O 1
ATOM 6731 N N . LEU B 1 284 ? -5.395 -0.331 -14.25 1 98.81 284 LEU B N 1
ATOM 6732 C CA . LEU B 1 284 ? -5.816 0.531 -15.344 1 98.81 284 LEU B CA 1
ATOM 6733 C C . LEU B 1 284 ? -7.215 0.156 -15.82 1 98.81 284 LEU B C 1
ATOM 6735 O O . LEU B 1 284 ? -7.445 -0.974 -16.266 1 98.81 284 LEU B O 1
ATOM 6739 N N . MET B 1 285 ? -8.18 1.053 -15.766 1 98.75 285 MET B N 1
ATOM 6740 C CA . MET B 1 285 ? -9.562 0.694 -16.078 1 98.75 285 MET B CA 1
ATOM 6741 C C . MET B 1 285 ? -10.195 1.735 -16.984 1 98.75 285 MET B C 1
ATOM 6743 O O . MET B 1 285 ? -9.891 2.924 -16.891 1 98.75 285 MET B O 1
ATOM 6747 N N . ASN B 1 286 ? -11.031 1.259 -17.891 1 98.56 286 ASN B N 1
ATOM 6748 C CA . ASN B 1 286 ? -11.93 2.15 -18.625 1 98.56 286 ASN B CA 1
ATOM 6749 C C . ASN B 1 286 ? -12.844 2.92 -17.672 1 98.56 286 ASN B C 1
ATOM 6751 O O . ASN B 1 286 ? -13.438 2.334 -16.766 1 98.56 286 ASN B O 1
ATOM 6755 N N . LYS B 1 287 ? -12.938 4.223 -17.906 1 98 287 LYS B N 1
ATOM 6756 C CA . LYS B 1 287 ? -13.703 5.078 -17 1 98 287 LYS B CA 1
ATOM 6757 C C . LYS B 1 287 ? -15.172 4.656 -16.969 1 98 287 LYS B C 1
ATOM 6759 O O . LYS B 1 287 ? -15.898 4.996 -16.031 1 98 287 LYS B O 1
ATOM 6764 N N . ALA B 1 288 ? -15.633 3.887 -17.906 1 97.75 288 ALA B N 1
ATOM 6765 C CA . ALA B 1 288 ? -17 3.379 -17.922 1 97.75 288 ALA B CA 1
ATOM 6766 C C . ALA B 1 288 ? -17.25 2.426 -16.766 1 97.75 288 ALA B C 1
ATOM 6768 O O . ALA B 1 288 ? -18.391 2.23 -16.344 1 97.75 288 ALA B O 1
ATOM 6769 N N . LEU B 1 289 ? -16.203 1.845 -16.25 1 98.31 289 LEU B N 1
ATOM 6770 C CA . LEU B 1 289 ? -16.328 0.907 -15.148 1 98.31 289 LEU B CA 1
ATOM 6771 C C . LEU B 1 289 ? -16.422 1.647 -13.82 1 98.31 289 LEU B C 1
ATOM 6773 O O . LEU B 1 289 ? -16.766 1.052 -12.797 1 98.31 289 LEU B O 1
ATOM 6777 N N . TYR B 1 290 ? -16.062 2.922 -13.773 1 98.38 290 TYR B N 1
ATOM 6778 C CA . TYR B 1 290 ? -16.172 3.73 -12.562 1 98.38 290 TYR B CA 1
ATOM 6779 C C . TYR B 1 290 ? -17.609 4.137 -12.305 1 98.38 290 TYR B C 1
ATOM 6781 O O . TYR B 1 290 ? -18.109 5.102 -12.898 1 98.38 290 TYR B O 1
ATOM 6789 N N . LYS B 1 291 ? -18.219 3.559 -11.312 1 98 291 LYS B N 1
ATOM 6790 C CA . LYS B 1 291 ? -19.641 3.754 -11.117 1 98 291 LYS B CA 1
ATOM 6791 C C . LYS B 1 291 ? -19.922 4.734 -9.984 1 98 291 LYS B C 1
ATOM 6793 O O . LYS B 1 291 ? -21.078 5.09 -9.727 1 98 291 LYS B O 1
ATOM 6798 N N . LEU B 1 292 ? -18.766 5.207 -9.312 1 97.5 292 LEU B N 1
ATOM 6799 C CA . LEU B 1 292 ? -18.953 6.133 -8.203 1 97.5 292 LEU B CA 1
ATOM 6800 C C . LEU B 1 292 ? -19.031 7.57 -8.703 1 97.5 292 LEU B C 1
ATOM 6802 O O . LEU B 1 292 ? -18.828 8.508 -7.934 1 97.5 292 LEU B O 1
ATOM 6806 N N . LYS B 1 293 ? -19.109 7.953 -9.812 1 91.06 293 LYS B N 1
ATOM 6807 C CA . LYS B 1 293 ? -19.203 9.203 -10.555 1 91.06 293 LYS B CA 1
ATOM 6808 C C . LYS B 1 293 ? -19.297 10.398 -9.609 1 91.06 293 LYS B C 1
ATOM 6810 O O . LYS B 1 293 ? -18.312 10.758 -8.953 1 91.06 293 LYS B O 1
ATOM 6815 N N . HIS B 1 294 ? -20.516 10.789 -9.258 1 89.94 294 HIS B N 1
ATOM 6816 C CA . HIS B 1 294 ? -20.719 12 -8.469 1 89.94 294 HIS B CA 1
ATOM 6817 C C . HIS B 1 294 ? -20.844 11.664 -6.984 1 89.94 294 HIS B C 1
ATOM 6819 O O . HIS B 1 294 ? -20.906 12.57 -6.145 1 89.94 294 HIS B O 1
ATOM 6825 N N . ALA B 1 295 ? -20.797 10.43 -6.703 1 97.06 295 ALA B N 1
ATOM 6826 C CA . ALA B 1 295 ? -20.812 9.992 -5.309 1 97.06 295 ALA B CA 1
ATOM 6827 C C . ALA B 1 295 ? -19.422 10.062 -4.695 1 97.06 295 ALA B C 1
ATOM 6829 O O . ALA B 1 295 ? -18.422 10.203 -5.41 1 97.06 295 ALA B O 1
ATOM 6830 N N . PRO B 1 296 ? -19.344 10.141 -3.381 1 98 296 PRO B N 1
ATOM 6831 C CA . PRO B 1 296 ? -18.031 10.094 -2.744 1 98 296 PRO B CA 1
ATOM 6832 C C . PRO B 1 296 ? -17.172 8.93 -3.234 1 98 296 PRO B C 1
ATOM 6834 O O . PRO B 1 296 ? -17.703 7.883 -3.615 1 98 296 PRO B O 1
ATOM 6837 N N . PRO B 1 297 ? -15.875 9.102 -3.289 1 98 297 PRO B N 1
ATOM 6838 C CA . PRO B 1 297 ? -14.984 8.047 -3.779 1 98 297 PRO B CA 1
ATOM 6839 C C . PRO B 1 297 ? -14.945 6.832 -2.854 1 98 297 PRO B C 1
ATOM 6841 O O . PRO B 1 297 ? -15.602 6.824 -1.812 1 98 297 PRO B O 1
ATOM 6844 N N . SER B 1 298 ? -14.242 5.707 -3.287 1 97.44 298 SER B N 1
ATOM 6845 C CA . SER B 1 298 ? -14.219 4.438 -2.568 1 97.44 298 SER B CA 1
ATOM 6846 C C . SER B 1 298 ? -13.609 4.598 -1.181 1 97.44 298 SER B C 1
ATOM 6848 O O . SER B 1 298 ? -13.945 3.857 -0.257 1 97.44 298 SER B O 1
ATOM 6850 N N . THR B 1 299 ? -12.656 5.461 -1.059 1 96.12 299 THR B N 1
ATOM 6851 C CA . THR B 1 299 ? -12.062 5.852 0.218 1 96.12 299 THR B CA 1
ATOM 6852 C C . THR B 1 299 ? -12.023 7.371 0.353 1 96.12 299 THR B C 1
ATOM 6854 O O . THR B 1 299 ? -11.406 8.055 -0.467 1 96.12 299 THR B O 1
ATOM 6857 N N . CYS B 1 300 ? -12.656 7.844 1.362 1 96.25 300 CYS B N 1
ATOM 6858 C CA . CYS B 1 300 ? -12.719 9.281 1.582 1 96.25 300 CYS B CA 1
ATOM 6859 C C . CYS B 1 300 ? -11.664 9.734 2.59 1 96.25 300 CYS B C 1
ATOM 6861 O O . CYS B 1 300 ? -11.469 9.086 3.617 1 96.25 300 CYS B O 1
ATOM 6863 N N . GLY B 1 301 ? -10.945 10.727 2.307 1 93.94 301 GLY B N 1
ATOM 6864 C CA . GLY B 1 301 ? -9.922 11.258 3.189 1 93.94 301 GLY B CA 1
ATOM 6865 C C . GLY B 1 301 ? -9.148 12.414 2.578 1 93.94 301 GLY B C 1
ATOM 6866 O O . GLY B 1 301 ? -9.656 13.102 1.686 1 93.94 301 GLY B O 1
ATOM 6867 N N . GLY B 1 302 ? -8.008 12.68 3.127 1 90.5 302 GLY B N 1
ATOM 6868 C CA . GLY B 1 302 ? -7.145 13.711 2.578 1 90.5 302 GLY B CA 1
ATOM 6869 C C . GLY B 1 302 ? -6.793 13.477 1.121 1 90.5 302 GLY B C 1
ATOM 6870 O O . GLY B 1 302 ? -6.555 12.344 0.706 1 90.5 302 GLY B O 1
ATOM 6871 N N . GLY B 1 303 ? -6.758 14.539 0.343 1 89.44 303 GLY B N 1
ATOM 6872 C CA . GLY B 1 303 ? -6.367 14.469 -1.056 1 89.44 303 GLY B CA 1
ATOM 6873 C C . GLY B 1 303 ? -7.531 14.195 -1.989 1 89.44 303 GLY B C 1
ATOM 6874 O O . GLY B 1 303 ? -7.402 14.336 -3.207 1 89.44 303 GLY B O 1
ATOM 6875 N N . THR B 1 304 ? -8.703 13.875 -1.378 1 94.56 304 THR B N 1
ATOM 6876 C CA . THR B 1 304 ? -9.82 13.477 -2.23 1 94.56 304 THR B CA 1
ATOM 6877 C C . THR B 1 304 ? -10.875 14.578 -2.289 1 94.56 304 THR B C 1
ATOM 6879 O O . THR B 1 304 ? -11.883 14.445 -2.994 1 94.56 304 THR B O 1
ATOM 6882 N N . VAL B 1 305 ? -10.672 15.711 -1.556 1 95.25 305 VAL B N 1
ATOM 6883 C CA . VAL B 1 305 ? -11.711 16.719 -1.397 1 95.25 305 VAL B CA 1
ATOM 6884 C C . VAL B 1 305 ? -11.164 18.094 -1.793 1 95.25 305 VAL B C 1
ATOM 6886 O O . VAL B 1 305 ? -9.977 18.359 -1.627 1 95.25 305 VAL B O 1
ATOM 6889 N N . ASN B 1 306 ? -12.086 18.875 -2.25 1 93.44 306 ASN B N 1
ATOM 6890 C CA . ASN B 1 306 ? -11.773 20.281 -2.512 1 93.44 306 ASN B CA 1
ATOM 6891 C C . ASN B 1 306 ? -12.234 21.172 -1.369 1 93.44 306 ASN B C 1
ATOM 6893 O O . ASN B 1 306 ? -11.703 22.266 -1.179 1 93.44 306 ASN B O 1
ATOM 6897 N N . TYR B 1 307 ? -13.234 20.672 -0.667 1 94.94 307 TYR B N 1
ATOM 6898 C CA . TYR B 1 307 ? -13.812 21.516 0.373 1 94.94 307 TYR B CA 1
ATOM 6899 C C . TYR B 1 307 ? -14.531 20.672 1.422 1 94.94 307 TYR B C 1
ATOM 6901 O O . TYR B 1 307 ? -15.242 19.719 1.085 1 94.94 307 TYR B O 1
ATOM 6909 N N . VAL B 1 308 ? -14.312 20.938 2.672 1 95.88 308 VAL B N 1
ATOM 6910 C CA . VAL B 1 308 ? -14.977 20.297 3.803 1 95.88 308 VAL B CA 1
ATOM 6911 C C . VAL B 1 308 ? -15.25 21.328 4.895 1 95.88 308 VAL B C 1
ATOM 6913 O O . VAL B 1 308 ? -14.414 22.203 5.16 1 95.88 308 VAL B O 1
ATOM 6916 N N . ASN B 1 309 ? -16.406 21.406 5.465 1 94 309 ASN B N 1
ATOM 6917 C CA . ASN B 1 309 ? -16.703 22.172 6.668 1 94 309 ASN B CA 1
ATOM 6918 C C . ASN B 1 309 ? -17.422 21.328 7.715 1 94 309 ASN B C 1
ATOM 6920 O O . ASN B 1 309 ? -17.625 20.125 7.52 1 94 309 ASN B O 1
ATOM 6924 N N . PHE B 1 310 ? -17.688 21.891 8.906 1 92.12 310 PHE B N 1
ATOM 6925 C CA . PHE B 1 310 ? -18.312 21.109 9.969 1 92.12 310 PHE B CA 1
ATOM 6926 C C . PHE B 1 310 ? -19.797 21.484 10.086 1 92.12 310 PHE B C 1
ATOM 6928 O O . PHE B 1 310 ? -20.516 20.906 10.906 1 92.12 310 PHE B O 1
ATOM 6935 N N . PHE B 1 311 ? -20.328 22.391 9.234 1 93.81 311 PHE B N 1
ATOM 6936 C CA . PHE B 1 311 ? -21.703 22.859 9.352 1 93.81 311 PHE B CA 1
ATOM 6937 C C . PHE B 1 311 ? -22.672 21.828 8.773 1 93.81 311 PHE B C 1
ATOM 6939 O O . PHE B 1 311 ? -23.734 21.562 9.352 1 93.81 311 PHE B O 1
ATOM 6946 N N . ASN B 1 312 ? -22.312 21.328 7.59 1 95.06 312 ASN B N 1
ATOM 6947 C CA . ASN B 1 312 ? -23.141 20.375 6.879 1 95.06 312 ASN B CA 1
ATOM 6948 C C . ASN B 1 312 ? -22.297 19.422 6.043 1 95.06 312 ASN B C 1
ATOM 6950 O O . ASN B 1 312 ? -21.547 19.844 5.164 1 95.06 312 ASN B O 1
ATOM 6954 N N . GLU B 1 313 ? -22.484 18.156 6.289 1 93 313 GLU B N 1
ATOM 6955 C CA . GLU B 1 313 ? -21.703 17.141 5.566 1 93 313 GLU B CA 1
ATOM 6956 C C . GLU B 1 313 ? -21.984 17.203 4.066 1 93 313 GLU B C 1
ATOM 6958 O O . GLU B 1 313 ? -21.109 16.906 3.254 1 93 313 GLU B O 1
ATOM 6963 N N . LYS B 1 314 ? -23.125 17.672 3.676 1 93.56 314 LYS B N 1
ATOM 6964 C CA . LYS B 1 314 ? -23.531 17.719 2.273 1 93.56 314 LYS B CA 1
ATOM 6965 C C . LYS B 1 314 ? -22.766 18.812 1.521 1 93.56 314 LYS B C 1
ATOM 6967 O O . LYS B 1 314 ? -22.781 18.844 0.29 1 93.56 314 LYS B O 1
ATOM 6972 N N . ASP B 1 315 ? -22.094 19.656 2.273 1 96 315 ASP B N 1
ATOM 6973 C CA . ASP B 1 315 ? -21.344 20.75 1.655 1 96 315 ASP B CA 1
ATOM 6974 C C . ASP B 1 315 ? -20 20.25 1.126 1 96 315 ASP B C 1
ATOM 6976 O O . ASP B 1 315 ? -19.312 20.969 0.398 1 96 315 ASP B O 1
ATOM 6980 N N . THR B 1 316 ? -19.656 19 1.448 1 96.62 316 THR B N 1
ATOM 6981 C CA . THR B 1 316 ? -18.359 18.469 1.037 1 96.62 316 THR B CA 1
ATOM 6982 C C . THR B 1 316 ? -18.266 18.406 -0.484 1 96.62 316 THR B C 1
ATOM 6984 O O . THR B 1 316 ? -19.188 17.953 -1.151 1 96.62 316 THR B O 1
ATOM 6987 N N . LEU B 1 317 ? -17.219 18.984 -1.006 1 96.62 317 LEU B N 1
ATOM 6988 C CA . LEU B 1 317 ? -16.922 18.875 -2.43 1 96.62 317 LEU B CA 1
ATOM 6989 C C . LEU B 1 317 ? -15.734 17.922 -2.668 1 96.62 317 LEU B C 1
ATOM 6991 O O . LEU B 1 317 ? -14.617 18.203 -2.223 1 96.62 317 LEU B O 1
ATOM 6995 N N . TYR B 1 318 ? -16 16.812 -3.352 1 96.12 318 TYR B N 1
ATOM 6996 C CA . TYR B 1 318 ? -14.953 15.875 -3.717 1 96.12 318 TYR B CA 1
ATOM 6997 C C . TYR B 1 318 ? -14.336 16.25 -5.062 1 96.12 318 TYR B C 1
ATOM 6999 O O . TYR B 1 318 ? -14.984 16.875 -5.898 1 96.12 318 TYR B O 1
ATOM 7007 N N . VAL B 1 319 ? -13.078 15.836 -5.219 1 94.81 319 VAL B N 1
ATOM 7008 C CA . VAL B 1 319 ? -12.367 16.031 -6.484 1 94.81 319 VAL B CA 1
ATOM 7009 C C . VAL B 1 319 ? -13.086 15.258 -7.594 1 94.81 319 VAL B C 1
ATOM 7011 O O . VAL B 1 319 ? -13.578 14.148 -7.375 1 94.81 319 VAL B O 1
ATOM 7014 N N . ASN B 1 320 ? -13.094 15.836 -8.82 1 94.06 320 ASN B N 1
ATOM 7015 C CA . ASN B 1 320 ? -13.789 15.211 -9.938 1 94.06 320 ASN B CA 1
ATOM 7016 C C . ASN B 1 320 ? -12.906 14.195 -10.656 1 94.06 320 ASN B C 1
ATOM 7018 O O . ASN B 1 320 ? -13.391 13.156 -11.109 1 94.06 320 ASN B O 1
ATOM 7022 N N . ASP B 1 321 ? -11.648 14.523 -10.75 1 95.19 321 ASP B N 1
ATOM 7023 C CA . ASP B 1 321 ? -10.734 13.641 -11.469 1 95.19 321 ASP B CA 1
ATOM 7024 C C . ASP B 1 321 ? -10.664 12.273 -10.797 1 95.19 321 ASP B C 1
ATOM 7026 O O . ASP B 1 321 ? -10.328 12.164 -9.617 1 95.19 321 ASP B O 1
ATOM 7030 N N . ILE B 1 322 ? -10.922 11.195 -11.539 1 97.69 322 ILE B N 1
ATOM 7031 C CA . ILE B 1 322 ? -11.078 9.852 -11 1 97.69 322 ILE B CA 1
ATOM 7032 C C . ILE B 1 322 ? -9.766 9.398 -10.359 1 97.69 322 ILE B C 1
ATOM 7034 O O . ILE B 1 322 ? -9.773 8.828 -9.266 1 97.69 322 ILE B O 1
ATOM 7038 N N . GLU B 1 323 ? -8.641 9.633 -11.023 1 97 323 GLU B N 1
ATOM 7039 C CA . GLU B 1 323 ? -7.355 9.195 -10.5 1 97 323 GLU B CA 1
ATOM 7040 C C . GLU B 1 323 ? -7.02 9.914 -9.195 1 97 323 GLU B C 1
ATOM 7042 O O . GLU B 1 323 ? -6.551 9.289 -8.242 1 97 323 GLU B O 1
ATOM 7047 N N . GLU B 1 324 ? -7.305 11.172 -9.078 1 94.62 324 GLU B N 1
ATOM 7048 C CA . GLU B 1 324 ? -6.996 11.961 -7.891 1 94.62 324 GLU B CA 1
ATOM 7049 C C . GLU B 1 324 ? -7.926 11.609 -6.734 1 94.62 324 GLU B C 1
ATOM 7051 O O . GLU B 1 324 ? -7.477 11.422 -5.605 1 94.62 324 GLU B O 1
ATOM 7056 N N . ARG B 1 325 ? -9.266 11.539 -6.973 1 96.62 325 ARG B N 1
ATOM 7057 C CA . ARG B 1 325 ? -10.227 11.32 -5.902 1 96.62 325 ARG B CA 1
ATOM 7058 C C . ARG B 1 325 ? -10.094 9.914 -5.324 1 96.62 325 ARG B C 1
ATOM 7060 O O . ARG B 1 325 ? -10.562 9.648 -4.215 1 96.62 325 ARG B O 1
ATOM 7067 N N . GLU B 1 326 ? -9.445 8.938 -6.113 1 97 326 GLU B N 1
ATOM 7068 C CA . GLU B 1 326 ? -9.266 7.57 -5.645 1 97 326 GLU B CA 1
ATOM 7069 C C . GLU B 1 326 ? -7.863 7.359 -5.074 1 97 326 GLU B C 1
ATOM 7071 O O . GLU B 1 326 ? -7.473 6.23 -4.777 1 97 326 GLU B O 1
ATOM 7076 N N . ASP B 1 327 ? -7.102 8.406 -4.934 1 94.5 327 ASP B N 1
ATOM 7077 C CA . ASP B 1 327 ? -5.766 8.367 -4.344 1 94.5 327 ASP B CA 1
ATOM 7078 C C . ASP B 1 327 ? -5.758 9 -2.955 1 94.5 327 ASP B C 1
ATOM 7080 O O . ASP B 1 327 ? -4.977 9.914 -2.689 1 94.5 327 ASP B O 1
ATOM 7084 N N . ALA B 1 328 ? -6.508 8.43 -2.068 1 94 328 ALA B N 1
ATOM 7085 C CA . ALA B 1 328 ? -6.727 9 -0.739 1 94 328 ALA B CA 1
ATOM 7086 C C . ALA B 1 328 ? -5.465 8.906 0.112 1 94 328 ALA B C 1
ATOM 7088 O O . ALA B 1 328 ? -4.758 7.898 0.077 1 94 328 ALA B O 1
ATOM 7089 N N . GLY B 1 329 ? -5.16 10 0.938 1 91.5 329 GLY B N 1
ATOM 7090 C CA . GLY B 1 329 ? -4.008 10.023 1.822 1 91.5 329 GLY B CA 1
ATOM 7091 C C . GLY B 1 329 ? -2.701 10.289 1.095 1 91.5 329 GLY B C 1
ATOM 7092 O O . GLY B 1 329 ? -2.697 10.867 0.005 1 91.5 329 GLY B O 1
ATOM 7093 N N . THR B 1 330 ? -1.614 9.992 1.779 1 90.69 330 THR B N 1
ATOM 7094 C CA . THR B 1 330 ? -0.31 10.102 1.136 1 90.69 330 THR B CA 1
ATOM 7095 C C . THR B 1 330 ? -0.122 8.984 0.106 1 90.69 330 THR B C 1
ATOM 7097 O O . THR B 1 330 ? -0.17 7.805 0.447 1 90.69 330 THR B O 1
ATOM 7100 N N . PRO B 1 331 ? 0.036 9.406 -1.112 1 91.06 331 PRO B N 1
ATOM 7101 C CA . PRO B 1 331 ? 0.212 8.383 -2.145 1 91.06 331 PRO B CA 1
ATOM 7102 C C . PRO B 1 331 ? 1.47 7.539 -1.934 1 91.06 331 PRO B C 1
ATOM 7104 O O . PRO B 1 331 ? 2.34 7.91 -1.142 1 91.06 331 PRO B O 1
ATOM 7107 N N . GLN B 1 332 ? 1.486 6.422 -2.623 1 93.44 332 GLN B N 1
ATOM 7108 C CA . GLN B 1 332 ? 2.658 5.551 -2.613 1 93.44 332 GLN B CA 1
ATOM 7109 C C . GLN B 1 332 ? 3.738 6.074 -3.555 1 93.44 332 GLN B C 1
ATOM 7111 O O . GLN B 1 332 ? 4.086 5.41 -4.535 1 93.44 332 GLN B O 1
ATOM 7116 N N . ILE B 1 333 ? 4.391 7.129 -3.195 1 94.69 333 ILE B N 1
ATOM 7117 C CA . ILE B 1 333 ? 5.234 7.926 -4.078 1 94.69 333 ILE B CA 1
ATOM 7118 C C . ILE B 1 333 ? 6.465 7.113 -4.484 1 94.69 333 ILE B C 1
ATOM 7120 O O . ILE B 1 333 ? 6.691 6.875 -5.676 1 94.69 333 ILE B O 1
ATOM 7124 N N . ILE B 1 334 ? 7.227 6.652 -3.482 1 96.25 334 ILE B N 1
ATOM 7125 C CA . ILE B 1 334 ? 8.453 5.906 -3.744 1 96.25 334 ILE B CA 1
ATOM 7126 C C . ILE B 1 334 ? 8.125 4.629 -4.516 1 96.25 334 ILE B C 1
ATOM 7128 O O . ILE B 1 334 ? 8.828 4.273 -5.465 1 96.25 334 ILE B O 1
ATOM 7132 N N . GLN B 1 335 ? 7.059 4.004 -4.176 1 96.62 335 GLN B N 1
ATOM 7133 C CA . GLN B 1 335 ? 6.629 2.748 -4.785 1 96.62 335 GLN B CA 1
ATOM 7134 C C . GLN B 1 335 ? 6.203 2.961 -6.234 1 96.62 335 GLN B C 1
ATOM 7136 O O . GLN B 1 335 ? 6.434 2.102 -7.09 1 96.62 335 GLN B O 1
ATOM 7141 N N . ARG B 1 336 ? 5.543 4.078 -6.504 1 95.88 336 ARG B N 1
ATOM 7142 C CA . ARG B 1 336 ? 5.133 4.406 -7.863 1 95.88 336 ARG B CA 1
ATOM 7143 C C . ARG B 1 336 ? 6.348 4.645 -8.758 1 95.88 336 ARG B C 1
ATOM 7145 O O . ARG B 1 336 ? 6.359 4.234 -9.922 1 95.88 336 ARG B O 1
ATOM 7152 N N . VAL B 1 337 ? 7.328 5.34 -8.203 1 95.94 337 VAL B N 1
ATOM 7153 C CA . VAL B 1 337 ? 8.57 5.555 -8.945 1 95.94 337 VAL B CA 1
ATOM 7154 C C . VAL B 1 337 ? 9.219 4.211 -9.266 1 95.94 337 VAL B C 1
ATOM 7156 O O . VAL B 1 337 ? 9.672 3.982 -10.391 1 95.94 337 VAL B O 1
ATOM 7159 N N . LYS B 1 338 ? 9.227 3.338 -8.297 1 96.44 338 LYS B N 1
ATOM 7160 C CA . LYS B 1 338 ? 9.789 2.006 -8.5 1 96.44 338 LYS B CA 1
ATOM 7161 C C . LYS B 1 338 ? 9.039 1.254 -9.594 1 96.44 338 LYS B C 1
ATOM 7163 O O . LYS B 1 338 ? 9.648 0.551 -10.406 1 96.44 338 LYS B O 1
ATOM 7168 N N . THR B 1 339 ? 7.73 1.349 -9.602 1 97.56 339 THR B N 1
ATOM 7169 C CA . THR B 1 339 ? 6.922 0.727 -10.648 1 97.56 339 THR B CA 1
ATOM 7170 C C . THR B 1 339 ? 7.344 1.218 -12.023 1 97.56 339 THR B C 1
ATOM 7172 O O . THR B 1 339 ? 7.555 0.416 -12.938 1 97.56 339 THR B O 1
ATOM 7175 N N . ALA B 1 340 ? 7.469 2.523 -12.133 1 96.81 340 ALA B N 1
ATOM 7176 C CA . ALA B 1 340 ? 7.855 3.113 -13.406 1 96.81 340 ALA B CA 1
ATOM 7177 C C . ALA B 1 340 ? 9.227 2.611 -13.852 1 96.81 340 ALA B C 1
ATOM 7179 O O . ALA B 1 340 ? 9.43 2.303 -15.031 1 96.81 340 ALA B O 1
ATOM 7180 N N . LEU B 1 341 ? 10.148 2.512 -12.938 1 95.75 341 LEU B N 1
ATOM 7181 C CA . LEU B 1 341 ? 11.5 2.064 -13.25 1 95.75 341 LEU B CA 1
ATOM 7182 C C . LEU B 1 341 ? 11.5 0.596 -13.664 1 95.75 341 LEU B C 1
ATOM 7184 O O . LEU B 1 341 ? 12.273 0.196 -14.547 1 95.75 341 LEU B O 1
ATOM 7188 N N . ALA B 1 342 ? 10.688 -0.227 -13.047 1 96.62 342 ALA B N 1
ATOM 7189 C CA . ALA B 1 342 ? 10.555 -1.626 -13.453 1 96.62 342 ALA B CA 1
ATOM 7190 C C . ALA B 1 342 ? 10.023 -1.741 -14.875 1 96.62 342 ALA B C 1
ATOM 7192 O O . ALA B 1 342 ? 10.492 -2.57 -15.656 1 96.62 342 ALA B O 1
ATOM 7193 N N . PHE B 1 343 ? 9 -0.938 -15.203 1 96.75 343 PHE B N 1
ATOM 7194 C CA . PHE B 1 343 ? 8.477 -0.904 -16.562 1 96.75 343 PHE B CA 1
ATOM 7195 C C . PHE B 1 343 ? 9.555 -0.46 -17.547 1 96.75 343 PHE B C 1
ATOM 7197 O O . PHE B 1 343 ? 9.602 -0.939 -18.688 1 96.75 343 PHE B O 1
ATOM 7204 N N . GLN B 1 344 ? 10.367 0.446 -17.125 1 94.38 344 GLN B N 1
ATOM 7205 C CA . GLN B 1 344 ? 11.438 0.938 -17.984 1 94.38 344 GLN B CA 1
ATOM 7206 C C . GLN B 1 344 ? 12.406 -0.182 -18.359 1 94.38 344 GLN B C 1
ATOM 7208 O O . GLN B 1 344 ? 12.945 -0.207 -19.469 1 94.38 344 GLN B O 1
ATOM 7213 N N . VAL B 1 345 ? 12.695 -1.073 -17.422 1 95 345 VAL B N 1
ATOM 7214 C CA . VAL B 1 345 ? 13.547 -2.225 -17.703 1 95 345 VAL B CA 1
ATOM 7215 C C . VAL B 1 345 ? 12.953 -3.045 -18.844 1 95 345 VAL B C 1
ATOM 7217 O O . VAL B 1 345 ? 13.664 -3.443 -19.766 1 95 345 VAL B O 1
ATOM 7220 N N . LYS B 1 346 ? 11.711 -3.281 -18.719 1 95 346 LYS B N 1
ATOM 7221 C CA . LYS B 1 346 ? 11.016 -4.047 -19.75 1 95 346 LYS B CA 1
ATOM 7222 C C . LYS B 1 346 ? 11.094 -3.342 -21.109 1 95 346 LYS B C 1
ATOM 7224 O O . LYS B 1 346 ? 11.352 -3.979 -22.125 1 95 346 LYS B O 1
ATOM 7229 N N . GLU B 1 347 ? 10.898 -2.033 -21.109 1 92.81 347 GLU B N 1
ATOM 7230 C CA . GLU B 1 347 ? 10.977 -1.253 -22.344 1 92.81 347 GLU B CA 1
ATOM 7231 C C . GLU B 1 347 ? 12.398 -1.258 -22.906 1 92.81 347 GLU B C 1
ATOM 7233 O O . GLU B 1 347 ? 12.586 -1.219 -24.125 1 92.81 347 GLU B O 1
ATOM 7238 N N . TYR B 1 348 ? 13.352 -1.249 -22.031 1 92 348 TYR B N 1
ATOM 7239 C CA . TYR B 1 348 ? 14.766 -1.248 -22.406 1 92 348 TYR B CA 1
ATOM 7240 C C . TYR B 1 348 ? 15.133 -2.523 -23.156 1 92 348 TYR B C 1
ATOM 7242 O O . TYR B 1 348 ? 15.852 -2.477 -24.156 1 92 348 TYR B O 1
ATOM 7250 N N . ILE B 1 349 ? 14.602 -3.656 -22.766 1 94.5 349 ILE B N 1
ATOM 7251 C CA . ILE B 1 349 ? 14.93 -4.938 -23.375 1 94.5 349 ILE B CA 1
ATOM 7252 C C . ILE B 1 349 ? 14.008 -5.184 -24.562 1 94.5 349 ILE B C 1
ATOM 7254 O O . ILE B 1 349 ? 14.383 -5.859 -25.531 1 94.5 349 ILE B O 1
ATOM 7258 N N . LYS B 1 350 ? 12.789 -4.676 -24.516 1 94.31 350 LYS B N 1
ATOM 7259 C CA . LYS B 1 350 ? 11.766 -4.797 -25.547 1 94.31 350 LYS B CA 1
ATOM 7260 C C . LYS B 1 350 ? 11.078 -6.16 -25.469 1 94.31 350 LYS B C 1
ATOM 7262 O O . LYS B 1 350 ? 11.742 -7.184 -25.281 1 94.31 350 LYS B O 1
ATOM 7267 N N . CYS B 1 351 ? 9.82 -6.219 -25.719 1 95.5 351 CYS B N 1
ATOM 7268 C CA . CYS B 1 351 ? 8.977 -7.395 -25.562 1 95.5 351 CYS B CA 1
ATOM 7269 C C . CYS B 1 351 ? 9.359 -8.492 -26.547 1 95.5 351 CYS B C 1
ATOM 7271 O O . CYS B 1 351 ? 9.281 -9.68 -26.234 1 95.5 351 CYS B O 1
ATOM 7273 N N . GLU B 1 352 ? 9.766 -8.078 -27.703 1 95.56 352 GLU B N 1
ATOM 7274 C CA . GLU B 1 352 ? 10.141 -9.062 -28.703 1 95.56 352 GLU B CA 1
ATOM 7275 C C . GLU B 1 352 ? 11.328 -9.906 -28.234 1 95.56 352 GLU B C 1
ATOM 7277 O O . GLU B 1 352 ? 11.32 -11.133 -28.375 1 95.56 352 GLU B O 1
ATOM 7282 N N . ALA B 1 353 ? 12.32 -9.195 -27.766 1 96.38 353 ALA B N 1
ATOM 7283 C CA . ALA B 1 353 ? 13.5 -9.883 -27.234 1 96.38 353 ALA B CA 1
ATOM 7284 C C . ALA B 1 353 ? 13.141 -10.75 -26.031 1 96.38 353 ALA B C 1
ATOM 7286 O O . ALA B 1 353 ? 13.648 -11.867 -25.891 1 96.38 353 ALA B O 1
ATOM 7287 N N . ILE B 1 354 ? 12.305 -10.273 -25.188 1 97.75 354 ILE B N 1
ATOM 7288 C CA . ILE B 1 354 ? 11.852 -11 -24.016 1 97.75 354 ILE B CA 1
ATOM 7289 C C . ILE B 1 354 ? 11.148 -12.289 -24.438 1 97.75 354 ILE B C 1
ATOM 7291 O O . ILE B 1 354 ? 11.453 -13.367 -23.938 1 97.75 354 ILE B O 1
ATOM 7295 N N . ASN B 1 355 ? 10.266 -12.164 -25.375 1 95.62 355 ASN B N 1
ATOM 7296 C CA . ASN B 1 355 ? 9.516 -13.32 -25.859 1 95.62 355 ASN B CA 1
ATOM 7297 C C . ASN B 1 355 ? 10.438 -14.383 -26.438 1 95.62 355 ASN B C 1
ATOM 7299 O O . ASN B 1 355 ? 10.258 -15.578 -26.188 1 95.62 355 ASN B O 1
ATOM 7303 N N . LYS B 1 356 ? 11.383 -13.938 -27.219 1 95.94 356 LYS B N 1
ATOM 7304 C CA . LYS B 1 356 ? 12.32 -14.875 -27.828 1 95.94 356 LYS B CA 1
ATOM 7305 C C . LYS B 1 356 ? 13.109 -15.641 -26.781 1 95.94 356 LYS B C 1
ATOM 7307 O O . LYS B 1 356 ? 13.266 -16.859 -26.875 1 95.94 356 LYS B O 1
ATOM 7312 N N . LYS B 1 357 ? 13.594 -14.953 -25.812 1 96.38 357 LYS B N 1
ATOM 7313 C CA . LYS B 1 357 ? 14.375 -15.586 -24.75 1 96.38 357 LYS B CA 1
ATOM 7314 C C . LYS B 1 357 ? 13.508 -16.547 -23.922 1 96.38 357 LYS B C 1
ATOM 7316 O O . LYS B 1 357 ? 13.945 -17.641 -23.578 1 96.38 357 LYS B O 1
ATOM 7321 N N . GLU B 1 358 ? 12.32 -16.125 -23.625 1 95.44 358 GLU B N 1
ATOM 7322 C CA . GLU B 1 358 ? 11.391 -16.953 -22.859 1 95.44 358 GLU B CA 1
ATOM 7323 C C . GLU B 1 358 ? 11.055 -18.234 -23.609 1 95.44 358 GLU B C 1
ATOM 7325 O O . GLU B 1 358 ? 11.023 -19.312 -23.031 1 95.44 358 GLU B O 1
ATOM 7330 N N . LEU B 1 359 ? 10.82 -18.078 -24.859 1 94.69 359 LEU B N 1
ATOM 7331 C CA . LEU B 1 359 ? 10.492 -19.234 -25.703 1 94.69 359 LEU B CA 1
ATOM 7332 C C . LEU B 1 359 ? 11.656 -20.219 -25.734 1 94.69 359 LEU B C 1
ATOM 7334 O O . LEU B 1 359 ? 11.445 -21.438 -25.641 1 94.69 359 LEU B O 1
ATOM 7338 N N . ASN B 1 360 ? 12.805 -19.719 -25.875 1 96.06 360 ASN B N 1
ATOM 7339 C CA . ASN B 1 360 ? 13.984 -20.578 -25.875 1 96.06 360 ASN B CA 1
ATOM 7340 C C . ASN B 1 360 ? 14.125 -21.344 -24.562 1 96.06 360 ASN B C 1
ATOM 7342 O O . ASN B 1 360 ? 14.406 -22.547 -24.578 1 96.06 360 ASN B O 1
ATOM 7346 N N . ASN B 1 361 ? 13.969 -20.641 -23.484 1 97.12 361 ASN B N 1
ATOM 7347 C CA . ASN B 1 361 ? 14.117 -21.25 -22.172 1 97.12 361 ASN B CA 1
ATOM 7348 C C . ASN B 1 361 ? 13.062 -22.328 -21.938 1 97.12 361 ASN B C 1
ATOM 7350 O O . ASN B 1 361 ? 13.375 -23.422 -21.438 1 97.12 361 ASN B O 1
ATOM 7354 N N . ILE B 1 362 ? 11.828 -22.047 -22.297 1 96.88 362 ILE B N 1
ATOM 7355 C CA . ILE B 1 362 ? 10.742 -22.984 -22.016 1 96.88 362 ILE B CA 1
ATOM 7356 C C . ILE B 1 362 ? 10.836 -24.188 -22.938 1 96.88 362 ILE B C 1
ATOM 7358 O O . ILE B 1 362 ? 10.547 -25.312 -22.516 1 96.88 362 ILE B O 1
ATOM 7362 N N . GLU B 1 363 ? 11.219 -24 -24.141 1 96.12 363 GLU B N 1
ATOM 7363 C CA . GLU B 1 363 ? 11.391 -25.109 -25.062 1 96.12 363 GLU B CA 1
ATOM 7364 C C . GLU B 1 363 ? 12.492 -26.047 -24.594 1 96.12 363 GLU B C 1
ATOM 7366 O O . GLU B 1 363 ? 12.328 -27.266 -24.641 1 96.12 363 GLU B O 1
ATOM 7371 N N . ARG B 1 364 ? 13.523 -25.484 -24.172 1 95.69 364 ARG B N 1
ATOM 7372 C CA . ARG B 1 364 ? 14.617 -26.281 -23.625 1 95.69 364 ARG B CA 1
ATOM 7373 C C . ARG B 1 364 ? 14.156 -27.109 -22.422 1 95.69 364 ARG B C 1
ATOM 7375 O O . ARG B 1 364 ? 14.492 -28.281 -22.312 1 95.69 364 ARG B O 1
ATOM 7382 N N . ALA B 1 365 ? 13.445 -26.484 -21.578 1 97.75 365 ALA B N 1
ATOM 7383 C CA . ALA B 1 365 ? 12.953 -27.156 -20.375 1 97.75 365 ALA B CA 1
ATOM 7384 C C . ALA B 1 365 ? 11.984 -28.281 -20.734 1 97.75 365 ALA B C 1
ATOM 7386 O O . ALA B 1 365 ? 12.102 -29.391 -20.219 1 97.75 365 ALA B O 1
ATOM 7387 N N . LEU B 1 366 ? 11.031 -28.016 -21.625 1 97.5 366 LEU B N 1
ATOM 7388 C CA . LEU B 1 366 ? 10.023 -29 -22 1 97.5 366 LEU B CA 1
ATOM 7389 C C . LEU B 1 366 ? 10.648 -30.172 -22.734 1 97.5 366 LEU B C 1
ATOM 7391 O O . LEU B 1 366 ? 10.266 -31.328 -22.531 1 97.5 366 LEU B O 1
ATOM 7395 N N . GLU B 1 367 ? 11.602 -29.875 -23.547 1 96.56 367 GLU B N 1
ATOM 7396 C CA . GLU B 1 367 ? 12.281 -30.922 -24.297 1 96.56 367 GLU B CA 1
ATOM 7397 C C . GLU B 1 367 ? 12.938 -31.938 -23.359 1 96.56 367 GLU B C 1
ATOM 7399 O O . GLU B 1 367 ? 12.922 -33.125 -23.625 1 96.56 367 GLU B O 1
ATOM 7404 N N . ARG B 1 368 ? 13.438 -31.469 -22.328 1 96.88 368 ARG B N 1
ATOM 7405 C CA . ARG B 1 368 ? 14.156 -32.344 -21.406 1 96.88 368 ARG B CA 1
ATOM 7406 C C . ARG B 1 368 ? 13.203 -32.969 -20.406 1 96.88 368 ARG B C 1
ATOM 7408 O O . ARG B 1 368 ? 13.242 -34.188 -20.203 1 96.88 368 ARG B O 1
ATOM 7415 N N . LEU B 1 369 ? 12.312 -32.219 -19.828 1 97.81 369 LEU B N 1
ATOM 7416 C CA . LEU B 1 369 ? 11.523 -32.688 -18.703 1 97.81 369 LEU B CA 1
ATOM 7417 C C . LEU B 1 369 ? 10.367 -33.562 -19.172 1 97.81 369 LEU B C 1
ATOM 7419 O O . LEU B 1 369 ? 9.984 -34.531 -18.484 1 97.81 369 LEU B O 1
ATOM 7423 N N . VAL B 1 370 ? 9.766 -33.281 -20.312 1 97.25 370 VAL B N 1
ATOM 7424 C CA . VAL B 1 370 ? 8.609 -34.031 -20.781 1 97.25 370 VAL B CA 1
ATOM 7425 C C . VAL B 1 370 ? 9.039 -35.438 -21.188 1 97.25 370 VAL B C 1
ATOM 7427 O O . VAL B 1 370 ? 8.273 -36.406 -21.031 1 97.25 370 VAL B O 1
ATOM 7430 N N . LYS B 1 371 ? 10.266 -35.625 -21.562 1 95.62 371 LYS B N 1
ATOM 7431 C CA . LYS B 1 371 ? 10.773 -36.938 -22.016 1 95.62 371 LYS B CA 1
ATOM 7432 C C . LYS B 1 371 ? 11.203 -37.812 -20.844 1 95.62 371 LYS B C 1
ATOM 7434 O O . LYS B 1 371 ? 11.383 -39 -20.984 1 95.62 371 LYS B O 1
ATOM 7439 N N . HIS B 1 372 ? 11.391 -37.219 -19.812 1 95.25 372 HIS B N 1
ATOM 7440 C CA . HIS B 1 372 ? 11.852 -37.969 -18.656 1 95.25 372 HIS B CA 1
ATOM 7441 C C . HIS B 1 372 ? 10.734 -38.844 -18.094 1 95.25 372 HIS B C 1
ATOM 7443 O O . HIS B 1 372 ? 9.648 -38.344 -17.766 1 95.25 372 HIS B O 1
ATOM 7449 N N . PRO B 1 373 ? 10.891 -40.062 -17.844 1 93.25 373 PRO B N 1
ATOM 7450 C CA . PRO B 1 373 ? 9.812 -40.969 -17.469 1 93.25 373 PRO B CA 1
ATOM 7451 C C . PRO B 1 373 ? 9.266 -40.688 -16.078 1 93.25 373 PRO B C 1
ATOM 7453 O O . PRO B 1 373 ? 8.117 -41.031 -15.781 1 93.25 373 PRO B O 1
ATOM 7456 N N . ASN B 1 374 ? 10.031 -40.062 -15.219 1 94.88 374 ASN B N 1
ATOM 7457 C CA . ASN B 1 374 ? 9.625 -39.844 -13.836 1 94.88 374 ASN B CA 1
ATOM 7458 C C . ASN B 1 374 ? 9.047 -38.469 -13.617 1 94.88 374 ASN B C 1
ATOM 7460 O O . ASN B 1 374 ? 8.711 -38.094 -12.484 1 94.88 374 ASN B O 1
ATOM 7464 N N . ILE B 1 375 ? 9.016 -37.688 -14.617 1 97 375 ILE B N 1
ATOM 7465 C CA . ILE B 1 375 ? 8.547 -36.312 -14.453 1 97 375 ILE B CA 1
ATOM 7466 C C . ILE B 1 375 ? 7.246 -36.094 -15.234 1 97 375 ILE B C 1
ATOM 7468 O O . ILE B 1 375 ? 7.152 -36.5 -16.406 1 97 375 ILE B O 1
ATOM 7472 N N . TRP B 1 376 ? 6.254 -35.594 -14.539 1 96.94 376 TRP B N 1
ATOM 7473 C CA . TRP B 1 376 ? 5.012 -35.188 -15.188 1 96.94 376 TRP B CA 1
ATOM 7474 C C . TRP B 1 376 ? 4.852 -33.688 -15.172 1 96.94 376 TRP B C 1
ATOM 7476 O O . TRP B 1 376 ? 4.547 -33.094 -14.133 1 96.94 376 TRP B O 1
ATOM 7486 N N . VAL B 1 377 ? 5.086 -33.031 -16.312 1 97.94 377 VAL B N 1
ATOM 7487 C CA . VAL B 1 377 ? 4.863 -31.609 -16.438 1 97.94 377 VAL B CA 1
ATOM 7488 C C . VAL B 1 377 ? 3.365 -31.328 -16.531 1 97.94 377 VAL B C 1
ATOM 7490 O O . VAL B 1 377 ? 2.678 -31.891 -17.391 1 97.94 377 VAL B O 1
ATOM 7493 N N . LEU B 1 378 ? 2.846 -30.5 -15.688 1 97.12 378 LEU B N 1
ATOM 7494 C CA . LEU B 1 378 ? 1.411 -30.25 -15.586 1 97.12 378 LEU B CA 1
ATOM 7495 C C . LEU B 1 378 ? 0.933 -29.359 -16.734 1 97.12 378 LEU B C 1
ATOM 7497 O O . LEU B 1 378 ? 1.631 -28.438 -17.141 1 97.12 378 LEU B O 1
ATOM 7501 N N . GLY B 1 379 ? -0.323 -29.656 -17.234 1 95.88 379 GLY B N 1
ATOM 7502 C CA . GLY B 1 379 ? -0.939 -28.891 -18.312 1 95.88 379 GLY B CA 1
ATOM 7503 C C . GLY B 1 379 ? -0.518 -29.359 -19.688 1 95.88 379 GLY B C 1
ATOM 7504 O O . GLY B 1 379 ? 0.341 -30.234 -19.828 1 95.88 379 GLY B O 1
ATOM 7505 N N . ASN B 1 380 ? -1.115 -28.766 -20.734 1 95.38 380 ASN B N 1
ATOM 7506 C CA . ASN B 1 380 ? -0.778 -29.047 -22.109 1 95.38 380 ASN B CA 1
ATOM 7507 C C . ASN B 1 380 ? 0.626 -28.562 -22.469 1 95.38 380 ASN B C 1
ATOM 7509 O O . ASN B 1 380 ? 0.918 -27.375 -22.375 1 95.38 380 ASN B O 1
ATOM 7513 N N . THR B 1 381 ? 1.516 -29.453 -22.859 1 95.75 381 THR B N 1
ATOM 7514 C CA . THR B 1 381 ? 2.912 -29.109 -23.094 1 95.75 381 THR B CA 1
ATOM 7515 C C . THR B 1 381 ? 3.145 -28.781 -24.562 1 95.75 381 THR B C 1
ATOM 7517 O O . THR B 1 381 ? 4.285 -28.562 -24.984 1 95.75 381 THR B O 1
ATOM 7520 N N . LYS B 1 382 ? 2.051 -28.703 -25.344 1 93.88 382 LYS B N 1
ATOM 7521 C CA . LYS B 1 382 ? 2.189 -28.484 -26.781 1 93.88 382 LYS B CA 1
ATOM 7522 C C . LYS B 1 382 ? 1.724 -27.094 -27.172 1 93.88 382 LYS B C 1
ATOM 7524 O O . LYS B 1 382 ? 1.867 -26.688 -28.344 1 93.88 382 LYS B O 1
ATOM 7529 N N . ILE B 1 383 ? 1.215 -26.422 -26.234 1 92 383 ILE B N 1
ATOM 7530 C CA . ILE B 1 383 ? 0.682 -25.094 -26.562 1 92 383 ILE B CA 1
ATOM 7531 C C . ILE B 1 383 ? 1.611 -24.016 -26 1 92 383 ILE B C 1
ATOM 7533 O O . ILE B 1 383 ? 2.484 -24.297 -25.188 1 92 383 ILE B O 1
ATOM 7537 N N . GLU B 1 384 ? 1.364 -22.812 -26.516 1 88.44 384 GLU B N 1
ATOM 7538 C CA . GLU B 1 384 ? 2.182 -21.672 -26.125 1 88.44 384 GLU B CA 1
ATOM 7539 C C . GLU B 1 384 ? 2.051 -21.391 -24.625 1 88.44 384 GLU B C 1
ATOM 7541 O O . GLU B 1 384 ? 0.953 -21.453 -24.078 1 88.44 384 GLU B O 1
ATOM 7546 N N . ARG B 1 385 ? 3.184 -21.188 -24 1 94.38 385 ARG B N 1
ATOM 7547 C CA . ARG B 1 385 ? 3.207 -20.875 -22.578 1 94.38 385 ARG B CA 1
ATOM 7548 C C . ARG B 1 385 ? 4.402 -20 -22.219 1 94.38 385 ARG B C 1
ATOM 7550 O O . ARG B 1 385 ? 5.391 -19.969 -22.953 1 94.38 385 ARG B O 1
ATOM 7557 N N . HIS B 1 386 ? 4.238 -19.219 -21.188 1 95.44 386 HIS B N 1
ATOM 7558 C CA . HIS B 1 386 ? 5.395 -18.531 -20.609 1 95.44 386 HIS B CA 1
ATOM 7559 C C . HIS B 1 386 ? 6.328 -19.516 -19.922 1 95.44 386 HIS B C 1
ATOM 7561 O O . HIS B 1 386 ? 5.996 -20.703 -19.766 1 95.44 386 HIS B O 1
ATOM 7567 N N . SER B 1 387 ? 7.531 -19.047 -19.578 1 96.25 387 SER B N 1
ATOM 7568 C CA . SER B 1 387 ? 8.555 -19.922 -19.016 1 96.25 387 SER B CA 1
ATOM 7569 C C . SER B 1 387 ? 8.266 -20.234 -17.547 1 96.25 387 SER B C 1
ATOM 7571 O O . SER B 1 387 ? 9.133 -20.047 -16.688 1 96.25 387 SER B O 1
ATOM 7573 N N . ILE B 1 388 ? 7.098 -20.734 -17.281 1 96.88 388 ILE B N 1
ATOM 7574 C CA . ILE B 1 388 ? 6.613 -21.219 -15.992 1 96.88 388 ILE B CA 1
ATOM 7575 C C . ILE B 1 388 ? 6.293 -22.703 -16.094 1 96.88 388 ILE B C 1
ATOM 7577 O O . ILE B 1 388 ? 5.578 -23.141 -17 1 96.88 388 ILE B O 1
ATOM 7581 N N . LEU B 1 389 ? 6.898 -23.453 -15.18 1 95.88 389 LEU B N 1
ATOM 7582 C CA . LEU B 1 389 ? 6.723 -24.906 -15.258 1 95.88 389 LEU B CA 1
ATOM 7583 C C . LEU B 1 389 ? 6.391 -25.484 -13.883 1 95.88 389 LEU B C 1
ATOM 7585 O O . LEU B 1 389 ? 7.082 -25.203 -12.906 1 95.88 389 LEU B O 1
ATOM 7589 N N . SER B 1 390 ? 5.293 -26.203 -13.859 1 97.75 390 SER B N 1
ATOM 7590 C CA . SER B 1 390 ? 4.938 -27.016 -12.703 1 97.75 390 SER B CA 1
ATOM 7591 C C . SER B 1 390 ? 5.004 -28.5 -13.023 1 97.75 390 SER B C 1
ATOM 7593 O O . SER B 1 390 ? 4.648 -28.922 -14.125 1 97.75 390 SER B O 1
ATOM 7595 N N . PHE B 1 391 ? 5.516 -29.266 -12.039 1 98.06 391 PHE B N 1
ATOM 7596 C CA . PHE B 1 391 ? 5.707 -30.672 -12.359 1 98.06 391 PHE B CA 1
ATOM 7597 C C . PHE B 1 391 ? 5.605 -31.531 -11.102 1 98.06 391 PHE B C 1
ATOM 7599 O O . PHE B 1 391 ? 5.695 -31.016 -9.984 1 98.06 391 PHE B O 1
ATOM 7606 N N . LEU B 1 392 ? 5.289 -32.75 -11.305 1 97.12 392 LEU B N 1
ATOM 7607 C CA . LEU B 1 392 ? 5.34 -33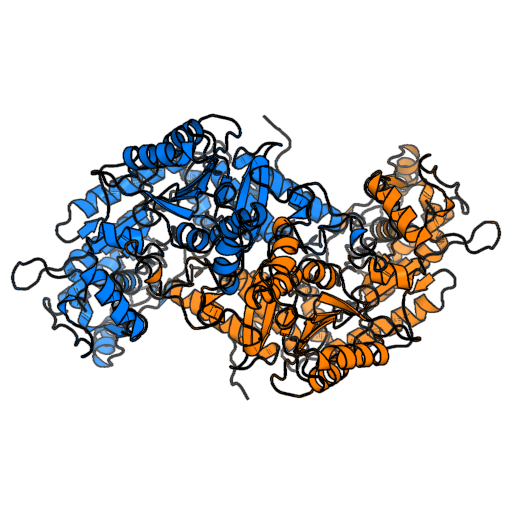.812 -10.297 1 97.12 392 LEU B CA 1
ATOM 7608 C C . LEU B 1 392 ? 6.484 -34.781 -10.57 1 97.12 392 LEU B C 1
ATOM 7610 O O . LEU B 1 392 ? 6.836 -35 -11.727 1 97.12 392 LEU B O 1
ATOM 7614 N N . VAL B 1 393 ? 7.102 -35.25 -9.539 1 96.19 393 VAL B N 1
ATOM 7615 C CA . VAL B 1 393 ? 8.172 -36.219 -9.641 1 96.19 393 VAL B CA 1
ATOM 7616 C C . VAL B 1 393 ? 7.68 -37.562 -9.117 1 96.19 393 VAL B C 1
ATOM 7618 O O . VAL B 1 393 ? 7.383 -37.719 -7.926 1 96.19 393 VAL B O 1
ATOM 7621 N N . TYR B 1 394 ? 7.645 -38.469 -10.016 1 92.94 394 TYR B N 1
ATOM 7622 C CA . TYR B 1 394 ? 7.266 -39.844 -9.633 1 92.94 394 TYR B CA 1
ATOM 7623 C C . TYR B 1 394 ? 8.492 -40.688 -9.406 1 92.94 394 TYR B C 1
ATOM 7625 O O . TYR B 1 394 ? 9.547 -40.469 -10 1 92.94 394 TYR B O 1
ATOM 7633 N N . THR B 1 395 ? 8.375 -41.5 -8.438 1 79.62 395 THR B N 1
ATOM 7634 C CA . THR B 1 395 ? 9.508 -42.375 -8.164 1 79.62 395 THR B CA 1
ATOM 7635 C C . THR B 1 395 ? 9.117 -43.844 -8.359 1 79.62 395 THR B C 1
ATOM 7637 O O . THR B 1 395 ? 7.93 -44.156 -8.422 1 79.62 395 THR B O 1
ATOM 7640 N N . ASN B 1 396 ? 10.125 -44.594 -8.711 1 69.12 396 ASN B N 1
ATOM 7641 C CA . ASN B 1 396 ? 9.906 -46 -8.938 1 69.12 396 ASN B CA 1
ATOM 7642 C C . ASN B 1 396 ? 9.828 -46.781 -7.625 1 69.12 396 ASN B C 1
ATOM 7644 O O . ASN B 1 396 ? 10.492 -46.438 -6.648 1 69.12 396 ASN B O 1
ATOM 7648 N N . SER B 1 397 ? 8.688 -47.438 -7.488 1 61.44 397 SER B N 1
ATOM 7649 C CA . SER B 1 397 ? 8.594 -48.344 -6.355 1 61.44 397 SER B CA 1
ATOM 7650 C C . SER B 1 397 ? 9.258 -49.688 -6.676 1 61.44 397 SER B C 1
ATOM 7652 O O . SER B 1 397 ? 9.633 -49.938 -7.824 1 61.44 397 SER B O 1
ATOM 7654 N N . TYR B 1 398 ? 9.5 -50.438 -5.652 1 53.31 398 TYR B N 1
ATOM 7655 C CA . TYR B 1 398 ? 10.008 -51.781 -5.801 1 53.31 398 TYR B CA 1
ATOM 7656 C C . TYR B 1 398 ? 9.227 -52.562 -6.871 1 53.31 398 TYR B C 1
ATOM 7658 O O . TYR B 1 398 ? 9.789 -53.375 -7.594 1 53.31 398 TYR B O 1
ATOM 7666 N N . SER B 1 399 ? 7.926 -52.281 -6.914 1 52.03 399 SER B N 1
ATOM 7667 C CA . SER B 1 399 ? 7.062 -53.094 -7.758 1 52.03 399 SER B CA 1
ATOM 7668 C C . SER B 1 399 ? 6.938 -52.5 -9.156 1 52.03 399 SER B C 1
ATOM 7670 O O . SER B 1 399 ? 6.094 -52.938 -9.945 1 52.03 399 SER B O 1
ATOM 7672 N N . ASN B 1 400 ? 7.82 -51.812 -9.617 1 53.5 400 ASN B N 1
ATOM 7673 C CA . ASN B 1 400 ? 7.824 -51.25 -10.961 1 53.5 400 ASN B CA 1
ATOM 7674 C C . ASN B 1 400 ? 6.512 -50.531 -11.281 1 53.5 400 ASN B C 1
ATOM 7676 O O . ASN B 1 400 ? 6.062 -50.531 -12.43 1 53.5 400 ASN B O 1
ATOM 7680 N N . THR B 1 401 ? 5.652 -50.344 -10.344 1 58.06 401 THR B N 1
ATOM 7681 C CA . THR B 1 401 ? 4.422 -49.594 -10.547 1 58.06 401 THR B CA 1
ATOM 7682 C C . THR B 1 401 ? 4.613 -48.125 -10.141 1 58.06 401 THR B C 1
ATOM 7684 O O . THR B 1 401 ? 5.41 -47.812 -9.258 1 58.06 401 THR B O 1
ATOM 7687 N N . ARG B 1 402 ? 3.973 -47.312 -10.977 1 66.25 402 ARG B N 1
ATOM 7688 C CA . ARG B 1 402 ? 4.039 -45.875 -10.664 1 66.25 402 ARG B CA 1
ATOM 7689 C C . ARG B 1 402 ? 3.377 -45.594 -9.32 1 66.25 402 ARG B C 1
ATOM 7691 O O . ARG B 1 402 ? 2.203 -45.906 -9.117 1 66.25 402 ARG B O 1
ATOM 7698 N N . ASP B 1 403 ? 4.27 -45.188 -8.461 1 78.94 403 ASP B N 1
ATOM 7699 C CA . ASP B 1 403 ? 3.801 -44.844 -7.121 1 78.94 403 ASP B CA 1
ATOM 7700 C C . ASP B 1 403 ? 3.396 -43.375 -7.051 1 78.94 403 ASP B C 1
ATOM 7702 O O . ASP B 1 403 ? 3.455 -42.656 -8.055 1 78.94 403 ASP B O 1
ATOM 7706 N N . LYS B 1 404 ? 2.809 -43.031 -6 1 87.56 404 LYS B N 1
ATOM 7707 C CA . LYS B 1 404 ? 2.457 -41.625 -5.723 1 87.56 404 LYS B CA 1
ATOM 7708 C C . LYS B 1 404 ? 3.666 -40.719 -5.895 1 87.56 404 LYS B C 1
ATOM 7710 O O . LYS B 1 404 ? 4.805 -41.156 -5.676 1 87.56 404 LYS B O 1
ATOM 7715 N N . PRO B 1 405 ? 3.479 -39.594 -6.391 1 93.62 405 PRO B N 1
ATOM 7716 C CA . PRO B 1 405 ? 4.594 -38.656 -6.574 1 93.62 405 PRO B CA 1
ATOM 7717 C C . PRO B 1 405 ? 5.184 -38.188 -5.246 1 93.62 405 PRO B C 1
ATOM 7719 O O . PRO B 1 405 ? 4.516 -38.25 -4.211 1 93.62 405 PRO B O 1
ATOM 7722 N N . LEU B 1 406 ? 6.449 -37.75 -5.309 1 93.69 406 LEU B N 1
ATOM 7723 C CA . LEU B 1 406 ? 7.031 -37.062 -4.172 1 93.69 406 LEU B CA 1
ATOM 7724 C C . LEU B 1 406 ? 6.246 -35.781 -3.865 1 93.69 406 LEU B C 1
ATOM 7726 O O . LEU B 1 406 ? 5.691 -35.156 -4.77 1 93.69 406 LEU B O 1
ATOM 7730 N N . HIS B 1 407 ? 6.137 -35.469 -2.582 1 93.5 407 HIS B N 1
ATOM 7731 C CA . HIS B 1 407 ? 5.504 -34.219 -2.168 1 93.5 407 HIS B CA 1
ATOM 7732 C C . HIS B 1 407 ? 6.188 -33 -2.811 1 93.5 407 HIS B C 1
ATOM 7734 O O . HIS B 1 407 ? 7.418 -32.906 -2.816 1 93.5 407 HIS B O 1
ATOM 7740 N N . GLY B 1 408 ? 5.375 -32.125 -3.436 1 94.5 408 GLY B N 1
ATOM 7741 C CA . GLY B 1 408 ? 5.922 -30.953 -4.117 1 94.5 408 GLY B CA 1
ATOM 7742 C C . GLY B 1 408 ? 6.828 -30.109 -3.234 1 94.5 408 GLY B C 1
ATOM 7743 O O . GLY B 1 408 ? 7.879 -29.641 -3.68 1 94.5 408 GLY B O 1
ATOM 7744 N N . ALA B 1 409 ? 6.422 -29.891 -2.01 1 94.19 409 ALA B N 1
ATOM 7745 C CA . ALA B 1 409 ? 7.215 -29.109 -1.06 1 94.19 409 ALA B CA 1
ATOM 7746 C C . ALA B 1 409 ? 8.531 -29.812 -0.739 1 94.19 409 ALA B C 1
ATOM 7748 O O . ALA B 1 409 ? 9.555 -29.156 -0.506 1 94.19 409 ALA B O 1
ATOM 7749 N N . PHE B 1 410 ? 8.531 -31.141 -0.677 1 95 410 PHE B N 1
ATOM 7750 C CA . PHE B 1 410 ? 9.75 -31.906 -0.439 1 95 410 PHE B CA 1
ATOM 7751 C C . PHE B 1 410 ? 10.734 -31.719 -1.586 1 95 410 PHE B C 1
ATOM 7753 O O . PHE B 1 410 ? 11.93 -31.5 -1.357 1 95 410 PHE B O 1
ATOM 7760 N N . VAL B 1 411 ? 10.195 -31.781 -2.781 1 96.62 411 VAL B N 1
ATOM 7761 C CA . VAL B 1 411 ? 11.039 -31.594 -3.961 1 96.62 411 VAL B CA 1
ATOM 7762 C C . VAL B 1 411 ? 11.672 -30.203 -3.934 1 96.62 411 VAL B C 1
ATOM 7764 O O . VAL B 1 411 ? 12.867 -30.062 -4.188 1 96.62 411 VAL B O 1
ATOM 7767 N N . ALA B 1 412 ? 10.867 -29.203 -3.654 1 96.5 412 ALA B N 1
ATOM 7768 C CA . ALA B 1 412 ? 11.383 -27.844 -3.559 1 96.5 412 ALA B CA 1
ATOM 7769 C C . ALA B 1 412 ? 12.461 -27.734 -2.479 1 96.5 412 ALA B C 1
ATOM 7771 O O . ALA B 1 412 ? 13.469 -27.047 -2.664 1 96.5 412 ALA B O 1
ATOM 7772 N N . LYS B 1 413 ? 12.242 -28.375 -1.381 1 96.06 413 LYS B N 1
ATOM 7773 C CA . LYS B 1 413 ? 13.203 -28.391 -0.284 1 96.06 413 LYS B CA 1
ATOM 7774 C C . LYS B 1 413 ? 14.516 -29.031 -0.715 1 96.06 413 LYS B C 1
ATOM 7776 O O . LYS B 1 413 ? 15.594 -28.516 -0.398 1 96.06 413 LYS B O 1
ATOM 7781 N N . LEU B 1 414 ? 14.461 -30.109 -1.419 1 96.5 414 LEU B N 1
ATOM 7782 C CA . LEU B 1 414 ? 15.664 -30.781 -1.896 1 96.5 414 LEU B CA 1
ATOM 7783 C C . LEU B 1 414 ? 16.422 -29.906 -2.887 1 96.5 414 LEU B C 1
ATOM 7785 O O . LEU B 1 414 ? 17.656 -29.859 -2.857 1 96.5 414 LEU B O 1
ATOM 7789 N N . LEU B 1 415 ? 15.656 -29.281 -3.756 1 98.06 415 LEU B N 1
ATOM 7790 C CA . LEU B 1 415 ? 16.281 -28.359 -4.695 1 98.06 415 LEU B CA 1
ATOM 7791 C C . LEU B 1 415 ? 17.062 -27.281 -3.959 1 98.06 415 LEU B C 1
ATOM 7793 O O . LEU B 1 415 ? 18.188 -26.938 -4.359 1 98.06 415 LEU B O 1
ATOM 7797 N N . SER B 1 416 ? 16.5 -26.812 -2.941 1 96.94 416 SER B N 1
ATOM 7798 C CA . SER B 1 416 ? 17.125 -25.766 -2.152 1 96.94 416 SER B CA 1
ATOM 7799 C C . SER B 1 416 ? 18.344 -26.297 -1.399 1 96.94 416 SER B C 1
ATOM 7801 O O . SER B 1 416 ? 19.422 -25.719 -1.466 1 96.94 416 SER B O 1
ATOM 7803 N N . ASP B 1 417 ? 18.188 -27.391 -0.702 1 95.69 417 ASP B N 1
ATOM 7804 C CA . ASP B 1 417 ? 19.203 -27.891 0.212 1 95.69 417 ASP B CA 1
ATOM 7805 C C . ASP B 1 417 ? 20.391 -28.484 -0.555 1 95.69 417 ASP B C 1
ATOM 7807 O O . ASP B 1 417 ? 21.547 -28.297 -0.172 1 95.69 417 ASP B O 1
ATOM 7811 N N . LEU B 1 418 ? 20.125 -29.219 -1.616 1 96.56 418 LEU B N 1
ATOM 7812 C CA . LEU B 1 418 ? 21.203 -29.906 -2.34 1 96.56 418 LEU B CA 1
ATOM 7813 C C . LEU B 1 418 ? 21.891 -28.953 -3.309 1 96.56 418 LEU B C 1
ATOM 7815 O O . LEU B 1 418 ? 23.094 -29.062 -3.543 1 96.56 418 LEU B O 1
ATOM 7819 N N . PHE B 1 419 ? 21.109 -28 -3.852 1 97.69 419 PHE B N 1
ATOM 7820 C CA . PHE B 1 419 ? 21.641 -27.328 -5.023 1 97.69 419 PHE B CA 1
ATOM 7821 C C . PHE B 1 419 ? 21.562 -25.812 -4.852 1 97.69 419 PHE B C 1
ATOM 7823 O O . PHE B 1 419 ? 22.125 -25.062 -5.652 1 97.69 419 PHE B O 1
ATOM 7830 N N . GLY B 1 420 ? 20.859 -25.281 -3.826 1 97 420 GLY B N 1
ATOM 7831 C CA . GLY B 1 420 ? 20.688 -23.844 -3.641 1 97 420 GLY B CA 1
ATOM 7832 C C . GLY B 1 420 ? 19.625 -23.25 -4.543 1 97 420 GLY B C 1
ATOM 7833 O O . GLY B 1 420 ? 19.5 -22.031 -4.641 1 97 420 GLY B O 1
ATOM 7834 N N . ILE B 1 421 ? 18.844 -24.094 -5.242 1 97.94 421 ILE B N 1
ATOM 7835 C CA . ILE B 1 421 ? 17.797 -23.656 -6.164 1 97.94 421 ILE B CA 1
ATOM 7836 C C . ILE B 1 421 ? 16.531 -23.328 -5.387 1 97.94 421 ILE B C 1
ATOM 7838 O O . ILE B 1 421 ? 16 -24.172 -4.668 1 97.94 421 ILE B O 1
ATOM 7842 N N . GLN B 1 422 ? 16.078 -22.094 -5.531 1 96.94 422 GLN B N 1
ATOM 7843 C CA . GLN B 1 422 ? 14.906 -21.625 -4.797 1 96.94 422 GLN B CA 1
ATOM 7844 C C . GLN B 1 422 ? 13.641 -21.766 -5.641 1 96.94 422 GLN B C 1
ATOM 7846 O O . GLN B 1 422 ? 13.273 -20.828 -6.359 1 96.94 422 GLN B O 1
ATOM 7851 N N . ALA B 1 423 ? 12.977 -22.859 -5.559 1 96.62 423 ALA B N 1
ATOM 7852 C CA . ALA B 1 423 ? 11.727 -23.156 -6.246 1 96.62 423 ALA B CA 1
ATOM 7853 C C . ALA B 1 423 ? 10.539 -23.078 -5.285 1 96.62 423 ALA B C 1
ATOM 7855 O O . ALA B 1 423 ? 10.711 -22.75 -4.105 1 96.62 423 ALA B O 1
ATOM 7856 N N . ARG B 1 424 ? 9.383 -23.281 -5.828 1 94.56 424 ARG B N 1
ATOM 7857 C CA . ARG B 1 424 ? 8.188 -23.203 -5 1 94.56 424 ARG B CA 1
ATOM 7858 C C . ARG B 1 424 ? 7.422 -24.516 -5.004 1 94.56 424 ARG B C 1
ATOM 7860 O O . ARG B 1 424 ? 7.242 -25.141 -6.059 1 94.56 424 ARG B O 1
ATOM 7867 N N . GLY B 1 425 ? 7.07 -24.938 -3.816 1 92.75 425 GLY B N 1
ATOM 7868 C CA . GLY B 1 425 ? 6.199 -26.094 -3.668 1 92.75 425 GLY B CA 1
ATOM 7869 C C . GLY B 1 425 ? 4.797 -25.734 -3.219 1 92.75 425 GLY B C 1
ATOM 7870 O O . GLY B 1 425 ? 4.578 -24.672 -2.645 1 92.75 425 GLY B O 1
ATOM 7871 N N . GLY B 1 426 ? 3.811 -26.562 -3.477 1 88.69 426 GLY B N 1
ATOM 7872 C CA . GLY B 1 426 ? 2.447 -26.344 -3.018 1 88.69 426 GLY B CA 1
ATOM 7873 C C . GLY B 1 426 ? 1.478 -26.047 -4.145 1 88.69 426 GLY B C 1
ATOM 7874 O O . GLY B 1 426 ? 1.761 -26.328 -5.309 1 88.69 426 GLY B O 1
ATOM 7875 N N . CYS B 1 427 ? 0.329 -25.484 -3.748 1 83.19 427 CYS B N 1
ATOM 7876 C CA . CYS B 1 427 ? -0.734 -25.328 -4.734 1 83.19 427 CYS B CA 1
ATOM 7877 C C . CYS B 1 427 ? -0.624 -24 -5.449 1 83.19 427 CYS B C 1
ATOM 7879 O O . CYS B 1 427 ? -1.397 -23.703 -6.367 1 83.19 427 CYS B O 1
ATOM 7881 N N . ALA B 1 428 ? 0.276 -23.078 -5.098 1 79.06 428 ALA B N 1
ATOM 7882 C CA . ALA B 1 428 ? 0.552 -21.828 -5.781 1 79.06 428 ALA B CA 1
ATOM 7883 C C . ALA B 1 428 ? -0.714 -20.984 -5.91 1 79.06 428 ALA B C 1
ATOM 7885 O O . ALA B 1 428 ? -1.02 -20.469 -6.988 1 79.06 428 ALA B O 1
ATOM 7886 N N . CYS B 1 429 ? -1.568 -20.953 -4.953 1 86.44 429 CYS B N 1
ATOM 7887 C CA . CYS B 1 429 ? -2.773 -20.125 -4.879 1 86.44 429 CYS B CA 1
ATOM 7888 C C . CYS B 1 429 ? -3.729 -20.453 -6.02 1 86.44 429 CYS B C 1
ATOM 7890 O O . CYS B 1 429 ? -4.398 -19.562 -6.547 1 86.44 429 CYS B O 1
ATOM 7892 N N . ALA B 1 430 ? -3.711 -21.594 -6.531 1 92.25 430 ALA B N 1
ATOM 7893 C CA . ALA B 1 430 ? -4.582 -22.016 -7.629 1 92.25 430 ALA B CA 1
ATOM 7894 C C . ALA B 1 430 ? -5.227 -23.359 -7.344 1 92.25 430 ALA B C 1
ATOM 7896 O O . ALA B 1 430 ? -5.219 -24.25 -8.195 1 92.25 430 ALA B O 1
ATOM 7897 N N . GLY B 1 431 ? -5.863 -23.469 -6.266 1 92.06 431 GLY B N 1
ATOM 7898 C CA . GLY B 1 431 ? -6.465 -24.719 -5.828 1 92.06 431 GLY B CA 1
ATOM 7899 C C . GLY B 1 431 ? -7.43 -25.312 -6.844 1 92.06 431 GLY B C 1
ATOM 7900 O O . GLY B 1 431 ? -7.297 -26.469 -7.242 1 92.06 431 GLY B O 1
ATOM 7901 N N . PRO B 1 432 ? -8.391 -24.562 -7.312 1 94.44 432 PRO B N 1
ATOM 7902 C CA . PRO B 1 432 ? -9.367 -25.078 -8.273 1 94.44 432 PRO B CA 1
ATOM 7903 C C . PRO B 1 432 ? -8.711 -25.594 -9.555 1 94.44 432 PRO B C 1
ATOM 7905 O O . PRO B 1 432 ? -9.039 -26.688 -10.023 1 94.44 432 PRO B O 1
ATOM 7908 N N . TYR B 1 433 ? -7.797 -24.859 -10.156 1 95.94 433 TYR B N 1
ATOM 7909 C CA . TYR B 1 433 ? -7.098 -25.312 -11.352 1 95.94 433 TYR B CA 1
ATOM 7910 C C . TYR B 1 433 ? -6.293 -26.578 -11.055 1 95.94 433 TYR B C 1
ATOM 7912 O O . TYR B 1 433 ? -6.203 -27.484 -11.891 1 95.94 433 TYR B O 1
ATOM 7920 N N . GLY B 1 434 ? -5.676 -26.578 -9.852 1 95.06 434 GLY B N 1
ATOM 7921 C CA . GLY B 1 434 ? -4.953 -27.766 -9.422 1 95.06 434 GLY B CA 1
ATOM 7922 C C . GLY B 1 434 ? -5.805 -29.016 -9.414 1 95.06 434 GLY B C 1
ATOM 7923 O O . GLY B 1 434 ? -5.324 -30.109 -9.758 1 95.06 434 GLY B O 1
ATOM 7924 N N . HIS B 1 435 ? -7.09 -28.891 -8.984 1 94.44 435 HIS B N 1
ATOM 7925 C CA . HIS B 1 435 ? -8.008 -30.031 -9.023 1 94.44 435 HIS B CA 1
ATOM 7926 C C . HIS B 1 435 ? -8.141 -30.594 -10.43 1 94.44 435 HIS B C 1
ATOM 7928 O O . HIS B 1 435 ? -8.125 -31.812 -10.617 1 94.44 435 HIS B O 1
ATOM 7934 N N . PHE B 1 436 ? -8.203 -29.703 -11.414 1 94.12 436 PHE B N 1
ATOM 7935 C CA . PHE B 1 436 ? -8.289 -30.125 -12.805 1 94.12 436 PHE B CA 1
ATOM 7936 C C . PHE B 1 436 ? -7.008 -30.812 -13.242 1 94.12 436 PHE B C 1
ATOM 7938 O O . PHE B 1 436 ? -7.047 -31.891 -13.844 1 94.12 436 PHE B O 1
ATOM 7945 N N . LEU B 1 437 ? -5.918 -30.203 -12.938 1 94.81 437 LEU B N 1
ATOM 7946 C CA . LEU B 1 437 ? -4.617 -30.656 -13.414 1 94.81 437 LEU B CA 1
ATOM 7947 C C . LEU B 1 437 ? -4.285 -32.031 -12.828 1 94.81 437 LEU B C 1
ATOM 7949 O O . LEU B 1 437 ? -3.697 -32.875 -13.508 1 94.81 437 LEU B O 1
ATOM 7953 N N . LEU B 1 438 ? -4.691 -32.25 -11.562 1 94 438 LEU B N 1
ATOM 7954 C CA . LEU B 1 438 ? -4.297 -33.438 -10.844 1 94 438 LEU B CA 1
ATOM 7955 C C . LEU B 1 438 ? -5.395 -34.5 -10.922 1 94 438 LEU B C 1
ATOM 7957 O O . LEU B 1 438 ? -5.227 -35.625 -10.414 1 94 438 LEU B O 1
ATOM 7961 N N . GLY B 1 439 ? -6.523 -34.188 -11.516 1 92.38 439 GLY B N 1
ATOM 7962 C CA . GLY B 1 439 ? -7.625 -35.125 -11.648 1 92.38 439 GLY B CA 1
ATOM 7963 C C . GLY B 1 439 ? -8.289 -35.438 -10.328 1 92.38 439 GLY B C 1
ATOM 7964 O O . GLY B 1 439 ? -8.672 -36.594 -10.086 1 92.38 439 GLY B O 1
ATOM 7965 N N . ILE B 1 440 ? -8.359 -34.469 -9.477 1 93.38 440 ILE B N 1
ATOM 7966 C CA . ILE B 1 440 ? -9 -34.656 -8.18 1 93.38 440 ILE B CA 1
ATOM 7967 C C . ILE B 1 440 ? -10.516 -34.562 -8.336 1 93.38 440 ILE B C 1
ATOM 7969 O O . ILE B 1 440 ? -11.023 -33.5 -8.734 1 93.38 440 ILE B O 1
ATOM 7973 N N . ASP B 1 441 ? -11.25 -35.625 -7.98 1 94.31 441 ASP B N 1
ATOM 7974 C CA . ASP B 1 441 ? -12.711 -35.562 -8.062 1 94.31 441 ASP B CA 1
ATOM 7975 C C . ASP B 1 441 ? -13.32 -35.062 -6.758 1 94.31 441 ASP B C 1
ATOM 7977 O O . ASP B 1 441 ? -12.602 -34.719 -5.824 1 94.31 441 ASP B O 1
ATOM 7981 N N . GLU B 1 442 ? -14.625 -34.969 -6.738 1 95.69 442 GLU B N 1
ATOM 7982 C CA . GLU B 1 442 ? -15.312 -34.312 -5.629 1 95.69 442 GLU B CA 1
ATOM 7983 C C . GLU B 1 442 ? -15.102 -35.062 -4.324 1 95.69 442 GLU B C 1
ATOM 7985 O O . GLU B 1 442 ? -14.773 -34.469 -3.297 1 95.69 442 GLU B O 1
ATOM 7990 N N . PRO B 1 443 ? -15.227 -36.469 -4.301 1 94 443 PRO B N 1
ATOM 7991 C CA . PRO B 1 443 ? -14.992 -37.188 -3.051 1 94 443 PRO B CA 1
ATOM 7992 C C . PRO B 1 443 ? -13.57 -37 -2.52 1 94 443 PRO B C 1
ATOM 7994 O O . PRO B 1 443 ? -13.375 -36.812 -1.314 1 94 443 PRO B O 1
ATOM 7997 N N . GLN B 1 444 ? -12.672 -37.062 -3.424 1 92.81 444 GLN B N 1
ATOM 7998 C CA . GLN B 1 444 ? -11.289 -36.844 -3.021 1 92.81 444 GLN B CA 1
ATOM 7999 C C . GLN B 1 444 ? -11.094 -35.406 -2.496 1 92.81 444 GLN B C 1
ATOM 8001 O O . GLN B 1 444 ? -10.367 -35.188 -1.521 1 92.81 444 GLN B O 1
ATOM 8006 N N . SER B 1 445 ? -11.664 -34.469 -3.227 1 94.75 445 SER B N 1
ATOM 8007 C CA . SER B 1 445 ? -11.586 -33.062 -2.83 1 94.75 445 SER B CA 1
ATOM 8008 C C . SER B 1 445 ? -12.117 -32.844 -1.412 1 94.75 445 SER B C 1
ATOM 8010 O O . SER B 1 445 ? -11.492 -32.156 -0.607 1 94.75 445 SER B O 1
ATOM 8012 N N . LEU B 1 446 ? -13.211 -33.469 -1.06 1 95.38 446 LEU B N 1
ATOM 8013 C CA . LEU B 1 446 ? -13.836 -33.312 0.25 1 95.38 446 LEU B CA 1
ATOM 8014 C C . LEU B 1 446 ? -13.008 -34 1.329 1 95.38 446 LEU B C 1
ATOM 8016 O O . LEU B 1 446 ? -12.961 -33.531 2.471 1 95.38 446 LEU B O 1
ATOM 8020 N N . ALA B 1 447 ? -12.398 -35.062 0.947 1 93.69 447 ALA B N 1
ATOM 8021 C CA . ALA B 1 447 ? -11.508 -35.75 1.894 1 93.69 447 ALA B CA 1
ATOM 8022 C C . ALA B 1 447 ? -10.336 -34.844 2.275 1 93.69 447 ALA B C 1
ATOM 8024 O O . ALA B 1 447 ? -9.953 -34.781 3.447 1 93.69 447 ALA B O 1
ATOM 8025 N N . ILE B 1 448 ? -9.766 -34.25 1.272 1 93.12 448 ILE B N 1
ATOM 8026 C CA . ILE B 1 448 ? -8.672 -33.312 1.517 1 93.12 448 ILE B CA 1
ATOM 8027 C C . ILE B 1 448 ? -9.164 -32.188 2.416 1 93.12 448 ILE B C 1
ATOM 8029 O O . ILE B 1 448 ? -8.484 -31.812 3.381 1 93.12 448 ILE B O 1
ATOM 8033 N N . ARG B 1 449 ? -10.32 -31.609 2.094 1 95.38 449 ARG B N 1
ATOM 8034 C CA . ARG B 1 449 ? -10.914 -30.547 2.883 1 95.38 449 ARG B CA 1
ATOM 8035 C C . ARG B 1 449 ? -11.055 -30.953 4.344 1 95.38 449 ARG B C 1
ATOM 8037 O O . ARG B 1 449 ? -10.758 -30.172 5.25 1 95.38 449 ARG B O 1
ATOM 8044 N N . SER B 1 450 ? -11.578 -32.156 4.559 1 95.06 450 SER B N 1
ATOM 8045 C CA . SER B 1 450 ? -11.797 -32.656 5.906 1 95.06 450 SER B CA 1
ATOM 8046 C C . SER B 1 450 ? -10.484 -32.781 6.676 1 95.06 450 SER B C 1
ATOM 8048 O O . SER B 1 450 ? -10.438 -32.469 7.871 1 95.06 450 SER B O 1
ATOM 8050 N N . ALA B 1 451 ? -9.469 -33.219 6.016 1 93.5 451 ALA B N 1
ATOM 8051 C CA . ALA B 1 451 ? -8.156 -33.312 6.645 1 93.5 451 ALA B CA 1
ATOM 8052 C C . ALA B 1 451 ? -7.648 -31.938 7.055 1 93.5 451 ALA B C 1
ATOM 8054 O O . ALA B 1 451 ? -7.121 -31.766 8.156 1 93.5 451 ALA B O 1
ATOM 8055 N N . ILE B 1 452 ? -7.812 -31 6.18 1 93.12 452 ILE B N 1
ATOM 8056 C CA . ILE B 1 452 ? -7.359 -29.641 6.438 1 93.12 452 ILE B CA 1
ATOM 8057 C C . ILE B 1 452 ? -8.141 -29.047 7.602 1 93.12 452 ILE B C 1
ATOM 8059 O O . ILE B 1 452 ? -7.578 -28.359 8.453 1 93.12 452 ILE B O 1
ATOM 8063 N N . LYS B 1 453 ? -9.422 -29.297 7.637 1 93.75 453 LYS B N 1
ATOM 8064 C CA . LYS B 1 453 ? -10.273 -28.812 8.727 1 93.75 453 LYS B CA 1
ATOM 8065 C C . LYS B 1 453 ? -9.789 -29.359 10.07 1 93.75 453 LYS B C 1
ATOM 8067 O O . LYS B 1 453 ? -9.906 -28.672 11.094 1 93.75 453 LYS B O 1
ATOM 8072 N N . MET B 1 454 ? -9.211 -30.547 10.016 1 93.44 454 MET B N 1
ATOM 8073 C CA . MET B 1 454 ? -8.703 -31.172 11.227 1 93.44 454 MET B CA 1
ATOM 8074 C C . MET B 1 454 ? -7.324 -30.641 11.586 1 93.44 454 MET B C 1
ATOM 8076 O O . MET B 1 454 ? -6.77 -30.984 12.633 1 93.44 454 MET B O 1
ATOM 8080 N N . GLY B 1 455 ? -6.746 -29.844 10.711 1 90.88 455 GLY B N 1
ATOM 8081 C CA . GLY B 1 455 ? -5.477 -29.203 11.016 1 90.88 455 GLY B CA 1
ATOM 8082 C C . GLY B 1 455 ? -4.316 -29.781 10.227 1 90.88 455 GLY B C 1
ATOM 8083 O O . GLY B 1 455 ? -3.162 -29.406 10.445 1 90.88 455 GLY B O 1
ATOM 8084 N N . TYR B 1 456 ? -4.613 -30.688 9.32 1 92.25 456 TYR B N 1
ATOM 8085 C CA . TYR B 1 456 ? -3.553 -31.328 8.547 1 92.25 456 TYR B CA 1
ATOM 8086 C C . TYR B 1 456 ? -3.375 -30.641 7.195 1 92.25 456 TYR B C 1
ATOM 8088 O O . TYR B 1 456 ? -3.682 -31.234 6.152 1 92.25 456 TYR B O 1
ATOM 8096 N N . ASN B 1 457 ? -2.689 -29.531 7.191 1 89.12 457 ASN B N 1
ATOM 8097 C CA . ASN B 1 457 ? -2.443 -28.781 5.965 1 89.12 457 ASN B CA 1
ATOM 8098 C C . ASN B 1 457 ? -1.483 -29.516 5.035 1 89.12 457 ASN B C 1
ATOM 8100 O O . ASN B 1 457 ? -1.431 -29.234 3.838 1 89.12 457 ASN B O 1
ATOM 8104 N N . GLY B 1 458 ? -0.737 -30.453 5.648 1 87.19 458 GLY B N 1
ATOM 8105 C CA . GLY B 1 458 ? 0.18 -31.25 4.848 1 87.19 458 GLY B CA 1
ATOM 8106 C C . GLY B 1 458 ? -0.526 -32.156 3.871 1 87.19 458 GLY B C 1
ATOM 8107 O O . GLY B 1 458 ? 0.096 -32.688 2.947 1 87.19 458 GLY B O 1
ATOM 8108 N N . ALA B 1 459 ? -1.828 -32.312 4.039 1 88.31 459 ALA B N 1
ATOM 8109 C CA . ALA B 1 459 ? -2.611 -33.188 3.166 1 88.31 459 ALA B CA 1
ATOM 8110 C C . ALA B 1 459 ? -2.914 -32.5 1.836 1 88.31 459 ALA B C 1
ATOM 8112 O O . ALA B 1 459 ? -3.328 -33.156 0.875 1 88.31 459 ALA B O 1
ATOM 8113 N N . LYS B 1 460 ? -2.656 -31.266 1.745 1 89.19 460 LYS B N 1
ATOM 8114 C CA . LYS B 1 460 ? -2.918 -30.516 0.513 1 89.19 460 LYS B CA 1
ATOM 8115 C C . LYS B 1 460 ? -2.086 -31.062 -0.643 1 89.19 460 LYS B C 1
ATOM 8117 O O . LYS B 1 460 ? -0.9 -31.359 -0.476 1 89.19 460 LYS B O 1
ATOM 8122 N N . ALA B 1 461 ? -2.771 -31.25 -1.731 1 88.62 461 ALA B N 1
ATOM 8123 C CA . ALA B 1 461 ? -2.027 -31.609 -2.938 1 88.62 461 ALA B CA 1
ATOM 8124 C C . ALA B 1 461 ? -1.229 -30.406 -3.455 1 88.62 461 ALA B C 1
ATOM 8126 O O . ALA B 1 461 ? -1.597 -29.25 -3.217 1 88.62 461 ALA B O 1
ATOM 8127 N N . GLY B 1 462 ? -0.146 -30.766 -4.102 1 91.25 462 GLY B N 1
ATOM 8128 C CA . GLY B 1 462 ? 0.684 -29.703 -4.648 1 91.25 462 GLY B CA 1
ATOM 8129 C C . GLY B 1 462 ? 1.736 -30.203 -5.617 1 91.25 462 GLY B C 1
ATOM 8130 O O . GLY B 1 462 ? 1.791 -31.406 -5.918 1 91.25 462 GLY B O 1
ATOM 8131 N N . TRP B 1 463 ? 2.41 -29.328 -6.195 1 96.19 463 TRP B N 1
ATOM 8132 C CA . TRP B 1 463 ? 3.451 -29.578 -7.188 1 96.19 463 TRP B CA 1
ATOM 8133 C C . TRP B 1 463 ? 4.676 -28.703 -6.922 1 96.19 463 TRP B C 1
ATOM 8135 O O . TRP B 1 463 ? 4.727 -27.984 -5.918 1 96.19 463 TRP B O 1
ATOM 8145 N N . THR B 1 464 ? 5.691 -28.875 -7.637 1 97.19 464 THR B N 1
ATOM 8146 C CA . THR B 1 464 ? 6.84 -27.984 -7.641 1 97.19 464 THR B CA 1
ATOM 8147 C C . THR B 1 464 ? 6.824 -27.078 -8.875 1 97.19 464 THR B C 1
ATOM 8149 O O . THR B 1 464 ? 6.52 -27.547 -9.977 1 97.19 464 THR B O 1
ATOM 8152 N N . ARG B 1 465 ? 7.02 -25.812 -8.664 1 97.25 465 ARG B N 1
ATOM 8153 C CA . ARG B 1 465 ? 7.016 -24.859 -9.766 1 97.25 465 ARG B CA 1
ATOM 8154 C C . ARG B 1 465 ? 8.359 -24.141 -9.875 1 97.25 465 ARG B C 1
ATOM 8156 O O . ARG B 1 465 ? 8.945 -23.766 -8.859 1 97.25 465 ARG B O 1
ATOM 8163 N N . VAL B 1 466 ? 8.875 -24.031 -11.07 1 97.69 466 VAL B N 1
ATOM 8164 C CA . VAL B 1 466 ? 10.062 -23.234 -11.383 1 97.69 466 VAL B CA 1
ATOM 8165 C C . VAL B 1 466 ? 9.758 -22.281 -12.547 1 97.69 466 VAL B C 1
ATOM 8167 O O . VAL B 1 466 ? 8.812 -22.516 -13.305 1 97.69 466 VAL B O 1
ATOM 8170 N N . SER B 1 467 ? 10.398 -21.266 -12.633 1 97 467 SER B N 1
ATOM 8171 C CA . SER B 1 467 ? 10.258 -20.328 -13.742 1 97 467 SER B CA 1
ATOM 8172 C C . SER B 1 467 ? 11.625 -19.906 -14.289 1 97 467 SER B C 1
ATOM 8174 O O . SER B 1 467 ? 12.594 -19.812 -13.539 1 97 467 SER B O 1
ATOM 8176 N N . PHE B 1 468 ? 11.758 -19.734 -15.586 1 97.69 468 PHE B N 1
ATOM 8177 C CA . PHE B 1 468 ? 12.969 -19.375 -16.328 1 97.69 468 PHE B CA 1
ATOM 8178 C C . PHE B 1 468 ? 12.797 -18.047 -17.047 1 97.69 468 PHE B C 1
ATOM 8180 O O . PHE B 1 468 ? 12.609 -18.016 -18.266 1 97.69 468 PHE B O 1
ATOM 8187 N N . PRO B 1 469 ? 12.984 -16.938 -16.312 1 97.12 469 PRO B N 1
ATOM 8188 C CA . PRO B 1 469 ? 12.742 -15.625 -16.922 1 97.12 469 PRO B CA 1
ATOM 8189 C C . PRO B 1 469 ? 13.766 -15.273 -17.984 1 97.12 469 PRO B C 1
ATOM 8191 O O . PRO B 1 469 ? 14.805 -15.93 -18.094 1 97.12 469 PRO B O 1
ATOM 8194 N N . TYR B 1 470 ? 13.547 -14.227 -18.75 1 97.5 470 TYR B N 1
ATOM 8195 C CA . TYR B 1 470 ? 14.336 -13.828 -19.906 1 97.5 470 TYR B CA 1
ATOM 8196 C C . TYR B 1 470 ? 15.742 -13.406 -19.484 1 97.5 470 TYR B C 1
ATOM 8198 O O . TYR B 1 470 ? 16.672 -13.453 -20.281 1 97.5 470 TYR B O 1
ATOM 8206 N N . TYR B 1 471 ? 15.922 -13.031 -18.281 1 96.44 471 TYR B N 1
ATOM 8207 C CA . TYR B 1 471 ? 17.219 -12.516 -17.859 1 96.44 471 TYR B CA 1
ATOM 8208 C C . TYR B 1 471 ? 18.047 -13.617 -17.188 1 96.44 471 TYR B C 1
ATOM 8210 O O . TYR B 1 471 ? 19.156 -13.367 -16.734 1 96.44 471 TYR B O 1
ATOM 8218 N N . MET B 1 472 ? 17.531 -14.852 -17.094 1 96 472 MET B N 1
ATOM 8219 C CA . MET B 1 472 ? 18.281 -15.984 -16.562 1 96 472 MET B CA 1
ATOM 8220 C C . MET B 1 472 ? 19.328 -16.453 -17.578 1 96 472 MET B C 1
ATOM 8222 O O . MET B 1 472 ? 19.047 -16.516 -18.781 1 96 472 MET B O 1
ATOM 8226 N N . SER B 1 473 ? 20.484 -16.781 -17.109 1 94.56 473 SER B N 1
ATOM 8227 C CA . SER B 1 473 ? 21.516 -17.281 -18 1 94.56 473 SER B CA 1
ATOM 8228 C C . SER B 1 473 ? 21.234 -18.719 -18.422 1 94.56 473 SER B C 1
ATOM 8230 O O . SER B 1 473 ? 20.516 -19.453 -17.734 1 94.56 473 SER B O 1
ATOM 8232 N N . SER B 1 474 ? 21.812 -19.094 -19.547 1 94.38 474 SER B N 1
ATOM 8233 C CA . SER B 1 474 ? 21.656 -20.469 -20.031 1 94.38 474 SER B CA 1
ATOM 8234 C C . SER B 1 474 ? 22.25 -21.469 -19.062 1 94.38 474 SER B C 1
ATOM 8236 O O . SER B 1 474 ? 21.734 -22.578 -18.891 1 94.38 474 SER B O 1
ATOM 8238 N N . GLU B 1 475 ? 23.328 -21.078 -18.438 1 94.56 475 GLU B N 1
ATOM 8239 C CA . GLU B 1 475 ? 23.984 -21.938 -17.453 1 94.56 475 GLU B CA 1
ATOM 8240 C C . GLU B 1 475 ? 23.078 -22.219 -16.266 1 94.56 475 GLU B C 1
ATOM 8242 O O . GLU B 1 475 ? 22.984 -23.359 -15.805 1 94.56 475 GLU B O 1
ATOM 8247 N N . GLU B 1 476 ? 22.453 -21.203 -15.828 1 95.38 476 GLU B N 1
ATOM 8248 C CA . GLU B 1 476 ? 21.531 -21.359 -14.703 1 95.38 476 GLU B CA 1
ATOM 8249 C C . GLU B 1 476 ? 20.344 -22.234 -15.094 1 95.38 476 GLU B C 1
ATOM 8251 O O . GLU B 1 476 ? 19.922 -23.094 -14.312 1 95.38 476 GLU B O 1
ATOM 8256 N N . CYS B 1 477 ? 19.844 -22.016 -16.234 1 96.88 477 CYS B N 1
ATOM 8257 C CA . CYS B 1 477 ? 18.734 -22.812 -16.734 1 96.88 477 CYS B CA 1
ATOM 8258 C C . CYS B 1 477 ? 19.109 -24.297 -16.797 1 96.88 477 CYS B C 1
ATOM 8260 O O . CYS B 1 477 ? 18.375 -25.141 -16.297 1 96.88 477 CYS B O 1
ATOM 8262 N N . ASP B 1 478 ? 20.281 -24.578 -17.328 1 97.06 478 ASP B N 1
ATOM 8263 C CA . ASP B 1 478 ? 20.75 -25.953 -17.484 1 97.06 478 ASP B CA 1
ATOM 8264 C C . ASP B 1 478 ? 20.984 -26.609 -16.125 1 97.06 478 ASP B C 1
ATOM 8266 O O . ASP B 1 478 ? 20.688 -27.797 -15.938 1 97.06 478 ASP B O 1
ATOM 8270 N N . PHE B 1 479 ? 21.547 -25.875 -15.242 1 97.81 479 PHE B N 1
ATOM 8271 C CA . PHE B 1 479 ? 21.812 -26.375 -13.898 1 97.81 479 PHE B CA 1
ATOM 8272 C C . PHE B 1 479 ? 20.516 -26.766 -13.203 1 97.81 479 PHE B C 1
ATOM 8274 O O . PHE B 1 479 ? 20.438 -27.844 -12.602 1 97.81 479 PHE B O 1
ATOM 8281 N N . ILE B 1 480 ? 19.438 -25.859 -13.312 1 98.5 480 ILE B N 1
ATOM 8282 C CA . ILE B 1 480 ? 18.156 -26.141 -12.695 1 98.5 480 ILE B CA 1
ATOM 8283 C C . ILE B 1 480 ? 17.547 -27.406 -13.297 1 98.5 480 ILE B C 1
ATOM 8285 O O . ILE B 1 480 ? 17.047 -28.266 -12.578 1 98.5 480 ILE B O 1
ATOM 8289 N N . LEU B 1 481 ? 17.656 -27.531 -14.594 1 98.44 481 LEU B N 1
ATOM 8290 C CA . LEU B 1 481 ? 17.094 -28.688 -15.273 1 98.44 481 LEU B CA 1
ATOM 8291 C C . LEU B 1 481 ? 17.812 -29.969 -14.859 1 98.44 481 LEU B C 1
ATOM 8293 O O . LEU B 1 481 ? 17.188 -31 -14.609 1 98.44 481 LEU B O 1
ATOM 8297 N N . ALA B 1 482 ? 19.125 -29.891 -14.75 1 98.19 482 ALA B N 1
ATOM 8298 C CA . ALA B 1 482 ? 19.922 -31.047 -14.32 1 98.19 482 ALA B CA 1
ATOM 8299 C C . ALA B 1 482 ? 19.547 -31.453 -12.898 1 98.19 482 ALA B C 1
ATOM 8301 O O . ALA B 1 482 ? 19.484 -32.656 -12.586 1 98.19 482 ALA B O 1
ATOM 8302 N N . ALA B 1 483 ? 19.391 -30.484 -12.094 1 98.44 483 ALA B N 1
ATOM 8303 C CA . ALA B 1 483 ? 19.031 -30.75 -10.703 1 98.44 483 ALA B CA 1
ATOM 8304 C C . ALA B 1 483 ? 17.672 -31.422 -10.617 1 98.44 483 ALA B C 1
ATOM 8306 O O . ALA B 1 483 ? 17.484 -32.344 -9.82 1 98.44 483 ALA B O 1
ATOM 8307 N N . ILE B 1 484 ? 16.672 -30.984 -11.406 1 98.38 484 ILE B N 1
ATOM 8308 C CA . ILE B 1 484 ? 15.344 -31.578 -11.43 1 98.38 484 ILE B CA 1
ATOM 8309 C C . ILE B 1 484 ? 15.438 -33.031 -11.898 1 98.38 484 ILE B C 1
ATOM 8311 O O . ILE B 1 484 ? 14.82 -33.938 -11.305 1 98.38 484 ILE B O 1
ATOM 8315 N N . GLU B 1 485 ? 16.234 -33.281 -12.906 1 97.5 485 GLU B N 1
ATOM 8316 C CA . GLU B 1 485 ? 16.438 -34.625 -13.414 1 97.5 485 GLU B CA 1
ATOM 8317 C C . GLU B 1 485 ? 17.078 -35.531 -12.352 1 97.5 485 GLU B C 1
ATOM 8319 O O . GLU B 1 485 ? 16.719 -36.719 -12.219 1 97.5 485 GLU B O 1
ATOM 8324 N N . TYR B 1 486 ? 18.031 -34.969 -11.664 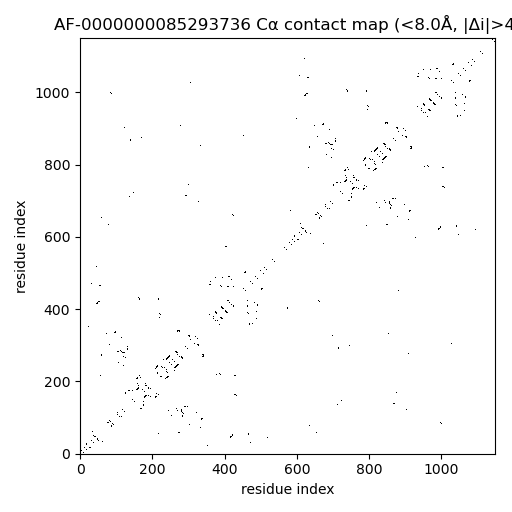1 96.75 486 TYR B N 1
ATOM 8325 C CA . TYR B 1 486 ? 18.656 -35.75 -10.586 1 96.75 486 TYR B CA 1
ATOM 8326 C C . TYR B 1 486 ? 17.625 -36.156 -9.547 1 96.75 486 TYR B C 1
ATOM 8328 O O . TYR B 1 486 ? 17.594 -37.312 -9.125 1 96.75 486 TYR B O 1
ATOM 8336 N N . ILE B 1 487 ? 16.781 -35.219 -9.125 1 96.88 487 ILE B N 1
ATOM 8337 C CA . ILE B 1 487 ? 15.789 -35.5 -8.094 1 96.88 487 ILE B CA 1
ATOM 8338 C C . ILE B 1 487 ? 14.781 -36.5 -8.617 1 96.88 487 ILE B C 1
ATOM 8340 O O . ILE B 1 487 ? 14.289 -37.344 -7.859 1 96.88 487 ILE B O 1
ATOM 8344 N N . ALA B 1 488 ? 14.484 -36.438 -9.898 1 95.62 488 ALA B N 1
ATOM 8345 C CA . ALA B 1 488 ? 13.562 -37.406 -10.5 1 95.62 488 ALA B CA 1
ATOM 8346 C C . ALA B 1 488 ? 14.094 -38.844 -10.375 1 95.62 488 ALA B C 1
ATOM 8348 O O . ALA B 1 488 ? 13.312 -39.781 -10.281 1 95.62 488 ALA B O 1
ATOM 8349 N N . VAL B 1 489 ? 15.383 -38.969 -10.289 1 93.81 489 VAL B N 1
ATOM 8350 C CA . VAL B 1 489 ? 15.984 -40.281 -10.258 1 93.81 489 VAL B CA 1
ATOM 8351 C C . VAL B 1 489 ? 16.297 -40.688 -8.812 1 93.81 489 VAL B C 1
ATOM 8353 O O . VAL B 1 489 ? 16.062 -41.812 -8.406 1 93.81 489 VAL B O 1
ATOM 8356 N N . TYR B 1 490 ? 16.766 -39.719 -8.023 1 93.56 490 TYR B N 1
ATOM 8357 C CA . TYR B 1 490 ? 17.344 -40.062 -6.738 1 93.56 490 TYR B CA 1
ATOM 8358 C C . TYR B 1 490 ? 16.531 -39.5 -5.582 1 93.56 490 TYR B C 1
ATOM 8360 O O . TYR B 1 490 ? 16.766 -39.844 -4.422 1 93.56 490 TYR B O 1
ATOM 8368 N N . GLY B 1 491 ? 15.555 -38.656 -5.832 1 93.81 491 GLY B N 1
ATOM 8369 C CA . GLY B 1 491 ? 14.898 -37.875 -4.809 1 93.81 491 GLY B CA 1
ATOM 8370 C C . GLY B 1 491 ? 14.32 -38.719 -3.68 1 93.81 491 GLY B C 1
ATOM 8371 O O . GLY B 1 491 ? 14.438 -38.344 -2.51 1 93.81 491 GLY B O 1
ATOM 8372 N N . GLN B 1 492 ? 13.711 -39.812 -3.961 1 92.31 492 GLN B N 1
ATOM 8373 C CA . GLN B 1 492 ? 13.039 -40.656 -2.975 1 92.31 492 GLN B CA 1
ATOM 8374 C C . GLN B 1 492 ? 14.031 -41.156 -1.919 1 92.31 492 GLN B C 1
ATOM 8376 O O . GLN B 1 492 ? 13.656 -41.375 -0.764 1 92.31 492 GLN B O 1
ATOM 8381 N N . ARG B 1 493 ? 15.266 -41.281 -2.301 1 92.19 493 ARG B N 1
ATOM 8382 C CA . ARG B 1 493 ? 16.297 -41.812 -1.409 1 92.19 493 ARG B CA 1
ATOM 8383 C C . ARG B 1 493 ? 16.547 -40.844 -0.244 1 92.19 493 ARG B C 1
ATOM 8385 O O . ARG B 1 493 ? 17.094 -41.25 0.786 1 92.19 493 ARG B O 1
ATOM 8392 N N . PHE B 1 494 ? 16.156 -39.625 -0.38 1 93.31 494 PHE B N 1
ATOM 8393 C CA . PHE B 1 494 ? 16.453 -38.594 0.623 1 93.31 494 PHE B CA 1
ATOM 8394 C C . PHE B 1 494 ? 15.312 -38.469 1.613 1 93.31 494 PHE B C 1
ATOM 8396 O O . PHE B 1 494 ? 15.422 -37.75 2.609 1 93.31 494 PHE B O 1
ATOM 8403 N N . LEU B 1 495 ? 14.172 -39.125 1.455 1 92.5 495 LEU B N 1
ATOM 8404 C CA . LEU B 1 495 ? 12.969 -38.969 2.266 1 92.5 495 LEU B CA 1
ATOM 8405 C C . LEU B 1 495 ? 13.266 -39.25 3.736 1 92.5 495 LEU B C 1
ATOM 8407 O O . LEU B 1 495 ? 12.836 -38.5 4.609 1 92.5 495 LEU B O 1
ATOM 8411 N N . PRO B 1 496 ? 14.078 -40.25 4.047 1 91.06 496 PRO B N 1
ATOM 8412 C CA . PRO B 1 496 ? 14.312 -40.562 5.461 1 91.06 496 PRO B CA 1
ATOM 8413 C C . PRO B 1 496 ? 15.094 -39.469 6.188 1 91.06 496 PRO B C 1
ATOM 8415 O O . PRO B 1 496 ? 15.117 -39.438 7.418 1 91.06 496 PRO B O 1
ATOM 8418 N N . LEU B 1 497 ? 15.711 -38.594 5.418 1 92.25 497 LEU B N 1
ATOM 8419 C CA . LEU B 1 497 ? 16.531 -37.531 6.023 1 92.25 497 LEU B CA 1
ATOM 8420 C C . LEU B 1 497 ? 15.664 -36.375 6.469 1 92.25 497 LEU B C 1
ATOM 8422 O O . LEU B 1 497 ? 16.156 -35.438 7.121 1 92.25 497 LEU B O 1
ATOM 8426 N N . TYR B 1 498 ? 14.398 -36.406 6.148 1 93.06 498 TYR B N 1
ATOM 8427 C CA . TYR B 1 498 ? 13.539 -35.25 6.418 1 93.06 498 TYR B CA 1
ATOM 8428 C C . TYR B 1 498 ? 12.32 -35.656 7.234 1 93.06 498 TYR B C 1
ATOM 8430 O O . TYR B 1 498 ? 11.969 -36.844 7.277 1 93.06 498 TYR B O 1
ATOM 8438 N N . HIS B 1 499 ? 11.805 -34.656 7.957 1 91.88 499 HIS B N 1
ATOM 8439 C CA . HIS B 1 499 ? 10.547 -34.781 8.688 1 91.88 499 HIS B CA 1
ATOM 8440 C C . HIS B 1 499 ? 9.484 -33.844 8.117 1 91.88 499 HIS B C 1
ATOM 8442 O O . HIS B 1 499 ? 9.766 -32.656 7.844 1 91.88 499 HIS B O 1
ATOM 8448 N N . MET B 1 500 ? 8.328 -34.375 7.891 1 91.44 500 MET B N 1
ATOM 8449 C CA . MET B 1 500 ? 7.211 -33.562 7.43 1 91.44 500 MET B CA 1
ATOM 8450 C C . MET B 1 500 ? 6.312 -33.156 8.594 1 91.44 500 MET B C 1
ATOM 8452 O O . MET B 1 500 ? 5.852 -34 9.352 1 91.44 500 MET B O 1
ATOM 8456 N N . ASN B 1 501 ? 6.109 -31.875 8.766 1 91.56 501 ASN B N 1
ATOM 8457 C CA . ASN B 1 501 ? 5.121 -31.375 9.711 1 91.56 501 ASN B CA 1
ATOM 8458 C C . ASN B 1 501 ? 3.717 -31.375 9.109 1 91.56 501 ASN B C 1
ATOM 8460 O O . ASN B 1 501 ? 3.404 -30.547 8.258 1 91.56 501 ASN B O 1
ATOM 8464 N N . TRP B 1 502 ? 2.832 -32.219 9.602 1 91 502 TRP B N 1
ATOM 8465 C CA . TRP B 1 502 ? 1.509 -32.406 9.016 1 91 502 TRP B CA 1
ATOM 8466 C C . TRP B 1 502 ? 0.642 -31.156 9.234 1 91 502 TRP B C 1
ATOM 8468 O O . TRP B 1 502 ? -0.314 -30.922 8.484 1 91 502 TRP B O 1
ATOM 8478 N N . ASN B 1 503 ? 0.927 -30.422 10.25 1 89.44 503 ASN B N 1
ATOM 8479 C CA . ASN B 1 503 ? 0.149 -29.219 10.523 1 89.44 503 ASN B CA 1
ATOM 8480 C C . ASN B 1 503 ? 0.424 -28.125 9.492 1 89.44 503 ASN B C 1
ATOM 8482 O O . ASN B 1 503 ? -0.5 -27.453 9.031 1 89.44 503 ASN B O 1
ATOM 8486 N N . THR B 1 504 ? 1.659 -28.016 9.078 1 87.75 504 THR B N 1
ATOM 8487 C CA . THR B 1 504 ? 2.025 -26.906 8.195 1 87.75 504 THR B CA 1
ATOM 8488 C C . THR B 1 504 ? 2.303 -27.406 6.785 1 87.75 504 THR B C 1
ATOM 8490 O O . THR B 1 504 ? 2.256 -26.625 5.824 1 87.75 504 THR B O 1
ATOM 8493 N N . GLY B 1 505 ? 2.668 -28.656 6.672 1 88.44 505 GLY B N 1
ATOM 8494 C CA . GLY B 1 505 ? 3.076 -29.203 5.391 1 88.44 505 GLY B CA 1
ATOM 8495 C C . GLY B 1 505 ? 4.531 -28.938 5.062 1 88.44 505 GLY B C 1
ATOM 8496 O O . GLY B 1 505 ? 5 -29.266 3.971 1 88.44 505 GLY B O 1
ATOM 8497 N N . SER B 1 506 ? 5.297 -28.406 5.969 1 89.75 506 SER B N 1
ATOM 8498 C CA . SER B 1 506 ? 6.691 -28.047 5.734 1 89.75 506 SER B CA 1
ATOM 8499 C C . SER B 1 506 ? 7.621 -29.234 5.996 1 89.75 506 SER B C 1
ATOM 8501 O O . SER B 1 506 ? 7.309 -30.109 6.809 1 89.75 506 SER B O 1
ATOM 8503 N N . TRP B 1 507 ? 8.727 -29.266 5.309 1 92.38 507 TRP B N 1
ATOM 8504 C CA . TRP B 1 507 ? 9.742 -30.297 5.438 1 92.38 507 TRP B CA 1
ATOM 8505 C C . TRP B 1 507 ? 11.008 -29.75 6.09 1 92.38 507 TRP B C 1
ATOM 8507 O O . TRP B 1 507 ? 11.484 -28.672 5.719 1 92.38 507 TRP B O 1
ATOM 8517 N N . THR B 1 508 ? 11.492 -30.438 7.062 1 92.31 508 THR B N 1
ATOM 8518 C CA . THR B 1 508 ? 12.695 -30.016 7.766 1 92.31 508 THR B CA 1
ATOM 8519 C C . THR B 1 508 ? 13.719 -31.156 7.832 1 92.31 508 THR B C 1
ATOM 8521 O O . THR B 1 508 ? 13.352 -32.312 8.008 1 92.31 508 THR B O 1
ATOM 8524 N N . PHE B 1 509 ? 14.984 -30.844 7.613 1 93.06 509 PHE B N 1
ATOM 8525 C CA . PHE B 1 509 ? 16.078 -31.812 7.719 1 93.06 509 PHE B CA 1
ATOM 8526 C C . PHE B 1 509 ? 16.188 -32.344 9.148 1 93.06 509 PHE B C 1
ATOM 8528 O O . PHE B 1 509 ? 16.156 -31.562 10.102 1 93.06 509 PHE B O 1
ATOM 8535 N N . LYS B 1 510 ? 16.234 -33.75 9.266 1 89.44 510 LYS B N 1
ATOM 8536 C CA . LYS B 1 510 ? 16.391 -34.375 10.57 1 89.44 510 LYS B CA 1
ATOM 8537 C C . LYS B 1 510 ? 17.812 -34.25 11.094 1 89.44 510 LYS B C 1
ATOM 8539 O O . LYS B 1 510 ? 18.766 -34.5 10.367 1 89.44 510 LYS B O 1
ATOM 8544 N N . THR B 1 511 ? 18.109 -33.375 12.117 1 73.31 511 THR B N 1
ATOM 8545 C CA . THR B 1 511 ? 19.469 -33.188 12.648 1 73.31 511 THR B CA 1
ATOM 8546 C C . THR B 1 511 ? 19.953 -34.469 13.305 1 73.31 511 THR B C 1
ATOM 8548 O O . THR B 1 511 ? 19.328 -35 14.227 1 73.31 511 THR B O 1
ATOM 8551 N N . SER B 1 512 ? 20.047 -35.594 12.719 1 58.19 512 SER B N 1
ATOM 8552 C CA . SER B 1 512 ? 20.641 -36.719 13.477 1 58.19 512 SER B CA 1
ATOM 8553 C C . SER B 1 512 ? 22.156 -36.625 13.477 1 58.19 512 SER B C 1
ATOM 8555 O O . SER B 1 512 ? 22.766 -36.219 12.484 1 58.19 512 SER B O 1
ATOM 8557 N N . THR B 1 513 ? 22.797 -36.688 14.711 1 50.44 513 THR B N 1
ATOM 8558 C CA . THR B 1 513 ? 24.234 -36.688 15 1 50.44 513 THR B CA 1
ATOM 8559 C C . THR B 1 513 ? 24.984 -37.531 14 1 50.44 513 THR B C 1
ATOM 8561 O O . THR B 1 513 ? 26.094 -37.188 13.578 1 50.44 513 THR B O 1
ATOM 8564 N N . SER B 1 514 ? 24.484 -38.688 13.664 1 48.97 514 SER B N 1
ATOM 8565 C CA . SER B 1 514 ? 25.266 -39.688 12.93 1 48.97 514 SER B CA 1
ATOM 8566 C C . SER B 1 514 ? 25.453 -39.281 11.469 1 48.97 514 SER B C 1
ATOM 8568 O O . SER B 1 514 ? 26.516 -39.5 10.891 1 48.97 514 SER B O 1
ATOM 8570 N N . LEU B 1 515 ? 24.578 -38.688 10.82 1 51.62 515 LEU B N 1
ATOM 8571 C CA . LEU B 1 515 ? 24.688 -38.281 9.422 1 51.62 515 LEU B CA 1
ATOM 8572 C C . LEU B 1 515 ? 25.547 -37.031 9.289 1 51.62 515 LEU B C 1
ATOM 8574 O O . LEU B 1 515 ? 26.25 -36.844 8.281 1 51.62 515 LEU B O 1
ATOM 8578 N N . GLU B 1 516 ? 25.406 -36.094 10.234 1 51.12 516 GLU B N 1
ATOM 8579 C CA . GLU B 1 516 ? 26.297 -34.938 10.242 1 51.12 516 GLU B CA 1
ATOM 8580 C C . GLU B 1 516 ? 27.766 -35.375 10.289 1 51.12 516 GLU B C 1
ATOM 8582 O O . GLU B 1 516 ? 28.609 -34.781 9.625 1 51.12 516 GLU B O 1
ATOM 8587 N N . GLU B 1 517 ? 27.969 -36.406 11.086 1 49 517 GLU B N 1
ATOM 8588 C CA . GLU B 1 517 ? 29.328 -36.938 11.211 1 49 517 GLU B CA 1
ATOM 8589 C C . GLU B 1 517 ? 29.781 -37.594 9.914 1 49 517 GLU B C 1
ATOM 8591 O O . GLU B 1 517 ? 30.969 -37.531 9.57 1 49 517 GLU B O 1
ATOM 8596 N N . THR B 1 518 ? 28.953 -38.281 9.297 1 48.06 518 THR B N 1
ATOM 8597 C CA . THR B 1 518 ? 29.344 -38.969 8.07 1 48.06 518 THR B CA 1
ATOM 8598 C C . THR B 1 518 ? 29.594 -37.969 6.941 1 48.06 518 THR B C 1
ATOM 8600 O O . THR B 1 518 ? 30.547 -38.125 6.172 1 48.06 518 THR B O 1
ATOM 8603 N N . PHE B 1 519 ? 28.734 -36.906 6.863 1 52.34 519 PHE B N 1
ATOM 8604 C CA . PHE B 1 519 ? 28.906 -35.969 5.77 1 52.34 519 PHE B CA 1
ATOM 8605 C C . PHE B 1 519 ? 29.969 -34.938 6.109 1 52.34 519 PHE B C 1
ATOM 8607 O O . PHE B 1 519 ? 30.672 -34.438 5.223 1 52.34 519 PHE B O 1
ATOM 8614 N N . LEU B 1 520 ? 30.125 -34.531 7.406 1 46.66 520 LEU B N 1
ATOM 8615 C CA . LEU B 1 520 ? 31.156 -33.562 7.832 1 46.66 520 LEU B CA 1
ATOM 8616 C C . LEU B 1 520 ? 32.531 -34.219 7.762 1 46.66 520 LEU B C 1
ATOM 8618 O O . LEU B 1 520 ? 33.562 -33.5 7.723 1 46.66 520 LEU B O 1
ATOM 8622 N N . LYS B 1 521 ? 32.562 -35.5 8.078 1 44.25 521 LYS B N 1
ATOM 8623 C CA . LYS B 1 521 ? 33.906 -36.062 7.984 1 44.25 521 LYS B CA 1
ATOM 8624 C C . LYS B 1 521 ? 34.438 -35.969 6.559 1 44.25 521 LYS B C 1
ATOM 8626 O O . LYS B 1 521 ? 35.656 -36.031 6.34 1 44.25 521 LYS B O 1
ATOM 8631 N N . ASP B 1 522 ? 33.625 -36.094 5.699 1 38.44 522 ASP B N 1
ATOM 8632 C CA . ASP B 1 522 ? 34.156 -35.875 4.348 1 38.44 522 ASP B CA 1
ATOM 8633 C C . ASP B 1 522 ? 34.375 -34.406 4.086 1 38.44 522 ASP B C 1
ATOM 8635 O O . ASP B 1 522 ? 34.781 -34 2.979 1 38.44 522 ASP B O 1
ATOM 8639 N N . LYS B 1 523 ? 33.875 -33.5 4.863 1 44.62 523 LYS B N 1
ATOM 8640 C CA . LYS B 1 523 ? 34.188 -32.094 4.77 1 44.62 523 LYS B CA 1
ATOM 8641 C C . LYS B 1 523 ? 35.688 -31.828 4.957 1 44.62 523 LYS B C 1
ATOM 8643 O O . LYS B 1 523 ? 36.219 -30.828 4.48 1 44.62 523 LYS B O 1
ATOM 8648 N N . ASP B 1 524 ? 36.344 -32.531 5.926 1 41.34 524 ASP B N 1
ATOM 8649 C CA . ASP B 1 524 ? 37.781 -32.281 6.211 1 41.34 524 ASP B CA 1
ATOM 8650 C C . ASP B 1 524 ? 38.625 -32.625 5 1 41.34 524 ASP B C 1
ATOM 8652 O O . ASP B 1 524 ? 39.75 -32.125 4.879 1 41.34 524 ASP B O 1
ATOM 8656 N N . SER B 1 525 ? 38.438 -33.781 4.461 1 36.97 525 SER B N 1
ATOM 8657 C CA . SER B 1 525 ? 39.375 -34.156 3.424 1 36.97 525 SER B CA 1
ATOM 8658 C C . SER B 1 525 ? 39.281 -33.25 2.221 1 36.97 525 SER B C 1
ATOM 8660 O O . SER B 1 525 ? 40.156 -33.25 1.344 1 36.97 525 SER B O 1
ATOM 8662 N N . SER B 1 526 ? 38.188 -32.906 1.843 1 31.02 526 SER B N 1
ATOM 8663 C CA . SER B 1 526 ? 38.156 -32.031 0.694 1 31.02 526 SER B CA 1
ATOM 8664 C C . SER B 1 526 ? 38.281 -30.562 1.127 1 31.02 526 SER B C 1
ATOM 8666 O O . SER B 1 526 ? 37.312 -29.812 1.141 1 31.02 526 SER B O 1
ATOM 8668 N N . LYS B 1 527 ? 38.938 -30.219 2.158 1 38.84 527 LYS B N 1
ATOM 8669 C CA . LYS B 1 527 ? 39.438 -28.859 2.123 1 38.84 527 LYS B CA 1
ATOM 8670 C C . LYS B 1 527 ? 39.875 -28.469 0.714 1 38.84 527 LYS B C 1
ATOM 8672 O O . LYS B 1 527 ? 41 -28.734 0.318 1 38.84 527 LYS B O 1
ATOM 8677 N N . GLN B 1 528 ? 39.125 -28.75 -0.248 1 29.91 528 GLN B N 1
ATOM 8678 C CA . GLN B 1 528 ? 39.469 -28.062 -1.484 1 29.91 528 GLN B CA 1
ATOM 8679 C C . GLN B 1 528 ? 39.812 -26.609 -1.227 1 29.91 528 GLN B C 1
ATOM 8681 O O . GLN B 1 528 ? 39.125 -25.922 -0.461 1 29.91 528 GLN B O 1
ATOM 8686 N N . LYS B 1 529 ? 40.938 -26.219 -1.479 1 36.19 529 LYS B N 1
ATOM 8687 C CA . LYS B 1 529 ? 41.344 -24.859 -1.829 1 36.19 529 LYS B CA 1
ATOM 8688 C C . LYS B 1 529 ? 40.219 -24.062 -2.432 1 36.19 529 LYS B C 1
ATOM 8690 O O . LYS B 1 529 ? 39.531 -24.516 -3.359 1 36.19 529 LYS B O 1
ATOM 8695 N N . ILE B 1 530 ? 39.5 -23.109 -1.742 1 38.38 530 ILE B N 1
ATOM 8696 C CA . ILE B 1 530 ? 38.688 -22.016 -2.25 1 38.38 530 ILE B CA 1
ATOM 8697 C C . ILE B 1 530 ? 39.125 -21.672 -3.672 1 38.38 530 ILE B C 1
ATOM 8699 O O . ILE B 1 530 ? 40.062 -20.891 -3.867 1 38.38 530 ILE B O 1
ATOM 8703 N N . VAL B 1 531 ? 39.344 -22.609 -4.477 1 36.31 531 VAL B N 1
ATOM 8704 C CA . VAL B 1 531 ? 39.594 -22.219 -5.863 1 36.31 531 VAL B CA 1
ATOM 8705 C C . VAL B 1 531 ? 38.438 -21.359 -6.367 1 36.31 531 VAL B C 1
ATOM 8707 O O . VAL B 1 531 ? 37.281 -21.656 -6.102 1 36.31 531 VAL B O 1
ATOM 8710 N N . ASP B 1 532 ? 38.656 -20.094 -6.566 1 46.59 532 ASP B N 1
ATOM 8711 C CA . ASP B 1 532 ? 37.844 -19.125 -7.277 1 46.59 532 ASP B CA 1
ATOM 8712 C C . ASP B 1 532 ? 37.062 -19.797 -8.406 1 46.59 532 ASP B C 1
ATOM 8714 O O . ASP B 1 532 ? 37.594 -19.969 -9.508 1 46.59 532 ASP B O 1
ATOM 8718 N N . PHE B 1 533 ? 36.25 -20.797 -8.141 1 53.94 533 PHE B N 1
ATOM 8719 C CA . PHE B 1 533 ? 35.5 -21.438 -9.211 1 53.94 533 PHE B CA 1
ATOM 8720 C C . PHE B 1 533 ? 34.562 -20.438 -9.883 1 53.94 533 PHE B C 1
ATOM 8722 O O . PHE B 1 533 ? 34.031 -19.547 -9.227 1 53.94 533 PHE B O 1
ATOM 8729 N N . ASN B 1 534 ? 34.719 -20.453 -11.195 1 69.56 534 ASN B N 1
ATOM 8730 C CA . ASN B 1 534 ? 33.656 -19.797 -11.961 1 69.56 534 ASN B CA 1
ATOM 8731 C C . ASN B 1 534 ? 32.281 -20.438 -11.711 1 69.56 534 ASN B C 1
ATOM 8733 O O . ASN B 1 534 ? 32.219 -21.547 -11.188 1 69.56 534 ASN B O 1
ATOM 8737 N N . VAL B 1 535 ? 31.281 -19.906 -11.719 1 76.56 535 VAL B N 1
ATOM 8738 C CA . VAL B 1 535 ? 29.906 -20.312 -11.414 1 76.56 535 VAL B CA 1
ATOM 8739 C C . VAL B 1 535 ? 29.641 -21.688 -12.016 1 76.56 535 VAL B C 1
ATOM 8741 O O . VAL B 1 535 ? 28.984 -22.531 -11.391 1 76.56 535 VAL B O 1
ATOM 8744 N N . ILE B 1 536 ? 30.203 -22.109 -13.109 1 79.75 536 ILE B N 1
ATOM 8745 C CA . ILE B 1 536 ? 29.969 -23.375 -13.789 1 79.75 536 ILE B CA 1
ATOM 8746 C C . ILE B 1 536 ? 30.625 -24.516 -12.992 1 79.75 536 ILE B C 1
ATOM 8748 O O . ILE B 1 536 ? 30.047 -25.594 -12.867 1 79.75 536 ILE B O 1
ATOM 8752 N N . ASP B 1 537 ? 31.625 -24.125 -12.477 1 83.56 537 ASP B N 1
ATOM 8753 C CA . ASP B 1 537 ? 32.344 -25.125 -11.672 1 83.56 537 ASP B CA 1
ATOM 8754 C C . ASP B 1 537 ? 31.594 -25.422 -10.383 1 83.56 537 ASP B C 1
ATOM 8756 O O . ASP B 1 537 ? 31.547 -26.578 -9.945 1 83.56 537 ASP B O 1
ATOM 8760 N N . LYS B 1 538 ? 30.969 -24.422 -9.891 1 89.12 538 LYS B N 1
ATOM 8761 C CA . LYS B 1 538 ? 30.188 -24.625 -8.672 1 89.12 538 LYS B CA 1
ATOM 8762 C C . LYS B 1 538 ? 28.984 -25.531 -8.922 1 89.12 538 LYS B C 1
ATOM 8764 O O . LYS B 1 538 ? 28.719 -26.438 -8.141 1 89.12 538 LYS B O 1
ATOM 8769 N N . TYR B 1 539 ? 28.344 -25.359 -9.992 1 94.5 539 TYR B N 1
ATOM 8770 C CA . TYR B 1 539 ? 27.156 -26.141 -10.336 1 94.5 539 TYR B CA 1
ATOM 8771 C C . TYR B 1 539 ? 27.5 -27.609 -10.547 1 94.5 539 TYR B C 1
ATOM 8773 O O . TYR B 1 539 ? 26.797 -28.5 -10.07 1 94.5 539 TYR B O 1
ATOM 8781 N N . ALA B 1 540 ? 28.594 -27.781 -11.242 1 94 540 ALA B N 1
ATOM 8782 C CA . ALA B 1 540 ? 29.062 -29.141 -11.461 1 94 540 ALA B CA 1
ATOM 8783 C C . ALA B 1 540 ? 29.406 -29.828 -10.141 1 94 540 ALA B C 1
ATOM 8785 O O . ALA B 1 540 ? 29.109 -31 -9.945 1 94 540 ALA B O 1
ATOM 8786 N N . TYR B 1 541 ? 30.016 -29.031 -9.32 1 93.94 541 TYR B N 1
ATOM 8787 C CA . TYR B 1 541 ? 30.391 -29.547 -8 1 93.94 541 TYR B CA 1
ATOM 8788 C C . TYR B 1 541 ? 29.141 -29.938 -7.203 1 93.94 541 TYR B C 1
ATOM 8790 O O . TYR B 1 541 ? 29.109 -31 -6.574 1 93.94 541 TYR B O 1
ATOM 8798 N N . TYR B 1 542 ? 28.125 -29.141 -7.195 1 95.81 542 TYR B N 1
ATOM 8799 C CA . TYR B 1 542 ? 26.891 -29.438 -6.473 1 95.81 542 TYR B CA 1
ATOM 8800 C C . TYR B 1 542 ? 26.266 -30.734 -6.969 1 95.81 542 TYR B C 1
ATOM 8802 O O . TYR B 1 542 ? 25.797 -31.547 -6.168 1 95.81 542 TYR B O 1
ATOM 8810 N N . LEU B 1 543 ? 26.281 -30.969 -8.258 1 96 543 LEU B N 1
ATOM 8811 C CA . LEU B 1 543 ? 25.703 -32.156 -8.844 1 96 543 LEU B CA 1
ATOM 8812 C C . LEU B 1 543 ? 26.5 -33.406 -8.453 1 96 543 LEU B C 1
ATOM 8814 O O . LEU B 1 543 ? 25.938 -34.469 -8.172 1 96 543 LEU B O 1
ATOM 8818 N N . GLU B 1 544 ? 27.781 -33.25 -8.406 1 94.31 544 GLU B N 1
ATOM 8819 C CA . GLU B 1 544 ? 28.641 -34.344 -8.023 1 94.31 544 GLU B CA 1
ATOM 8820 C C . GLU B 1 544 ? 28.422 -34.75 -6.562 1 94.31 544 GLU B C 1
ATOM 8822 O O . GLU B 1 544 ? 28.375 -35.938 -6.23 1 94.31 544 GLU B O 1
ATOM 8827 N N . VAL B 1 545 ? 28.344 -33.719 -5.754 1 93.5 545 VAL B N 1
ATOM 8828 C CA . VAL B 1 545 ? 28.094 -33.969 -4.336 1 93.5 545 VAL B CA 1
ATOM 8829 C C . VAL B 1 545 ? 26.766 -34.688 -4.156 1 93.5 545 VAL B C 1
ATOM 8831 O O . VAL B 1 545 ? 26.656 -35.625 -3.395 1 93.5 545 VAL B O 1
ATOM 8834 N N . ALA B 1 546 ? 25.75 -34.25 -4.852 1 95.38 546 ALA B N 1
ATOM 8835 C CA . ALA B 1 546 ? 24.438 -34.844 -4.762 1 95.38 546 ALA B CA 1
ATOM 8836 C C . ALA B 1 546 ? 24.469 -36.312 -5.191 1 95.38 546 ALA B C 1
ATOM 8838 O O . ALA B 1 546 ? 23.844 -37.156 -4.559 1 95.38 546 ALA B O 1
ATOM 8839 N N . LYS B 1 547 ? 25.172 -36.562 -6.234 1 94.31 547 LYS B N 1
ATOM 8840 C CA . LYS B 1 547 ? 25.281 -37.938 -6.73 1 94.31 547 LYS B CA 1
ATOM 8841 C C . LYS B 1 547 ? 25.984 -38.844 -5.711 1 94.31 547 LYS B C 1
ATOM 8843 O O . LYS B 1 547 ? 25.562 -39.969 -5.496 1 94.31 547 LYS B O 1
ATOM 8848 N N . HIS B 1 548 ? 27 -38.312 -5.164 1 93 548 HIS B N 1
ATOM 8849 C CA . HIS B 1 548 ? 27.719 -39.062 -4.148 1 93 548 HIS B CA 1
ATOM 8850 C C . HIS B 1 548 ? 26.812 -39.406 -2.971 1 93 548 HIS B C 1
ATOM 8852 O O . HIS B 1 548 ? 26.797 -40.562 -2.52 1 93 548 HIS B O 1
ATOM 8858 N N . ILE B 1 549 ? 26.062 -38.469 -2.521 1 92.38 549 ILE B N 1
ATOM 8859 C CA . ILE B 1 549 ? 25.172 -38.688 -1.385 1 92.38 549 ILE B CA 1
ATOM 8860 C C . ILE B 1 549 ? 24.062 -39.656 -1.767 1 92.38 549 ILE B C 1
ATOM 8862 O O . ILE B 1 549 ? 23.75 -40.594 -1.014 1 92.38 549 ILE B O 1
ATOM 8866 N N . GLY B 1 550 ? 23.469 -39.469 -2.924 1 92.31 550 GLY B N 1
ATOM 8867 C CA . GLY B 1 550 ? 22.391 -40.344 -3.395 1 92.31 550 GLY B CA 1
ATOM 8868 C C . GLY B 1 550 ? 22.812 -41.812 -3.506 1 92.31 550 GLY B C 1
ATOM 8869 O O . GLY B 1 550 ? 22.016 -42.688 -3.225 1 92.31 550 GLY B O 1
ATOM 8870 N N . ASN B 1 551 ? 24.047 -42 -3.807 1 91.38 551 ASN B N 1
ATOM 8871 C CA . ASN B 1 551 ? 24.547 -43.344 -4.02 1 91.38 551 ASN B CA 1
ATOM 8872 C C . ASN B 1 551 ? 24.719 -44.094 -2.699 1 91.38 551 ASN B C 1
ATOM 8874 O O . ASN B 1 551 ? 24.688 -45.344 -2.668 1 91.38 551 ASN B O 1
ATOM 8878 N N . ILE B 1 552 ? 24.812 -43.375 -1.634 1 90.75 552 ILE B N 1
ATOM 8879 C CA . ILE B 1 552 ? 25.047 -44.031 -0.352 1 90.75 552 ILE B CA 1
ATOM 8880 C C . ILE B 1 552 ? 23.703 -44.25 0.35 1 90.75 552 ILE B C 1
ATOM 8882 O O . ILE B 1 552 ? 23.625 -45.062 1.291 1 90.75 552 ILE B O 1
ATOM 8886 N N . LEU B 1 553 ? 22.672 -43.594 -0.071 1 90.56 553 LEU B N 1
ATOM 8887 C CA . LEU B 1 553 ? 21.359 -43.719 0.551 1 90.56 553 LEU B CA 1
ATOM 8888 C C . LEU B 1 553 ? 20.609 -44.906 -0.004 1 90.56 553 LEU B C 1
ATOM 8890 O O . LEU B 1 553 ? 20.844 -45.344 -1.142 1 90.56 553 LEU B O 1
ATOM 8894 N N . PRO B 1 554 ? 19.719 -45.469 0.848 1 87.81 554 PRO B N 1
ATOM 8895 C CA . PRO B 1 554 ? 18.938 -46.594 0.36 1 87.81 554 PRO B CA 1
ATOM 8896 C C . PRO B 1 554 ? 18.047 -46.219 -0.826 1 87.81 554 PRO B C 1
ATOM 8898 O O . PRO B 1 554 ? 17.422 -45.156 -0.833 1 87.81 554 PRO B O 1
ATOM 8901 N N . GLU B 1 555 ? 17.906 -47.094 -1.725 1 85.88 555 GLU B N 1
ATOM 8902 C CA . GLU B 1 555 ? 17.141 -46.875 -2.943 1 85.88 555 GLU B CA 1
ATOM 8903 C C . GLU B 1 555 ? 15.633 -46.844 -2.654 1 85.88 555 GLU B C 1
ATOM 8905 O O . GLU B 1 555 ? 14.883 -46.125 -3.293 1 85.88 555 GLU B O 1
ATOM 8910 N N . PHE B 1 556 ? 15.188 -47.75 -1.803 1 85 556 PHE B N 1
ATOM 8911 C CA . PHE B 1 556 ? 13.773 -47.844 -1.46 1 85 556 PHE B CA 1
ATOM 8912 C C . PHE B 1 556 ? 13.57 -47.688 0.041 1 85 556 PHE B C 1
ATOM 8914 O O . PHE B 1 556 ? 13.391 -48.656 0.757 1 85 556 PHE B O 1
ATOM 8921 N N . PRO B 1 557 ? 13.484 -46.406 0.357 1 82.81 557 PRO B N 1
ATOM 8922 C CA . PRO B 1 557 ? 13.336 -46.188 1.796 1 82.81 557 PRO B CA 1
ATOM 8923 C C . PRO B 1 557 ? 11.922 -46.5 2.293 1 82.81 557 PRO B C 1
ATOM 8925 O O . PRO B 1 557 ? 10.984 -46.531 1.497 1 82.81 557 PRO B O 1
ATOM 8928 N N . SER B 1 558 ? 11.859 -46.719 3.609 1 77.31 558 SER B N 1
ATOM 8929 C CA . SER B 1 558 ? 10.555 -46.938 4.23 1 77.31 558 SER B CA 1
ATOM 8930 C C . SER B 1 558 ? 9.727 -45.656 4.254 1 77.31 558 SER B C 1
ATOM 8932 O O . SER B 1 558 ? 10.281 -44.562 4.328 1 77.31 558 SER B O 1
ATOM 8934 N N . GLN B 1 559 ? 8.453 -45.906 4.18 1 74.69 559 GLN B N 1
ATOM 8935 C CA . GLN B 1 559 ? 7.543 -44.75 4.219 1 74.69 559 GLN B CA 1
ATOM 8936 C C . GLN B 1 559 ? 7.293 -44.281 5.652 1 74.69 559 GLN B C 1
ATOM 8938 O O . GLN B 1 559 ? 7.406 -45.094 6.59 1 74.69 559 GLN B O 1
ATOM 8943 N N . SER B 1 560 ? 7.133 -42.969 5.746 1 77.75 560 SER B N 1
ATOM 8944 C CA . SER B 1 560 ? 6.812 -42.406 7.055 1 77.75 560 SER B CA 1
ATOM 8945 C C . SER B 1 560 ? 5.383 -42.75 7.469 1 77.75 560 SER B C 1
ATOM 8947 O O . SER B 1 560 ? 4.535 -43.031 6.617 1 77.75 560 SER B O 1
ATOM 8949 N N . ASP B 1 561 ? 5.164 -42.656 8.758 1 79.56 561 ASP B N 1
ATOM 8950 C CA . ASP B 1 561 ? 3.842 -42.938 9.305 1 79.56 561 ASP B CA 1
ATOM 8951 C C . ASP B 1 561 ? 2.873 -41.812 9.023 1 79.56 561 ASP B C 1
ATOM 8953 O O . ASP B 1 561 ? 3.258 -40.625 9.078 1 79.56 561 ASP B O 1
ATOM 8957 N N . LEU B 1 562 ? 1.689 -42.188 8.664 1 84.81 562 LEU B N 1
ATOM 8958 C CA . LEU B 1 562 ? 0.598 -41.25 8.484 1 84.81 562 LEU B CA 1
ATOM 8959 C C . LEU B 1 562 ? -0.165 -41.031 9.789 1 84.81 562 LEU B C 1
ATOM 8961 O O . LEU B 1 562 ? -0.273 -41.969 10.602 1 84.81 562 LEU B O 1
ATOM 8965 N N . PRO B 1 563 ? -0.643 -39.812 9.984 1 86.19 563 PRO B N 1
ATOM 8966 C CA . PRO B 1 563 ? -1.554 -39.656 11.117 1 86.19 563 PRO B CA 1
ATOM 8967 C C . PRO B 1 563 ? -2.764 -40.594 11.039 1 86.19 563 PRO B C 1
ATOM 8969 O O . PRO B 1 563 ? -3.297 -40.812 9.953 1 86.19 563 PRO B O 1
ATOM 8972 N N . LYS B 1 564 ? -3.213 -41.062 12.203 1 84.06 564 LYS B N 1
ATOM 8973 C CA . LYS B 1 564 ? -4.285 -42.031 12.289 1 84.06 564 LYS B CA 1
ATOM 8974 C C . LYS B 1 564 ? -5.586 -41.5 11.703 1 84.06 564 LYS B C 1
ATOM 8976 O O . LYS B 1 564 ? -6.398 -42.25 11.164 1 84.06 564 LYS B O 1
ATOM 8981 N N . ASP B 1 565 ? -5.746 -40.25 11.703 1 86.75 565 ASP B N 1
ATOM 8982 C CA . ASP B 1 565 ? -7 -39.625 11.312 1 86.75 565 ASP B CA 1
ATOM 8983 C C . ASP B 1 565 ? -7.082 -39.438 9.797 1 86.75 565 ASP B C 1
ATOM 8985 O O . ASP B 1 565 ? -8.141 -39.094 9.266 1 86.75 565 ASP B O 1
ATOM 8989 N N . ILE B 1 566 ? -5.984 -39.719 9.117 1 85.25 566 ILE B N 1
ATOM 8990 C CA . ILE B 1 566 ? -5.977 -39.469 7.676 1 85.25 566 ILE B CA 1
ATOM 8991 C C . ILE B 1 566 ? -6.023 -40.812 6.934 1 85.25 566 ILE B C 1
ATOM 8993 O O . ILE B 1 566 ? -5.215 -41.719 7.191 1 85.25 566 ILE B O 1
ATOM 8997 N N . ASP B 1 567 ? -7.008 -40.906 6.059 1 82.38 567 ASP B N 1
ATOM 8998 C CA . ASP B 1 567 ? -7.059 -42.062 5.176 1 82.38 567 ASP B CA 1
ATOM 8999 C C . ASP B 1 567 ? -5.934 -42.031 4.145 1 82.38 567 ASP B C 1
ATOM 9001 O O . ASP B 1 567 ? -5.848 -41.094 3.357 1 82.38 567 ASP B O 1
ATOM 9005 N N . PRO B 1 568 ? -5.121 -43.094 4.137 1 80.94 568 PRO B N 1
ATOM 9006 C CA . PRO B 1 568 ? -3.98 -43.094 3.221 1 80.94 568 PRO B CA 1
ATOM 9007 C C . PRO B 1 568 ? -4.391 -42.938 1.76 1 80.94 568 PRO B C 1
ATOM 9009 O O . PRO B 1 568 ? -3.604 -42.438 0.947 1 80.94 568 PRO B O 1
ATOM 9012 N N . ILE B 1 569 ? -5.594 -43.25 1.492 1 77.69 569 ILE B N 1
ATOM 9013 C CA . ILE B 1 569 ? -6.043 -43.219 0.105 1 77.69 569 ILE B CA 1
ATOM 9014 C C . ILE B 1 569 ? -6.145 -41.781 -0.355 1 77.69 569 ILE B C 1
ATOM 9016 O O . ILE B 1 569 ? -6.055 -41.469 -1.552 1 77.69 569 ILE B O 1
ATOM 9020 N N . TYR B 1 570 ? -6.188 -40.906 0.647 1 78.25 570 TYR B N 1
ATOM 9021 C CA . TYR B 1 570 ? -6.418 -39.5 0.265 1 78.25 570 TYR B CA 1
ATOM 9022 C C . TYR B 1 570 ? -5.133 -38.688 0.352 1 78.25 570 TYR B C 1
ATOM 9024 O O . TYR B 1 570 ? -5.141 -37.5 0.126 1 78.25 570 TYR B O 1
ATOM 9032 N N . VAL B 1 571 ? -4.109 -39.406 0.677 1 81.75 571 VAL B N 1
ATOM 9033 C CA . VAL B 1 571 ? -2.818 -38.75 0.647 1 81.75 571 VAL B CA 1
ATOM 9034 C C . VAL B 1 571 ? -2.234 -38.781 -0.763 1 81.75 571 VAL B C 1
ATOM 9036 O O . VAL B 1 571 ? -2.002 -39.875 -1.301 1 81.75 571 VAL B O 1
ATOM 9039 N N . PHE B 1 572 ? -1.954 -37.688 -1.305 1 82.94 572 PHE B N 1
ATOM 9040 C CA . PHE B 1 572 ? -1.62 -37.562 -2.719 1 82.94 572 PHE B CA 1
ATOM 9041 C C . PHE B 1 572 ? -0.161 -37.906 -2.965 1 82.94 572 PHE B C 1
ATOM 9043 O O . PHE B 1 572 ? 0.189 -38.406 -4.043 1 82.94 572 PHE B O 1
ATOM 9050 N N . SER B 1 573 ? 0.644 -37.719 -1.954 1 85.81 573 SER B N 1
ATOM 9051 C CA . SER B 1 573 ? 2.078 -37.812 -2.205 1 85.81 573 SER B CA 1
ATOM 9052 C C . SER B 1 573 ? 2.742 -38.812 -1.285 1 85.81 573 SER B C 1
ATOM 9054 O O . SER B 1 573 ? 2.186 -39.188 -0.248 1 85.81 573 SER B O 1
ATOM 9056 N N . GLN B 1 574 ? 3.861 -39.219 -1.759 1 82.75 574 GLN B N 1
ATOM 9057 C CA . GLN B 1 574 ? 4.723 -40.031 -0.897 1 82.75 574 GLN B CA 1
ATOM 9058 C C . GLN B 1 574 ? 5.344 -39.188 0.206 1 82.75 574 GLN B C 1
ATOM 9060 O O . GLN B 1 574 ? 5.734 -38.031 -0.032 1 82.75 574 GLN B O 1
ATOM 9065 N N . ILE B 1 575 ? 5.27 -39.844 1.381 1 80.88 575 ILE B N 1
ATOM 9066 C CA . ILE B 1 575 ? 5.824 -39.125 2.52 1 80.88 575 ILE B CA 1
ATOM 9067 C C . ILE B 1 575 ? 6.906 -39.969 3.191 1 80.88 575 ILE B C 1
ATOM 9069 O O . ILE B 1 575 ? 6.781 -41.188 3.27 1 80.88 575 ILE B O 1
#

Organism: NCBI:txid3103831